Protein AF-A0A831TDZ5-F1 (afdb_monomer)

Structure (mmCIF, N/CA/C/O backbone):
data_AF-A0A831TDZ5-F1
#
_entry.id   AF-A0A831TDZ5-F1
#
loop_
_atom_site.group_PDB
_atom_site.id
_atom_site.type_symbol
_atom_site.label_atom_id
_atom_site.label_alt_id
_atom_site.label_comp_id
_atom_site.label_asym_id
_atom_site.label_entity_id
_atom_site.label_seq_id
_atom_site.pdbx_PDB_ins_code
_atom_site.Cartn_x
_atom_site.Cartn_y
_atom_site.Cartn_z
_atom_site.occupancy
_atom_site.B_iso_or_equiv
_atom_site.auth_seq_id
_atom_site.auth_comp_id
_atom_site.auth_asym_id
_atom_site.auth_atom_id
_atom_site.pdbx_PDB_model_num
ATOM 1 N N . MET A 1 1 ? -37.648 -48.615 -40.691 1.00 34.19 1 MET A N 1
ATOM 2 C CA . MET A 1 1 ? -37.050 -49.918 -41.071 1.00 34.19 1 MET A CA 1
ATOM 3 C C . MET A 1 1 ? -35.592 -49.861 -40.621 1.00 34.19 1 MET A C 1
ATOM 5 O O . MET A 1 1 ? -34.860 -49.092 -41.210 1.00 34.19 1 MET A O 1
ATOM 9 N N . ARG A 1 2 ? -35.202 -50.262 -39.403 1.00 32.56 2 ARG A N 1
ATOM 10 C CA . ARG A 1 2 ? -35.199 -51.575 -38.717 1.00 32.56 2 ARG A CA 1
ATOM 11 C C . ARG A 1 2 ? -34.065 -52.492 -39.233 1.00 32.56 2 ARG A C 1
ATOM 13 O O . ARG A 1 2 ? -33.950 -52.641 -40.442 1.00 32.56 2 ARG A O 1
ATOM 20 N N . TRP A 1 3 ? -33.370 -53.127 -38.271 1.00 30.03 3 TRP A N 1
ATOM 21 C CA . TRP A 1 3 ? -32.343 -54.199 -38.333 1.00 30.03 3 TRP A CA 1
ATOM 22 C C . TRP A 1 3 ? -30.878 -53.733 -38.502 1.00 30.03 3 TRP A C 1
ATOM 24 O O . TRP A 1 3 ? -30.597 -52.934 -39.377 1.00 30.03 3 TRP A O 1
ATOM 34 N N . GLY A 1 4 ? -29.870 -54.148 -37.722 1.00 31.28 4 GLY A N 1
ATOM 35 C CA . GLY A 1 4 ? -29.788 -55.125 -36.628 1.00 31.28 4 GLY A CA 1
ATOM 36 C C . GLY A 1 4 ? -28.623 -56.120 -36.816 1.00 31.28 4 GLY A C 1
ATOM 37 O O . GLY A 1 4 ? -28.772 -57.037 -37.602 1.00 31.28 4 GLY A O 1
ATOM 38 N N . TRP A 1 5 ? -27.544 -55.953 -36.033 1.00 30.80 5 TRP A N 1
ATOM 39 C CA . TRP A 1 5 ? -26.682 -56.978 -35.389 1.00 30.80 5 TRP A CA 1
ATOM 40 C C . TRP A 1 5 ? -25.776 -57.965 -36.185 1.00 30.80 5 TRP A C 1
ATOM 42 O O . TRP A 1 5 ? -26.124 -58.492 -37.230 1.00 30.80 5 TRP A O 1
ATOM 52 N N . ASN A 1 6 ? -24.663 -58.299 -35.498 1.00 32.44 6 ASN A N 1
ATOM 53 C CA . ASN A 1 6 ? -23.831 -59.525 -35.493 1.00 32.44 6 ASN A CA 1
ATOM 54 C C . ASN A 1 6 ? -22.584 -59.707 -36.393 1.00 32.44 6 ASN A C 1
ATOM 56 O O . ASN A 1 6 ? -22.619 -60.216 -37.504 1.00 32.44 6 ASN A O 1
ATOM 60 N N . ARG A 1 7 ? -21.436 -59.376 -35.779 1.00 37.75 7 ARG A N 1
ATOM 61 C CA . ARG A 1 7 ? -20.292 -60.245 -35.407 1.00 37.75 7 ARG A CA 1
ATOM 62 C C . ARG A 1 7 ? -20.275 -61.730 -35.859 1.00 37.75 7 ARG A C 1
ATOM 64 O O . ARG A 1 7 ? -21.210 -62.470 -35.587 1.00 37.75 7 ARG A O 1
ATOM 71 N N . PHE A 1 8 ? -19.072 -62.144 -36.289 1.00 30.59 8 PHE A N 1
ATOM 72 C CA . PHE A 1 8 ? -18.493 -63.503 -36.335 1.00 30.59 8 PHE A CA 1
ATOM 73 C C . PHE A 1 8 ? -19.086 -64.520 -37.323 1.00 30.59 8 PHE A C 1
ATOM 75 O O . PHE A 1 8 ? -20.035 -65.218 -37.001 1.00 30.59 8 PHE A O 1
ATOM 82 N N . GLN A 1 9 ? -18.399 -64.700 -38.456 1.00 29.27 9 GLN A N 1
ATOM 83 C CA . GLN A 1 9 ? -17.840 -65.975 -38.943 1.00 29.27 9 GLN A CA 1
ATOM 84 C C . GLN A 1 9 ? -17.360 -65.765 -40.383 1.00 29.27 9 GLN A C 1
ATOM 86 O O . GLN A 1 9 ? -18.159 -65.396 -41.224 1.00 29.27 9 GLN A O 1
ATOM 91 N N . PHE A 1 10 ? -16.064 -65.940 -40.638 1.00 29.70 10 PHE A N 1
ATOM 92 C CA . PHE A 1 10 ? -15.498 -66.638 -41.806 1.00 29.70 10 PHE A CA 1
ATOM 93 C C . PHE A 1 10 ? -13.969 -66.572 -41.688 1.00 29.70 10 PHE A C 1
ATOM 95 O O . PHE A 1 10 ? -13.270 -65.797 -42.332 1.00 29.70 10 PHE A O 1
ATOM 102 N N . VAL A 1 11 ? -13.467 -67.391 -40.763 1.00 34.38 11 VAL A N 1
ATOM 103 C CA . VAL A 1 11 ? -12.136 -67.990 -40.866 1.00 34.38 11 VAL A CA 1
ATOM 104 C C . VAL A 1 11 ? -12.223 -69.057 -41.962 1.00 34.38 11 VAL A C 1
ATOM 106 O O . VAL A 1 11 ? -13.248 -69.725 -42.064 1.00 34.38 11 VAL A O 1
ATOM 109 N N . ALA A 1 12 ? -11.131 -69.224 -42.712 1.00 33.28 12 ALA A N 1
ATOM 110 C CA . ALA A 1 12 ? -10.887 -70.238 -43.745 1.00 33.28 12 ALA A CA 1
ATOM 111 C C . ALA A 1 12 ? -11.274 -69.866 -45.188 1.00 33.28 12 ALA A C 1
ATOM 113 O O . ALA A 1 12 ? -12.166 -70.466 -45.775 1.00 33.28 12 ALA A O 1
ATOM 114 N N . LEU A 1 13 ? -10.510 -68.948 -45.796 1.00 28.56 13 LEU A N 1
ATOM 115 C CA . LEU A 1 13 ? -10.148 -69.046 -47.219 1.00 28.56 13 LEU A CA 1
ATOM 116 C C . LEU A 1 13 ? -8.895 -68.203 -47.541 1.00 28.56 13 LEU A C 1
ATOM 118 O O . LEU A 1 13 ? -8.940 -67.248 -48.305 1.00 28.56 13 LEU A O 1
ATOM 122 N N . ALA A 1 14 ? -7.765 -68.513 -46.902 1.00 32.25 14 ALA A N 1
ATOM 123 C CA . ALA A 1 14 ? -6.475 -67.886 -47.215 1.00 32.25 14 ALA A CA 1
ATOM 124 C C . ALA A 1 14 ? -5.317 -68.836 -46.879 1.00 32.25 14 ALA A C 1
ATOM 126 O O . ALA A 1 14 ? -4.499 -68.571 -46.005 1.00 32.25 14 ALA A O 1
ATOM 127 N N . ALA A 1 15 ? -5.283 -69.989 -47.539 1.00 36.56 15 ALA A N 1
ATOM 128 C CA . ALA A 1 15 ? -4.116 -70.861 -47.556 1.00 36.56 15 ALA A CA 1
ATOM 129 C C . ALA A 1 15 ? -4.184 -71.710 -48.824 1.00 36.56 15 ALA A C 1
ATOM 131 O O . ALA A 1 15 ? -4.970 -72.649 -48.863 1.00 36.56 15 ALA A O 1
ATOM 132 N N . LEU A 1 16 ? -3.404 -71.311 -49.838 1.00 32.72 16 LEU A N 1
ATOM 133 C CA . LEU A 1 16 ? -2.944 -72.052 -51.031 1.00 32.72 16 LEU A CA 1
ATOM 134 C C . LEU A 1 16 ? -2.995 -71.149 -52.271 1.00 32.72 16 LEU A C 1
ATOM 136 O O . LEU A 1 16 ? -3.950 -71.225 -53.033 1.00 32.72 16 LEU A O 1
ATOM 140 N N . LEU A 1 17 ? -1.975 -70.293 -52.441 1.00 31.19 17 LEU A N 1
ATOM 141 C CA . LEU A 1 17 ? -1.393 -69.853 -53.728 1.00 31.19 17 LEU A CA 1
ATOM 142 C C . LEU A 1 17 ? -0.436 -68.666 -53.500 1.00 31.19 17 LEU A C 1
ATOM 144 O O . LEU A 1 17 ? -0.824 -67.522 -53.686 1.00 31.19 17 LEU A O 1
ATOM 148 N N . SER A 1 18 ? 0.808 -68.947 -53.090 1.00 30.69 18 SER A N 1
ATOM 149 C CA . SER A 1 18 ? 2.015 -68.178 -53.475 1.00 30.69 18 SER A CA 1
ATOM 150 C C . SER A 1 18 ? 3.266 -68.739 -52.777 1.00 30.69 18 SER A C 1
ATOM 152 O O . SER A 1 18 ? 3.900 -68.086 -51.951 1.00 30.69 18 SER A O 1
ATOM 154 N N . LEU A 1 19 ? 3.627 -69.978 -53.104 1.00 34.31 19 LEU A N 1
ATOM 155 C CA . LEU A 1 19 ? 4.990 -70.488 -52.949 1.00 34.31 19 LEU A CA 1
ATOM 156 C C . LEU A 1 19 ? 5.600 -70.512 -54.352 1.00 34.31 19 LEU A C 1
ATOM 158 O O . LEU A 1 19 ? 5.360 -71.472 -55.075 1.00 34.31 19 LEU A O 1
ATOM 162 N N . ALA A 1 20 ? 6.288 -69.433 -54.748 1.00 33.97 20 ALA A N 1
ATOM 163 C CA . ALA A 1 20 ? 7.361 -69.414 -55.759 1.00 33.97 20 ALA A CA 1
ATOM 164 C C . ALA A 1 20 ? 7.752 -67.969 -56.138 1.00 33.97 20 ALA A C 1
ATOM 166 O O . ALA A 1 20 ? 7.321 -67.458 -57.165 1.00 33.97 20 ALA A O 1
ATOM 167 N N . SER A 1 21 ? 8.586 -67.327 -55.315 1.00 34.19 21 SER A N 1
ATOM 168 C CA . SER A 1 21 ? 9.657 -66.406 -55.755 1.00 34.19 21 SER A CA 1
ATOM 169 C C . SER A 1 21 ? 10.458 -65.929 -54.536 1.00 34.19 21 SER A C 1
ATOM 171 O O . SER A 1 21 ? 10.530 -64.743 -54.222 1.00 34.19 21 SER A O 1
ATOM 173 N N . SER A 1 22 ? 11.038 -66.877 -53.802 1.00 35.50 22 SER A N 1
ATOM 174 C CA . SER A 1 22 ? 12.070 -66.616 -52.800 1.00 35.50 22 SER A CA 1
ATOM 175 C C . SER A 1 22 ? 13.398 -66.351 -53.513 1.00 35.50 22 SER A C 1
ATOM 177 O O . SER A 1 22 ? 14.213 -67.254 -53.691 1.00 35.50 22 SER A O 1
ATOM 179 N N . GLY A 1 23 ? 13.603 -65.107 -53.942 1.00 35.00 23 GLY A N 1
ATOM 180 C CA . GLY A 1 23 ? 14.949 -64.564 -54.069 1.00 35.00 23 GLY A CA 1
ATOM 181 C C . GLY A 1 23 ? 15.441 -64.251 -52.661 1.00 35.00 23 GLY A C 1
ATOM 182 O O . GLY A 1 23 ? 14.923 -63.338 -52.025 1.00 35.00 23 GLY A O 1
ATOM 183 N N . LEU A 1 24 ? 16.382 -65.045 -52.151 1.00 39.00 24 LEU A N 1
ATOM 184 C CA . LEU A 1 24 ? 17.098 -64.776 -50.906 1.00 39.00 24 LEU A CA 1
ATOM 185 C C . LEU A 1 24 ? 17.805 -63.417 -51.030 1.00 39.00 24 LEU A C 1
ATOM 187 O O . LEU A 1 24 ? 18.902 -63.329 -51.577 1.00 39.00 24 LEU A O 1
ATOM 191 N N . ALA A 1 25 ? 17.179 -62.347 -50.540 1.00 44.75 25 ALA A N 1
ATOM 192 C CA . ALA A 1 25 ? 17.909 -61.137 -50.204 1.00 44.75 25 ALA A CA 1
ATOM 193 C C . ALA A 1 25 ? 18.804 -61.503 -49.017 1.00 44.75 25 ALA A C 1
ATOM 195 O O . ALA A 1 25 ? 18.308 -61.721 -47.915 1.00 44.75 25 ALA A O 1
ATOM 196 N N . MET A 1 26 ? 20.110 -61.647 -49.254 1.00 46.91 26 MET A N 1
ATOM 197 C CA . MET A 1 26 ? 21.073 -61.723 -48.159 1.00 46.91 26 MET A CA 1
ATOM 198 C C . MET A 1 26 ? 20.871 -60.484 -47.282 1.00 46.91 26 MET A C 1
ATOM 200 O O . MET A 1 26 ? 21.026 -59.360 -47.768 1.00 46.91 26 MET A O 1
ATOM 204 N N . GLU A 1 27 ? 20.482 -60.675 -46.021 1.00 57.94 27 GLU A N 1
ATOM 205 C CA . GLU A 1 27 ? 20.432 -59.585 -45.049 1.00 57.94 27 GLU A CA 1
ATOM 206 C C . GLU A 1 27 ? 21.818 -58.934 -45.004 1.00 57.94 27 GLU A C 1
ATOM 208 O O . GLU A 1 27 ? 22.829 -59.600 -44.767 1.00 57.94 27 GLU A O 1
ATOM 213 N N . LYS A 1 28 ? 21.885 -57.634 -45.316 1.00 69.81 28 LYS A N 1
ATOM 214 C CA . LYS A 1 28 ? 23.139 -56.882 -45.220 1.00 69.81 28 LYS A CA 1
ATOM 215 C C . LYS A 1 28 ? 23.641 -56.974 -43.771 1.00 69.81 28 LYS A C 1
ATOM 217 O O . LYS A 1 28 ? 22.824 -56.811 -42.863 1.00 69.81 28 LYS A O 1
ATOM 222 N N . PRO A 1 29 ? 24.948 -57.194 -43.541 1.00 79.50 29 PRO A N 1
ATOM 223 C CA . PRO A 1 29 ? 25.497 -57.237 -42.190 1.00 79.50 29 PRO A CA 1
ATOM 224 C C . PRO A 1 29 ? 25.173 -55.931 -41.448 1.00 79.50 29 PRO A C 1
ATOM 226 O O . PRO A 1 29 ? 25.162 -54.877 -42.093 1.00 79.50 29 PRO A O 1
ATOM 229 N N . PRO A 1 30 ? 24.886 -55.980 -40.134 1.00 84.50 30 PRO A N 1
ATOM 230 C CA . PRO A 1 30 ? 24.520 -54.802 -39.352 1.00 84.50 30 PRO A CA 1
ATOM 231 C C . PRO A 1 30 ? 25.595 -53.721 -39.460 1.00 84.50 30 PRO A C 1
ATOM 233 O O . PRO A 1 30 ? 26.785 -54.023 -39.546 1.00 84.50 30 PRO A O 1
ATOM 236 N N . ALA A 1 31 ? 25.171 -52.458 -39.479 1.00 91.06 31 ALA A N 1
ATOM 237 C CA . ALA A 1 31 ? 26.119 -51.356 -39.551 1.00 91.06 31 ALA A CA 1
ATOM 238 C C . ALA A 1 31 ? 26.922 -51.258 -38.245 1.00 91.06 31 ALA A C 1
ATOM 240 O O . ALA A 1 31 ? 26.375 -51.393 -37.148 1.00 91.06 31 ALA A O 1
ATOM 241 N N . GLU A 1 32 ? 28.217 -50.988 -38.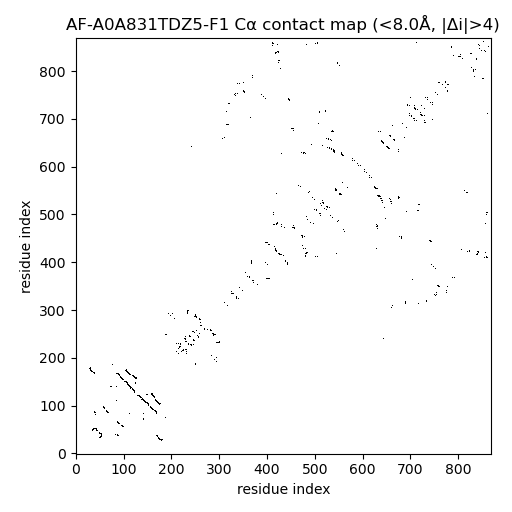362 1.00 92.44 32 GLU A N 1
ATOM 242 C CA . GLU A 1 32 ? 29.123 -50.871 -37.220 1.00 92.44 32 GLU A CA 1
ATOM 243 C C . GLU A 1 32 ? 29.229 -49.413 -36.774 1.00 92.44 32 GLU A C 1
ATOM 245 O O . GLU A 1 32 ? 29.325 -48.509 -37.607 1.00 92.44 32 GLU A O 1
ATOM 250 N N . PHE A 1 33 ? 29.221 -49.160 -35.462 1.00 94.06 33 PHE A N 1
ATOM 251 C CA . PHE A 1 33 ? 29.426 -47.807 -34.942 1.00 94.06 33 PHE A CA 1
ATOM 252 C C . PHE A 1 33 ? 30.821 -47.326 -35.344 1.00 94.06 33 PHE A C 1
ATOM 254 O O . PHE A 1 33 ? 31.816 -47.963 -35.003 1.00 94.06 33 PHE A O 1
ATOM 261 N N . PHE A 1 34 ? 30.895 -46.217 -36.079 1.00 95.69 34 PHE A N 1
ATOM 262 C CA . PHE A 1 34 ? 32.166 -45.660 -36.530 1.00 95.69 34 PHE A CA 1
ATOM 263 C C . PHE A 1 34 ? 32.587 -44.469 -35.671 1.00 95.69 34 PHE A C 1
ATOM 265 O O . PHE A 1 34 ? 33.734 -44.415 -35.232 1.00 95.69 34 PHE A O 1
ATOM 272 N N . ARG A 1 35 ? 31.680 -43.512 -35.431 1.00 95.56 35 ARG A N 1
ATOM 273 C CA . ARG A 1 35 ? 31.990 -42.297 -34.663 1.00 95.56 35 ARG A CA 1
ATOM 274 C C . ARG A 1 35 ? 30.739 -41.645 -34.07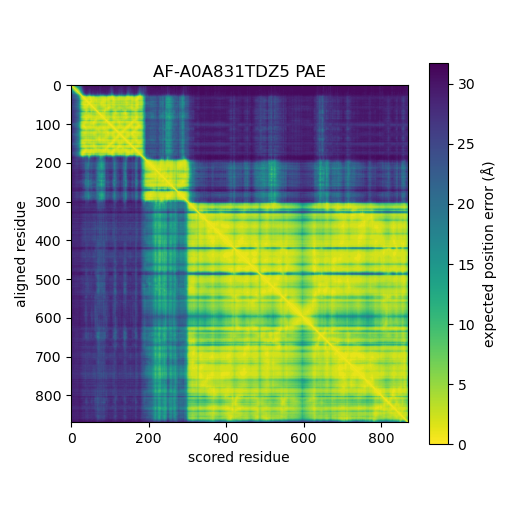8 1.00 95.56 35 ARG A C 1
ATOM 276 O O . ARG A 1 35 ? 29.701 -41.604 -34.732 1.00 95.56 35 ARG A O 1
ATOM 283 N N . GLY A 1 36 ? 30.876 -41.061 -32.889 1.00 96.38 36 GLY A N 1
ATOM 284 C CA . GLY A 1 36 ? 29.900 -40.153 -32.283 1.00 96.38 36 GLY A CA 1
ATOM 285 C C . GLY A 1 36 ? 30.562 -38.824 -31.928 1.00 96.38 36 GLY A C 1
ATOM 286 O O . GLY A 1 36 ? 31.690 -38.820 -31.435 1.00 96.38 36 GLY A O 1
ATOM 287 N N . LEU A 1 37 ? 29.885 -37.708 -32.189 1.00 96.56 37 LEU A N 1
ATOM 288 C CA . LEU A 1 37 ? 30.375 -36.353 -31.924 1.00 96.56 37 LEU A CA 1
ATOM 289 C C . LEU A 1 37 ? 29.386 -35.589 -31.042 1.00 96.56 37 LEU A C 1
ATOM 291 O O . LEU A 1 37 ? 28.221 -35.455 -31.410 1.00 96.56 37 LEU A O 1
ATOM 295 N N . ASN A 1 38 ? 29.861 -35.060 -29.914 1.00 95.81 38 ASN A N 1
ATOM 296 C CA . ASN A 1 38 ? 29.162 -34.084 -29.082 1.00 95.81 38 ASN A CA 1
ATOM 297 C C . ASN A 1 38 ? 29.655 -32.673 -29.450 1.00 95.81 38 ASN A C 1
ATOM 299 O O . ASN A 1 38 ? 30.767 -32.288 -29.091 1.00 95.81 38 ASN A O 1
ATOM 303 N N . LEU A 1 39 ? 28.854 -31.920 -30.208 1.00 94.31 39 LEU A N 1
ATOM 304 C CA . LEU A 1 39 ? 29.337 -30.784 -31.008 1.00 94.31 39 LEU A CA 1
ATOM 305 C C . LEU A 1 39 ? 29.745 -29.544 -30.193 1.00 94.31 39 LEU A C 1
ATOM 307 O O . LEU A 1 39 ? 30.518 -28.717 -30.680 1.00 94.31 39 LEU A O 1
ATOM 311 N N . ASN A 1 40 ? 29.230 -29.389 -28.973 1.00 93.31 40 ASN A N 1
ATOM 312 C CA . ASN A 1 40 ? 29.588 -28.280 -28.079 1.00 93.31 40 ASN A CA 1
ATOM 313 C C . ASN A 1 40 ? 29.903 -28.732 -26.637 1.00 93.31 40 ASN A C 1
ATOM 315 O O . ASN A 1 40 ? 30.256 -27.923 -25.783 1.00 93.31 40 ASN A O 1
ATOM 319 N N . GLY A 1 41 ? 29.810 -30.030 -26.343 1.00 88.56 41 GLY A N 1
ATOM 320 C CA . GLY A 1 41 ? 30.072 -30.561 -25.007 1.00 88.56 41 GLY A CA 1
ATOM 321 C C . GLY A 1 41 ? 31.344 -31.414 -24.915 1.00 88.56 41 GLY A C 1
ATOM 322 O O . GLY A 1 41 ? 32.015 -31.675 -25.915 1.00 88.56 41 GLY A O 1
ATOM 323 N N . PRO A 1 42 ? 31.710 -31.865 -23.704 1.00 91.50 42 PRO A N 1
ATOM 324 C CA . PRO A 1 42 ? 32.866 -32.735 -23.495 1.00 91.50 42 PRO A CA 1
ATOM 325 C C . PRO A 1 42 ? 32.634 -34.149 -24.066 1.00 91.50 42 PRO A C 1
ATOM 327 O O . PRO A 1 42 ? 31.486 -34.521 -24.342 1.00 91.50 42 PRO A O 1
ATOM 330 N N . PRO A 1 43 ? 33.699 -34.968 -24.199 1.00 92.81 43 PRO A N 1
ATOM 331 C CA . PRO A 1 43 ? 33.567 -36.391 -24.501 1.00 92.81 43 PRO A CA 1
ATOM 332 C C . PRO A 1 43 ? 32.633 -37.095 -23.509 1.00 92.81 43 PRO A C 1
ATOM 334 O O . PRO A 1 43 ? 32.610 -36.770 -22.318 1.00 92.81 43 PRO A O 1
ATOM 337 N N . LEU A 1 44 ? 31.858 -38.063 -23.992 1.00 91.50 44 LEU A N 1
ATOM 338 C CA . LEU A 1 44 ? 30.859 -38.784 -23.197 1.00 91.50 44 LEU A CA 1
ATOM 339 C C . LEU A 1 44 ? 30.619 -40.193 -23.746 1.00 91.50 44 LEU A C 1
ATOM 341 O O . LEU A 1 44 ? 31.188 -40.576 -24.763 1.00 91.50 44 LEU A O 1
ATOM 345 N N . VAL A 1 45 ? 29.792 -40.985 -23.064 1.00 86.81 45 VAL A N 1
ATOM 346 C CA . VAL A 1 45 ? 29.429 -42.341 -23.497 1.00 86.81 45 VAL A CA 1
ATOM 347 C C . VAL A 1 45 ? 27.913 -42.427 -23.634 1.00 86.81 45 VAL A C 1
ATOM 349 O O . VAL A 1 45 ? 27.201 -42.183 -22.663 1.00 86.81 45 VAL A O 1
ATOM 352 N N . ILE A 1 46 ? 27.425 -42.786 -24.823 1.00 82.88 46 ILE A N 1
ATOM 353 C CA . ILE A 1 46 ? 25.999 -43.001 -25.118 1.00 82.88 46 ILE A CA 1
ATOM 354 C C . ILE A 1 46 ? 25.840 -44.394 -25.719 1.00 82.88 46 ILE A C 1
ATOM 356 O O . ILE A 1 46 ? 26.597 -44.786 -26.603 1.00 82.88 46 ILE A O 1
ATOM 360 N N . ASP A 1 47 ? 24.869 -45.158 -25.215 1.00 80.44 47 ASP A N 1
ATOM 361 C CA . ASP A 1 47 ? 24.565 -46.530 -25.650 1.00 80.44 47 ASP A CA 1
ATOM 362 C C . ASP A 1 47 ? 25.777 -47.488 -25.610 1.00 80.44 47 ASP A C 1
ATOM 364 O O . ASP A 1 47 ? 25.846 -48.473 -26.343 1.00 80.44 47 ASP A O 1
ATOM 368 N N . GLY A 1 48 ? 26.732 -47.218 -24.712 1.00 78.94 48 GLY A N 1
ATOM 369 C CA . GLY A 1 48 ? 27.978 -47.981 -24.568 1.00 78.94 48 GLY A CA 1
ATOM 370 C C . GLY A 1 48 ? 29.072 -47.615 -25.575 1.00 78.94 48 GLY A C 1
ATOM 371 O O . GLY A 1 48 ? 30.141 -48.216 -25.533 1.00 78.94 48 GLY A O 1
ATOM 372 N N . GLN A 1 49 ? 28.830 -46.633 -26.445 1.00 87.38 49 GLN A N 1
ATOM 373 C CA . GLN A 1 49 ? 29.796 -46.132 -27.418 1.00 87.38 49 GLN A CA 1
ATOM 374 C C . GLN A 1 49 ? 30.459 -44.855 -26.907 1.00 87.38 49 GLN A C 1
ATOM 376 O O . GLN A 1 49 ? 29.792 -44.000 -26.321 1.00 87.38 49 GLN A O 1
ATOM 381 N N . ALA A 1 50 ? 31.764 -44.715 -27.132 1.00 90.25 50 ALA A N 1
ATOM 382 C CA . ALA A 1 50 ? 32.499 -43.501 -26.797 1.00 90.25 50 ALA A CA 1
ATOM 383 C C . ALA A 1 50 ? 32.248 -42.413 -27.851 1.00 90.25 50 ALA A C 1
ATOM 385 O O . ALA A 1 50 ? 32.359 -42.659 -29.052 1.00 90.25 50 ALA A O 1
ATOM 386 N N . TRP A 1 51 ? 31.908 -41.215 -27.386 1.00 95.88 51 TRP A N 1
ATOM 387 C CA . TRP A 1 51 ? 31.677 -40.034 -28.206 1.00 95.88 51 TRP A CA 1
ATOM 388 C C . TRP A 1 51 ? 32.782 -39.021 -27.970 1.00 95.88 51 TRP A C 1
ATOM 390 O O . TRP A 1 51 ? 33.169 -38.741 -26.831 1.00 95.88 51 TRP A O 1
ATOM 400 N N . GLU A 1 52 ? 33.266 -38.448 -29.059 1.00 96.75 52 GLU A N 1
ATOM 401 C CA . GLU A 1 52 ? 34.272 -37.401 -29.032 1.00 96.75 52 GLU A CA 1
ATOM 402 C C . GLU A 1 52 ? 33.605 -36.054 -28.701 1.00 96.75 52 GLU A C 1
ATOM 404 O O . GLU A 1 52 ? 32.448 -35.819 -29.053 1.00 96.75 52 GLU A O 1
ATOM 409 N N . GLY A 1 53 ? 34.315 -35.183 -27.985 1.00 93.00 53 GLY A N 1
ATOM 410 C CA . GLY A 1 53 ? 33.801 -33.879 -27.556 1.00 93.00 53 GLY A CA 1
ATOM 411 C C . GLY A 1 53 ? 34.155 -32.736 -28.504 1.00 93.00 53 GLY A C 1
ATOM 412 O O . GLY A 1 53 ? 34.766 -32.939 -29.556 1.00 93.00 53 GLY A O 1
ATOM 413 N N . LYS A 1 54 ? 33.831 -31.514 -28.074 1.00 93.00 54 LYS A N 1
ATOM 414 C CA . LYS A 1 54 ? 33.987 -30.289 -28.864 1.00 93.00 54 LYS A CA 1
ATOM 415 C C . LYS A 1 54 ? 35.404 -30.041 -29.392 1.00 93.00 54 LYS A C 1
ATOM 417 O O . LYS A 1 54 ? 35.533 -29.483 -30.474 1.00 93.00 54 LYS A O 1
ATOM 422 N N . ASP A 1 55 ? 36.426 -30.507 -28.673 1.00 91.94 55 ASP A N 1
ATOM 423 C CA . ASP A 1 55 ? 37.848 -30.330 -29.005 1.00 91.94 55 ASP A CA 1
ATOM 424 C C . ASP A 1 55 ? 38.406 -31.427 -29.941 1.00 91.94 55 ASP A C 1
ATOM 426 O O . ASP A 1 55 ? 39.620 -31.544 -30.119 1.00 91.94 55 ASP A O 1
ATOM 430 N N . SER A 1 56 ? 37.547 -32.278 -30.517 1.00 94.00 56 SER A N 1
ATOM 431 C CA . SER A 1 56 ? 37.981 -33.328 -31.443 1.00 94.00 56 SER A CA 1
ATOM 432 C C . SER A 1 56 ? 38.609 -32.748 -32.724 1.00 94.00 56 SER A C 1
ATOM 434 O O . SER A 1 56 ? 38.009 -31.878 -33.355 1.00 94.00 56 SER A O 1
ATOM 436 N N . PRO A 1 57 ? 39.757 -33.282 -33.195 1.00 93.69 57 PRO A N 1
ATOM 437 C CA . PRO A 1 57 ? 40.347 -32.892 -34.478 1.00 93.69 57 PRO A CA 1
ATOM 438 C C . PRO A 1 57 ? 39.590 -33.461 -35.694 1.00 93.69 57 PRO A C 1
ATOM 440 O O . PRO A 1 57 ? 39.974 -33.208 -36.836 1.00 93.69 57 PRO A O 1
ATOM 443 N N . HIS A 1 58 ? 38.547 -34.270 -35.479 1.00 93.31 58 HIS A N 1
ATOM 444 C CA . HIS A 1 58 ? 37.859 -35.024 -36.528 1.00 93.31 58 HIS A CA 1
ATOM 445 C C . HIS A 1 58 ? 36.602 -34.342 -37.090 1.00 93.31 58 HIS A C 1
ATOM 447 O O . HIS A 1 58 ? 35.862 -34.957 -37.870 1.00 93.31 58 HIS A O 1
ATOM 453 N N . TYR A 1 59 ? 36.334 -33.092 -36.708 1.00 95.50 59 TYR A N 1
ATOM 454 C CA . TYR A 1 59 ? 35.301 -32.272 -37.330 1.00 95.50 59 TYR A CA 1
ATOM 455 C C . TYR A 1 59 ? 35.626 -30.775 -37.240 1.00 95.50 59 TYR A C 1
ATOM 457 O O . TYR A 1 59 ? 36.403 -30.337 -36.399 1.00 95.50 59 TYR A O 1
ATOM 465 N N . GLU A 1 60 ? 34.998 -29.985 -38.107 1.00 93.00 60 GLU A N 1
ATOM 466 C CA . GLU A 1 60 ? 35.029 -28.524 -38.077 1.00 93.00 60 GLU A CA 1
ATOM 467 C C . GLU A 1 60 ? 33.594 -27.979 -38.029 1.00 93.00 60 GLU A C 1
ATOM 469 O O . GLU A 1 60 ? 32.749 -28.360 -38.845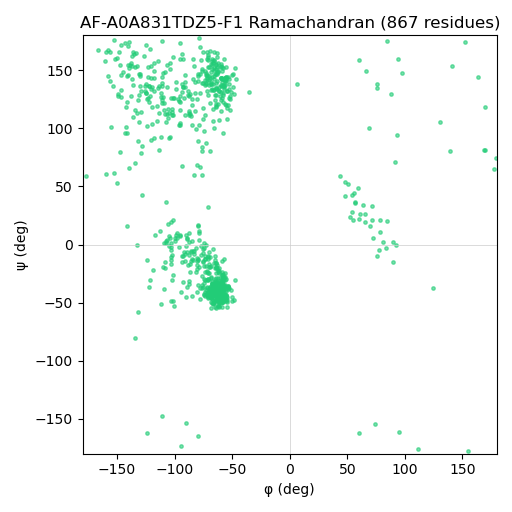 1.00 93.00 60 GLU A O 1
ATOM 474 N N . CYS A 1 61 ? 33.324 -27.066 -37.093 1.00 92.50 61 CYS A N 1
ATOM 475 C CA . CYS A 1 61 ? 32.089 -26.287 -37.000 1.00 92.50 61 CYS A CA 1
ATOM 476 C C . CYS A 1 61 ? 32.432 -24.902 -36.438 1.00 92.50 61 CYS A C 1
ATOM 478 O O . CYS A 1 61 ? 33.085 -24.812 -35.402 1.00 92.50 61 CYS A O 1
ATOM 480 N N . LYS A 1 62 ? 32.029 -23.826 -37.123 1.00 88.81 62 LYS A N 1
ATOM 481 C CA . LYS A 1 62 ? 32.330 -22.435 -36.718 1.00 88.81 62 LYS A CA 1
ATOM 482 C C . LYS A 1 62 ? 31.107 -21.673 -36.205 1.00 88.81 62 LYS A C 1
ATOM 484 O O . LYS A 1 62 ? 31.218 -20.491 -35.893 1.00 88.81 62 LYS A O 1
ATOM 489 N N . ASP A 1 63 ? 29.962 -22.343 -36.152 1.00 91.62 63 ASP A N 1
ATOM 490 C CA . ASP A 1 63 ? 28.695 -21.759 -35.726 1.00 91.62 63 ASP A CA 1
ATOM 491 C C . ASP A 1 63 ? 28.627 -21.571 -34.204 1.00 91.62 63 ASP A C 1
ATOM 493 O O . ASP A 1 63 ? 29.447 -22.114 -33.448 1.00 91.62 63 ASP A O 1
ATOM 497 N N . HIS A 1 64 ? 27.647 -20.777 -33.768 1.00 90.31 64 HIS A N 1
ATOM 498 C CA . HIS A 1 64 ? 27.512 -20.327 -32.388 1.00 90.31 64 HIS A CA 1
ATOM 499 C C . HIS A 1 64 ? 27.365 -21.494 -31.408 1.00 90.31 64 HIS A C 1
ATOM 501 O O . HIS A 1 64 ? 26.718 -22.499 -31.696 1.00 90.31 64 HIS A O 1
ATOM 507 N N . GLU A 1 65 ? 27.968 -21.342 -30.232 1.00 92.06 65 GLU A N 1
ATOM 508 C CA . GLU A 1 65 ? 27.851 -22.288 -29.123 1.00 92.06 65 GLU A CA 1
ATOM 509 C C . GLU A 1 65 ? 26.642 -21.928 -28.266 1.00 92.06 65 GLU A C 1
ATOM 511 O O . GLU A 1 65 ? 26.478 -20.772 -27.878 1.00 92.06 65 GLU A O 1
ATOM 516 N N . LEU A 1 66 ? 25.818 -22.926 -27.955 1.00 85.31 66 LEU A N 1
ATOM 517 C CA . LEU A 1 66 ? 24.659 -22.788 -27.084 1.00 85.31 66 LEU A CA 1
ATOM 518 C C . LEU A 1 66 ? 24.743 -23.806 -25.938 1.00 85.31 66 LEU A C 1
ATOM 520 O O . LEU A 1 66 ? 24.972 -24.995 -26.180 1.00 85.31 66 LEU A O 1
ATOM 524 N N . ASP A 1 67 ? 24.558 -23.327 -24.704 1.00 85.50 67 ASP A N 1
ATOM 525 C CA . ASP A 1 67 ? 24.468 -24.129 -23.475 1.00 85.50 67 ASP A CA 1
ATOM 526 C C . ASP A 1 67 ? 23.252 -23.671 -22.654 1.00 85.50 67 ASP A C 1
ATOM 528 O O . ASP A 1 67 ? 23.207 -22.535 -22.176 1.00 85.50 67 ASP A O 1
ATOM 532 N N . VAL A 1 68 ? 22.240 -24.537 -22.530 1.00 73.12 68 VAL A N 1
ATOM 533 C CA . VAL A 1 68 ? 20.973 -24.215 -21.849 1.00 73.12 68 VAL A CA 1
ATOM 534 C C . VAL A 1 68 ? 20.604 -25.328 -20.857 1.00 73.12 68 VAL A C 1
ATOM 536 O O . VAL A 1 68 ? 19.883 -26.273 -21.200 1.00 73.12 68 VAL A O 1
ATOM 539 N N . PRO A 1 69 ? 21.061 -25.251 -19.591 1.00 66.12 69 PRO A N 1
ATOM 540 C CA . PRO A 1 69 ? 20.911 -26.345 -18.631 1.00 66.12 69 PRO A CA 1
ATOM 541 C C . PRO A 1 69 ? 19.483 -26.527 -18.089 1.00 66.12 69 PRO A C 1
ATOM 543 O O . PRO A 1 69 ? 19.203 -27.539 -17.445 1.00 66.12 69 PRO A O 1
ATOM 546 N N . THR A 1 70 ? 18.577 -25.575 -18.315 1.00 58.97 70 THR A N 1
ATOM 547 C CA . THR A 1 70 ? 17.313 -25.453 -17.566 1.00 58.97 70 THR A CA 1
ATOM 548 C C . THR A 1 70 ? 16.066 -25.946 -18.300 1.00 58.97 70 THR A C 1
ATOM 550 O O . THR A 1 70 ? 15.060 -26.208 -17.643 1.00 58.97 70 THR A O 1
ATOM 553 N N . VAL A 1 71 ? 16.097 -26.126 -19.624 1.00 67.88 71 VAL A N 1
ATOM 554 C CA . VAL A 1 71 ? 14.900 -26.517 -20.393 1.00 67.88 71 VAL A CA 1
ATOM 555 C C . VAL A 1 71 ? 14.656 -28.037 -20.273 1.00 67.88 71 VAL A C 1
ATOM 557 O O . VAL A 1 71 ? 15.568 -28.835 -20.542 1.00 67.88 71 VAL A O 1
ATOM 560 N N . PRO A 1 72 ? 13.459 -28.489 -19.841 1.00 70.06 72 PRO A N 1
ATOM 561 C CA . PRO A 1 72 ? 13.128 -29.915 -19.733 1.00 70.06 72 PRO A CA 1
ATOM 562 C C . PRO A 1 72 ? 13.017 -30.599 -21.101 1.00 70.06 72 PRO A C 1
ATOM 564 O O . PRO A 1 72 ? 12.315 -30.098 -21.972 1.00 70.06 72 PRO A O 1
ATOM 567 N N . LEU A 1 73 ? 13.645 -31.766 -21.280 1.00 67.12 73 LEU A N 1
ATOM 568 C CA . LEU A 1 73 ? 13.643 -32.496 -22.555 1.00 67.12 73 LEU A CA 1
ATOM 569 C C . LEU A 1 73 ? 12.349 -33.289 -22.797 1.00 67.12 73 LEU A C 1
ATOM 571 O O . LEU A 1 73 ? 11.804 -33.911 -21.883 1.00 67.12 73 LEU A O 1
ATOM 575 N N . LYS A 1 74 ? 11.872 -33.289 -24.046 1.00 75.88 74 LYS A N 1
ATOM 576 C CA . LYS A 1 74 ? 10.633 -33.935 -24.501 1.00 75.88 74 LYS A CA 1
ATOM 577 C C . LYS A 1 74 ? 10.896 -34.786 -25.759 1.00 75.88 74 LYS A C 1
ATOM 579 O O . LYS A 1 74 ? 10.985 -34.226 -26.852 1.00 75.88 74 LYS A O 1
ATOM 584 N N . PRO A 1 75 ? 10.943 -36.124 -25.652 1.00 69.50 75 PRO A N 1
ATOM 585 C CA . PRO A 1 75 ? 10.770 -36.919 -24.432 1.00 69.50 75 PRO A CA 1
ATOM 586 C C . PRO A 1 75 ? 11.964 -36.784 -23.464 1.00 69.50 75 PRO A C 1
ATOM 588 O O . PRO A 1 75 ? 13.049 -36.395 -23.885 1.00 69.50 75 PRO A O 1
ATOM 591 N N . PRO A 1 76 ? 11.822 -37.128 -22.176 1.00 57.50 76 PRO A N 1
ATOM 592 C CA . PRO A 1 76 ? 12.974 -37.279 -21.289 1.00 57.50 76 PRO A CA 1
ATOM 593 C C . PRO A 1 76 ? 13.960 -38.332 -21.821 1.00 57.50 76 PRO A C 1
ATOM 595 O O . PRO A 1 76 ? 13.564 -39.269 -22.518 1.00 57.50 76 PRO A O 1
ATOM 598 N N . THR A 1 77 ? 15.244 -38.196 -21.491 1.00 66.25 77 THR A N 1
ATOM 599 C CA . THR A 1 77 ? 16.299 -39.132 -21.911 1.00 66.25 77 THR A CA 1
ATOM 600 C C . THR A 1 77 ? 17.382 -39.265 -20.843 1.00 66.25 77 THR A C 1
ATOM 602 O O . THR A 1 77 ? 17.399 -38.511 -19.875 1.00 66.25 77 THR A O 1
ATOM 605 N N . ASP A 1 78 ? 18.303 -40.213 -21.016 1.00 69.25 78 ASP A N 1
ATOM 606 C CA . ASP A 1 78 ? 19.422 -40.442 -20.102 1.00 69.25 78 ASP A CA 1
ATOM 607 C C . ASP A 1 78 ? 20.324 -39.205 -19.903 1.00 69.25 78 ASP A C 1
ATOM 609 O O . ASP A 1 78 ? 20.371 -38.282 -20.722 1.00 69.25 78 ASP A O 1
ATOM 613 N N . ARG A 1 79 ? 21.086 -39.197 -18.804 1.00 66.94 79 ARG A N 1
ATOM 614 C CA . ARG A 1 79 ? 21.958 -38.079 -18.412 1.00 66.94 79 ARG A CA 1
ATOM 615 C C . ARG A 1 79 ? 23.022 -37.735 -19.458 1.00 66.94 79 ARG A C 1
ATOM 617 O O . ARG A 1 79 ? 23.339 -36.557 -19.616 1.00 66.94 79 ARG A O 1
ATOM 624 N N . ALA A 1 80 ? 23.604 -38.723 -20.140 1.00 74.88 80 ALA A N 1
ATOM 625 C CA . ALA A 1 80 ? 24.660 -38.473 -21.120 1.00 74.88 80 ALA A CA 1
ATOM 626 C C . ALA A 1 80 ? 24.084 -37.794 -22.367 1.00 74.88 80 ALA A C 1
ATOM 628 O O . ALA A 1 80 ? 24.600 -36.764 -22.805 1.00 74.88 80 ALA A O 1
ATOM 629 N N . ARG A 1 81 ? 22.950 -38.295 -22.863 1.00 85.19 81 ARG A N 1
ATOM 630 C CA . ARG A 1 81 ? 22.218 -37.688 -23.977 1.00 85.19 81 ARG A CA 1
ATOM 631 C C . ARG A 1 81 ? 21.616 -36.333 -23.599 1.00 85.19 81 ARG A C 1
ATOM 633 O O . ARG A 1 81 ? 21.650 -35.424 -24.415 1.00 85.19 81 ARG A O 1
ATOM 640 N N . THR A 1 82 ? 21.178 -36.142 -22.354 1.00 78.94 82 THR A N 1
ATOM 641 C CA . THR A 1 82 ? 20.714 -34.839 -21.843 1.00 78.94 82 THR A CA 1
ATOM 642 C C . THR A 1 82 ? 21.819 -33.789 -21.865 1.00 78.94 82 THR A C 1
ATOM 644 O O . THR A 1 82 ? 21.593 -32.670 -22.321 1.00 78.94 82 THR A O 1
ATOM 647 N N . LYS A 1 83 ? 23.027 -34.147 -21.406 1.00 81.81 83 LYS A N 1
ATOM 648 C CA . LYS A 1 83 ? 24.194 -33.256 -21.470 1.00 81.81 83 LYS A CA 1
ATOM 649 C C . LYS A 1 83 ? 24.520 -32.877 -22.912 1.00 81.81 83 LYS A C 1
ATOM 651 O O . LYS A 1 83 ? 24.688 -31.698 -23.177 1.00 81.81 83 LYS A O 1
ATOM 656 N N . MET A 1 84 ? 24.549 -33.853 -23.822 1.00 93.19 84 MET A N 1
ATOM 657 C CA . MET A 1 84 ? 24.775 -33.605 -25.249 1.00 93.19 84 MET A CA 1
ATOM 658 C C . MET A 1 84 ? 23.708 -32.673 -25.836 1.00 93.19 84 MET A C 1
ATOM 660 O O . MET A 1 84 ? 24.046 -31.687 -26.475 1.00 93.19 84 MET A O 1
ATOM 664 N N . LEU A 1 85 ? 22.421 -32.959 -25.608 1.00 90.19 85 LEU A N 1
ATOM 665 C CA . LEU A 1 85 ? 21.308 -32.202 -26.189 1.00 90.19 85 LEU A CA 1
ATOM 666 C C . LEU A 1 85 ? 21.339 -30.721 -25.804 1.00 90.19 85 LEU A C 1
ATOM 668 O O . LEU A 1 85 ? 21.099 -29.874 -26.658 1.00 90.19 85 LEU A O 1
ATOM 672 N N . ARG A 1 86 ? 21.709 -30.422 -24.556 1.00 85.38 86 ARG A N 1
ATOM 673 C CA . ARG A 1 86 ? 21.771 -29.057 -24.016 1.00 85.38 86 ARG A CA 1
ATOM 674 C C . ARG A 1 86 ? 23.019 -28.276 -24.420 1.00 85.38 86 ARG A C 1
ATOM 676 O O . ARG A 1 86 ? 23.027 -27.064 -24.239 1.00 85.38 86 ARG A O 1
ATOM 683 N N . THR A 1 87 ? 24.031 -28.941 -24.980 1.00 87.69 87 THR A N 1
ATOM 684 C CA . THR A 1 87 ? 25.251 -28.316 -25.505 1.00 87.69 87 THR A CA 1
ATOM 685 C C . THR A 1 87 ? 25.281 -28.455 -27.026 1.00 87.69 87 THR A C 1
ATOM 687 O O . THR A 1 87 ? 25.785 -29.447 -27.555 1.00 87.69 87 THR A O 1
ATOM 690 N N . SER A 1 88 ? 24.763 -27.461 -27.749 1.00 92.88 88 SER A N 1
ATOM 691 C CA . SER A 1 88 ? 24.567 -27.532 -29.206 1.00 92.88 88 SER A CA 1
ATOM 692 C C . SER A 1 88 ? 25.306 -26.441 -29.988 1.00 92.88 88 SER A C 1
ATOM 694 O O . SER A 1 88 ? 25.854 -25.495 -29.416 1.00 92.88 88 SER A O 1
ATOM 696 N N . ARG A 1 89 ? 25.356 -26.616 -31.313 1.00 94.62 89 ARG A N 1
ATOM 697 C CA . ARG A 1 89 ? 25.762 -25.605 -32.295 1.00 94.62 89 ARG A CA 1
ATOM 698 C C . ARG A 1 89 ? 24.510 -24.998 -32.920 1.00 94.62 89 ARG A C 1
ATOM 700 O O . ARG A 1 89 ? 23.675 -25.748 -33.426 1.00 94.62 89 ARG A O 1
ATOM 707 N N . TRP A 1 90 ? 24.399 -23.676 -32.882 1.00 91.69 90 TRP A N 1
ATOM 708 C CA . TRP A 1 90 ? 23.179 -22.939 -33.209 1.00 91.69 90 TRP A CA 1
ATOM 709 C C . TRP A 1 90 ? 23.370 -21.949 -34.366 1.00 91.69 90 TRP A C 1
ATOM 711 O O . TRP A 1 90 ? 24.415 -21.301 -34.480 1.00 91.69 90 TRP A O 1
ATOM 721 N N . GLY A 1 91 ? 22.340 -21.810 -35.208 1.00 89.44 91 GLY A N 1
ATOM 722 C CA . GLY A 1 91 ? 22.210 -20.715 -36.172 1.00 89.44 91 GLY A CA 1
ATOM 723 C C . GLY A 1 91 ? 21.402 -21.047 -37.432 1.00 89.44 91 GLY A C 1
ATOM 724 O O . GLY A 1 91 ? 21.032 -22.193 -37.696 1.00 89.44 91 GLY A O 1
ATOM 725 N N . GLY A 1 92 ? 21.173 -20.025 -38.259 1.00 86.69 92 GLY A N 1
ATOM 726 C CA . GLY A 1 92 ? 20.370 -20.124 -39.485 1.00 86.69 92 GLY A CA 1
ATOM 727 C C . GLY A 1 92 ? 20.932 -21.018 -40.603 1.00 86.69 92 GLY A C 1
ATOM 728 O O . GLY A 1 92 ? 20.208 -21.359 -41.538 1.00 86.69 92 GLY A O 1
ATOM 729 N N . ASN A 1 93 ? 22.224 -21.367 -40.538 1.00 90.25 93 ASN A N 1
ATOM 730 C CA . ASN A 1 93 ? 22.933 -22.205 -41.516 1.00 90.25 93 ASN A CA 1
ATOM 731 C C . ASN A 1 93 ? 24.069 -23.009 -40.850 1.00 90.25 93 ASN A C 1
ATOM 733 O O . ASN A 1 93 ? 25.219 -22.933 -41.289 1.00 90.25 93 ASN A O 1
ATOM 737 N N . VAL A 1 94 ? 23.764 -23.756 -39.782 1.00 94.62 94 VAL A N 1
ATOM 738 C CA . VAL A 1 94 ? 24.757 -24.591 -39.085 1.00 94.62 94 VAL A CA 1
ATOM 739 C C . VAL A 1 94 ? 25.422 -25.536 -40.080 1.00 94.62 94 VAL A C 1
ATOM 741 O O . VAL A 1 94 ? 24.731 -26.196 -40.856 1.00 94.62 94 VAL A O 1
ATOM 744 N N . LYS A 1 95 ? 26.754 -25.631 -40.071 1.00 96.62 95 LYS A N 1
ATOM 745 C CA . LYS A 1 95 ? 27.522 -26.486 -40.980 1.00 96.62 95 LYS A CA 1
ATOM 746 C C . LYS A 1 95 ? 28.626 -27.229 -40.237 1.00 96.62 95 LYS A C 1
ATOM 748 O O . LYS A 1 95 ? 29.669 -26.673 -39.902 1.00 96.62 95 LYS A O 1
ATOM 753 N N . VAL A 1 96 ? 28.431 -28.536 -40.101 1.00 96.88 96 VAL A N 1
ATOM 754 C CA . VAL A 1 96 ? 29.376 -29.457 -39.471 1.00 96.88 96 VAL A CA 1
ATOM 755 C C . VAL A 1 96 ? 30.061 -30.297 -40.545 1.00 96.88 96 VAL A C 1
ATOM 757 O O . VAL A 1 96 ? 29.409 -31.078 -41.240 1.00 96.88 96 VAL A O 1
ATOM 760 N N . LYS A 1 97 ? 31.382 -30.157 -40.690 1.00 96.94 97 LYS A N 1
ATOM 761 C CA . LYS A 1 97 ? 32.196 -30.953 -41.621 1.00 96.94 97 LYS A CA 1
ATOM 762 C C . LYS A 1 97 ? 33.016 -31.981 -40.848 1.00 96.94 97 LYS A C 1
ATOM 764 O O . LYS A 1 97 ? 33.977 -31.622 -40.182 1.00 96.94 97 LYS A O 1
ATOM 769 N N . LEU A 1 98 ? 32.664 -33.254 -40.966 1.00 96.75 98 LEU A N 1
ATOM 770 C CA . LEU A 1 98 ? 33.419 -34.372 -40.413 1.00 96.75 98 LEU A CA 1
ATOM 771 C C . LEU A 1 98 ? 34.574 -34.741 -41.355 1.00 96.75 98 LEU A C 1
ATOM 773 O O . LEU A 1 98 ? 34.405 -34.762 -42.577 1.00 96.75 98 LEU A O 1
ATOM 777 N N . THR A 1 99 ? 35.736 -35.057 -40.786 1.00 95.44 99 THR A N 1
ATOM 778 C CA . THR A 1 99 ? 36.978 -35.381 -41.505 1.00 95.44 99 THR A CA 1
ATOM 779 C C . THR A 1 99 ? 37.526 -36.750 -41.084 1.00 95.44 99 THR A C 1
ATOM 781 O O . THR A 1 99 ? 37.025 -37.385 -40.151 1.00 95.44 99 THR A O 1
ATOM 784 N N . ALA A 1 100 ? 38.553 -37.237 -41.790 1.00 94.38 100 ALA A N 1
ATOM 785 C CA . ALA A 1 100 ? 39.193 -38.529 -41.523 1.00 94.38 100 ALA A CA 1
ATOM 786 C C . ALA A 1 100 ? 38.207 -39.718 -41.543 1.00 94.38 100 ALA A C 1
ATOM 788 O O . ALA A 1 100 ? 38.234 -40.582 -40.662 1.00 94.38 100 ALA A O 1
ATOM 789 N N . ILE A 1 101 ? 37.317 -39.747 -42.541 1.00 94.69 101 ILE A N 1
ATOM 790 C CA . ILE A 1 101 ? 36.373 -40.846 -42.780 1.00 94.69 101 ILE A CA 1
ATOM 791 C C . ILE A 1 101 ? 36.868 -41.653 -43.988 1.00 94.69 101 ILE A C 1
ATOM 793 O O . ILE A 1 101 ? 36.884 -41.113 -45.087 1.00 94.69 101 ILE A O 1
ATOM 797 N N . PRO A 1 102 ? 37.303 -42.916 -43.837 1.00 94.62 102 PRO A N 1
ATOM 798 C CA . PRO A 1 102 ? 37.770 -43.720 -44.967 1.00 94.62 102 PRO A CA 1
ATOM 799 C C . PRO A 1 102 ? 36.726 -43.835 -46.093 1.00 94.62 102 PRO A C 1
ATOM 801 O O . PRO A 1 102 ? 35.531 -43.792 -45.807 1.00 94.62 102 PRO A O 1
ATOM 804 N N . PRO A 1 103 ? 37.137 -44.028 -47.360 1.00 94.69 103 PRO A N 1
ATOM 805 C CA . PRO A 1 103 ? 36.185 -44.267 -48.436 1.00 94.69 103 PRO A CA 1
ATOM 806 C C . PRO A 1 103 ? 35.305 -45.495 -48.173 1.00 94.69 103 PRO A C 1
ATOM 808 O O . PRO A 1 103 ? 35.797 -46.542 -47.742 1.00 94.69 103 PRO A O 1
ATOM 811 N N . GLY A 1 104 ? 34.007 -45.377 -48.443 1.00 94.50 104 GLY A N 1
ATOM 812 C CA . GLY A 1 104 ? 33.039 -46.447 -48.210 1.00 94.50 104 GLY A CA 1
ATOM 813 C C . GLY A 1 104 ? 31.612 -45.950 -48.008 1.00 94.50 104 GLY A C 1
ATOM 814 O O . GLY A 1 104 ? 31.336 -44.754 -48.090 1.00 94.50 104 GLY A O 1
ATOM 815 N N . ASP A 1 105 ? 30.705 -46.886 -47.736 1.00 96.00 105 ASP A N 1
ATOM 816 C CA . ASP A 1 105 ? 29.310 -46.577 -47.430 1.00 96.00 105 ASP A CA 1
ATOM 817 C C . ASP A 1 105 ? 29.086 -46.400 -45.928 1.00 96.00 105 ASP A C 1
ATOM 819 O O . ASP A 1 105 ? 29.528 -47.217 -45.115 1.00 96.00 105 ASP A O 1
ATOM 823 N N . TYR A 1 106 ? 28.342 -45.359 -45.572 1.00 96.69 106 TYR A N 1
ATOM 824 C CA . TYR A 1 106 ? 28.029 -44.970 -44.205 1.00 96.69 106 TYR A CA 1
ATOM 825 C C . TYR A 1 106 ? 26.557 -44.587 -44.057 1.00 96.69 106 TYR A C 1
ATOM 827 O O . TYR A 1 106 ? 25.849 -44.332 -45.031 1.00 96.69 106 TYR A O 1
ATOM 835 N N . GLN A 1 107 ? 26.108 -44.505 -42.813 1.00 96.25 107 GLN A N 1
ATOM 836 C CA . GLN A 1 107 ? 24.827 -43.941 -42.414 1.00 96.25 107 GLN A CA 1
ATOM 837 C C . GLN A 1 107 ? 25.058 -42.858 -41.360 1.00 96.25 107 GLN A C 1
ATOM 839 O O . GLN A 1 107 ? 25.857 -43.048 -40.443 1.00 96.25 107 GLN A O 1
ATOM 844 N N . VAL A 1 108 ? 24.363 -41.729 -41.494 1.00 96.75 108 VAL A N 1
ATOM 845 C CA . VAL A 1 108 ? 24.510 -40.565 -40.609 1.00 96.75 108 VAL A CA 1
ATOM 846 C C . VAL A 1 108 ? 23.202 -40.291 -39.882 1.00 96.75 108 VAL A C 1
ATOM 848 O O . VAL A 1 108 ? 22.151 -40.216 -40.521 1.00 96.75 108 VAL A O 1
ATOM 851 N N . CYS A 1 109 ? 23.280 -40.097 -38.567 1.00 96.44 109 CYS A N 1
ATOM 852 C CA . CYS A 1 109 ? 22.176 -39.617 -37.738 1.00 96.44 109 CYS A CA 1
ATOM 853 C C . CYS A 1 109 ? 22.543 -38.276 -37.099 1.00 96.44 109 CYS A C 1
ATOM 855 O O . CYS A 1 109 ? 23.708 -38.038 -36.775 1.00 96.44 109 CYS A O 1
ATOM 857 N N . LEU A 1 110 ? 21.545 -37.431 -36.865 1.00 97.25 110 LEU A N 1
ATOM 858 C CA . LEU A 1 110 ? 21.713 -36.098 -36.290 1.00 97.25 110 LEU A CA 1
ATOM 859 C C . LEU A 1 110 ? 20.759 -35.907 -35.110 1.00 97.25 110 LEU A C 1
ATOM 861 O O . LEU A 1 110 ? 19.569 -36.173 -35.234 1.00 97.25 110 LEU A O 1
ATOM 865 N N . TYR A 1 111 ? 21.268 -35.406 -33.991 1.00 97.06 111 TYR A N 1
ATOM 866 C CA . TYR A 1 111 ? 20.466 -35.006 -32.840 1.00 97.06 111 TYR A CA 1
ATOM 867 C C . TYR A 1 111 ? 20.191 -33.509 -32.896 1.00 97.06 111 TYR A C 1
ATOM 869 O O . TYR A 1 111 ? 21.129 -32.706 -32.930 1.00 97.06 111 TYR A O 1
ATOM 877 N N . VAL A 1 112 ? 18.909 -33.161 -32.877 1.00 96.06 112 VAL A N 1
ATOM 878 C CA . VAL A 1 112 ? 18.419 -31.780 -32.876 1.00 96.06 112 VAL A CA 1
ATOM 879 C C . VAL A 1 112 ? 17.523 -31.540 -31.669 1.00 96.06 112 VAL A C 1
ATOM 881 O O . VAL A 1 112 ? 16.893 -32.481 -31.179 1.00 96.06 112 VAL A O 1
ATOM 884 N N . TRP A 1 113 ? 17.443 -30.295 -31.199 1.00 93.69 113 TRP A N 1
ATOM 885 C CA . TRP A 1 113 ? 16.517 -29.917 -30.128 1.00 93.69 113 TRP A CA 1
ATOM 886 C C . TRP A 1 113 ? 16.009 -28.472 -30.252 1.00 93.69 113 TRP A C 1
ATOM 888 O O . TRP A 1 113 ? 16.587 -27.682 -30.992 1.00 93.69 113 TRP A O 1
ATOM 898 N N . GLU A 1 114 ? 14.952 -28.122 -29.521 1.00 93.62 114 GLU A N 1
ATOM 899 C CA . GLU A 1 114 ? 14.451 -26.748 -29.400 1.00 93.62 114 GLU A CA 1
ATOM 900 C C . GLU A 1 114 ? 14.696 -26.187 -27.996 1.00 93.62 114 GLU A C 1
ATOM 902 O O . GLU A 1 114 ? 14.272 -26.793 -27.010 1.00 93.62 114 GLU A O 1
ATOM 907 N N . ASP A 1 115 ? 15.327 -25.020 -27.886 1.00 87.19 115 ASP A N 1
ATOM 908 C CA . ASP A 1 115 ? 15.595 -24.359 -26.608 1.00 87.19 115 ASP A CA 1
ATOM 909 C C . ASP A 1 115 ? 14.500 -23.356 -26.216 1.00 87.19 115 ASP A C 1
ATOM 911 O O . ASP A 1 115 ? 14.208 -23.219 -25.026 1.00 87.19 115 ASP A O 1
ATOM 915 N N . ASN A 1 116 ? 13.858 -22.693 -27.186 1.00 86.25 116 ASN A N 1
ATOM 916 C CA . ASN A 1 116 ? 12.850 -21.669 -26.924 1.00 86.25 116 ASN A CA 1
ATOM 917 C C . ASN A 1 116 ? 11.584 -21.815 -27.795 1.00 86.25 116 ASN A C 1
ATOM 919 O O . ASN A 1 116 ? 10.561 -22.326 -27.332 1.00 86.25 116 ASN A O 1
ATOM 923 N N . ASN A 1 117 ? 11.612 -21.361 -29.041 1.00 83.50 117 ASN A N 1
ATOM 924 C CA . ASN A 1 117 ? 10.451 -21.180 -29.896 1.00 83.50 117 ASN A CA 1
ATOM 925 C C . ASN A 1 117 ? 10.590 -22.048 -31.135 1.00 83.50 117 ASN A C 1
ATOM 927 O O . ASN A 1 117 ? 11.627 -22.042 -31.788 1.00 83.50 117 ASN A O 1
ATOM 931 N N . ALA A 1 118 ? 9.494 -22.714 -31.499 1.00 88.56 118 ALA A N 1
ATOM 932 C CA . ALA A 1 118 ? 9.452 -23.568 -32.674 1.00 88.56 118 ALA A CA 1
ATOM 933 C C . ALA A 1 118 ? 9.968 -22.842 -33.923 1.00 88.56 118 ALA A C 1
ATOM 935 O O . ALA A 1 118 ? 9.527 -21.737 -34.257 1.00 88.56 118 ALA A O 1
ATOM 936 N N . THR A 1 119 ? 10.862 -23.503 -34.644 1.00 91.81 119 THR A N 1
ATOM 937 C CA . THR A 1 119 ? 11.472 -23.016 -35.873 1.00 91.81 119 THR A CA 1
ATOM 938 C C . THR A 1 119 ? 11.469 -24.114 -36.926 1.00 91.81 119 THR A C 1
ATOM 940 O O . THR A 1 119 ? 11.472 -25.309 -36.626 1.00 91.81 119 THR A O 1
ATOM 943 N N . ASN A 1 120 ? 11.447 -23.696 -38.189 1.00 95.19 120 ASN A N 1
ATOM 944 C CA . ASN A 1 120 ? 11.431 -24.600 -39.327 1.00 95.19 120 ASN A CA 1
ATOM 945 C C . ASN A 1 120 ? 12.751 -24.517 -40.087 1.00 95.19 120 ASN A C 1
ATOM 947 O O . ASN A 1 120 ? 13.076 -23.458 -40.625 1.00 95.19 120 ASN A O 1
ATOM 951 N N . PHE A 1 121 ? 13.452 -25.642 -40.216 1.00 96.06 121 PHE A N 1
ATOM 952 C CA . PHE A 1 121 ? 14.720 -25.720 -40.944 1.00 96.06 121 PHE A CA 1
ATOM 953 C C . PHE A 1 121 ? 14.835 -26.972 -41.805 1.00 96.06 121 PHE A C 1
ATOM 955 O O . PHE A 1 121 ? 14.178 -27.978 -41.571 1.00 96.06 121 PHE A O 1
ATOM 962 N N . SER A 1 122 ? 15.667 -26.937 -42.844 1.00 96.94 122 SER A N 1
ATOM 963 C CA . SER A 1 122 ? 15.952 -28.119 -43.671 1.00 96.94 122 SER A CA 1
ATOM 964 C C . SER A 1 122 ? 17.343 -28.665 -43.380 1.00 96.94 122 SER A C 1
ATOM 966 O O . SER A 1 122 ? 18.293 -27.890 -43.330 1.00 96.94 122 SER A O 1
ATOM 968 N N . VAL A 1 123 ? 17.482 -29.986 -43.247 1.00 97.31 123 VAL A N 1
ATOM 969 C CA . VAL A 1 123 ? 18.772 -30.667 -43.043 1.00 97.31 123 VAL A CA 1
ATOM 970 C C . VAL A 1 123 ? 19.287 -31.223 -44.366 1.00 97.31 123 VAL A C 1
ATOM 972 O O . VAL A 1 123 ? 18.548 -31.871 -45.114 1.00 97.31 123 VAL A O 1
ATOM 975 N N . SER A 1 124 ? 20.570 -30.999 -44.639 1.00 97.38 124 SER A N 1
ATOM 976 C CA . SER A 1 124 ? 21.288 -31.528 -45.796 1.00 97.38 124 SER A CA 1
ATOM 977 C C . SER A 1 124 ? 22.503 -32.344 -45.376 1.00 97.38 124 SER A C 1
ATOM 979 O O . SER A 1 124 ? 23.197 -31.989 -44.426 1.00 97.38 124 SER A O 1
ATOM 981 N N . VAL A 1 125 ? 22.791 -33.407 -46.124 1.00 96.69 125 VAL A N 1
ATOM 982 C CA . VAL A 1 125 ? 24.010 -34.211 -45.988 1.00 96.69 125 VAL A CA 1
ATOM 983 C C . VAL A 1 125 ? 24.734 -34.220 -47.333 1.00 96.69 125 VAL A C 1
ATOM 985 O O . VAL A 1 125 ? 24.127 -34.504 -48.365 1.00 96.69 125 VAL A O 1
ATOM 988 N N . ASN A 1 126 ? 26.012 -33.837 -47.344 1.00 94.94 126 ASN A N 1
ATOM 989 C CA . ASN A 1 126 ? 26.828 -33.608 -48.545 1.00 94.94 126 ASN A CA 1
ATOM 990 C C . ASN A 1 126 ? 26.121 -32.729 -49.598 1.00 94.94 126 ASN A C 1
ATOM 992 O O . ASN A 1 126 ? 26.156 -33.002 -50.794 1.00 94.94 126 ASN A O 1
ATOM 996 N N . GLY A 1 127 ? 25.439 -31.674 -49.137 1.00 91.00 127 GLY A N 1
ATOM 997 C CA . GLY A 1 127 ? 24.719 -30.719 -49.989 1.00 91.00 127 GLY A CA 1
ATOM 998 C C . GLY A 1 127 ? 23.366 -31.204 -50.524 1.00 91.00 127 GLY A C 1
ATOM 999 O O . GLY A 1 127 ? 22.643 -30.417 -51.130 1.00 91.00 127 GLY A O 1
ATOM 1000 N N . LYS A 1 128 ? 22.978 -32.462 -50.281 1.00 94.94 128 LYS A N 1
ATOM 1001 C CA . LYS A 1 128 ? 21.653 -32.989 -50.628 1.00 94.94 128 LYS A CA 1
ATOM 1002 C C . LYS A 1 128 ? 20.697 -32.809 -49.452 1.00 94.94 128 LYS A C 1
ATOM 1004 O O . LYS A 1 128 ? 20.985 -33.303 -48.367 1.00 94.94 128 LYS A O 1
ATOM 1009 N N . VAL A 1 129 ? 19.546 -32.171 -49.671 1.00 95.69 129 VAL A N 1
ATOM 1010 C CA . VAL A 1 129 ? 18.485 -32.064 -48.654 1.00 95.69 129 VAL A CA 1
ATOM 1011 C C . VAL A 1 129 ? 17.949 -33.461 -48.339 1.00 95.69 129 VAL A C 1
ATOM 1013 O O . VAL A 1 129 ? 17.422 -34.143 -49.218 1.00 95.69 129 VAL A O 1
ATOM 1016 N N . VAL A 1 130 ? 18.098 -33.886 -47.087 1.00 95.81 130 VAL A N 1
ATOM 1017 C CA . VAL A 1 130 ? 17.663 -35.202 -46.590 1.00 95.81 130 VAL A CA 1
ATOM 1018 C C . VAL A 1 130 ? 16.451 -35.112 -45.666 1.00 95.81 130 VAL A C 1
ATOM 1020 O O . VAL A 1 130 ? 15.727 -36.093 -45.519 1.00 95.81 130 VAL A O 1
ATOM 1023 N N . HIS A 1 131 ? 16.196 -33.935 -45.089 1.00 94.00 131 HIS A N 1
ATOM 1024 C CA . HIS A 1 131 ? 14.991 -33.656 -44.316 1.00 94.00 131 HIS A CA 1
ATOM 1025 C C . HIS A 1 131 ? 14.507 -32.226 -44.601 1.00 94.00 131 HIS A C 1
ATOM 1027 O O . HIS A 1 131 ? 15.026 -31.276 -44.012 1.00 94.00 131 HIS A O 1
ATOM 1033 N N . PRO A 1 132 ? 13.547 -32.027 -45.518 1.00 94.50 132 PRO A N 1
ATOM 1034 C CA . PRO A 1 132 ? 13.018 -30.699 -45.810 1.00 94.50 132 PRO A CA 1
ATOM 1035 C C . PRO A 1 132 ? 12.070 -30.234 -44.696 1.00 94.50 132 PRO A C 1
ATOM 1037 O O . PRO A 1 132 ? 11.245 -31.022 -44.242 1.00 94.50 132 PRO A O 1
ATOM 1040 N N . ARG A 1 133 ? 12.144 -28.953 -44.305 1.00 91.62 133 ARG A N 1
ATOM 1041 C CA . ARG A 1 133 ? 11.187 -28.297 -43.382 1.00 91.62 133 ARG A CA 1
ATOM 1042 C C . ARG A 1 133 ? 10.883 -29.106 -42.105 1.00 91.62 133 ARG A C 1
ATOM 1044 O O . ARG A 1 133 ? 9.728 -29.393 -41.810 1.00 91.62 133 ARG A O 1
ATOM 1051 N N . TYR A 1 134 ? 11.921 -29.497 -41.378 1.00 94.88 134 TYR A N 1
ATOM 1052 C CA . TYR A 1 134 ? 11.792 -30.014 -40.020 1.00 94.88 134 TYR A CA 1
ATOM 1053 C C . TYR A 1 134 ? 11.262 -28.919 -39.083 1.00 94.88 134 TYR A C 1
ATOM 1055 O O . TYR A 1 134 ? 11.828 -27.829 -39.063 1.00 94.88 134 TYR A O 1
ATOM 1063 N N . ASP A 1 135 ? 10.205 -29.231 -38.332 1.00 94.19 135 ASP A N 1
ATOM 1064 C CA . ASP A 1 135 ? 9.626 -28.388 -37.279 1.00 94.19 135 ASP A CA 1
ATOM 1065 C C . ASP A 1 135 ? 10.217 -28.813 -35.931 1.00 94.19 135 ASP A C 1
ATOM 1067 O O . ASP A 1 135 ? 10.000 -29.945 -35.485 1.00 94.19 135 ASP A O 1
ATOM 1071 N N . SER A 1 136 ? 10.964 -27.917 -35.285 1.00 90.81 136 SER A N 1
ATOM 1072 C CA . SER A 1 136 ? 11.607 -28.184 -33.996 1.00 90.81 136 SER A CA 1
ATOM 1073 C C . SER A 1 136 ? 10.626 -28.310 -32.825 1.00 90.81 136 SER A C 1
ATOM 1075 O O . SER A 1 136 ? 11.003 -28.829 -31.775 1.00 90.81 136 SER A O 1
ATOM 1077 N N . ARG A 1 137 ? 9.348 -27.952 -33.020 1.00 91.88 137 ARG A N 1
ATOM 1078 C CA . ARG A 1 137 ? 8.265 -27.970 -32.023 1.00 91.88 137 ARG A CA 1
ATOM 1079 C C . ARG A 1 137 ? 8.553 -27.068 -30.817 1.00 91.88 137 ARG A C 1
ATOM 1081 O O . ARG A 1 137 ? 9.324 -26.132 -30.888 1.00 91.88 137 ARG A O 1
ATOM 1088 N N . SER A 1 138 ? 7.846 -27.274 -29.705 1.00 85.88 138 SER A N 1
ATOM 1089 C CA . SER A 1 138 ? 7.998 -26.462 -28.489 1.00 85.88 138 SER A CA 1
ATOM 1090 C C . SER A 1 138 ? 9.347 -26.683 -27.794 1.00 85.88 138 SER A C 1
ATOM 1092 O O . SER A 1 138 ? 9.834 -27.816 -27.815 1.00 85.88 138 SER A O 1
ATOM 1094 N N . ALA A 1 139 ? 9.814 -25.690 -27.023 1.00 83.25 139 ALA A N 1
ATOM 1095 C CA . ALA A 1 139 ? 10.940 -25.810 -26.091 1.00 83.25 139 ALA A CA 1
ATOM 1096 C C . ALA A 1 139 ? 11.028 -27.182 -25.400 1.00 83.25 139 ALA A C 1
ATOM 1098 O O . ALA A 1 139 ? 10.046 -27.708 -24.840 1.00 83.25 139 ALA A O 1
ATOM 1099 N N . GLY A 1 140 ? 12.235 -27.735 -25.437 1.00 78.06 140 GLY A N 1
ATOM 1100 C CA . GLY A 1 140 ? 12.606 -29.028 -24.895 1.00 78.06 140 GLY A CA 1
ATOM 1101 C C . GLY A 1 140 ? 12.449 -30.191 -25.860 1.00 78.06 140 GLY A C 1
ATOM 1102 O O . GLY A 1 140 ? 12.974 -31.270 -25.579 1.00 78.06 140 GLY A O 1
ATOM 1103 N N . HIS A 1 141 ? 11.724 -30.031 -26.970 1.00 90.25 141 HIS A N 1
ATOM 1104 C CA . HIS A 1 141 ? 11.568 -31.123 -27.922 1.00 90.25 141 HIS A CA 1
ATOM 1105 C C . HIS A 1 141 ? 12.913 -31.491 -28.542 1.00 90.25 141 HIS A C 1
ATOM 1107 O O . HIS A 1 141 ? 13.673 -30.612 -28.933 1.00 90.25 141 HIS A O 1
ATOM 1113 N N . TRP A 1 142 ? 13.212 -32.786 -28.621 1.00 93.75 142 TRP A N 1
ATOM 1114 C CA . TRP A 1 142 ? 14.402 -33.275 -29.305 1.00 93.75 142 TRP A CA 1
ATOM 1115 C C . TRP A 1 142 ? 14.094 -34.532 -30.104 1.00 93.75 142 TRP A C 1
ATOM 1117 O O . TRP A 1 142 ? 13.215 -35.320 -29.743 1.00 93.75 142 TRP A O 1
ATOM 1127 N N . GLU A 1 143 ? 14.858 -34.734 -31.173 1.00 94.12 143 GLU A N 1
ATOM 1128 C CA . GLU A 1 143 ? 14.728 -35.899 -32.038 1.00 94.12 143 GLU A CA 1
ATOM 1129 C C . GLU A 1 143 ? 16.097 -36.347 -32.565 1.00 94.12 143 GLU A C 1
ATOM 1131 O O . GLU A 1 143 ? 17.010 -35.543 -32.775 1.00 94.12 143 GLU A O 1
ATOM 1136 N N . LYS A 1 144 ? 16.239 -37.660 -32.777 1.00 94.19 144 LYS A N 1
ATOM 1137 C CA . LYS A 1 144 ? 17.339 -38.249 -33.543 1.00 94.19 144 LYS A CA 1
ATOM 1138 C C . LYS A 1 144 ? 16.860 -38.454 -34.978 1.00 94.19 144 LYS A C 1
ATOM 1140 O O . LYS A 1 144 ? 16.137 -39.406 -35.258 1.00 94.19 144 LYS A O 1
ATOM 1145 N N . LEU A 1 145 ? 17.285 -37.577 -35.873 1.00 94.50 145 LEU A N 1
ATOM 1146 C CA . LEU A 1 145 ? 16.966 -37.626 -37.294 1.00 94.50 145 LEU A CA 1
ATOM 1147 C C . LEU A 1 145 ? 17.902 -38.580 -38.052 1.00 94.50 145 LEU A C 1
ATOM 1149 O O . LEU A 1 145 ? 19.052 -38.791 -37.656 1.00 94.50 145 LEU A O 1
ATOM 1153 N N . GLY A 1 146 ? 17.410 -39.124 -39.168 1.00 92.88 146 GLY A N 1
ATOM 1154 C CA . GLY A 1 146 ? 18.091 -40.150 -39.963 1.00 92.88 146 GLY A CA 1
ATOM 1155 C C . GLY A 1 146 ? 17.641 -41.573 -39.591 1.00 92.88 146 GLY A C 1
ATOM 1156 O O . GLY A 1 146 ? 16.573 -41.738 -39.001 1.00 92.88 146 GLY A O 1
ATOM 1157 N N . PRO A 1 147 ? 18.416 -42.618 -39.934 1.00 93.69 147 PRO A N 1
ATOM 1158 C CA . PRO A 1 147 ? 19.701 -42.571 -40.630 1.00 93.69 147 PRO A CA 1
ATOM 1159 C C . PRO A 1 147 ? 19.578 -42.207 -42.113 1.00 93.69 147 PRO A C 1
ATOM 1161 O O . PRO A 1 147 ? 18.672 -42.668 -42.805 1.00 93.69 147 PRO A O 1
ATOM 1164 N N . TRP A 1 148 ? 20.541 -41.443 -42.628 1.00 96.00 148 TRP A N 1
ATOM 1165 C CA . TRP A 1 148 ? 20.664 -41.170 -44.063 1.00 96.00 148 TRP A CA 1
ATOM 1166 C C . TRP A 1 148 ? 21.919 -41.828 -44.647 1.00 96.00 148 TRP A C 1
ATOM 1168 O O . TRP A 1 148 ? 23.001 -41.655 -44.079 1.00 96.00 148 TRP A O 1
ATOM 1178 N N . PRO A 1 149 ? 21.811 -42.568 -45.767 1.00 94.69 149 PRO A N 1
ATOM 1179 C CA . PRO A 1 149 ? 22.953 -43.222 -46.394 1.00 94.69 149 PRO A CA 1
ATOM 1180 C C . PRO A 1 149 ? 23.870 -42.207 -47.087 1.00 94.69 149 PRO A C 1
ATOM 1182 O O . PRO A 1 149 ? 23.401 -41.296 -47.774 1.00 94.69 149 PRO A O 1
ATOM 1185 N N . VAL A 1 150 ? 25.180 -42.396 -46.946 1.00 94.81 150 VAL A N 1
ATOM 1186 C CA . VAL A 1 150 ? 26.225 -41.549 -47.527 1.00 94.81 150 VAL A CA 1
ATOM 1187 C C . VAL A 1 150 ? 27.340 -42.425 -48.078 1.00 94.81 150 VAL A C 1
ATOM 1189 O O . VAL A 1 150 ? 27.886 -43.257 -47.360 1.00 94.81 150 VAL A O 1
ATOM 1192 N N . HIS A 1 151 ? 27.707 -42.207 -49.337 1.00 94.69 151 HIS A N 1
ATOM 1193 C CA . HIS A 1 151 ? 28.916 -42.781 -49.917 1.00 94.69 151 HIS A CA 1
ATOM 1194 C C . HIS A 1 151 ? 30.049 -41.755 -49.820 1.00 94.69 151 HIS A C 1
ATOM 1196 O O . HIS A 1 151 ? 29.901 -40.628 -50.298 1.00 94.69 151 HIS A O 1
ATOM 1202 N N . VAL A 1 152 ? 31.156 -42.123 -49.178 1.00 93.81 152 VAL A N 1
ATOM 1203 C CA . VAL A 1 152 ? 32.309 -41.247 -48.937 1.00 93.81 152 VAL A CA 1
ATOM 1204 C C . VAL A 1 152 ? 33.429 -41.609 -49.905 1.00 93.81 152 VAL A C 1
ATOM 1206 O O . VAL A 1 152 ? 33.853 -42.761 -49.958 1.00 93.81 152 VAL A O 1
ATOM 1209 N N . THR A 1 153 ? 33.937 -40.621 -50.643 1.00 90.88 153 THR A N 1
ATOM 1210 C CA . THR A 1 153 ? 35.073 -40.782 -51.574 1.00 90.88 153 THR A CA 1
ATOM 1211 C C . THR A 1 153 ? 36.250 -39.871 -51.245 1.00 90.88 153 THR A C 1
ATOM 1213 O O . THR A 1 153 ? 37.392 -40.226 -51.512 1.00 90.88 153 THR A O 1
ATOM 1216 N N . ASP A 1 154 ? 35.984 -38.699 -50.670 1.00 90.31 154 ASP A N 1
ATOM 1217 C CA . ASP A 1 154 ? 36.960 -37.622 -50.454 1.00 90.31 154 ASP A CA 1
ATOM 1218 C C . ASP A 1 154 ? 37.423 -37.489 -48.995 1.00 90.31 154 ASP A C 1
ATOM 1220 O O . ASP A 1 154 ? 38.141 -36.554 -48.641 1.00 90.31 154 ASP A O 1
ATOM 1224 N N . GLY A 1 155 ? 37.016 -38.425 -48.139 1.00 92.88 155 GLY A N 1
ATOM 1225 C CA . GLY A 1 155 ? 37.393 -38.431 -46.735 1.00 92.88 155 GLY A CA 1
ATOM 1226 C C . GLY A 1 155 ? 36.454 -37.665 -45.799 1.00 92.88 155 GLY A C 1
ATOM 1227 O O . GLY A 1 155 ? 36.764 -37.563 -44.606 1.00 92.88 155 GLY A O 1
ATOM 1228 N N . THR A 1 156 ? 35.356 -37.086 -46.308 1.00 95.88 156 THR A N 1
ATOM 1229 C CA . THR A 1 156 ? 34.526 -36.138 -45.549 1.00 95.88 156 THR A CA 1
ATOM 1230 C C . THR A 1 156 ? 33.022 -36.410 -45.616 1.00 95.88 156 THR A C 1
ATOM 1232 O O . THR A 1 156 ? 32.496 -36.976 -46.573 1.00 95.88 156 THR A O 1
ATOM 1235 N N . ILE A 1 157 ? 32.311 -35.977 -44.572 1.00 97.19 157 ILE A N 1
ATOM 1236 C CA . ILE A 1 157 ? 30.845 -35.896 -44.536 1.00 97.19 157 ILE A CA 1
ATOM 1237 C C . ILE A 1 157 ? 30.478 -34.507 -44.024 1.00 97.19 157 ILE A C 1
ATOM 1239 O O . ILE A 1 157 ? 30.958 -34.087 -42.977 1.00 97.19 157 ILE A O 1
ATOM 1243 N N . THR A 1 158 ? 29.620 -33.786 -44.736 1.00 97.25 158 THR A N 1
ATOM 1244 C CA . THR A 1 158 ? 29.113 -32.478 -44.301 1.00 97.25 158 THR A CA 1
ATOM 1245 C C . THR A 1 158 ? 27.634 -32.580 -43.961 1.00 97.25 158 THR A C 1
ATOM 1247 O O . THR A 1 158 ? 26.845 -32.966 -44.819 1.00 97.25 158 THR A O 1
ATOM 1250 N N . VAL A 1 159 ? 27.253 -32.190 -42.745 1.00 97.62 159 VAL A N 1
ATOM 1251 C CA . VAL A 1 159 ? 25.857 -32.056 -42.306 1.00 97.62 159 VAL A CA 1
ATOM 1252 C C . VAL A 1 159 ? 25.564 -30.575 -42.099 1.00 97.62 159 VAL A C 1
ATOM 1254 O O . VAL A 1 159 ? 26.313 -29.898 -41.397 1.00 97.62 159 VAL A O 1
ATOM 1257 N N . SER A 1 160 ? 24.508 -30.051 -42.717 1.00 96.94 160 SER A N 1
ATOM 1258 C CA . SER A 1 160 ? 24.169 -28.629 -42.608 1.00 96.94 160 SER A CA 1
ATOM 1259 C C . SER A 1 160 ? 22.673 -28.354 -42.498 1.00 96.94 160 SER A C 1
ATOM 1261 O O . SER A 1 160 ? 21.867 -29.137 -43.002 1.00 96.94 160 SER A O 1
ATOM 1263 N N . SER A 1 161 ? 22.302 -27.227 -41.892 1.00 96.44 161 SER A N 1
ATOM 1264 C CA . SER A 1 161 ? 20.941 -26.685 -41.914 1.00 96.44 161 SER A CA 1
ATOM 1265 C C . SER A 1 161 ? 20.795 -25.536 -42.918 1.00 96.44 161 SER A C 1
ATOM 1267 O O . SER A 1 161 ? 21.782 -24.953 -43.368 1.00 96.44 161 SER A O 1
ATOM 1269 N N . SER A 1 162 ? 19.553 -25.236 -43.301 1.00 93.81 162 SER A N 1
ATOM 1270 C CA . SER A 1 162 ? 19.193 -24.017 -44.033 1.00 93.81 162 SER A CA 1
ATOM 1271 C C . SER A 1 162 ? 17.741 -23.620 -43.763 1.00 93.81 162 SER A C 1
ATOM 1273 O O . SER A 1 162 ? 16.846 -24.477 -43.795 1.00 93.81 162 SER A O 1
ATOM 1275 N N . GLY A 1 163 ? 17.528 -22.318 -43.544 1.00 81.81 163 GLY A N 1
ATOM 1276 C CA . GLY A 1 163 ? 16.251 -21.734 -43.114 1.00 81.81 163 GLY A CA 1
ATOM 1277 C C . GLY A 1 163 ? 15.999 -21.993 -41.631 1.00 81.81 163 GLY A C 1
ATOM 1278 O O . GLY A 1 163 ? 16.287 -23.092 -41.196 1.00 81.81 163 GLY A O 1
ATOM 1279 N N . GLY A 1 164 ? 15.493 -21.005 -40.880 1.00 87.00 164 GLY A N 1
ATOM 1280 C CA . GLY A 1 164 ? 15.273 -21.104 -39.426 1.00 87.00 164 GLY A CA 1
ATOM 1281 C C . GLY A 1 164 ? 16.547 -21.373 -38.607 1.00 87.00 164 GLY A C 1
ATOM 1282 O O . GLY A 1 164 ? 17.544 -21.863 -39.129 1.00 87.00 164 GLY A O 1
ATOM 1283 N N . ASP A 1 165 ? 16.543 -21.059 -37.313 1.00 90.88 165 ASP A N 1
ATOM 1284 C CA . ASP A 1 165 ? 17.733 -21.278 -36.483 1.00 90.88 165 ASP A CA 1
ATOM 1285 C C . ASP A 1 165 ? 17.804 -22.712 -35.934 1.00 90.88 165 ASP A C 1
ATOM 1287 O O . ASP A 1 165 ? 17.109 -23.065 -34.991 1.00 90.88 165 ASP A O 1
ATOM 1291 N N . ALA A 1 166 ? 18.640 -23.565 -36.524 1.00 93.75 166 ALA A N 1
ATOM 1292 C CA . ALA A 1 166 ? 18.752 -24.961 -36.102 1.00 93.75 166 ALA A CA 1
ATOM 1293 C C . ALA A 1 166 ? 19.706 -25.122 -34.911 1.00 93.75 166 ALA A C 1
ATOM 1295 O O . ALA A 1 166 ? 20.775 -24.515 -34.902 1.00 93.75 166 ALA A O 1
ATOM 1296 N N . ASN A 1 167 ? 19.379 -26.021 -33.978 1.00 95.00 167 ASN A N 1
ATOM 1297 C CA . ASN A 1 167 ? 20.294 -26.482 -32.930 1.00 95.00 167 ASN A CA 1
ATOM 1298 C C . ASN A 1 167 ? 20.763 -27.912 -33.223 1.00 95.00 167 ASN A C 1
ATOM 1300 O O . ASN A 1 167 ? 19.971 -28.856 -33.158 1.00 95.00 167 ASN A O 1
ATOM 1304 N N . PHE A 1 168 ? 22.047 -28.094 -33.529 1.00 97.19 168 PHE A N 1
ATOM 1305 C CA . PHE A 1 168 ? 22.661 -29.410 -33.728 1.00 97.19 168 PHE A CA 1
ATOM 1306 C C . PHE A 1 168 ? 23.467 -29.795 -32.487 1.00 97.19 168 PHE A C 1
ATOM 1308 O O . PHE A 1 168 ? 24.484 -29.173 -32.180 1.00 97.19 168 PHE A O 1
ATOM 1315 N N . SER A 1 169 ? 23.034 -30.832 -31.776 1.00 95.75 169 SER A N 1
ATOM 1316 C CA . SER A 1 169 ? 23.654 -31.251 -30.511 1.00 95.75 169 SER A CA 1
ATOM 1317 C C . SER A 1 169 ? 24.703 -32.348 -30.706 1.00 95.75 169 SER A C 1
ATOM 1319 O O . SER A 1 169 ? 25.781 -32.306 -30.113 1.00 95.75 169 SER A O 1
ATOM 1321 N N . GLY A 1 170 ? 24.428 -33.323 -31.576 1.00 96.50 170 GLY A N 1
ATOM 1322 C CA . GLY A 1 170 ? 25.346 -34.437 -31.805 1.00 96.50 170 GLY A CA 1
ATOM 1323 C C . GLY A 1 170 ? 25.127 -35.176 -33.119 1.00 96.50 170 GLY A C 1
ATOM 1324 O O . GLY A 1 170 ? 24.044 -35.118 -33.699 1.00 96.50 170 GLY A O 1
ATOM 1325 N N . ILE A 1 171 ? 26.158 -35.873 -33.597 1.00 97.31 171 ILE A N 1
ATOM 1326 C CA . ILE A 1 171 ? 26.135 -36.641 -34.854 1.00 97.31 171 ILE A CA 1
ATOM 1327 C C . ILE A 1 171 ? 26.651 -38.056 -34.606 1.00 97.31 171 ILE A C 1
ATOM 1329 O O . ILE A 1 171 ? 27.684 -38.234 -33.964 1.00 97.31 171 ILE A O 1
ATOM 1333 N N . GLU A 1 172 ? 25.966 -39.050 -35.171 1.00 95.69 172 GLU A N 1
ATOM 1334 C CA . GLU A 1 172 ? 26.454 -40.430 -35.247 1.00 95.69 172 GLU A CA 1
ATOM 1335 C C . GLU A 1 172 ? 26.774 -40.811 -36.687 1.00 95.69 172 GLU A C 1
ATOM 1337 O O . GLU A 1 172 ? 25.997 -40.534 -37.603 1.00 95.69 172 GLU A O 1
ATOM 1342 N N . VAL A 1 173 ? 27.882 -41.523 -36.866 1.00 96.31 173 VAL A N 1
ATOM 1343 C CA . VAL A 1 173 ? 28.294 -42.124 -38.130 1.00 96.31 173 VAL A CA 1
ATOM 1344 C C . VAL A 1 173 ? 28.442 -43.625 -37.928 1.00 96.31 173 VAL A C 1
ATOM 1346 O O . VAL A 1 173 ? 29.152 -44.082 -37.029 1.00 96.31 173 VAL A O 1
ATOM 1349 N N . TRP A 1 174 ? 27.792 -44.389 -38.796 1.00 96.12 174 TRP A N 1
ATOM 1350 C CA . TRP A 1 174 ? 27.800 -45.848 -38.805 1.00 96.12 174 TRP A CA 1
ATOM 1351 C C . TRP A 1 174 ? 28.357 -46.341 -40.137 1.00 96.12 174 TRP A C 1
ATOM 1353 O O . TRP A 1 174 ? 27.977 -45.828 -41.186 1.00 96.12 174 TRP A O 1
ATOM 1363 N N . LYS A 1 175 ? 29.266 -47.314 -40.116 1.00 95.06 175 LYS A N 1
ATOM 1364 C CA . LYS A 1 175 ? 29.868 -47.901 -41.316 1.00 95.06 175 LYS A CA 1
ATOM 1365 C C . LYS A 1 175 ? 28.989 -49.037 -41.841 1.00 95.06 175 LYS A C 1
ATOM 1367 O O . LYS A 1 175 ? 28.646 -49.953 -41.099 1.00 95.06 175 LYS A O 1
ATOM 1372 N N . GLY A 1 176 ? 28.672 -48.996 -43.133 1.00 92.00 176 GLY A N 1
ATOM 1373 C CA . GLY A 1 176 ? 27.806 -49.954 -43.818 1.00 92.00 176 GLY A CA 1
ATOM 1374 C C . GLY A 1 176 ? 26.338 -49.518 -43.901 1.00 92.00 176 GLY A C 1
ATOM 1375 O O . GLY A 1 176 ? 25.861 -48.681 -43.138 1.00 92.00 176 GLY A O 1
ATOM 1376 N N . LEU A 1 177 ? 25.607 -50.113 -44.852 1.00 91.31 177 LEU A N 1
ATOM 1377 C CA . LEU A 1 177 ? 24.185 -49.835 -45.133 1.00 91.31 177 LEU A CA 1
ATOM 1378 C C . LEU A 1 177 ? 23.236 -50.919 -44.596 1.00 91.31 177 LEU A C 1
ATOM 1380 O O . LEU A 1 177 ? 22.127 -51.082 -45.110 1.00 91.31 177 LEU A O 1
ATOM 1384 N N . GLY A 1 178 ? 23.700 -51.730 -43.647 1.00 86.62 178 GLY A N 1
ATOM 1385 C CA . GLY A 1 178 ? 22.850 -52.680 -42.939 1.00 86.62 178 GLY A CA 1
ATOM 1386 C C . GLY A 1 178 ? 22.011 -52.016 -41.848 1.00 86.62 178 GLY A C 1
ATOM 1387 O O . GLY A 1 178 ? 22.133 -50.810 -41.618 1.00 86.62 178 GLY A O 1
ATOM 1388 N N . PRO A 1 179 ? 21.155 -52.785 -41.160 1.00 85.69 179 PRO A N 1
ATOM 1389 C CA . PRO A 1 179 ? 20.346 -52.259 -40.068 1.00 85.69 179 PRO A CA 1
ATOM 1390 C C . PRO A 1 179 ? 21.236 -51.699 -38.951 1.00 85.69 179 PRO A C 1
ATOM 1392 O O . PRO A 1 179 ? 22.236 -52.318 -38.575 1.00 85.69 179 PRO A O 1
ATOM 1395 N N . LEU A 1 180 ? 20.871 -50.526 -38.422 1.00 83.56 180 LEU A N 1
ATOM 1396 C CA . LEU A 1 180 ? 21.481 -50.007 -37.199 1.00 83.56 180 LEU A CA 1
ATOM 1397 C C . LEU A 1 180 ? 21.027 -50.860 -36.000 1.00 83.56 180 LEU A C 1
ATOM 1399 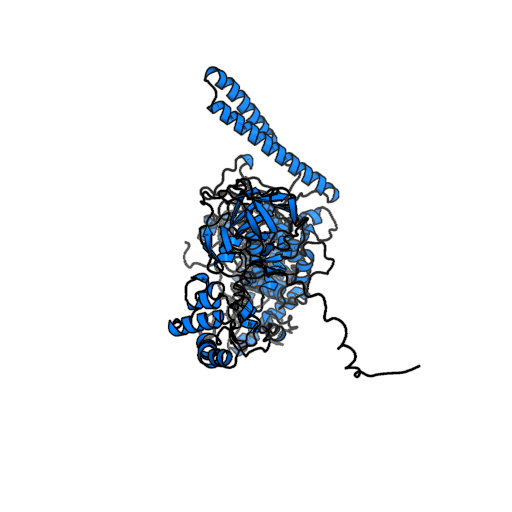O O . LEU A 1 180 ? 19.868 -51.289 -35.975 1.00 83.56 180 LEU A O 1
ATOM 1403 N N . PRO A 1 181 ? 21.884 -51.088 -34.987 1.00 75.44 181 PRO A N 1
ATOM 1404 C CA . PRO A 1 181 ? 21.458 -51.704 -33.736 1.00 75.44 181 PRO A CA 1
ATOM 1405 C C . PRO A 1 181 ? 20.303 -50.914 -33.115 1.00 75.44 181 PRO A C 1
ATOM 1407 O O . PRO A 1 181 ? 20.310 -49.680 -33.130 1.00 75.44 181 PRO A O 1
ATOM 1410 N N . ALA A 1 182 ? 19.321 -51.611 -32.538 1.00 61.56 182 ALA A N 1
ATOM 1411 C CA . ALA A 1 182 ? 18.280 -50.941 -31.769 1.00 61.56 182 ALA A CA 1
ATOM 1412 C C . ALA A 1 182 ? 18.933 -50.127 -30.631 1.00 61.56 182 ALA A C 1
ATOM 1414 O O . ALA A 1 182 ? 19.826 -50.653 -29.956 1.00 61.56 182 ALA A O 1
ATOM 1415 N N . PRO A 1 183 ? 18.530 -48.861 -30.408 1.00 57.72 183 PRO A N 1
ATOM 1416 C CA . PRO A 1 183 ? 19.059 -48.075 -29.301 1.00 57.72 183 PRO A CA 1
ATOM 1417 C C . PRO A 1 183 ? 18.841 -48.825 -27.984 1.00 57.72 183 PRO A C 1
ATOM 1419 O O . PRO A 1 183 ? 17.811 -49.481 -27.802 1.00 57.72 183 PRO A O 1
ATOM 1422 N N . ARG A 1 184 ? 19.788 -48.713 -27.042 1.00 50.16 184 ARG A N 1
ATOM 1423 C CA . ARG A 1 184 ? 19.560 -49.143 -25.656 1.00 50.16 184 ARG A CA 1
ATOM 1424 C C . ARG A 1 184 ? 18.551 -48.180 -25.038 1.00 50.16 184 ARG A C 1
ATOM 1426 O O . ARG A 1 184 ? 18.896 -47.219 -24.363 1.00 50.16 184 ARG A O 1
ATOM 1433 N N . THR A 1 185 ? 17.276 -48.400 -25.323 1.00 39.69 185 THR A N 1
ATOM 1434 C CA . THR A 1 185 ? 16.180 -47.611 -24.778 1.00 39.69 185 THR A CA 1
ATOM 1435 C C . THR A 1 185 ? 16.110 -47.825 -23.270 1.00 39.69 185 THR A C 1
ATOM 1437 O O . THR A 1 185 ? 15.508 -48.792 -22.812 1.00 39.69 185 THR A O 1
ATOM 1440 N N . PHE A 1 186 ? 16.648 -46.885 -22.492 1.00 43.59 186 PHE A N 1
ATOM 1441 C CA . PHE A 1 186 ? 16.342 -46.761 -21.059 1.00 43.59 186 PHE A CA 1
ATOM 1442 C C . PHE A 1 186 ? 14.865 -46.389 -20.810 1.00 43.59 186 PHE A C 1
ATOM 1444 O O . PHE A 1 186 ? 14.366 -46.504 -19.699 1.00 43.59 186 PHE A O 1
ATOM 1451 N N . VAL A 1 187 ? 14.126 -46.036 -21.868 1.00 40.25 187 VAL A N 1
ATOM 1452 C CA . VAL A 1 187 ? 12.677 -45.776 -21.842 1.00 40.25 187 VAL A CA 1
ATOM 1453 C C . VAL A 1 187 ? 11.841 -47.066 -21.969 1.00 40.25 187 VAL A C 1
ATOM 1455 O O . VAL A 1 187 ? 10.650 -47.060 -21.664 1.00 40.25 187 VAL A O 1
ATOM 1458 N N . ALA A 1 188 ? 12.429 -48.212 -22.345 1.00 35.97 188 ALA A N 1
ATOM 1459 C CA . ALA A 1 188 ? 11.655 -49.446 -22.540 1.00 35.97 188 ALA A CA 1
ATOM 1460 C C . ALA A 1 188 ? 11.121 -50.083 -21.240 1.00 35.97 188 ALA A C 1
ATOM 1462 O O . ALA A 1 188 ? 10.235 -50.933 -21.315 1.00 35.97 188 ALA A O 1
ATOM 1463 N N . GLN A 1 189 ? 11.576 -49.656 -20.056 1.00 37.19 189 GLN A N 1
ATOM 1464 C CA . GLN A 1 189 ? 10.987 -50.098 -18.783 1.00 37.19 189 GLN A CA 1
ATOM 1465 C C . GLN A 1 189 ? 9.868 -49.190 -18.253 1.00 37.19 189 GLN A C 1
ATOM 1467 O O . GLN A 1 189 ? 9.178 -49.580 -17.317 1.00 37.19 189 GLN A O 1
ATOM 1472 N N . ALA A 1 190 ? 9.600 -48.033 -18.868 1.00 41.78 190 ALA A N 1
ATOM 1473 C CA . ALA A 1 190 ? 8.516 -47.153 -18.416 1.00 41.78 190 ALA A CA 1
ATOM 1474 C C . ALA A 1 190 ? 7.106 -47.663 -18.790 1.00 41.78 190 ALA A C 1
ATOM 1476 O O . ALA A 1 190 ? 6.124 -47.204 -18.213 1.00 41.78 190 ALA A O 1
ATOM 1477 N N . ASN A 1 191 ? 7.000 -48.631 -19.713 1.00 37.28 191 ASN A N 1
ATOM 1478 C CA . ASN A 1 191 ? 5.724 -49.193 -20.186 1.00 37.28 191 ASN A CA 1
ATOM 1479 C C . ASN A 1 191 ? 5.534 -50.693 -19.890 1.00 37.28 191 ASN A C 1
ATOM 1481 O O . ASN A 1 191 ? 4.566 -51.286 -20.369 1.00 37.28 191 ASN A O 1
ATOM 1485 N N . GLN A 1 192 ? 6.411 -51.328 -19.105 1.00 49.19 192 GLN A N 1
ATOM 1486 C CA . GLN A 1 192 ? 6.119 -52.666 -18.587 1.00 49.19 192 GLN A CA 1
ATOM 1487 C C . GLN A 1 192 ? 5.240 -52.552 -17.340 1.00 49.19 192 GLN A C 1
ATOM 1489 O O . GLN A 1 192 ? 5.522 -51.774 -16.429 1.00 49.19 192 GLN A O 1
ATOM 1494 N N . ALA A 1 193 ? 4.149 -53.320 -17.308 1.00 57.06 193 ALA A N 1
ATOM 1495 C CA . ALA A 1 193 ? 3.337 -53.449 -16.105 1.00 57.06 193 ALA A CA 1
ATOM 1496 C C . ALA A 1 193 ? 4.229 -53.956 -14.954 1.00 57.06 193 ALA A C 1
ATOM 1498 O O . ALA A 1 193 ? 5.027 -54.870 -15.177 1.00 57.06 193 ALA A O 1
ATOM 1499 N N . PRO A 1 194 ? 4.125 -53.371 -13.748 1.00 66.81 194 PRO A N 1
ATOM 1500 C CA . PRO A 1 194 ? 5.015 -53.704 -12.644 1.00 66.81 194 PRO A CA 1
ATOM 1501 C C . PRO A 1 194 ? 4.908 -55.192 -12.306 1.00 66.81 194 PRO A C 1
ATOM 1503 O O . PRO A 1 194 ? 3.802 -55.724 -12.171 1.00 66.81 194 PRO A O 1
ATOM 1506 N N . THR A 1 195 ? 6.047 -55.877 -12.184 1.00 77.56 195 THR A N 1
ATOM 1507 C CA . THR A 1 195 ? 6.043 -57.298 -11.828 1.00 77.56 195 THR A CA 1
ATOM 1508 C C . THR A 1 195 ? 5.633 -57.478 -10.359 1.00 77.56 195 THR A C 1
ATOM 1510 O O . THR A 1 195 ? 5.777 -56.548 -9.558 1.00 77.56 195 THR A O 1
ATOM 1513 N N . PRO A 1 196 ? 5.159 -58.669 -9.942 1.00 74.25 196 PRO A N 1
ATOM 1514 C CA . PRO A 1 196 ? 4.892 -58.941 -8.529 1.00 74.25 196 PRO A CA 1
ATOM 1515 C C . PRO A 1 196 ? 6.096 -58.658 -7.620 1.00 74.25 196 PRO A C 1
ATOM 1517 O O . PRO A 1 196 ? 5.919 -58.126 -6.528 1.00 74.25 196 PRO A O 1
ATOM 1520 N N . ALA A 1 197 ? 7.315 -58.934 -8.097 1.00 71.69 197 ALA A N 1
ATOM 1521 C CA . ALA A 1 197 ? 8.549 -58.655 -7.367 1.00 71.69 197 ALA A CA 1
ATOM 1522 C C . ALA A 1 197 ? 8.818 -57.146 -7.212 1.00 71.69 197 ALA A C 1
ATOM 1524 O O . ALA A 1 197 ? 9.322 -56.716 -6.177 1.00 71.69 197 ALA A O 1
ATOM 1525 N N . ASP A 1 198 ? 8.451 -56.328 -8.202 1.00 79.31 198 ASP A N 1
ATOM 1526 C CA . ASP A 1 198 ? 8.597 -54.870 -8.130 1.00 79.31 198 ASP A CA 1
ATOM 1527 C C . ASP A 1 198 ? 7.616 -54.236 -7.142 1.00 79.31 198 ASP A C 1
ATOM 1529 O O . ASP A 1 198 ? 7.975 -53.338 -6.377 1.00 79.31 198 ASP A O 1
ATOM 1533 N N . LEU A 1 199 ? 6.374 -54.722 -7.130 1.00 82.75 199 LEU A N 1
ATOM 1534 C CA . LEU A 1 199 ? 5.375 -54.289 -6.155 1.00 82.75 199 LEU A CA 1
ATOM 1535 C C . LEU A 1 199 ? 5.760 -54.741 -4.744 1.00 82.75 199 LEU A C 1
ATOM 1537 O O . LEU A 1 199 ? 5.640 -53.967 -3.799 1.00 82.75 199 LEU A O 1
ATOM 1541 N N . GLU A 1 200 ? 6.283 -55.959 -4.598 1.00 80.56 200 GLU A N 1
ATOM 1542 C CA . GLU A 1 200 ? 6.810 -56.455 -3.328 1.00 80.56 200 GLU A CA 1
ATOM 1543 C C . GLU A 1 200 ? 8.006 -55.623 -2.838 1.00 80.56 200 GLU A C 1
ATOM 1545 O O . GLU A 1 200 ? 8.078 -55.304 -1.649 1.00 80.56 200 GLU A O 1
ATOM 1550 N N . PHE A 1 201 ? 8.907 -55.211 -3.739 1.00 84.50 201 PHE A N 1
ATOM 1551 C CA . PHE A 1 201 ? 10.005 -54.298 -3.415 1.00 84.50 201 PHE A CA 1
ATOM 1552 C C . PHE A 1 201 ? 9.467 -52.970 -2.881 1.00 84.50 201 PHE A C 1
ATOM 1554 O O . PHE A 1 201 ? 9.878 -52.521 -1.811 1.00 84.50 201 PHE A O 1
ATOM 1561 N N . PHE A 1 202 ? 8.492 -52.373 -3.567 1.00 90.06 202 PHE A N 1
ATOM 1562 C CA . PHE A 1 202 ? 7.854 -51.146 -3.109 1.00 90.06 202 PHE A CA 1
ATOM 1563 C C . PHE A 1 202 ? 7.209 -51.305 -1.720 1.00 90.06 202 PHE A C 1
ATOM 1565 O O . PHE A 1 202 ? 7.457 -50.487 -0.832 1.00 90.06 202 PHE A O 1
ATOM 1572 N N . GLU A 1 203 ? 6.426 -52.364 -1.501 1.00 85.81 203 GLU A N 1
ATOM 1573 C CA . GLU A 1 203 ? 5.729 -52.611 -0.230 1.00 85.81 203 GLU A CA 1
ATOM 1574 C C . GLU A 1 203 ? 6.689 -52.876 0.937 1.00 85.81 203 GLU A C 1
ATOM 1576 O O . GLU A 1 203 ? 6.426 -52.441 2.058 1.00 85.81 203 GLU A O 1
ATOM 1581 N N . LYS A 1 204 ? 7.816 -53.557 0.694 1.00 85.88 204 LYS A N 1
ATOM 1582 C CA . LYS A 1 204 ? 8.784 -53.908 1.745 1.00 85.88 204 LYS A CA 1
ATOM 1583 C C . LYS A 1 204 ? 9.833 -52.831 2.005 1.00 85.88 204 LYS A C 1
ATOM 1585 O O . LYS A 1 204 ? 10.290 -52.713 3.140 1.00 85.88 204 LYS A O 1
ATOM 1590 N N . LYS A 1 205 ? 10.256 -52.092 0.977 1.00 92.50 205 LYS A N 1
ATOM 1591 C CA . LYS A 1 205 ? 11.419 -51.190 1.044 1.00 92.50 205 LYS A CA 1
ATOM 1592 C C . LYS A 1 205 ? 11.053 -49.714 1.009 1.00 92.50 205 LYS A C 1
ATOM 1594 O O . LYS A 1 205 ? 11.643 -48.931 1.744 1.00 92.50 205 LYS A O 1
ATOM 1599 N N . ILE A 1 206 ? 10.054 -49.331 0.214 1.00 95.00 206 ILE A N 1
ATOM 1600 C CA . ILE A 1 206 ? 9.752 -47.918 -0.058 1.00 95.00 206 ILE A CA 1
ATOM 1601 C C . ILE A 1 206 ? 8.575 -47.412 0.773 1.00 95.00 206 ILE A C 1
ATOM 1603 O O . ILE A 1 206 ? 8.698 -46.411 1.483 1.00 95.00 206 ILE A O 1
ATOM 1607 N N . ARG A 1 207 ? 7.432 -48.109 0.734 1.00 92.06 207 ARG A N 1
ATOM 1608 C CA . ARG A 1 207 ? 6.210 -47.696 1.441 1.00 92.06 207 ARG A CA 1
ATOM 1609 C C . ARG A 1 207 ? 6.427 -47.483 2.945 1.00 92.06 207 ARG A C 1
ATOM 1611 O O . ARG A 1 207 ? 5.933 -46.464 3.433 1.00 92.06 207 ARG A O 1
ATOM 1618 N N . PRO A 1 208 ? 7.143 -48.353 3.687 1.00 91.62 208 PRO A N 1
ATOM 1619 C CA . PRO A 1 208 ? 7.348 -48.148 5.119 1.00 91.62 208 PRO A CA 1
ATOM 1620 C C . PRO A 1 208 ? 8.098 -46.845 5.408 1.00 91.62 208 PRO A C 1
ATOM 1622 O O . PRO A 1 208 ? 7.708 -46.101 6.303 1.00 91.62 208 PRO A O 1
ATOM 1625 N N . VAL A 1 209 ? 9.103 -46.511 4.590 1.00 92.94 209 VAL A N 1
ATOM 1626 C CA . VAL A 1 209 ? 9.891 -45.283 4.754 1.00 92.94 209 VAL A CA 1
ATOM 1627 C C . VAL A 1 209 ? 9.057 -44.046 4.426 1.00 92.94 209 VAL A C 1
ATOM 1629 O O . VAL A 1 209 ? 9.050 -43.098 5.208 1.00 92.94 209 VAL A O 1
ATOM 1632 N N . LEU A 1 210 ? 8.291 -44.063 3.328 1.00 91.44 210 LEU A N 1
ATOM 1633 C CA . LEU A 1 210 ? 7.364 -42.973 3.001 1.00 91.44 210 LEU A CA 1
ATOM 1634 C C . LEU A 1 210 ? 6.331 -42.754 4.119 1.00 91.44 210 LEU A C 1
ATOM 1636 O O . LEU A 1 210 ? 6.050 -41.612 4.489 1.00 91.44 210 LEU A O 1
ATOM 1640 N N . ALA A 1 211 ? 5.798 -43.839 4.687 1.00 88.62 211 ALA A N 1
ATOM 1641 C CA . ALA A 1 211 ? 4.809 -43.777 5.755 1.00 88.62 211 ALA A CA 1
ATOM 1642 C C . ALA A 1 211 ? 5.379 -43.231 7.069 1.00 88.62 211 ALA A C 1
ATOM 1644 O O . ALA A 1 211 ? 4.770 -42.357 7.684 1.00 88.62 211 ALA A O 1
ATOM 1645 N N . GLU A 1 212 ? 6.550 -43.714 7.482 1.00 87.94 212 GLU A N 1
ATOM 1646 C CA . GLU A 1 212 ? 7.180 -43.343 8.750 1.00 87.94 212 GLU A CA 1
ATOM 1647 C C . GLU A 1 212 ? 7.815 -41.946 8.699 1.00 87.94 212 GLU A C 1
ATOM 1649 O O . GLU A 1 212 ? 7.756 -41.201 9.677 1.00 87.94 212 GLU A O 1
ATOM 1654 N N . ARG A 1 213 ? 8.419 -41.572 7.562 1.00 88.31 213 ARG A N 1
ATOM 1655 C CA . ARG A 1 213 ? 9.284 -40.383 7.461 1.00 88.31 213 ARG A CA 1
ATOM 1656 C C . ARG A 1 213 ? 8.694 -39.237 6.650 1.00 88.31 213 ARG A C 1
ATOM 1658 O O . ARG A 1 213 ? 9.152 -38.110 6.814 1.00 88.31 213 ARG A O 1
ATOM 1665 N N . CYS A 1 214 ? 7.692 -39.480 5.802 1.00 88.50 214 CYS A N 1
ATOM 1666 C CA . CYS A 1 214 ? 7.223 -38.466 4.851 1.00 88.50 214 CYS A CA 1
ATOM 1667 C C . CYS A 1 214 ? 5.734 -38.111 4.997 1.00 88.50 214 CYS A C 1
ATOM 1669 O O . CYS A 1 214 ? 5.369 -36.944 4.844 1.00 88.50 214 CYS A O 1
ATOM 1671 N N . TYR A 1 215 ? 4.853 -39.066 5.311 1.00 88.88 215 TYR A N 1
ATOM 1672 C CA . TYR A 1 215 ? 3.398 -38.839 5.274 1.00 88.88 215 TYR A CA 1
ATOM 1673 C C . TYR A 1 215 ? 2.883 -37.775 6.244 1.00 88.88 215 TYR A C 1
ATOM 1675 O O . TYR A 1 215 ? 1.880 -37.128 5.943 1.00 88.88 215 TYR A O 1
ATOM 1683 N N . SER A 1 216 ? 3.548 -37.552 7.377 1.00 84.44 216 SER A N 1
ATOM 1684 C CA . SER A 1 216 ? 3.142 -36.529 8.353 1.00 84.44 216 SER A CA 1
ATOM 1685 C C . SER A 1 216 ? 3.062 -35.118 7.746 1.00 84.44 216 SER A C 1
ATOM 1687 O O . SER A 1 216 ? 2.248 -34.308 8.197 1.00 84.44 216 SER A O 1
ATOM 1689 N N . CYS A 1 217 ? 3.857 -34.860 6.700 1.00 82.06 217 CYS A N 1
ATOM 1690 C CA . CYS A 1 217 ? 3.947 -33.586 5.984 1.00 82.06 217 CYS A CA 1
ATOM 1691 C C . CYS A 1 217 ? 3.562 -33.673 4.494 1.00 82.06 217 CYS A C 1
ATOM 1693 O O . CYS A 1 217 ? 3.214 -32.649 3.912 1.00 82.06 217 CYS A O 1
ATOM 1695 N N . HIS A 1 218 ? 3.621 -34.858 3.875 1.00 88.94 218 HIS A N 1
ATOM 1696 C CA . HIS A 1 218 ? 3.461 -35.057 2.425 1.00 88.94 218 HIS A CA 1
ATOM 1697 C C . HIS A 1 218 ? 2.416 -36.129 2.076 1.00 88.94 218 HIS A C 1
ATOM 1699 O O . HIS A 1 218 ? 2.640 -36.982 1.220 1.00 88.94 218 HIS A O 1
ATOM 1705 N N . SER A 1 219 ? 1.274 -36.141 2.758 1.00 88.12 219 SER A N 1
ATOM 1706 C CA . SER A 1 219 ? 0.162 -37.043 2.434 1.00 88.12 219 SER A CA 1
ATOM 1707 C C . SER A 1 219 ? -1.170 -36.310 2.416 1.00 88.12 219 SER A C 1
ATOM 1709 O O . SER A 1 219 ? -1.294 -35.211 2.957 1.00 88.12 219 SER A O 1
ATOM 1711 N N . THR A 1 220 ? -2.189 -36.939 1.835 1.00 82.38 220 THR A N 1
ATOM 1712 C CA . THR A 1 220 ? -3.561 -36.413 1.817 1.00 82.38 220 THR A CA 1
ATOM 1713 C C . THR A 1 220 ? -4.135 -36.170 3.207 1.00 82.38 220 THR A C 1
ATOM 1715 O O . THR A 1 220 ? -4.933 -35.257 3.390 1.00 82.38 220 THR A O 1
ATOM 1718 N N . ASN A 1 221 ? -3.686 -36.945 4.194 1.00 79.81 221 ASN A N 1
ATOM 1719 C CA . ASN A 1 221 ? -4.115 -36.840 5.586 1.00 79.81 221 ASN A CA 1
ATOM 1720 C C . ASN A 1 221 ? -3.132 -36.033 6.455 1.00 79.81 221 ASN A C 1
ATOM 1722 O O . ASN A 1 221 ? -3.253 -36.026 7.683 1.00 79.81 221 ASN A O 1
ATOM 1726 N N . ALA A 1 222 ? -2.138 -35.367 5.855 1.00 79.62 222 ALA A N 1
ATOM 1727 C CA . ALA A 1 222 ? -1.193 -34.542 6.594 1.00 79.62 222 ALA A CA 1
ATOM 1728 C C . ALA A 1 222 ? -1.919 -33.358 7.249 1.00 79.62 222 ALA A C 1
ATOM 1730 O O . ALA A 1 222 ? -2.597 -32.579 6.582 1.00 79.62 222 ALA A O 1
ATOM 1731 N N . LYS A 1 223 ? -1.717 -33.158 8.560 1.00 71.19 223 LYS A N 1
ATOM 1732 C CA . LYS A 1 223 ? -2.259 -31.982 9.276 1.00 71.19 223 LYS A CA 1
ATOM 1733 C C . LYS A 1 223 ? -1.757 -30.662 8.683 1.00 71.19 223 LYS A C 1
ATOM 1735 O O . LYS A 1 223 ? -2.432 -29.643 8.789 1.00 71.19 223 LYS A O 1
ATOM 1740 N N . LYS A 1 224 ? -0.552 -30.677 8.106 1.00 69.50 224 LYS A N 1
ATOM 1741 C CA . LYS A 1 224 ? 0.053 -29.548 7.403 1.00 69.50 224 LYS A CA 1
ATOM 1742 C C . LYS A 1 224 ? 0.813 -30.057 6.186 1.00 69.50 224 LYS A C 1
ATOM 1744 O O . LYS A 1 224 ? 1.933 -30.543 6.330 1.00 69.50 224 LYS A O 1
ATOM 1749 N N . LEU A 1 225 ? 0.202 -29.922 5.014 1.00 77.38 225 LEU A N 1
ATOM 1750 C CA . LEU A 1 225 ? 0.842 -30.267 3.751 1.00 77.38 225 LEU A CA 1
ATOM 1751 C C . LEU A 1 225 ? 2.023 -29.320 3.482 1.00 77.38 225 LEU A C 1
ATOM 1753 O O . LEU A 1 225 ? 1.907 -28.105 3.660 1.00 77.38 225 LEU A O 1
ATOM 1757 N N . ARG A 1 226 ? 3.179 -29.866 3.098 1.00 75.25 226 ARG A N 1
ATOM 1758 C CA . ARG A 1 226 ? 4.399 -29.103 2.799 1.00 75.25 226 ARG A CA 1
ATOM 1759 C C . ARG A 1 226 ? 4.749 -29.208 1.318 1.00 75.25 226 ARG A C 1
ATOM 1761 O O . ARG A 1 226 ? 4.700 -30.292 0.744 1.00 75.25 226 ARG A O 1
ATOM 1768 N N . GLY A 1 227 ? 5.121 -28.074 0.723 1.00 71.75 227 GLY A N 1
ATOM 1769 C CA . GLY A 1 227 ? 5.617 -27.996 -0.654 1.00 71.75 227 GLY A CA 1
ATOM 1770 C C . GLY A 1 227 ? 4.633 -28.480 -1.719 1.00 71.75 227 GLY A C 1
ATOM 1771 O O . GLY A 1 227 ? 5.088 -28.886 -2.779 1.00 71.75 227 GLY A O 1
ATOM 1772 N N . GLU A 1 228 ? 3.326 -28.508 -1.424 1.00 73.38 228 GLU A N 1
ATOM 1773 C CA . GLU A 1 228 ? 2.276 -29.045 -2.314 1.00 73.38 228 GLU A CA 1
ATOM 1774 C C . GLU A 1 228 ? 2.559 -30.478 -2.806 1.00 73.38 228 GLU A C 1
ATOM 1776 O O . GLU A 1 228 ? 2.055 -30.922 -3.833 1.00 73.38 228 GLU A O 1
ATOM 1781 N N . LEU A 1 229 ? 3.374 -31.224 -2.056 1.00 83.19 229 LEU A N 1
ATOM 1782 C CA . LEU A 1 229 ? 3.865 -32.534 -2.452 1.00 83.19 229 LEU A CA 1
ATOM 1783 C C . LEU A 1 229 ? 3.085 -33.638 -1.738 1.00 83.19 229 LEU A C 1
ATOM 1785 O O . LEU A 1 229 ? 3.049 -33.687 -0.508 1.00 83.19 229 LEU A O 1
ATOM 1789 N N . LEU A 1 230 ? 2.530 -34.563 -2.521 1.00 88.06 230 LEU A N 1
ATOM 1790 C CA . LEU A 1 230 ? 1.911 -35.795 -2.037 1.00 88.06 230 LEU A CA 1
ATOM 1791 C C . LEU A 1 230 ? 2.779 -36.995 -2.409 1.00 88.06 230 LEU A C 1
ATOM 1793 O O . LEU A 1 230 ? 2.933 -37.305 -3.585 1.00 88.06 230 LEU A O 1
ATOM 1797 N N . VAL A 1 231 ? 3.313 -37.698 -1.410 1.00 91.12 231 VAL A N 1
ATOM 1798 C CA . VAL A 1 231 ? 4.098 -38.929 -1.600 1.00 91.12 231 VAL A CA 1
ATOM 1799 C C . VAL A 1 231 ? 3.315 -40.203 -1.262 1.00 91.12 231 VAL A C 1
ATOM 1801 O O . VAL A 1 231 ? 3.845 -41.313 -1.342 1.00 91.12 231 VAL A O 1
ATOM 1804 N N . ASP A 1 232 ? 2.046 -40.066 -0.874 1.00 90.56 232 ASP A N 1
ATOM 1805 C CA . ASP A 1 232 ? 1.133 -41.146 -0.476 1.00 90.56 232 ASP A CA 1
ATOM 1806 C C . ASP A 1 232 ? 0.325 -41.751 -1.639 1.00 90.56 232 ASP A C 1
ATOM 1808 O O . ASP A 1 232 ? -0.539 -42.604 -1.420 1.00 90.56 232 ASP A O 1
ATOM 1812 N N . SER A 1 233 ? 0.610 -41.329 -2.873 1.00 87.25 233 SER A N 1
ATOM 1813 C CA . SER A 1 233 ? 0.067 -41.895 -4.111 1.00 87.25 233 SER A CA 1
ATOM 1814 C C . SER A 1 233 ? 1.082 -41.794 -5.249 1.00 87.25 233 SER A C 1
ATOM 1816 O O . SER A 1 233 ? 1.908 -40.877 -5.270 1.00 87.25 233 SER A O 1
ATOM 1818 N N . ARG A 1 234 ? 0.973 -42.690 -6.237 1.00 86.19 234 ARG A N 1
ATOM 1819 C CA . ARG A 1 234 ? 1.815 -42.657 -7.440 1.00 86.19 234 ARG A CA 1
ATOM 1820 C C . ARG A 1 234 ? 1.615 -41.365 -8.227 1.00 86.19 234 ARG A C 1
ATOM 1822 O O . ARG A 1 234 ? 2.577 -40.722 -8.630 1.00 86.19 234 ARG A O 1
ATOM 1829 N N . ALA A 1 235 ? 0.357 -40.968 -8.417 1.00 79.81 235 ALA A N 1
ATOM 1830 C CA . ALA A 1 235 ? 0.009 -39.739 -9.125 1.00 79.81 235 ALA A CA 1
ATOM 1831 C C . ALA A 1 235 ? 0.577 -38.492 -8.424 1.00 79.81 235 ALA A C 1
ATOM 1833 O O . ALA A 1 235 ? 1.071 -37.586 -9.092 1.00 79.81 235 ALA A O 1
ATOM 1834 N N . GLY A 1 236 ? 0.560 -38.463 -7.086 1.00 81.12 236 GLY A N 1
ATOM 1835 C CA . GLY A 1 236 ? 1.160 -37.386 -6.299 1.00 81.12 236 GLY A CA 1
ATOM 1836 C C . GLY A 1 236 ? 2.672 -37.272 -6.495 1.00 81.12 236 GLY A C 1
ATOM 1837 O O . GLY A 1 236 ? 3.170 -36.170 -6.703 1.00 81.12 236 GLY A O 1
ATOM 1838 N N . LEU A 1 237 ? 3.382 -38.403 -6.512 1.00 86.62 237 LEU A N 1
ATOM 1839 C CA . LEU A 1 237 ? 4.829 -38.449 -6.732 1.00 86.62 237 LEU A CA 1
ATOM 1840 C C . LEU A 1 237 ? 5.226 -37.977 -8.140 1.00 86.62 237 LEU A C 1
ATOM 1842 O O . LEU A 1 237 ? 6.194 -37.233 -8.290 1.00 86.62 237 LEU A O 1
ATOM 1846 N N . LEU A 1 238 ? 4.460 -38.378 -9.159 1.00 79.19 238 LEU A N 1
ATOM 1847 C CA . LEU A 1 238 ? 4.697 -37.986 -10.553 1.00 79.19 238 LEU A CA 1
ATOM 1848 C C . LEU A 1 238 ? 4.381 -36.510 -10.808 1.00 79.19 238 LEU A C 1
ATOM 1850 O O . LEU A 1 238 ? 5.140 -35.830 -11.490 1.00 79.19 238 LEU A O 1
ATOM 1854 N N . ARG A 1 239 ? 3.276 -36.004 -10.245 1.00 78.88 239 ARG A N 1
ATOM 1855 C CA . ARG A 1 239 ? 2.946 -34.572 -10.289 1.00 78.88 239 ARG A CA 1
ATOM 1856 C C . ARG A 1 239 ? 4.005 -33.749 -9.558 1.00 78.88 239 ARG A C 1
ATOM 1858 O O . ARG A 1 239 ? 4.375 -32.678 -10.022 1.00 78.88 239 ARG A O 1
ATOM 1865 N N . GLY A 1 240 ? 4.483 -34.265 -8.427 1.00 77.94 240 GLY A N 1
ATOM 1866 C CA . GLY A 1 240 ? 5.405 -33.572 -7.546 1.00 77.94 240 GLY A CA 1
ATOM 1867 C C . GLY A 1 240 ? 4.743 -32.454 -6.749 1.00 77.94 240 GLY A C 1
ATOM 1868 O O . GLY A 1 240 ? 3.550 -32.520 -6.446 1.00 77.94 240 GLY A O 1
ATOM 1869 N N . GLY A 1 241 ? 5.555 -31.473 -6.365 1.00 71.75 241 GLY A N 1
ATOM 1870 C CA . GLY A 1 241 ? 5.145 -30.327 -5.555 1.00 71.75 241 GLY A CA 1
ATOM 1871 C C . GLY A 1 241 ? 5.462 -28.991 -6.223 1.00 71.75 241 GLY A C 1
ATOM 1872 O O . GLY A 1 241 ? 5.765 -28.937 -7.413 1.00 71.75 241 GLY A O 1
ATOM 1873 N N . ALA A 1 242 ? 5.478 -27.915 -5.435 1.00 56.97 242 ALA A N 1
ATOM 1874 C CA . ALA A 1 242 ? 5.730 -26.538 -5.884 1.00 56.97 242 ALA A CA 1
ATOM 1875 C C . ALA A 1 242 ? 7.077 -26.337 -6.618 1.00 56.97 242 ALA A C 1
ATOM 1877 O O . ALA A 1 242 ? 7.325 -25.292 -7.214 1.00 56.97 242 ALA A O 1
ATOM 1878 N N . THR A 1 243 ? 7.972 -27.325 -6.560 1.00 60.31 243 THR A N 1
ATOM 1879 C CA . THR A 1 243 ? 9.310 -27.294 -7.160 1.00 60.31 243 THR A CA 1
ATOM 1880 C C . THR A 1 243 ? 9.453 -28.184 -8.395 1.00 60.31 243 THR A C 1
ATOM 1882 O O . THR A 1 243 ? 10.549 -28.250 -8.947 1.00 60.31 243 THR A O 1
ATOM 1885 N N . GLY A 1 244 ? 8.379 -28.857 -8.822 1.00 62.75 244 GLY A N 1
ATOM 1886 C CA . GLY A 1 244 ? 8.363 -29.814 -9.930 1.00 62.75 244 GLY A CA 1
ATOM 1887 C C . GLY A 1 244 ? 8.132 -31.270 -9.487 1.00 62.75 244 GLY A C 1
ATOM 1888 O O . GLY A 1 244 ? 7.896 -31.519 -8.298 1.00 62.75 244 GLY A O 1
ATOM 1889 N N . PRO A 1 245 ? 8.193 -32.231 -10.433 1.00 75.12 245 PRO A N 1
ATOM 1890 C CA . PRO A 1 245 ? 7.998 -33.664 -10.191 1.00 75.12 245 PRO A CA 1
ATOM 1891 C C . PRO A 1 245 ? 8.895 -34.202 -9.074 1.00 75.12 245 PRO A C 1
ATOM 1893 O O . PRO A 1 245 ? 10.095 -33.934 -9.049 1.00 75.12 245 PRO A O 1
ATOM 1896 N N . ALA A 1 246 ? 8.336 -34.992 -8.155 1.00 84.94 246 ALA A N 1
ATOM 1897 C CA . ALA A 1 246 ? 9.137 -35.583 -7.083 1.00 84.94 246 ALA A CA 1
ATOM 1898 C C . ALA A 1 246 ? 9.963 -36.761 -7.597 1.00 84.94 246 ALA A C 1
ATOM 1900 O O . ALA A 1 246 ? 11.091 -36.966 -7.158 1.00 84.94 246 ALA A O 1
ATOM 1901 N N . ILE A 1 247 ? 9.412 -37.522 -8.539 1.00 85.62 247 ILE A N 1
ATOM 1902 C CA . ILE A 1 247 ? 10.108 -38.619 -9.204 1.00 85.62 247 ILE A CA 1
ATOM 1903 C C . ILE A 1 247 ? 9.946 -38.512 -10.715 1.00 85.62 247 ILE A C 1
ATOM 1905 O O . ILE A 1 247 ? 8.887 -38.136 -11.221 1.00 85.62 247 ILE A O 1
ATOM 1909 N N . ILE A 1 248 ? 10.985 -38.929 -11.420 1.00 78.12 248 ILE A N 1
ATOM 1910 C CA . ILE A 1 248 ? 10.987 -39.185 -12.852 1.00 78.12 248 ILE A CA 1
ATOM 1911 C C . ILE A 1 248 ? 11.252 -40.691 -13.002 1.00 78.12 248 ILE A C 1
ATOM 1913 O O . ILE A 1 248 ? 12.362 -41.145 -12.725 1.00 78.12 248 ILE A O 1
ATOM 1917 N N . PRO A 1 249 ? 10.240 -41.509 -13.354 1.00 78.50 249 PRO A N 1
ATOM 1918 C CA . PRO A 1 249 ? 10.407 -42.954 -13.504 1.00 78.50 249 PRO A CA 1
ATOM 1919 C C . PRO A 1 249 ? 11.578 -43.316 -14.424 1.00 78.50 249 PRO A C 1
ATOM 1921 O O . PRO A 1 249 ? 11.617 -42.877 -15.570 1.00 78.50 249 PRO A O 1
ATOM 1924 N N . GLY A 1 250 ? 12.510 -44.133 -13.931 1.00 67.19 250 GLY A N 1
ATOM 1925 C CA . GLY A 1 250 ? 13.709 -44.544 -14.665 1.00 67.19 250 GLY A CA 1
ATOM 1926 C C . GLY A 1 250 ? 14.874 -43.551 -14.600 1.00 67.19 250 GLY A C 1
ATOM 1927 O O . GLY A 1 250 ? 15.945 -43.865 -15.109 1.00 67.19 250 GLY A O 1
ATOM 1928 N N . ASP A 1 251 ? 14.703 -42.391 -13.955 1.00 64.56 251 ASP A N 1
ATOM 1929 C CA . ASP A 1 251 ? 15.736 -41.358 -13.823 1.00 64.56 251 ASP A CA 1
ATOM 1930 C C . ASP A 1 251 ? 15.932 -40.929 -12.353 1.00 64.56 251 ASP A C 1
ATOM 1932 O O . ASP A 1 251 ? 15.337 -39.951 -11.882 1.00 64.56 251 ASP A O 1
ATOM 1936 N N . PRO A 1 252 ? 16.768 -41.665 -11.594 1.00 76.50 252 PRO A N 1
ATOM 1937 C CA . PRO A 1 252 ? 17.112 -41.310 -10.218 1.00 76.50 252 PRO A CA 1
ATOM 1938 C C . PRO A 1 252 ? 17.761 -39.929 -10.097 1.00 76.50 252 PRO A C 1
ATOM 1940 O O . PRO A 1 252 ? 17.446 -39.186 -9.171 1.00 76.50 252 PRO A O 1
ATOM 1943 N N . GLU A 1 253 ? 18.635 -39.564 -11.037 1.00 71.00 253 GLU A N 1
ATOM 1944 C CA . GLU A 1 253 ? 19.422 -38.327 -10.973 1.00 71.00 253 GLU A CA 1
ATOM 1945 C C . GLU A 1 253 ? 18.570 -37.080 -11.263 1.00 71.00 253 GLU A C 1
ATOM 1947 O O . GLU A 1 253 ? 18.844 -36.016 -10.713 1.00 71.00 253 GLU A O 1
ATOM 1952 N N . GLY A 1 254 ? 17.522 -37.200 -12.084 1.00 63.72 254 GLY A N 1
ATOM 1953 C CA . GLY A 1 254 ? 16.535 -36.140 -12.318 1.00 63.72 254 GLY A CA 1
ATOM 1954 C C . GLY A 1 254 ? 15.409 -36.063 -11.276 1.00 63.72 254 GLY A C 1
ATOM 1955 O O . GLY A 1 254 ? 14.589 -35.145 -11.324 1.00 63.72 254 GLY A O 1
ATOM 1956 N N . SER A 1 255 ? 15.339 -37.005 -10.329 1.00 79.62 255 SER A N 1
ATOM 1957 C CA . SER A 1 255 ? 14.250 -37.097 -9.350 1.00 79.62 255 SER A CA 1
ATOM 1958 C C . SER A 1 255 ? 14.508 -36.258 -8.092 1.00 79.62 255 SER A C 1
ATOM 1960 O O . SER A 1 255 ? 15.352 -36.601 -7.262 1.00 79.62 255 SER A O 1
ATOM 1962 N N . LEU A 1 256 ? 13.710 -35.201 -7.886 1.00 83.81 256 LEU A N 1
ATOM 1963 C CA . LEU A 1 256 ? 13.855 -34.276 -6.748 1.00 83.81 256 LEU A CA 1
ATOM 1964 C C . LEU A 1 256 ? 13.727 -34.954 -5.377 1.00 83.81 256 LEU A C 1
ATOM 1966 O O . LEU A 1 256 ? 14.380 -34.537 -4.423 1.00 83.81 256 LEU A O 1
ATOM 1970 N N . LEU A 1 257 ? 12.910 -36.005 -5.262 1.00 88.75 257 LEU A N 1
ATOM 1971 C CA . LEU A 1 257 ? 12.774 -36.787 -4.034 1.00 88.75 257 LEU A CA 1
ATOM 1972 C C . LEU A 1 257 ? 14.111 -37.418 -3.640 1.00 88.75 257 LEU A C 1
ATOM 1974 O O . LEU A 1 257 ? 14.457 -37.395 -2.461 1.00 88.75 257 LEU A O 1
ATOM 1978 N N . LEU A 1 258 ? 14.863 -37.949 -4.611 1.00 88.12 258 LEU A N 1
ATOM 1979 C CA . LEU A 1 258 ? 16.154 -38.574 -4.343 1.00 88.12 258 LEU A CA 1
ATOM 1980 C C . LEU A 1 258 ? 17.203 -37.524 -3.955 1.00 88.12 258 LEU A C 1
ATOM 1982 O O . LEU A 1 258 ? 17.905 -37.711 -2.963 1.00 88.12 258 LEU A O 1
ATOM 1986 N N . ALA A 1 259 ? 17.240 -36.391 -4.664 1.00 83.31 259 ALA A N 1
ATOM 1987 C CA . ALA A 1 259 ? 18.102 -35.257 -4.320 1.00 83.31 259 ALA A CA 1
ATOM 1988 C C . ALA A 1 259 ? 17.837 -34.743 -2.889 1.00 83.31 259 ALA A C 1
ATOM 1990 O O . ALA A 1 259 ? 18.772 -34.527 -2.114 1.00 83.31 259 ALA A O 1
ATOM 1991 N N . ALA A 1 260 ? 16.560 -34.631 -2.503 1.00 85.06 260 ALA A N 1
ATOM 1992 C CA . ALA A 1 260 ? 16.151 -34.192 -1.171 1.00 85.06 260 ALA A CA 1
ATOM 1993 C C . ALA A 1 260 ? 16.575 -35.169 -0.059 1.00 85.06 260 ALA A C 1
ATOM 1995 O O . ALA A 1 260 ? 17.015 -34.727 1.002 1.00 85.06 260 ALA A O 1
ATOM 1996 N N . VAL A 1 261 ? 16.466 -36.489 -0.277 1.00 87.00 261 VAL A N 1
ATOM 1997 C CA . VAL A 1 261 ? 16.850 -37.489 0.744 1.00 87.00 261 VAL A CA 1
ATOM 1998 C C . VAL A 1 261 ? 18.353 -37.767 0.799 1.00 87.00 261 VAL A C 1
ATOM 2000 O O . VAL A 1 261 ? 18.839 -38.175 1.853 1.00 87.00 261 VAL A O 1
ATOM 2003 N N . ARG A 1 262 ? 19.096 -37.527 -0.292 1.00 86.06 262 ARG A N 1
ATOM 2004 C CA . ARG A 1 262 ? 20.570 -37.532 -0.290 1.00 86.06 262 ARG A CA 1
ATOM 2005 C C . ARG A 1 262 ? 21.140 -36.312 0.438 1.00 86.06 262 ARG A C 1
ATOM 2007 O O . ARG A 1 262 ? 22.183 -36.415 1.079 1.00 86.06 262 ARG A O 1
ATOM 2014 N N . GLY A 1 263 ? 20.420 -35.189 0.395 1.00 71.69 263 GLY A N 1
ATOM 2015 C CA . GLY A 1 263 ? 20.885 -33.910 0.928 1.00 71.69 263 GLY A CA 1
ATOM 2016 C C . GLY A 1 263 ? 21.878 -33.205 0.003 1.00 71.69 263 GLY A C 1
ATOM 2017 O O . GLY A 1 263 ? 22.636 -32.360 0.473 1.00 71.69 263 GLY A O 1
ATOM 2018 N N . ASP A 1 264 ? 21.871 -33.559 -1.286 1.00 66.38 264 ASP A N 1
ATOM 2019 C CA . ASP A 1 264 ? 22.767 -33.005 -2.309 1.00 66.38 264 ASP A CA 1
ATOM 2020 C C . ASP A 1 264 ? 22.419 -31.549 -2.655 1.00 66.38 264 ASP A C 1
ATOM 2022 O O . ASP A 1 264 ? 23.277 -30.793 -3.104 1.00 66.38 264 ASP A O 1
ATOM 2026 N N . ASP A 1 265 ? 21.161 -31.156 -2.426 1.00 64.38 265 ASP A N 1
ATOM 2027 C CA . ASP A 1 265 ? 20.654 -29.813 -2.684 1.00 64.38 265 ASP A CA 1
ATOM 2028 C C . ASP A 1 265 ? 20.289 -29.111 -1.355 1.00 64.38 265 ASP A C 1
ATOM 2030 O O . ASP A 1 265 ? 19.343 -29.528 -0.668 1.00 64.38 265 ASP A O 1
ATOM 2034 N N . PRO A 1 266 ? 21.020 -28.048 -0.967 1.00 61.72 266 PRO A N 1
ATOM 2035 C CA . PRO A 1 266 ? 20.745 -27.299 0.255 1.00 61.72 266 PRO A CA 1
ATOM 2036 C C . PRO A 1 266 ? 19.360 -26.627 0.258 1.00 61.72 266 PRO A C 1
ATOM 2038 O O . PRO A 1 266 ? 18.805 -26.431 1.341 1.00 61.72 266 PRO A O 1
ATOM 2041 N N . ASP A 1 267 ? 18.764 -26.361 -0.909 1.00 58.59 267 ASP A N 1
ATOM 2042 C CA . ASP A 1 267 ? 17.433 -25.757 -1.061 1.00 58.59 267 ASP A CA 1
ATOM 2043 C C . ASP A 1 267 ? 16.289 -26.784 -0.998 1.00 58.59 267 ASP A C 1
ATOM 2045 O O . ASP A 1 267 ? 15.116 -26.409 -0.894 1.00 58.59 267 ASP A O 1
ATOM 2049 N N . LEU A 1 268 ? 16.605 -28.083 -1.069 1.00 63.94 268 LEU A N 1
ATOM 2050 C CA . LEU A 1 268 ? 15.651 -29.196 -0.943 1.00 63.94 268 LEU A CA 1
ATOM 2051 C C . LEU A 1 268 ? 15.790 -29.946 0.384 1.00 63.94 268 LEU A C 1
ATOM 2053 O O . LEU A 1 268 ? 15.093 -30.939 0.613 1.00 63.94 268 LEU A O 1
ATOM 2057 N N . LYS A 1 269 ? 16.676 -29.480 1.269 1.00 61.41 269 LYS A N 1
ATOM 2058 C CA . LYS A 1 269 ? 16.930 -30.108 2.560 1.00 61.41 269 LYS A CA 1
ATOM 2059 C C . LYS A 1 269 ? 15.664 -30.101 3.420 1.00 61.41 269 LYS A C 1
ATOM 2061 O O . LYS A 1 269 ? 15.236 -29.075 3.948 1.00 61.41 269 LYS A O 1
ATOM 2066 N N . MET A 1 270 ? 15.071 -31.278 3.573 1.00 65.62 270 MET A N 1
ATOM 2067 C CA . MET A 1 270 ? 13.862 -31.477 4.365 1.00 65.62 270 MET A CA 1
ATOM 2068 C C . MET A 1 270 ? 14.182 -31.553 5.868 1.00 65.62 270 MET A C 1
ATOM 2070 O O . MET A 1 270 ? 15.198 -32.138 6.242 1.00 65.62 270 MET A O 1
ATOM 2074 N N . PRO A 1 271 ? 13.307 -31.037 6.751 1.00 55.44 271 PRO A N 1
ATOM 2075 C CA . PRO A 1 271 ? 13.383 -31.285 8.184 1.00 55.44 271 PRO A CA 1
ATOM 2076 C C . PRO A 1 271 ? 12.745 -32.645 8.498 1.00 55.44 271 PRO A C 1
ATOM 2078 O O . PRO A 1 271 ? 11.520 -32.769 8.591 1.00 55.44 271 PRO A O 1
ATOM 2081 N N . PRO A 1 272 ? 13.571 -33.678 8.668 1.00 54.22 272 PRO A N 1
ATOM 2082 C CA . PRO A 1 272 ? 13.538 -34.341 9.965 1.00 54.22 272 PRO A CA 1
ATOM 2083 C C . PRO A 1 272 ? 14.903 -34.301 10.660 1.00 54.22 272 PRO A C 1
ATOM 2085 O O . PRO A 1 272 ? 15.945 -34.262 10.011 1.00 54.22 272 PRO A O 1
ATOM 2088 N N . ASP A 1 273 ? 14.890 -34.365 11.995 1.00 57.84 273 ASP A N 1
ATOM 2089 C CA . ASP A 1 273 ? 16.094 -34.329 12.845 1.00 57.84 273 ASP A CA 1
ATOM 2090 C C . ASP A 1 273 ? 17.095 -35.468 12.548 1.00 57.84 273 ASP A C 1
ATOM 2092 O O . ASP A 1 273 ? 18.244 -35.420 12.988 1.00 57.84 273 ASP A O 1
ATOM 2096 N N . GLN A 1 274 ? 16.674 -36.497 11.799 1.00 74.50 274 GLN A N 1
ATOM 2097 C CA . GLN A 1 274 ? 17.496 -37.639 11.402 1.00 74.50 274 GLN A CA 1
ATOM 2098 C C . GLN A 1 274 ? 17.372 -37.931 9.895 1.00 74.50 274 GLN A C 1
ATOM 2100 O O . GLN A 1 274 ? 16.254 -38.176 9.425 1.00 74.50 274 GLN A O 1
ATOM 2105 N N . PRO A 1 275 ? 18.490 -37.968 9.143 1.00 81.19 275 PRO A N 1
ATOM 2106 C CA . PRO A 1 275 ? 18.490 -38.338 7.729 1.00 81.19 275 PRO A CA 1
ATOM 2107 C C . PRO A 1 275 ? 18.120 -39.816 7.533 1.00 81.19 275 PRO A C 1
ATOM 2109 O O . PRO A 1 275 ? 18.254 -40.633 8.448 1.00 81.19 275 PRO A O 1
ATOM 2112 N N . LEU A 1 276 ? 17.682 -40.173 6.321 1.00 88.44 276 LEU A N 1
ATOM 2113 C CA . LEU A 1 276 ? 17.521 -41.579 5.948 1.00 88.44 276 LEU A CA 1
ATOM 2114 C C . LEU A 1 276 ? 18.875 -42.300 5.991 1.00 88.44 276 LEU A C 1
ATOM 2116 O O . LEU A 1 276 ? 19.932 -41.717 5.744 1.00 88.44 276 LEU A O 1
ATOM 2120 N N . THR A 1 277 ? 18.850 -43.594 6.294 1.00 91.94 277 THR A N 1
ATOM 2121 C CA . THR A 1 277 ? 20.060 -44.424 6.249 1.00 91.94 277 THR A CA 1
ATOM 2122 C C . THR A 1 277 ? 20.549 -44.588 4.808 1.00 91.94 277 THR A C 1
ATOM 2124 O O . THR A 1 277 ? 19.755 -44.577 3.867 1.00 91.94 277 THR A O 1
ATOM 2127 N N . LYS A 1 278 ? 21.854 -44.832 4.621 1.00 90.44 278 LYS A N 1
ATOM 2128 C CA . LYS A 1 278 ? 22.431 -45.092 3.287 1.00 90.44 278 LYS A CA 1
ATOM 2129 C C . LYS A 1 278 ? 21.719 -46.229 2.542 1.00 90.44 278 LYS A C 1
ATOM 2131 O O . LYS A 1 278 ? 21.544 -46.138 1.335 1.00 90.44 278 LYS A O 1
ATOM 2136 N N . SER A 1 279 ? 21.276 -47.262 3.265 1.00 92.31 279 SER A N 1
ATOM 2137 C CA . SER A 1 279 ? 20.506 -48.369 2.683 1.00 92.31 279 SER A CA 1
ATOM 2138 C C . SER A 1 279 ? 19.139 -47.915 2.177 1.00 92.31 279 SER A C 1
ATOM 2140 O O . SER A 1 279 ? 18.753 -48.301 1.086 1.00 92.31 279 SER A O 1
ATOM 2142 N N . GLN A 1 280 ? 18.424 -47.078 2.935 1.00 93.81 280 GLN A N 1
ATOM 2143 C CA . GLN A 1 280 ? 17.125 -46.554 2.502 1.00 93.81 280 GLN A CA 1
ATOM 2144 C C . GLN A 1 280 ? 17.274 -45.657 1.271 1.00 93.81 280 GLN A C 1
ATOM 2146 O O . GLN A 1 280 ? 16.478 -45.759 0.348 1.00 93.81 280 GLN A O 1
ATOM 2151 N N . VAL A 1 281 ? 18.305 -44.808 1.225 1.00 92.75 281 VAL A N 1
ATOM 2152 C CA . VAL A 1 281 ? 18.590 -43.976 0.043 1.00 92.75 281 VAL A CA 1
ATOM 2153 C C . VAL A 1 281 ? 18.890 -44.844 -1.184 1.00 92.75 281 VAL A C 1
ATOM 2155 O O . VAL A 1 281 ? 18.338 -44.583 -2.250 1.00 92.75 281 VAL A O 1
ATOM 2158 N N . ALA A 1 282 ? 19.693 -45.902 -1.026 1.00 91.31 282 ALA A N 1
ATOM 2159 C CA . ALA A 1 282 ? 19.966 -46.861 -2.097 1.00 91.31 282 ALA A CA 1
ATOM 2160 C C . ALA A 1 282 ? 18.694 -47.595 -2.562 1.00 91.31 282 ALA A C 1
ATOM 2162 O O . ALA A 1 282 ? 18.492 -47.751 -3.763 1.00 91.31 282 ALA A O 1
ATOM 2163 N N . ASP A 1 283 ? 17.801 -47.970 -1.637 1.00 94.62 283 ASP A N 1
ATOM 2164 C CA . ASP A 1 283 ? 16.510 -48.578 -1.978 1.00 94.62 283 ASP A CA 1
ATOM 2165 C C . ASP A 1 283 ? 15.648 -47.613 -2.828 1.00 94.62 283 ASP A C 1
ATOM 2167 O O . ASP A 1 283 ? 15.043 -48.035 -3.814 1.00 94.62 283 ASP A O 1
ATOM 2171 N N . PHE A 1 284 ? 15.609 -46.310 -2.499 1.00 94.12 284 PHE A N 1
ATOM 2172 C CA . PHE A 1 284 ? 14.901 -45.294 -3.301 1.00 94.12 284 PHE A CA 1
ATOM 2173 C C . PHE A 1 284 ? 15.508 -45.113 -4.696 1.00 94.12 284 PHE A C 1
ATOM 2175 O O . PHE A 1 284 ? 14.767 -45.024 -5.675 1.00 94.12 284 PHE A O 1
ATOM 2182 N N . GLU A 1 285 ? 16.834 -45.066 -4.796 1.00 90.38 285 GLU A N 1
ATOM 2183 C CA . GLU A 1 285 ? 17.551 -44.985 -6.070 1.00 90.38 285 GLU A CA 1
ATOM 2184 C C . GLU A 1 285 ? 17.253 -46.195 -6.964 1.00 90.38 285 GLU A C 1
ATOM 2186 O O . GLU A 1 285 ? 16.917 -46.040 -8.142 1.00 90.38 285 GLU A O 1
ATOM 2191 N N . GLU A 1 286 ? 17.299 -47.398 -6.394 1.00 88.12 286 GLU A N 1
ATOM 2192 C CA . GLU A 1 286 ? 16.977 -48.640 -7.090 1.00 88.12 286 GLU A CA 1
ATOM 2193 C C . GLU A 1 286 ? 15.507 -48.679 -7.532 1.00 88.12 286 GLU A C 1
ATOM 2195 O O . GLU A 1 286 ? 15.208 -49.015 -8.679 1.00 88.12 286 GLU A O 1
ATOM 2200 N N . TRP A 1 287 ? 14.576 -48.281 -6.663 1.00 93.19 287 TRP A N 1
ATOM 2201 C CA . TRP A 1 287 ? 13.155 -48.212 -6.998 1.00 93.19 287 TRP A CA 1
ATOM 2202 C C . TRP A 1 287 ? 12.865 -47.243 -8.150 1.00 93.19 287 TRP A C 1
ATOM 2204 O O . TRP A 1 287 ? 12.127 -47.596 -9.074 1.00 93.19 287 TRP A O 1
ATOM 2214 N N . ILE A 1 288 ? 13.457 -46.044 -8.137 1.00 84.75 288 ILE A N 1
ATOM 2215 C CA . ILE A 1 288 ? 13.283 -45.068 -9.222 1.00 84.75 288 ILE A CA 1
ATOM 2216 C C . ILE A 1 288 ? 13.887 -45.608 -10.520 1.00 84.75 288 ILE A C 1
ATOM 2218 O O . ILE A 1 288 ? 13.229 -45.534 -11.560 1.00 84.75 288 ILE A O 1
ATOM 2222 N N . SER A 1 289 ? 15.076 -46.219 -10.453 1.00 77.56 289 SER A N 1
ATOM 2223 C CA . SER A 1 289 ? 15.749 -46.841 -11.606 1.00 77.56 289 SER A CA 1
ATOM 2224 C C . SER A 1 289 ? 14.878 -47.899 -12.287 1.00 77.56 289 SER A C 1
ATOM 2226 O O . SER A 1 289 ? 14.882 -48.009 -13.508 1.00 77.56 289 SER A O 1
ATOM 2228 N N . ARG A 1 290 ? 14.074 -48.636 -11.511 1.00 79.56 290 ARG A N 1
ATOM 2229 C CA . ARG A 1 290 ? 13.122 -49.657 -11.991 1.00 79.56 290 ARG A CA 1
ATOM 2230 C C . ARG A 1 290 ? 11.815 -49.080 -12.563 1.00 79.56 290 ARG A C 1
ATOM 2232 O O . ARG A 1 290 ? 10.848 -49.813 -12.746 1.00 79.56 290 ARG A O 1
ATOM 2239 N N . GLY A 1 291 ? 11.734 -47.770 -12.806 1.00 75.81 291 GLY A N 1
ATOM 2240 C CA . GLY A 1 291 ? 10.519 -47.112 -13.306 1.00 75.81 291 GLY A CA 1
ATOM 2241 C C . GLY A 1 291 ? 9.513 -46.729 -12.213 1.00 75.81 291 GLY A C 1
ATOM 2242 O O . GLY A 1 291 ? 8.327 -46.540 -12.501 1.00 75.81 291 GLY A O 1
ATOM 2243 N N . ALA A 1 292 ? 9.970 -46.637 -10.960 1.00 87.81 292 ALA A N 1
ATOM 2244 C CA . ALA A 1 292 ? 9.166 -46.353 -9.772 1.00 87.81 292 ALA A CA 1
ATOM 2245 C C . ALA A 1 292 ? 7.818 -47.119 -9.686 1.00 87.81 292 ALA A C 1
ATOM 2247 O O . ALA A 1 292 ? 6.748 -46.497 -9.616 1.00 87.81 292 ALA A O 1
ATOM 2248 N N . PRO A 1 293 ? 7.821 -48.469 -9.694 1.00 86.81 293 PRO A N 1
ATOM 2249 C CA . PRO A 1 293 ? 6.621 -49.282 -9.499 1.00 86.81 293 PRO A CA 1
ATOM 2250 C C . PRO A 1 293 ? 5.905 -48.948 -8.186 1.00 86.81 293 PRO A C 1
ATOM 2252 O O . PRO A 1 293 ? 6.483 -49.056 -7.110 1.00 86.81 293 PRO A O 1
ATOM 2255 N N . ASP A 1 294 ? 4.643 -48.537 -8.268 1.00 87.19 294 ASP A N 1
ATOM 2256 C CA . ASP A 1 294 ? 3.833 -48.153 -7.110 1.00 87.19 294 ASP A CA 1
ATOM 2257 C C . ASP A 1 294 ? 2.385 -48.640 -7.308 1.00 87.19 294 ASP A C 1
ATOM 2259 O O . ASP A 1 294 ? 1.738 -48.215 -8.276 1.00 87.19 294 ASP A O 1
ATOM 2263 N N . PRO A 1 295 ? 1.867 -49.531 -6.437 1.00 84.50 295 PRO A N 1
ATOM 2264 C CA . PRO A 1 295 ? 0.507 -50.059 -6.523 1.00 84.50 295 PRO A CA 1
ATOM 2265 C C . PRO A 1 295 ? -0.571 -49.045 -6.098 1.00 84.50 295 PRO A C 1
ATOM 2267 O O . P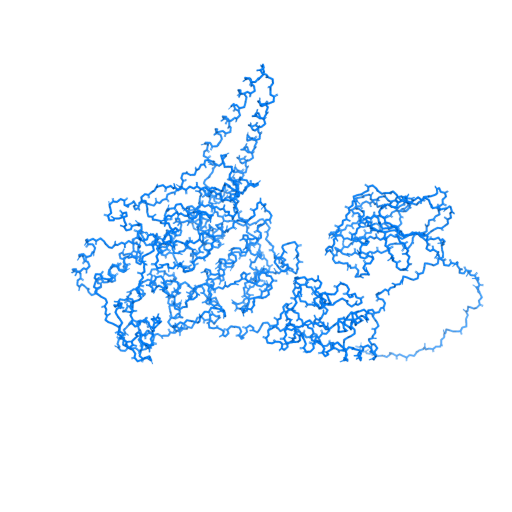RO A 1 295 ? -1.757 -49.294 -6.310 1.00 84.50 295 PRO A O 1
ATOM 2270 N N . ARG A 1 296 ? -0.204 -47.890 -5.519 1.00 86.00 296 ARG A N 1
ATOM 2271 C CA . ARG A 1 296 ? -1.128 -46.827 -5.075 1.00 86.00 296 ARG A CA 1
ATOM 2272 C C . ARG A 1 296 ? -1.561 -45.951 -6.258 1.00 86.00 296 ARG A C 1
ATOM 2274 O O . ARG A 1 296 ? -1.173 -44.786 -6.365 1.00 86.00 296 ARG A O 1
ATOM 2281 N N . THR A 1 297 ? -2.339 -46.529 -7.169 1.00 77.12 297 THR A N 1
ATOM 2282 C CA . THR A 1 297 ? -2.755 -45.903 -8.442 1.00 77.12 297 THR A CA 1
ATOM 2283 C C . THR A 1 297 ? -3.966 -44.977 -8.329 1.00 77.12 297 THR A C 1
ATOM 2285 O O . THR A 1 297 ? -4.273 -44.260 -9.280 1.00 77.12 297 THR A O 1
ATOM 2288 N N . GLU A 1 298 ? -4.629 -44.938 -7.173 1.00 69.88 298 GLU A N 1
ATOM 2289 C CA . GLU A 1 298 ? -5.705 -43.984 -6.909 1.00 69.88 298 GLU A CA 1
ATOM 2290 C C . GLU A 1 298 ? -5.192 -42.547 -7.064 1.00 69.88 298 GLU A C 1
ATOM 2292 O O . GLU A 1 298 ? -4.240 -42.127 -6.396 1.00 69.88 298 GLU A O 1
ATOM 2297 N N . ASN A 1 299 ? -5.827 -41.778 -7.951 1.00 62.34 299 ASN A N 1
ATOM 2298 C CA . ASN A 1 299 ? -5.495 -40.373 -8.125 1.00 62.34 299 ASN A CA 1
ATOM 2299 C C . ASN A 1 299 ? -6.046 -39.579 -6.940 1.00 62.34 299 ASN A C 1
ATOM 2301 O O . ASN A 1 299 ? -7.228 -39.236 -6.890 1.00 62.34 299 ASN A O 1
ATOM 2305 N N . LYS A 1 300 ? -5.176 -39.313 -5.971 1.00 61.53 300 LYS A N 1
ATOM 2306 C CA . LYS A 1 300 ? -5.507 -38.506 -4.806 1.00 61.53 300 LYS A CA 1
ATOM 2307 C C . LYS A 1 300 ? -5.284 -37.022 -5.133 1.00 61.53 300 LYS A C 1
ATOM 2309 O O . LYS A 1 300 ? -4.135 -36.609 -5.351 1.00 61.53 300 LYS A O 1
ATOM 2314 N N . PRO A 1 301 ? -6.348 -36.198 -5.208 1.00 56.50 301 PRO A N 1
ATOM 2315 C CA . PRO A 1 301 ? -6.178 -34.770 -5.429 1.00 56.50 301 PRO A CA 1
ATOM 2316 C C . PRO A 1 301 ? -5.419 -34.157 -4.247 1.00 56.50 301 PRO A C 1
ATOM 2318 O O . PRO A 1 301 ? -5.498 -34.655 -3.122 1.00 56.50 301 PRO A O 1
ATOM 2321 N N . LEU A 1 302 ? -4.697 -33.058 -4.493 1.00 57.16 302 LEU A N 1
ATOM 2322 C CA . LEU A 1 302 ? -4.299 -32.179 -3.394 1.00 57.16 302 LEU A CA 1
ATOM 2323 C C . LEU A 1 302 ? -5.563 -31.828 -2.610 1.00 57.16 302 LEU A C 1
ATOM 2325 O O . LEU A 1 302 ? -6.615 -31.611 -3.222 1.00 57.16 302 LEU A O 1
ATOM 2329 N N . ALA A 1 303 ? -5.478 -31.820 -1.279 1.00 56.28 303 ALA A N 1
ATOM 2330 C CA . ALA A 1 303 ? -6.589 -31.362 -0.464 1.00 56.28 303 ALA A CA 1
ATOM 2331 C C . ALA A 1 303 ? -6.947 -29.950 -0.944 1.00 56.28 303 ALA A C 1
ATOM 2333 O O . ALA A 1 303 ? -6.161 -29.019 -0.775 1.00 56.28 303 ALA A O 1
ATOM 2334 N N . LYS A 1 304 ? -8.091 -29.812 -1.626 1.00 61.28 304 LYS A N 1
ATOM 2335 C CA . LYS A 1 304 ? -8.584 -28.501 -2.040 1.00 61.28 304 LYS A CA 1
ATOM 2336 C C . LYS A 1 304 ? -8.753 -27.674 -0.774 1.00 61.28 304 LYS A C 1
ATOM 2338 O O . LYS A 1 304 ? -9.209 -28.208 0.239 1.00 61.28 304 LYS A O 1
ATOM 2343 N N . VAL A 1 305 ? -8.396 -26.392 -0.833 1.00 70.12 305 VAL A N 1
ATOM 2344 C CA . VAL A 1 305 ? -8.725 -25.475 0.257 1.00 70.12 305 VAL A CA 1
ATOM 2345 C C . VAL A 1 305 ? -10.231 -25.575 0.483 1.00 70.12 305 VAL A C 1
ATOM 2347 O O . VAL A 1 305 ? -11.026 -25.367 -0.434 1.00 70.12 305 VAL A O 1
ATOM 2350 N N . ASP A 1 306 ? -10.617 -25.964 1.694 1.00 80.94 306 ASP A N 1
ATOM 2351 C CA . ASP A 1 306 ? -12.012 -25.964 2.105 1.00 80.94 306 ASP A CA 1
ATOM 2352 C C . ASP A 1 306 ? -12.432 -24.506 2.304 1.00 80.94 306 ASP A C 1
ATOM 2354 O O . ASP A 1 306 ? -12.279 -23.932 3.384 1.00 80.94 306 ASP A O 1
ATOM 2358 N N . TRP A 1 307 ? -12.874 -23.879 1.213 1.00 85.19 307 TRP A N 1
ATOM 2359 C CA . TRP A 1 307 ? -13.261 -22.472 1.189 1.00 85.19 307 TRP A CA 1
ATOM 2360 C C . TRP A 1 307 ? -14.429 -22.182 2.127 1.00 85.19 307 TRP A C 1
ATOM 2362 O O . TRP A 1 307 ? -14.472 -21.110 2.727 1.00 85.19 307 TRP A O 1
ATOM 2372 N N . SER A 1 308 ? -15.345 -23.138 2.291 1.00 86.12 308 SER A N 1
ATOM 2373 C CA . SER A 1 308 ? -16.468 -23.018 3.220 1.00 86.12 308 SER A CA 1
ATOM 2374 C C . SER A 1 308 ? -15.953 -22.897 4.650 1.00 86.12 308 SER A C 1
ATOM 2376 O O . SER A 1 308 ? -16.229 -21.902 5.316 1.00 86.12 308 SER A O 1
ATOM 2378 N N . ARG A 1 309 ? -15.092 -23.826 5.080 1.00 87.00 309 ARG A N 1
ATOM 2379 C CA . ARG A 1 309 ? -14.463 -23.773 6.405 1.00 87.00 309 ARG A CA 1
ATOM 2380 C C . ARG A 1 309 ? -13.528 -22.576 6.571 1.00 87.00 309 ARG A C 1
ATOM 2382 O O . ARG A 1 309 ? -13.416 -22.016 7.657 1.00 87.00 309 ARG A O 1
ATOM 2389 N N . ALA A 1 310 ? -12.821 -22.174 5.518 1.00 87.88 310 ALA A N 1
ATOM 2390 C CA . ALA A 1 310 ? -11.962 -20.995 5.544 1.00 87.88 310 ALA A CA 1
ATOM 2391 C C . ALA A 1 310 ? -12.764 -19.722 5.861 1.00 87.88 310 ALA A C 1
ATOM 2393 O O . ALA A 1 310 ? -12.349 -18.946 6.721 1.00 87.88 310 ALA A O 1
ATOM 2394 N N . ARG A 1 311 ? -13.938 -19.560 5.238 1.00 92.62 311 ARG A N 1
ATOM 2395 C CA . ARG A 1 311 ? -14.854 -18.425 5.447 1.00 92.62 311 ARG A CA 1
ATOM 2396 C C . ARG A 1 311 ? -15.550 -18.431 6.810 1.00 92.62 311 ARG A C 1
ATOM 2398 O O . ARG A 1 311 ? -16.125 -17.421 7.200 1.00 92.62 311 ARG A O 1
ATOM 2405 N N . GLU A 1 312 ? -15.447 -19.513 7.582 1.00 92.75 312 GLU A N 1
ATOM 2406 C CA . GLU A 1 312 ? -15.872 -19.522 8.986 1.00 92.75 312 GLU A CA 1
ATOM 2407 C C . GLU A 1 312 ? -14.910 -18.756 9.906 1.00 92.75 312 GLU A C 1
ATOM 2409 O O . GLU A 1 312 ? -15.261 -18.494 11.057 1.00 92.75 312 GLU A O 1
ATOM 2414 N N . PHE A 1 313 ? -13.705 -18.386 9.461 1.00 94.44 313 PHE A N 1
ATOM 2415 C CA . PHE A 1 313 ? -12.810 -17.557 10.270 1.00 94.44 313 PHE A CA 1
ATOM 2416 C C . PHE A 1 313 ? -13.372 -16.135 10.414 1.00 94.44 313 PHE A C 1
ATOM 2418 O O . PHE A 1 313 ? -13.881 -15.570 9.450 1.00 94.44 313 PHE A O 1
ATOM 2425 N N . TRP A 1 314 ? -13.291 -15.559 11.620 1.00 94.81 314 TRP A N 1
ATOM 2426 C CA . TRP A 1 314 ? -14.055 -14.364 12.012 1.00 94.81 314 TRP A CA 1
ATOM 2427 C C . TRP A 1 314 ? -13.941 -13.186 11.027 1.00 94.81 314 TRP A C 1
ATOM 2429 O O . TRP A 1 314 ? -14.945 -12.536 10.757 1.00 94.81 314 TRP A O 1
ATOM 2439 N N . SER A 1 315 ? -12.755 -12.939 10.461 1.00 95.75 315 SER A N 1
ATOM 2440 C CA . SER A 1 315 ? -12.498 -11.803 9.566 1.00 95.75 315 SER A CA 1
ATOM 2441 C C . SER A 1 315 ? -12.960 -12.035 8.127 1.00 95.75 315 SER A C 1
ATOM 2443 O O . SER A 1 315 ? -13.197 -11.064 7.414 1.00 95.75 315 SER A O 1
ATOM 2445 N N . PHE A 1 316 ? -13.133 -13.294 7.710 1.00 95.31 316 PHE A N 1
ATOM 2446 C CA . PHE A 1 316 ? -13.603 -13.675 6.371 1.00 95.31 316 PHE A CA 1
ATOM 2447 C C . PHE A 1 316 ? -15.116 -13.877 6.300 1.00 95.31 316 PHE A C 1
ATOM 2449 O O . PHE A 1 316 ? -15.669 -14.009 5.209 1.00 95.31 316 PHE A O 1
ATOM 2456 N N . ARG A 1 317 ? -15.799 -13.886 7.448 1.00 93.94 317 ARG A N 1
ATOM 2457 C CA . ARG A 1 317 ? -17.261 -13.876 7.481 1.00 93.94 317 ARG A CA 1
ATOM 2458 C C . ARG A 1 317 ? -17.777 -12.549 6.928 1.00 93.94 317 ARG A C 1
ATOM 2460 O O . ARG A 1 317 ? -17.165 -11.517 7.230 1.00 93.94 317 ARG A O 1
ATOM 2467 N N . PRO A 1 318 ? -18.918 -12.545 6.219 1.00 92.88 318 PRO A N 1
ATOM 2468 C CA . PRO A 1 318 ? -19.653 -11.318 5.938 1.00 92.88 318 PRO A CA 1
ATOM 2469 C C . PRO A 1 318 ? -19.833 -10.467 7.201 1.00 92.88 318 PRO A C 1
ATOM 2471 O O . PRO A 1 318 ? -19.841 -10.996 8.318 1.00 92.88 318 PRO A O 1
ATOM 2474 N N . LEU A 1 319 ? -19.947 -9.152 7.027 1.00 91.56 319 LEU A N 1
ATOM 2475 C CA . LEU A 1 319 ? -20.231 -8.240 8.135 1.00 91.56 319 LEU A CA 1
ATOM 2476 C C . LEU A 1 319 ? -21.557 -8.625 8.796 1.00 91.56 319 LEU A C 1
ATOM 2478 O O . LEU A 1 319 ? -22.570 -8.757 8.109 1.00 91.56 319 LEU A O 1
ATOM 2482 N N . ALA A 1 320 ? -21.532 -8.837 10.112 1.00 87.94 320 ALA A N 1
ATOM 2483 C CA . ALA A 1 320 ? -22.740 -9.115 10.870 1.00 87.94 320 ALA A CA 1
ATOM 2484 C C . ALA A 1 320 ? -23.546 -7.827 11.096 1.00 87.94 320 ALA A C 1
ATOM 2486 O O . ALA A 1 320 ? -22.981 -6.785 11.429 1.00 87.94 320 ALA A O 1
ATOM 2487 N N . ASP A 1 321 ? -24.868 -7.924 10.966 1.00 85.81 321 ASP A N 1
ATOM 2488 C CA . ASP A 1 321 ? -25.797 -6.875 11.388 1.00 85.81 321 ASP A CA 1
ATOM 2489 C C . ASP A 1 321 ? -26.000 -6.977 12.907 1.00 85.81 321 ASP A C 1
ATOM 2491 O O . ASP A 1 321 ? -26.816 -7.759 13.403 1.00 85.81 321 ASP A O 1
ATOM 2495 N N . VAL A 1 322 ? -25.141 -6.283 13.658 1.00 91.44 322 VAL A N 1
ATOM 2496 C CA . VAL A 1 322 ? -25.103 -6.344 15.123 1.00 91.44 322 VAL A CA 1
ATOM 2497 C C . VAL A 1 322 ? -25.785 -5.112 15.704 1.00 91.44 322 VAL A C 1
ATOM 2499 O O . VAL A 1 322 ? -25.243 -4.011 15.644 1.00 91.44 322 VAL A O 1
ATOM 2502 N N . ALA A 1 323 ? -26.940 -5.298 16.340 1.00 91.25 323 ALA A N 1
ATOM 2503 C CA . ALA A 1 323 ? -27.570 -4.233 17.111 1.00 91.25 323 ALA A CA 1
ATOM 2504 C C . ALA A 1 323 ? -26.788 -3.959 18.415 1.00 91.25 323 ALA A C 1
ATOM 2506 O O . ALA A 1 323 ? -26.343 -4.910 19.068 1.00 91.25 323 ALA A O 1
ATOM 2507 N N . PRO A 1 324 ? -26.650 -2.690 18.846 1.00 90.81 324 PRO A N 1
ATOM 2508 C CA . PRO A 1 324 ? -26.093 -2.368 20.154 1.00 90.81 324 PRO A CA 1
ATOM 2509 C C . PRO A 1 324 ? -26.870 -3.062 21.288 1.00 90.81 324 PRO A C 1
ATOM 2511 O O . PRO A 1 324 ? -28.104 -3.108 21.234 1.00 90.81 324 PRO A O 1
ATOM 2514 N N . PRO A 1 325 ? -26.193 -3.562 22.339 1.00 89.25 325 PRO A N 1
ATOM 2515 C CA . PRO A 1 325 ? -26.862 -4.124 23.502 1.00 89.25 325 PRO A CA 1
ATOM 2516 C C . PRO A 1 325 ? -27.813 -3.098 24.126 1.00 89.25 325 PRO A C 1
ATOM 2518 O O . PRO A 1 325 ? -27.466 -1.927 24.278 1.00 89.25 325 PRO A O 1
ATOM 2521 N N . LEU A 1 326 ? -29.012 -3.532 24.522 1.00 79.06 326 LEU A N 1
ATOM 2522 C CA . LEU A 1 326 ? -29.938 -2.665 25.248 1.00 79.06 326 LEU A CA 1
ATOM 2523 C C . LEU A 1 326 ? -29.358 -2.347 26.632 1.00 79.06 326 LEU A C 1
ATOM 2525 O O . LEU A 1 326 ? -29.209 -3.241 27.466 1.00 79.06 326 LEU A O 1
ATOM 2529 N N . ASP A 1 327 ? -29.063 -1.074 26.894 1.00 74.00 327 ASP A N 1
ATOM 2530 C CA . ASP A 1 327 ? -28.531 -0.623 28.179 1.00 74.00 327 ASP A CA 1
ATOM 2531 C C . ASP A 1 327 ? -29.252 0.638 28.669 1.00 74.00 327 ASP A C 1
ATOM 2533 O O . ASP A 1 327 ? -29.145 1.709 28.082 1.00 74.00 327 ASP A O 1
ATOM 2537 N N . ALA A 1 328 ? -29.955 0.539 29.800 1.00 69.75 328 ALA A N 1
ATOM 2538 C CA . ALA A 1 328 ? -30.603 1.697 30.420 1.00 69.75 328 ALA A CA 1
ATOM 2539 C C . ALA A 1 328 ? -29.595 2.755 30.919 1.00 69.75 328 ALA A C 1
ATOM 2541 O O . ALA A 1 328 ? -29.965 3.909 31.123 1.00 69.75 328 ALA A O 1
ATOM 2542 N N . ALA A 1 329 ? -28.328 2.375 31.129 1.00 71.06 329 ALA A N 1
ATOM 2543 C CA . ALA A 1 329 ? -27.263 3.263 31.590 1.00 71.06 329 ALA A CA 1
ATOM 2544 C C . ALA A 1 329 ? -26.503 3.969 30.451 1.00 71.06 329 ALA A C 1
ATOM 2546 O O . ALA A 1 329 ? -25.659 4.822 30.740 1.00 71.06 329 ALA A O 1
ATOM 2547 N N . SER A 1 330 ? -26.767 3.632 29.181 1.00 75.44 330 SER A N 1
ATOM 2548 C CA . SER A 1 330 ? -26.139 4.289 28.033 1.00 75.44 330 SER A CA 1
ATOM 2549 C C . SER A 1 330 ? -27.040 4.314 26.804 1.00 75.44 330 SER A C 1
ATOM 2551 O O . SER A 1 330 ? -27.478 3.281 26.317 1.00 75.44 330 SER A O 1
ATOM 2553 N N . THR A 1 331 ? -27.222 5.501 26.234 1.00 82.00 331 THR A N 1
ATOM 2554 C CA . THR A 1 331 ? -27.891 5.688 24.940 1.00 82.00 331 THR A CA 1
ATOM 2555 C C . THR A 1 331 ? -26.923 5.656 23.754 1.00 82.00 331 THR A C 1
ATOM 2557 O O . THR A 1 331 ? -27.370 5.658 22.611 1.00 82.00 331 THR A O 1
ATOM 2560 N N . HIS A 1 332 ? -25.605 5.635 23.997 1.00 94.62 332 HIS A N 1
ATOM 2561 C CA . HIS A 1 332 ? -24.595 5.617 22.940 1.00 94.62 332 HIS A CA 1
ATOM 2562 C C . HIS A 1 332 ? -24.175 4.173 22.609 1.00 94.62 332 HIS A C 1
ATOM 2564 O O . HIS A 1 332 ? -23.814 3.423 23.525 1.00 94.62 332 HIS A O 1
ATOM 2570 N N . PRO A 1 333 ? -24.137 3.778 21.323 1.00 95.31 333 PRO A N 1
ATOM 2571 C CA . PRO A 1 333 ? -23.930 2.386 20.922 1.00 95.31 333 PRO A CA 1
ATOM 2572 C C . PRO A 1 333 ? -22.554 1.831 21.315 1.00 95.31 333 PRO A C 1
ATOM 2574 O O . PRO A 1 333 ? -22.475 0.743 21.878 1.00 95.31 333 PRO A O 1
ATOM 2577 N N . ILE A 1 334 ? -21.468 2.595 21.111 1.00 97.25 334 ILE A N 1
ATOM 2578 C CA . ILE A 1 334 ? -20.114 2.184 21.542 1.00 97.25 334 ILE A CA 1
ATOM 2579 C C . ILE A 1 334 ? -20.085 1.872 23.041 1.00 97.25 334 ILE A C 1
ATOM 2581 O O . ILE A 1 334 ? -19.556 0.845 23.457 1.00 97.25 334 ILE A O 1
ATOM 2585 N N . ASP A 1 335 ? -20.676 2.747 23.851 1.00 96.88 335 ASP A N 1
ATOM 2586 C CA . ASP A 1 335 ? -20.664 2.602 25.301 1.00 96.88 335 ASP A CA 1
ATOM 2587 C C . ASP A 1 335 ? -21.450 1.371 25.752 1.00 96.88 335 ASP A C 1
ATOM 2589 O O . ASP A 1 335 ? -21.019 0.709 26.689 1.00 96.88 335 ASP A O 1
ATOM 2593 N N . ALA A 1 336 ? -22.544 1.015 25.070 1.00 95.88 336 ALA A N 1
ATOM 2594 C CA . ALA A 1 336 ? -23.299 -0.197 25.377 1.00 95.88 336 ALA A CA 1
ATOM 2595 C C . ALA A 1 336 ? -22.434 -1.467 25.238 1.00 95.88 336 ALA A C 1
ATOM 2597 O O . ALA A 1 336 ? -22.383 -2.279 26.164 1.00 95.88 336 ALA A O 1
ATOM 2598 N N . PHE A 1 337 ? -21.671 -1.601 24.143 1.00 96.56 337 PHE A N 1
ATOM 2599 C CA . PHE A 1 337 ? -20.753 -2.734 23.950 1.00 96.56 337 PHE A CA 1
ATOM 2600 C C . PHE A 1 337 ? -19.627 -2.775 24.995 1.00 96.56 337 PHE A C 1
ATOM 2602 O O . PHE A 1 337 ? -19.287 -3.843 25.512 1.00 96.56 337 PHE A O 1
ATOM 2609 N N . ILE A 1 338 ? -19.036 -1.620 25.321 1.00 96.62 338 ILE A N 1
ATOM 2610 C CA . ILE A 1 338 ? -17.950 -1.541 26.310 1.00 96.62 338 ILE A CA 1
ATOM 2611 C C . ILE A 1 338 ? -18.471 -1.849 27.720 1.00 96.62 338 ILE A C 1
ATOM 2613 O O . ILE A 1 338 ? -17.866 -2.640 28.447 1.00 96.62 338 ILE A O 1
ATOM 2617 N N . LEU A 1 339 ? -19.619 -1.286 28.106 1.00 95.06 339 LEU A N 1
ATOM 2618 C CA . LEU A 1 339 ? -20.240 -1.520 29.411 1.00 95.06 339 LEU A CA 1
ATOM 2619 C C . LEU A 1 339 ? -20.617 -2.984 29.612 1.00 95.06 339 LEU A C 1
ATOM 2621 O O . LEU A 1 339 ? -20.402 -3.519 30.701 1.00 95.06 339 LEU A O 1
ATOM 2625 N N . GLU A 1 340 ? -21.132 -3.653 28.582 1.00 94.31 340 GLU A N 1
ATOM 2626 C CA . GLU A 1 340 ? -21.435 -5.079 28.657 1.00 94.31 340 GLU A CA 1
ATOM 2627 C C . GLU A 1 340 ? -20.184 -5.901 29.008 1.00 94.31 340 GLU A C 1
ATOM 2629 O O . GLU A 1 340 ? -20.217 -6.745 29.911 1.00 94.31 340 GLU A O 1
ATOM 2634 N N . ARG A 1 341 ? -19.051 -5.621 28.352 1.00 95.25 341 ARG A N 1
ATOM 2635 C CA . ARG A 1 341 ? -17.778 -6.302 28.625 1.00 95.25 341 ARG A CA 1
ATOM 2636 C C . ARG A 1 341 ? -17.216 -5.972 30.004 1.00 95.25 341 ARG A C 1
ATOM 2638 O O . ARG A 1 341 ? -16.786 -6.888 30.706 1.00 95.25 341 ARG A O 1
ATOM 2645 N N . LEU A 1 342 ? -17.262 -4.707 30.421 1.00 95.31 342 LEU A N 1
ATOM 2646 C CA . LEU A 1 342 ? -16.833 -4.292 31.759 1.00 95.31 342 LEU A CA 1
ATOM 2647 C C . LEU A 1 342 ? -17.652 -4.992 32.850 1.00 95.31 342 LEU A C 1
ATOM 2649 O O . LEU A 1 342 ? -17.072 -5.557 33.778 1.00 95.31 342 LEU A O 1
ATOM 2653 N N . ARG A 1 343 ? -18.983 -5.047 32.712 1.00 93.56 343 ARG A N 1
ATOM 2654 C CA . ARG A 1 343 ? -19.870 -5.725 33.672 1.00 93.56 343 ARG A CA 1
ATOM 2655 C C . ARG A 1 343 ? -19.615 -7.227 33.733 1.00 93.56 343 ARG A C 1
ATOM 2657 O O . ARG A 1 343 ? -19.533 -7.769 34.833 1.00 93.56 343 ARG A O 1
ATOM 2664 N N . LYS A 1 344 ? -19.420 -7.890 32.585 1.00 94.94 344 LYS A N 1
ATOM 2665 C CA . LYS A 1 344 ? -19.027 -9.312 32.526 1.00 94.94 344 LYS A CA 1
ATOM 2666 C C . LYS A 1 344 ? -17.708 -9.580 33.265 1.00 94.94 344 LYS A C 1
ATOM 2668 O O . LYS A 1 344 ? -17.555 -10.640 33.861 1.00 94.94 344 LYS A O 1
ATOM 2673 N N . ALA A 1 345 ? -16.791 -8.612 33.284 1.00 95.88 345 ALA A N 1
ATOM 2674 C CA . ALA A 1 345 ? -15.539 -8.669 34.041 1.00 95.88 345 ALA A CA 1
ATOM 2675 C C . ALA A 1 345 ? -15.653 -8.152 35.495 1.00 95.88 345 ALA A C 1
ATOM 2677 O O . ALA A 1 345 ? -14.656 -8.094 36.218 1.00 95.88 345 ALA A O 1
ATOM 2678 N N . GLY A 1 346 ? -16.848 -7.755 35.948 1.00 95.69 346 GLY A N 1
ATOM 2679 C CA . GLY A 1 346 ? -17.072 -7.190 37.281 1.00 95.69 346 GLY A CA 1
ATOM 2680 C C . GLY A 1 346 ? -16.392 -5.834 37.508 1.00 95.69 346 GLY A C 1
ATOM 2681 O O . GLY A 1 346 ? -16.043 -5.515 38.650 1.00 95.69 346 GLY A O 1
ATOM 2682 N N . LEU A 1 347 ? -16.164 -5.068 36.439 1.00 95.56 347 LEU A N 1
ATOM 2683 C CA . LEU A 1 347 ? -15.563 -3.735 36.440 1.00 95.56 347 LEU A CA 1
ATOM 2684 C C . LEU A 1 347 ? -16.629 -2.652 36.238 1.00 95.56 347 LEU A C 1
ATOM 2686 O O . LEU A 1 347 ? -17.691 -2.901 35.669 1.00 95.56 347 LEU A O 1
ATOM 2690 N N . GLN A 1 348 ? -16.326 -1.441 36.703 1.00 90.12 348 GLN A N 1
ATOM 2691 C CA . GLN A 1 348 ? -17.166 -0.260 36.519 1.00 90.12 348 GLN A CA 1
ATOM 2692 C C . GLN A 1 348 ? -16.519 0.704 35.519 1.00 90.12 348 GLN A C 1
ATOM 2694 O O . GLN A 1 348 ? -15.287 0.767 35.445 1.00 90.12 348 GLN A O 1
ATOM 2699 N N . PRO A 1 349 ? -17.318 1.462 34.749 1.00 88.88 349 PRO A N 1
ATOM 2700 C CA . PRO A 1 349 ? -16.781 2.500 33.889 1.00 88.88 349 PRO A CA 1
ATOM 2701 C C . PRO A 1 349 ? -16.173 3.629 34.741 1.00 88.88 349 PRO A C 1
ATOM 2703 O O . PRO A 1 349 ? -16.785 4.059 35.724 1.00 88.88 349 PRO A O 1
ATOM 2706 N N . PRO A 1 350 ? -15.007 4.165 34.362 1.00 91.31 350 PRO A N 1
ATOM 2707 C CA . PRO A 1 350 ? -14.409 5.306 35.049 1.00 91.31 350 PRO A CA 1
ATOM 2708 C C . PRO A 1 350 ? -15.256 6.592 34.903 1.00 91.31 350 PRO A C 1
ATOM 2710 O O . PRO A 1 350 ? -16.170 6.683 34.062 1.00 91.31 350 PRO A O 1
ATOM 2713 N N . PRO A 1 351 ? -14.975 7.627 35.719 1.00 94.19 351 PRO A N 1
ATOM 2714 C CA . PRO A 1 351 ? -15.582 8.941 35.535 1.00 94.19 351 PRO A CA 1
ATOM 2715 C C . PRO A 1 351 ? -15.162 9.560 34.194 1.00 94.19 351 PRO A C 1
ATOM 2717 O O . PRO A 1 351 ? -14.157 9.171 33.593 1.00 94.19 351 PRO A O 1
ATOM 2720 N N . ARG A 1 352 ? -15.918 10.560 33.727 1.00 95.31 352 ARG A N 1
ATOM 2721 C CA . ARG A 1 352 ? -15.492 11.392 32.590 1.00 95.31 352 ARG A CA 1
ATOM 2722 C C . ARG A 1 352 ? -14.219 12.160 32.954 1.00 95.31 352 ARG A C 1
ATOM 2724 O O . ARG A 1 352 ? -14.025 12.530 34.111 1.00 95.31 352 ARG A O 1
ATOM 2731 N N . ALA A 1 353 ? -13.354 12.387 31.971 1.00 97.12 353 ALA A N 1
ATOM 2732 C CA . ALA A 1 353 ? -12.218 13.283 32.138 1.00 97.12 353 ALA A CA 1
ATOM 2733 C C . ALA A 1 353 ? -12.705 14.728 32.329 1.00 97.12 353 ALA A C 1
ATOM 2735 O O . ALA A 1 353 ? -13.801 15.094 31.898 1.00 97.12 353 ALA A O 1
ATOM 2736 N N . ASP A 1 354 ? -11.880 15.560 32.961 1.00 96.81 354 ASP A N 1
ATOM 2737 C CA . ASP A 1 354 ? -12.158 16.988 33.052 1.00 96.81 354 ASP A CA 1
ATOM 2738 C C . ASP A 1 354 ? -12.144 17.644 31.657 1.00 96.81 354 ASP A C 1
ATOM 2740 O O . ASP A 1 354 ? -11.479 17.179 30.725 1.00 96.81 354 ASP A O 1
ATOM 2744 N N . ARG A 1 355 ? -12.874 18.756 31.514 1.00 97.31 355 ARG A N 1
ATOM 2745 C CA . ARG A 1 355 ? -13.065 19.446 30.226 1.00 97.31 355 ARG A CA 1
ATOM 2746 C C . ARG A 1 355 ? -11.747 19.873 29.571 1.00 97.31 355 ARG A C 1
ATOM 2748 O O . ARG A 1 355 ? -11.628 19.791 28.351 1.00 97.31 355 ARG A O 1
ATOM 2755 N N . ARG A 1 356 ? -10.742 20.284 30.354 1.00 97.75 356 ARG A N 1
ATOM 2756 C CA . ARG A 1 356 ? -9.431 20.687 29.818 1.00 97.75 356 ARG A CA 1
ATOM 2757 C C . ARG A 1 356 ? -8.704 19.486 29.219 1.00 97.75 356 ARG A C 1
ATOM 2759 O O . ARG A 1 356 ? -8.180 19.585 28.109 1.00 97.75 356 ARG A O 1
ATOM 2766 N N . THR A 1 357 ? -8.692 18.354 29.921 1.00 97.19 357 THR A N 1
ATOM 2767 C CA . THR A 1 357 ? -8.132 17.096 29.410 1.00 97.19 357 THR A CA 1
ATOM 2768 C C . THR A 1 357 ? -8.854 16.636 28.145 1.00 97.19 357 THR A C 1
ATOM 2770 O O . THR A 1 357 ? -8.187 16.232 27.192 1.00 97.19 357 THR A O 1
ATOM 2773 N N . LEU A 1 358 ? -10.189 16.724 28.108 1.00 96.81 358 LEU A N 1
ATOM 2774 C CA . LEU A 1 358 ? -10.993 16.346 26.941 1.00 96.81 358 LEU A CA 1
ATOM 2775 C C . LEU A 1 358 ? -10.682 17.191 25.710 1.00 96.81 358 LEU A C 1
ATOM 2777 O O . LEU A 1 358 ? -10.362 16.625 24.667 1.00 96.81 358 LEU A O 1
ATOM 2781 N N . LEU A 1 359 ? -10.708 18.521 25.838 1.00 98.38 359 LEU A N 1
ATOM 2782 C CA . LEU A 1 359 ? -10.385 19.411 24.724 1.00 98.38 359 LEU A CA 1
ATOM 2783 C C . LEU A 1 359 ? -8.967 19.148 24.222 1.00 98.38 359 LEU A C 1
ATOM 2785 O O . LEU A 1 359 ? -8.768 18.921 23.036 1.00 98.38 359 LEU A O 1
ATOM 2789 N N . ARG A 1 360 ? -7.983 19.097 25.131 1.00 97.75 360 ARG A N 1
ATOM 2790 C CA . ARG A 1 360 ? -6.590 18.844 24.754 1.00 97.75 360 ARG A CA 1
ATOM 2791 C C . ARG A 1 360 ? -6.454 17.528 23.982 1.00 97.75 360 ARG A C 1
ATOM 2793 O O . ARG A 1 360 ? -5.740 17.481 22.990 1.00 97.75 360 ARG A O 1
ATOM 2800 N N . ARG A 1 361 ? -7.106 16.461 24.442 1.00 97.69 361 ARG A N 1
ATOM 2801 C CA . ARG A 1 361 ? -7.078 15.145 23.794 1.00 97.69 361 ARG A CA 1
ATOM 2802 C C . ARG A 1 361 ? -7.661 15.205 22.381 1.00 97.69 361 ARG A C 1
ATOM 2804 O O . ARG A 1 361 ? -6.962 14.836 21.444 1.00 97.69 361 ARG A O 1
ATOM 2811 N N . ALA A 1 362 ? -8.879 15.726 22.230 1.00 98.31 362 ALA A N 1
ATOM 2812 C CA . ALA A 1 362 ? -9.543 15.797 20.931 1.00 98.31 362 ALA A CA 1
ATOM 2813 C C . ALA A 1 362 ? -8.806 16.702 19.937 1.00 98.31 362 ALA A C 1
ATOM 2815 O O . ALA A 1 362 ? -8.694 16.332 18.771 1.00 98.31 362 ALA A O 1
ATOM 2816 N N . THR A 1 363 ? -8.247 17.837 20.376 1.00 98.56 363 THR A N 1
ATOM 2817 C CA . THR A 1 363 ? -7.473 18.708 19.478 1.00 98.56 363 THR A CA 1
ATOM 2818 C C . THR A 1 363 ? -6.233 17.986 18.952 1.00 98.56 363 THR A C 1
ATOM 2820 O O . THR A 1 363 ? -6.038 17.931 17.743 1.00 98.56 363 THR A O 1
ATOM 2823 N N . PHE A 1 364 ? -5.445 17.324 19.807 1.00 98.31 364 PHE A N 1
ATOM 2824 C CA . PHE A 1 364 ? -4.287 16.561 19.324 1.00 98.31 364 PHE A CA 1
ATOM 2825 C C . PHE A 1 364 ? -4.678 15.383 18.426 1.00 98.31 364 PHE A C 1
ATOM 2827 O O . PHE A 1 364 ? -3.993 15.121 17.440 1.00 98.31 364 PHE A O 1
ATOM 2834 N N . ASP A 1 365 ? -5.777 14.696 18.727 1.00 97.94 365 ASP A N 1
ATOM 2835 C CA . ASP A 1 365 ? -6.233 13.555 17.929 1.00 97.94 365 ASP A CA 1
ATOM 2836 C C . ASP A 1 365 ? -6.710 13.960 16.545 1.00 97.94 365 ASP A C 1
ATOM 2838 O O . ASP A 1 365 ? -6.403 13.293 15.556 1.00 97.94 365 ASP A O 1
ATOM 2842 N N . LEU A 1 366 ? -7.462 15.055 16.468 1.00 98.69 366 LEU A N 1
ATOM 2843 C CA . LEU A 1 366 ? -8.060 15.486 15.220 1.00 98.69 366 LEU A CA 1
ATOM 2844 C C . LEU A 1 366 ? -7.140 16.376 14.398 1.00 98.69 366 LEU A C 1
ATOM 2846 O O . LEU A 1 366 ? -7.230 16.279 13.184 1.00 98.69 366 LEU A O 1
ATOM 2850 N N . THR A 1 367 ? -6.258 17.183 14.998 1.00 98.38 367 THR A N 1
ATOM 2851 C CA . THR A 1 367 ? -5.442 18.176 14.268 1.00 98.38 367 THR A CA 1
ATOM 2852 C C . THR A 1 367 ? -3.933 18.026 14.474 1.00 98.38 367 THR A C 1
ATOM 2854 O O . THR A 1 367 ? -3.145 18.604 13.721 1.00 98.38 367 THR A O 1
ATOM 2857 N N . GLY A 1 368 ? -3.493 17.243 15.465 1.00 97.56 368 GLY A N 1
ATOM 2858 C CA . GLY A 1 368 ? -2.079 17.125 15.842 1.00 97.56 368 GLY A CA 1
ATOM 2859 C C . GLY A 1 368 ? -1.512 18.351 16.563 1.00 97.56 368 GLY A C 1
ATOM 2860 O O . GLY A 1 368 ? -0.311 18.389 16.818 1.00 97.56 368 GLY A O 1
ATOM 2861 N N . LEU A 1 369 ? -2.347 19.341 16.889 1.00 97.75 369 LEU A N 1
ATOM 2862 C CA . LEU A 1 369 ? -1.953 20.602 17.519 1.00 97.75 369 LEU A CA 1
ATOM 2863 C C . LEU A 1 369 ? -2.549 20.724 18.934 1.00 97.75 369 LEU A C 1
ATOM 2865 O O . LEU A 1 369 ? -3.555 20.081 19.246 1.00 97.75 369 LEU A O 1
ATOM 2869 N N . PRO A 1 370 ? -1.958 21.547 19.818 1.00 97.25 370 PRO A N 1
ATOM 2870 C CA . PRO A 1 370 ? -2.600 21.914 21.075 1.00 97.25 370 PRO A CA 1
ATOM 2871 C C . PRO A 1 370 ? -3.786 22.865 20.836 1.00 97.25 370 PRO A C 1
ATOM 2873 O O . PRO A 1 370 ? -3.754 23.638 19.878 1.00 97.25 370 PRO A O 1
ATOM 2876 N N . PRO A 1 371 ? -4.806 22.871 21.716 1.00 97.44 371 PRO A N 1
ATOM 2877 C CA . PRO A 1 371 ? -5.818 23.923 21.691 1.00 97.44 371 PRO A CA 1
ATOM 2878 C C . PRO A 1 371 ? -5.188 25.271 22.046 1.00 97.44 371 PRO A C 1
ATOM 2880 O O . PRO A 1 371 ? -4.275 25.335 22.880 1.00 97.44 371 PRO A O 1
ATOM 2883 N N . THR A 1 372 ? -5.696 26.350 21.456 1.00 95.75 372 THR A N 1
ATOM 2884 C CA . THR A 1 372 ? -5.271 27.704 21.837 1.00 95.75 372 THR A CA 1
ATOM 2885 C C . THR A 1 372 ? -5.837 28.081 23.218 1.00 95.75 372 THR A C 1
ATOM 2887 O O . THR A 1 372 ? -6.816 27.480 23.678 1.00 95.75 372 THR A O 1
ATOM 2890 N N . PRO A 1 373 ? -5.249 29.069 23.922 1.00 95.94 373 PRO A N 1
ATOM 2891 C CA . PRO A 1 373 ? -5.814 29.562 25.180 1.00 95.94 373 PRO A CA 1
ATOM 2892 C C . PRO A 1 373 ? -7.261 30.060 25.049 1.00 95.94 373 PRO A C 1
ATOM 2894 O O . PRO A 1 373 ? -8.057 29.833 25.958 1.00 95.94 373 PRO A O 1
ATOM 2897 N N . GLU A 1 374 ? -7.598 30.690 23.921 1.00 97.00 374 GLU A N 1
ATOM 2898 C CA . GLU A 1 374 ? -8.947 31.175 23.604 1.00 97.00 374 GLU A CA 1
ATOM 2899 C C . GLU A 1 374 ? -9.926 30.012 23.413 1.00 97.00 374 GLU A C 1
ATOM 2901 O O . GLU A 1 374 ? -10.925 29.938 24.118 1.00 97.00 374 GLU A O 1
ATOM 2906 N N . GLU A 1 375 ? -9.575 29.017 22.590 1.00 97.50 375 GLU A N 1
ATOM 2907 C CA . GLU A 1 375 ? -10.406 27.822 22.393 1.00 97.50 375 GLU A CA 1
ATOM 2908 C C . GLU A 1 375 ? -10.682 27.070 23.702 1.00 97.50 375 GLU A C 1
ATOM 2910 O O . GLU A 1 375 ? -11.756 26.490 23.890 1.00 97.50 375 GLU A O 1
ATOM 2915 N N . LEU A 1 376 ? -9.704 27.051 24.613 1.00 97.56 376 LEU A N 1
ATOM 2916 C CA . LEU A 1 376 ? -9.882 26.470 25.937 1.00 97.56 376 LEU A CA 1
ATOM 2917 C C . LEU A 1 376 ? -10.842 27.294 26.795 1.00 97.56 376 LEU A C 1
ATOM 2919 O O . LEU A 1 376 ? -11.697 26.705 27.454 1.00 97.56 376 LEU A O 1
ATOM 2923 N N . ALA A 1 377 ? -10.703 28.620 26.812 1.00 97.75 377 ALA A N 1
ATOM 2924 C CA . ALA A 1 377 ? -11.605 29.493 27.555 1.00 97.75 377 ALA A CA 1
ATOM 2925 C C . ALA A 1 377 ? -13.045 29.368 27.035 1.00 97.75 377 ALA A C 1
ATOM 2927 O O . ALA A 1 377 ? -13.959 29.145 27.830 1.00 97.75 377 ALA A O 1
ATOM 2928 N N . ASP A 1 378 ? -13.230 29.399 25.716 1.00 97.50 378 ASP A N 1
ATOM 2929 C CA . ASP A 1 378 ? -14.529 29.252 25.058 1.00 97.50 378 ASP A CA 1
ATOM 2930 C C . ASP A 1 378 ? -15.194 27.931 25.431 1.00 97.50 378 ASP A C 1
ATOM 2932 O O . ASP A 1 378 ? -16.338 27.906 25.886 1.00 97.50 378 ASP A O 1
ATOM 2936 N N . PHE A 1 379 ? -14.460 26.818 25.330 1.00 97.88 379 PHE A N 1
ATOM 2937 C CA . PHE A 1 379 ? -15.016 25.522 25.694 1.00 97.88 379 PHE A CA 1
ATOM 2938 C C . PHE A 1 379 ? -15.298 25.401 27.192 1.00 97.88 379 PHE A C 1
ATOM 2940 O O . PHE A 1 379 ? -16.230 24.702 27.571 1.00 97.88 379 PHE A O 1
ATOM 2947 N N . LEU A 1 380 ? -14.525 26.024 28.080 1.00 97.50 380 LEU A N 1
ATOM 2948 C CA . LEU A 1 380 ? -14.820 25.972 29.516 1.00 97.50 380 LEU A CA 1
ATOM 2949 C C . LEU A 1 380 ? -16.066 26.792 29.887 1.00 97.50 380 LEU A C 1
ATOM 2951 O O . LEU A 1 380 ? -16.780 26.391 30.807 1.00 97.50 380 LEU A O 1
ATOM 2955 N N . ASN A 1 381 ? -16.340 27.870 29.148 1.00 97.38 381 ASN A N 1
ATOM 2956 C CA . ASN A 1 381 ? -17.492 28.751 29.350 1.00 97.38 381 ASN A CA 1
ATOM 2957 C C . ASN A 1 381 ? -18.764 28.284 28.611 1.00 97.38 381 ASN A C 1
ATOM 2959 O O . ASN A 1 381 ? -19.862 28.733 28.939 1.00 97.38 381 ASN A O 1
ATOM 2963 N N . ASP A 1 382 ? -18.651 27.381 27.630 1.00 97.31 382 ASP A N 1
ATOM 2964 C CA . ASP A 1 382 ? -19.809 26.829 26.921 1.00 97.31 382 ASP A CA 1
ATOM 2965 C C . ASP A 1 382 ? -20.518 25.736 27.744 1.00 97.31 382 ASP A C 1
ATOM 2967 O O . ASP A 1 382 ? -20.088 24.578 27.828 1.00 97.31 382 ASP A O 1
ATOM 2971 N N . HIS A 1 383 ? -21.645 26.108 28.350 1.00 95.75 383 HIS A N 1
ATOM 2972 C CA . HIS A 1 383 ? -22.510 25.213 29.122 1.00 95.75 383 HIS A CA 1
ATOM 2973 C C . HIS A 1 383 ? -23.681 24.636 28.313 1.00 95.75 383 HIS A C 1
ATOM 2975 O O . HIS A 1 383 ? -24.564 23.999 28.892 1.00 95.75 383 HIS A O 1
ATOM 2981 N N . SER A 1 384 ? -23.721 24.854 26.995 1.00 97.12 384 SER A N 1
ATOM 2982 C CA . SER A 1 384 ? -24.763 24.283 26.145 1.00 97.12 384 SER A CA 1
ATOM 2983 C C . SER A 1 384 ? -24.705 22.746 26.147 1.00 97.12 384 SER A C 1
ATOM 2985 O O . SER A 1 384 ? -23.626 22.156 26.281 1.00 97.12 384 SER A O 1
ATOM 2987 N N . PRO A 1 385 ? -25.854 22.058 25.998 1.00 93.69 385 PRO A N 1
ATOM 2988 C CA . PRO A 1 385 ? -25.891 20.596 25.994 1.00 93.69 385 PRO A CA 1
ATOM 2989 C C . PRO A 1 385 ? -25.116 19.978 24.823 1.00 93.69 385 PRO A C 1
ATOM 2991 O O . PRO A 1 385 ? -24.735 18.818 24.922 1.00 93.69 385 PRO A O 1
ATOM 2994 N N . ASN A 1 386 ? -24.863 20.745 23.755 1.00 96.06 386 ASN A N 1
ATOM 2995 C CA . ASN A 1 386 ? -24.118 20.330 22.567 1.00 96.06 386 ASN A CA 1
ATOM 2996 C C . ASN A 1 386 ? -22.695 20.926 22.481 1.00 96.06 386 ASN A C 1
ATOM 2998 O O . ASN A 1 386 ? -22.097 20.962 21.403 1.00 96.06 386 ASN A O 1
ATOM 3002 N N . ALA A 1 387 ? -22.146 21.439 23.590 1.00 97.50 387 ALA A N 1
ATOM 3003 C CA . ALA A 1 387 ? -20.830 22.083 23.606 1.00 97.50 387 ALA A CA 1
ATOM 3004 C C . ALA A 1 387 ? -19.706 21.160 23.094 1.00 97.50 387 ALA A C 1
ATOM 3006 O O . ALA A 1 387 ? -18.763 21.615 22.447 1.00 97.50 387 ALA A O 1
ATOM 3007 N N . TRP A 1 388 ? -19.790 19.855 23.373 1.00 97.75 388 TRP A N 1
ATOM 3008 C CA . TRP A 1 388 ? -18.772 18.888 22.958 1.00 97.75 388 TRP A CA 1
ATOM 3009 C C . TRP A 1 388 ? -18.838 18.582 21.460 1.00 97.75 388 TRP A C 1
ATOM 3011 O O . TRP A 1 388 ? -17.815 18.572 20.777 1.00 97.75 388 TRP A O 1
ATOM 3021 N N . GLU A 1 389 ? -20.042 18.404 20.933 1.00 97.88 389 GLU A N 1
ATOM 3022 C CA . GLU A 1 389 ? -20.316 18.182 19.518 1.00 97.88 389 GLU A CA 1
ATOM 3023 C C . GLU A 1 389 ? -19.809 19.364 18.687 1.00 97.88 389 GLU A C 1
ATOM 3025 O O . GLU A 1 389 ? -19.115 19.165 17.692 1.00 97.88 389 GLU A O 1
ATOM 3030 N N . ARG A 1 390 ? -20.033 20.599 19.159 1.00 98.19 390 ARG A N 1
ATOM 3031 C CA . ARG A 1 390 ? -19.507 21.817 18.521 1.00 98.19 390 ARG A CA 1
ATOM 3032 C C . ARG A 1 390 ? -17.980 21.850 18.473 1.00 98.19 390 ARG A C 1
ATOM 3034 O O . ARG A 1 390 ? -17.418 22.313 17.481 1.00 98.19 390 ARG A O 1
ATOM 3041 N N . VAL A 1 391 ? -17.297 21.362 19.514 1.00 98.50 391 VAL A N 1
ATOM 3042 C CA . VAL A 1 391 ? -15.831 21.218 19.501 1.00 98.50 391 VAL A CA 1
ATOM 3043 C C . VAL A 1 391 ? -15.403 20.213 18.439 1.00 98.50 391 VAL A C 1
ATOM 3045 O O . VAL A 1 391 ? -14.511 20.523 17.653 1.00 98.50 391 VAL A O 1
ATOM 3048 N N . ILE A 1 392 ? -16.035 19.038 18.386 1.00 98.69 392 ILE A N 1
ATOM 3049 C CA . ILE A 1 392 ? -15.715 18.013 17.385 1.00 98.69 392 ILE A CA 1
ATOM 3050 C C . ILE A 1 392 ? -15.912 18.574 15.973 1.00 98.69 392 ILE A C 1
ATOM 3052 O O . ILE A 1 392 ? -14.997 18.485 15.157 1.00 98.69 392 ILE A O 1
ATOM 3056 N N . ASP A 1 393 ? -17.054 19.201 15.693 1.00 98.69 393 ASP A N 1
ATOM 3057 C CA . ASP A 1 393 ? -17.356 19.766 14.375 1.00 98.69 393 ASP A CA 1
ATOM 3058 C C . ASP A 1 393 ? -16.350 20.840 13.961 1.00 98.69 393 ASP A C 1
ATOM 3060 O O . ASP A 1 393 ? -15.853 20.819 12.835 1.00 98.69 393 ASP A O 1
ATOM 3064 N N . ARG A 1 394 ? -15.978 21.732 14.886 1.00 98.38 394 ARG A N 1
ATOM 3065 C CA . ARG A 1 394 ? -14.944 22.748 14.658 1.00 98.38 394 ARG A CA 1
ATOM 3066 C C . ARG A 1 394 ? -13.595 22.120 14.304 1.00 98.38 394 ARG A C 1
ATOM 3068 O O . ARG A 1 394 ? -12.933 22.576 13.376 1.00 98.38 394 ARG A O 1
ATOM 3075 N N . LEU A 1 395 ? -13.178 21.087 15.037 1.00 98.81 395 LEU A N 1
ATOM 3076 C CA . LEU A 1 395 ? -11.901 20.409 14.802 1.00 98.81 395 LEU A CA 1
ATOM 3077 C C . LEU A 1 395 ? -11.899 19.634 13.478 1.00 98.81 395 LEU A C 1
ATOM 3079 O O . LEU A 1 395 ? -10.914 19.688 12.749 1.00 98.81 395 LEU A O 1
ATOM 3083 N N . LEU A 1 396 ? -13.001 18.961 13.141 1.00 98.75 396 LEU A N 1
ATOM 3084 C CA . LEU A 1 396 ? -13.166 18.231 11.881 1.00 98.75 396 LEU A CA 1
ATOM 3085 C C . LEU A 1 396 ? -13.287 19.157 10.659 1.00 98.75 396 LEU A C 1
ATOM 3087 O O . LEU A 1 396 ? -12.985 18.736 9.542 1.00 98.75 396 LEU A O 1
ATOM 3091 N N . ALA A 1 397 ? -13.733 20.401 10.846 1.00 98.50 397 ALA A N 1
ATOM 3092 C CA . ALA A 1 397 ? -13.764 21.426 9.803 1.00 98.50 397 ALA A CA 1
ATOM 3093 C C . ALA A 1 397 ? -12.398 22.103 9.571 1.00 98.50 397 ALA A C 1
ATOM 3095 O O . ALA A 1 397 ? -12.216 22.780 8.562 1.00 98.50 397 ALA A O 1
ATOM 3096 N N . SER A 1 398 ? -11.435 21.934 10.484 1.00 97.88 398 SER A N 1
ATOM 3097 C CA . SER A 1 398 ? -10.107 22.539 10.365 1.00 97.88 398 SER A CA 1
ATOM 3098 C C . SER A 1 398 ? -9.282 21.886 9.246 1.00 97.88 398 SER A C 1
ATOM 3100 O O . SER A 1 398 ? -9.212 20.658 9.207 1.00 97.88 398 SER A O 1
ATOM 3102 N N . PRO A 1 399 ? -8.551 22.651 8.409 1.00 96.81 399 PRO A N 1
ATOM 3103 C CA . PRO A 1 399 ? -7.606 22.089 7.435 1.00 96.81 399 PRO A CA 1
ATOM 3104 C C . PRO A 1 399 ? -6.528 21.196 8.067 1.00 96.81 399 PRO A C 1
ATOM 3106 O O . PRO A 1 399 ? -6.052 20.245 7.443 1.00 96.81 399 PRO A O 1
ATOM 3109 N N . ALA A 1 400 ? -6.194 21.464 9.336 1.00 97.88 400 ALA A N 1
ATOM 3110 C CA . ALA A 1 400 ? -5.255 20.674 10.121 1.00 97.88 400 ALA A CA 1
ATOM 3111 C C . ALA A 1 400 ? -5.727 19.227 10.346 1.00 97.88 400 ALA A C 1
ATOM 3113 O O . ALA A 1 400 ? -4.908 18.371 10.687 1.00 97.88 400 ALA A O 1
ATOM 3114 N N . HIS A 1 401 ? -7.022 18.946 10.148 1.00 98.62 401 HIS A N 1
ATOM 3115 C CA . HIS A 1 401 ? -7.578 17.601 10.210 1.00 98.62 401 HIS A CA 1
ATOM 3116 C C . HIS A 1 401 ? -7.009 16.692 9.123 1.00 98.62 401 HIS A C 1
ATOM 3118 O O . HIS A 1 401 ? -6.427 15.651 9.429 1.00 98.62 401 HIS A O 1
ATOM 3124 N N . GLY A 1 402 ? -7.112 17.109 7.861 1.00 98.44 402 GLY A N 1
ATOM 3125 C CA . GLY A 1 402 ? -6.568 16.372 6.725 1.00 98.44 402 GLY A CA 1
ATOM 3126 C C . GLY A 1 402 ? -5.050 16.250 6.790 1.00 98.44 402 GLY A C 1
ATOM 3127 O O . GLY A 1 402 ? -4.512 15.214 6.426 1.00 98.44 402 GLY A O 1
ATOM 3128 N N . GLU A 1 403 ? -4.343 17.247 7.327 1.00 98.44 403 GLU A N 1
ATOM 3129 C CA . GLU A 1 403 ? -2.891 17.161 7.549 1.00 98.44 403 GLU A CA 1
ATOM 3130 C C . GLU A 1 403 ? -2.537 16.077 8.578 1.00 98.44 403 GLU A C 1
ATOM 3132 O O . GLU A 1 403 ? -1.613 15.286 8.370 1.00 98.44 403 GLU A O 1
ATOM 3137 N N . ARG A 1 404 ? -3.302 16.003 9.675 1.00 98.31 404 ARG A N 1
ATOM 3138 C CA . ARG A 1 404 ? -3.112 15.012 10.738 1.00 98.31 404 ARG A CA 1
ATOM 3139 C C . ARG A 1 404 ? -3.446 13.599 10.271 1.00 98.31 404 ARG A C 1
ATOM 3141 O O . ARG A 1 404 ? -2.620 12.697 10.395 1.00 98.31 404 ARG A O 1
ATOM 3148 N N . TRP A 1 405 ? -4.647 13.404 9.738 1.00 98.56 405 TRP A N 1
ATOM 3149 C CA . TRP A 1 405 ? -5.130 12.088 9.316 1.00 98.56 405 TRP A CA 1
ATOM 3150 C C . TRP A 1 405 ? -4.497 11.638 7.997 1.00 98.56 405 TRP A C 1
ATOM 3152 O O . TRP A 1 405 ? -4.256 10.447 7.804 1.00 98.56 405 TRP A O 1
ATOM 3162 N N . GLY A 1 406 ? -4.097 12.587 7.149 1.00 98.25 406 GLY A N 1
ATOM 3163 C CA . GLY A 1 406 ? -3.294 12.333 5.959 1.00 98.25 406 GLY A CA 1
ATOM 3164 C C . GLY A 1 406 ? -1.940 11.737 6.312 1.00 98.25 406 GLY A C 1
ATOM 3165 O O . GLY A 1 406 ? -1.557 10.740 5.712 1.00 98.25 406 GLY A O 1
ATOM 3166 N N . ARG A 1 407 ? -1.245 12.237 7.347 1.00 97.38 407 ARG A N 1
ATOM 3167 C CA . ARG A 1 407 ? 0.016 11.625 7.816 1.00 97.38 407 ARG A CA 1
ATOM 3168 C C . ARG A 1 407 ? -0.154 10.151 8.193 1.00 97.38 407 ARG A C 1
ATOM 3170 O O . ARG A 1 407 ? 0.709 9.346 7.852 1.00 97.38 407 ARG A O 1
ATOM 3177 N N . HIS A 1 408 ? -1.257 9.786 8.848 1.00 97.75 408 HIS A N 1
ATOM 3178 C CA . HIS A 1 408 ? -1.544 8.389 9.188 1.00 97.75 408 HIS A CA 1
ATOM 3179 C C . HIS A 1 408 ? -1.734 7.517 7.939 1.00 97.75 408 HIS A C 1
ATOM 3181 O O . HIS A 1 408 ? -1.185 6.419 7.880 1.00 97.75 408 HIS A O 1
ATOM 3187 N N . TRP A 1 409 ? -2.430 8.008 6.909 1.00 98.44 409 TRP A N 1
ATOM 3188 C CA . TRP A 1 409 ? -2.525 7.293 5.631 1.00 98.44 409 TRP A CA 1
ATOM 3189 C C . TRP A 1 409 ? -1.176 7.204 4.904 1.00 98.44 409 TRP A C 1
ATOM 3191 O O . TRP A 1 409 ? -0.808 6.149 4.392 1.00 98.44 409 TRP A O 1
ATOM 3201 N N . LEU A 1 410 ? -0.397 8.285 4.896 1.00 98.06 410 LEU A N 1
ATOM 3202 C CA . LEU A 1 410 ? 0.903 8.354 4.227 1.00 98.06 410 LEU A CA 1
ATOM 3203 C C . LEU A 1 410 ? 1.942 7.408 4.858 1.00 98.06 410 LEU A C 1
ATOM 3205 O O . LEU A 1 410 ? 2.788 6.880 4.137 1.00 98.06 410 LEU A O 1
ATOM 3209 N N . ASP A 1 411 ? 1.850 7.128 6.164 1.00 96.56 411 ASP A N 1
ATOM 3210 C CA . ASP A 1 411 ? 2.626 6.066 6.831 1.00 96.56 411 ASP A CA 1
ATOM 3211 C C . ASP A 1 411 ? 2.294 4.668 6.278 1.00 96.56 411 ASP A C 1
ATOM 3213 O O . ASP A 1 411 ? 3.179 3.823 6.115 1.00 96.56 411 ASP A O 1
ATOM 3217 N N . LEU A 1 412 ? 1.017 4.411 5.976 1.00 97.00 412 LEU A N 1
ATOM 3218 C CA . LEU A 1 412 ? 0.560 3.132 5.427 1.00 97.00 412 LEU A CA 1
ATOM 3219 C C . LEU A 1 412 ? 0.947 2.990 3.961 1.00 97.00 412 LEU A C 1
ATOM 3221 O O . LEU A 1 412 ? 1.442 1.933 3.569 1.00 97.00 412 LEU A O 1
ATOM 3225 N N . ALA A 1 413 ? 0.761 4.056 3.182 1.00 96.44 413 ALA A N 1
ATOM 3226 C CA . ALA A 1 413 ? 1.091 4.129 1.763 1.00 96.44 413 ALA A CA 1
ATOM 3227 C C . ALA A 1 413 ? 2.608 4.165 1.504 1.00 96.44 413 ALA A C 1
ATOM 3229 O O . ALA A 1 413 ? 3.038 3.993 0.366 1.00 96.44 413 ALA A O 1
ATOM 3230 N N . ARG A 1 414 ? 3.422 4.342 2.559 1.00 94.69 414 ARG A N 1
ATOM 3231 C CA . ARG A 1 414 ? 4.886 4.479 2.482 1.00 94.69 414 ARG A CA 1
ATOM 3232 C C . ARG A 1 414 ? 5.261 5.674 1.617 1.00 94.69 414 ARG A C 1
ATOM 3234 O O . ARG A 1 414 ? 6.048 5.565 0.682 1.00 94.69 414 ARG A O 1
ATOM 3241 N N . TYR A 1 415 ? 4.631 6.810 1.875 1.00 96.19 415 TYR A N 1
ATOM 3242 C CA . TYR A 1 415 ? 4.923 8.019 1.126 1.00 96.19 415 TYR A CA 1
ATOM 3243 C C . TYR A 1 415 ? 6.394 8.416 1.270 1.00 96.19 415 TYR A C 1
ATOM 3245 O O . TYR A 1 415 ? 6.939 8.414 2.376 1.00 96.19 415 TYR A O 1
ATOM 3253 N N . ALA A 1 416 ? 6.998 8.810 0.154 1.00 95.38 416 ALA A N 1
ATOM 3254 C CA . ALA A 1 416 ? 8.265 9.515 0.112 1.00 95.38 416 ALA A CA 1
ATOM 3255 C C . ALA A 1 416 ? 8.256 10.483 -1.078 1.00 95.38 416 ALA A C 1
ATOM 3257 O O . ALA A 1 416 ? 7.704 10.175 -2.134 1.00 95.38 416 ALA A O 1
ATOM 3258 N N . ASP A 1 417 ? 8.911 11.627 -0.912 1.00 96.00 417 ASP A N 1
ATOM 3259 C CA . ASP A 1 417 ? 9.208 12.603 -1.965 1.00 96.00 417 ASP A CA 1
ATOM 3260 C C . ASP A 1 417 ? 10.343 12.122 -2.893 1.00 96.00 417 ASP A C 1
ATOM 3262 O O . ASP A 1 417 ? 10.767 12.826 -3.810 1.00 96.00 417 ASP A O 1
ATOM 3266 N N . THR A 1 418 ? 10.857 10.918 -2.639 1.00 94.50 418 THR A N 1
ATOM 3267 C CA . THR A 1 418 ? 11.925 10.264 -3.384 1.00 94.50 418 THR A CA 1
ATOM 3268 C C . THR A 1 418 ? 11.580 8.795 -3.648 1.00 94.50 418 THR A C 1
ATOM 3270 O O . THR A 1 418 ? 10.681 8.200 -3.035 1.00 94.50 418 THR A O 1
ATOM 3273 N N . SER A 1 419 ? 12.291 8.177 -4.582 1.00 89.19 419 SER A N 1
ATOM 3274 C CA . SER A 1 419 ? 12.085 6.787 -4.957 1.00 89.19 419 SER A CA 1
ATOM 3275 C C . SER A 1 419 ? 13.405 6.037 -5.108 1.00 89.19 419 SER A C 1
ATOM 3277 O O . SER A 1 419 ? 14.328 6.525 -5.752 1.00 89.19 419 SER A O 1
ATOM 3279 N N . GLY A 1 420 ? 13.443 4.808 -4.583 1.00 79.31 420 GLY A N 1
ATOM 3280 C CA . GLY A 1 420 ? 14.544 3.861 -4.769 1.00 79.31 420 GLY A CA 1
ATOM 3281 C C . GLY A 1 420 ? 14.876 3.054 -3.514 1.00 79.31 420 GLY A C 1
ATOM 3282 O O . GLY A 1 420 ? 14.616 3.488 -2.397 1.00 79.31 420 GLY A O 1
ATOM 3283 N N . CYS A 1 421 ? 15.428 1.853 -3.676 1.00 74.50 421 CYS A N 1
ATOM 3284 C CA . CYS A 1 421 ? 15.871 1.019 -2.554 1.00 74.50 421 CYS A CA 1
ATOM 3285 C C . CYS A 1 421 ? 17.388 1.043 -2.332 1.00 74.50 421 CYS A C 1
ATOM 3287 O O . CYS A 1 421 ? 17.820 0.892 -1.193 1.00 74.50 421 CYS A O 1
ATOM 3289 N N . ASN A 1 422 ? 18.160 1.224 -3.408 1.00 76.56 422 ASN A N 1
ATOM 3290 C CA . ASN A 1 422 ? 19.624 1.209 -3.401 1.00 76.56 422 ASN A CA 1
ATOM 3291 C C . ASN A 1 422 ? 20.159 2.610 -3.699 1.00 76.56 422 ASN A C 1
ATOM 3293 O O . ASN A 1 422 ? 20.937 3.149 -2.924 1.00 76.56 422 ASN A O 1
ATOM 3297 N N . SER A 1 423 ? 19.679 3.231 -4.777 1.00 79.94 423 SER A N 1
ATOM 3298 C CA . SER A 1 423 ? 19.924 4.634 -5.110 1.00 79.94 423 SER A CA 1
ATOM 3299 C C . SER A 1 423 ? 18.634 5.435 -4.926 1.00 79.94 423 SER A C 1
ATOM 3301 O O . SER A 1 423 ? 17.634 5.090 -5.548 1.00 79.94 423 SER A O 1
ATOM 3303 N N . ASP A 1 424 ? 18.641 6.469 -4.083 1.00 89.56 424 ASP A N 1
ATOM 3304 C CA . ASP A 1 424 ? 17.469 7.327 -3.849 1.00 89.56 424 ASP A CA 1
ATOM 3305 C C . ASP A 1 424 ? 17.449 8.483 -4.859 1.00 89.56 424 ASP A C 1
ATOM 3307 O O . ASP A 1 424 ? 18.459 9.180 -5.001 1.00 89.56 424 ASP A O 1
ATOM 3311 N N . PHE A 1 425 ? 16.324 8.680 -5.551 1.00 92.75 425 PHE A N 1
ATOM 3312 C CA . PHE A 1 425 ? 16.138 9.719 -6.569 1.00 92.75 425 PHE A CA 1
ATOM 3313 C C . PHE A 1 425 ? 14.964 10.642 -6.219 1.00 92.75 425 PHE A C 1
ATOM 3315 O O . PHE A 1 425 ? 13.903 10.146 -5.827 1.00 92.75 425 PHE A O 1
ATOM 3322 N N . PRO A 1 426 ? 15.102 11.972 -6.379 1.00 94.50 426 PRO A N 1
ATOM 3323 C CA . PRO A 1 426 ? 13.994 12.905 -6.198 1.00 94.50 426 PRO A CA 1
ATOM 3324 C C . PRO A 1 426 ? 12.784 12.587 -7.079 1.00 94.50 426 PRO A C 1
ATOM 3326 O O . PRO A 1 426 ? 12.935 12.258 -8.252 1.00 94.50 426 PRO A O 1
ATOM 3329 N N . VAL A 1 427 ? 11.573 12.781 -6.558 1.00 95.06 427 VAL A N 1
ATOM 3330 C CA . VAL A 1 427 ? 10.328 12.747 -7.337 1.00 95.06 427 VAL A CA 1
ATOM 3331 C C . VAL A 1 427 ? 9.640 14.111 -7.199 1.00 95.06 427 VAL A C 1
ATOM 3333 O O . VAL A 1 427 ? 8.838 14.310 -6.284 1.00 95.06 427 VAL A O 1
ATOM 3336 N N . PRO A 1 428 ? 9.930 15.077 -8.097 1.00 93.06 428 PRO A N 1
ATOM 3337 C CA . PRO A 1 428 ? 9.480 16.466 -7.957 1.00 93.06 428 PRO A CA 1
ATOM 3338 C C . PRO A 1 428 ? 7.969 16.662 -7.815 1.00 93.06 428 PRO A C 1
ATOM 3340 O O . PRO A 1 428 ? 7.533 17.659 -7.246 1.00 93.06 428 PRO A O 1
ATOM 3343 N N . THR A 1 429 ? 7.169 15.714 -8.304 1.00 96.12 429 THR A N 1
ATOM 3344 C CA . THR A 1 429 ? 5.702 15.779 -8.327 1.00 96.12 429 THR A CA 1
ATOM 3345 C C . THR A 1 429 ? 5.029 14.859 -7.302 1.00 96.12 429 THR A C 1
ATOM 3347 O O . THR A 1 429 ? 3.803 14.818 -7.245 1.00 96.12 429 THR A O 1
ATOM 3350 N N . ALA A 1 430 ? 5.787 14.161 -6.441 1.00 96.75 430 ALA A N 1
ATOM 3351 C CA . ALA A 1 430 ? 5.225 13.282 -5.404 1.00 96.75 430 ALA A CA 1
ATOM 3352 C C . ALA A 1 430 ? 4.292 14.030 -4.435 1.00 96.75 430 ALA A C 1
ATOM 3354 O O . ALA A 1 430 ? 3.269 13.491 -4.007 1.00 96.75 430 ALA A O 1
ATOM 3355 N N . TYR A 1 431 ? 4.594 15.304 -4.159 1.00 97.44 431 TYR A N 1
ATOM 3356 C CA . TYR A 1 431 ? 3.797 16.156 -3.276 1.00 97.44 431 TYR A CA 1
ATOM 3357 C C . TYR A 1 431 ? 2.338 16.322 -3.730 1.00 97.44 431 TYR A C 1
ATOM 3359 O O . TYR A 1 431 ? 1.477 16.586 -2.890 1.00 97.44 431 TYR A O 1
ATOM 3367 N N . LEU A 1 432 ? 2.043 16.143 -5.025 1.00 98.31 432 LEU A N 1
ATOM 3368 C CA . LEU A 1 432 ? 0.676 16.186 -5.545 1.00 98.31 432 LEU A CA 1
ATOM 3369 C C . LEU A 1 432 ? -0.182 15.092 -4.904 1.00 98.31 432 LEU A C 1
ATOM 3371 O O . LEU A 1 432 ? -1.278 15.381 -4.435 1.00 98.31 432 LEU A O 1
ATOM 3375 N N . TYR A 1 433 ? 0.340 13.866 -4.787 1.00 98.69 433 TYR A N 1
ATOM 3376 C CA . TYR A 1 433 ? -0.367 12.763 -4.131 1.00 98.69 433 TYR A CA 1
ATOM 3377 C C . TYR A 1 433 ? -0.536 13.009 -2.625 1.00 98.69 433 TYR A C 1
ATOM 3379 O O . TYR A 1 433 ? -1.628 12.824 -2.090 1.00 98.69 433 TYR A O 1
ATOM 3387 N N . ARG A 1 434 ? 0.502 13.506 -1.934 1.00 98.38 434 ARG A N 1
ATOM 3388 C CA . ARG A 1 434 ? 0.398 13.910 -0.517 1.00 98.38 434 ARG A CA 1
ATOM 3389 C C . ARG A 1 434 ? -0.728 14.921 -0.308 1.00 98.38 434 ARG A C 1
ATOM 3391 O O . ARG A 1 434 ? -1.548 14.756 0.593 1.00 98.38 434 ARG A O 1
ATOM 3398 N N . ASN A 1 435 ? -0.753 15.966 -1.129 1.00 98.31 435 ASN A N 1
ATOM 3399 C CA . ASN A 1 435 ? -1.744 17.026 -1.022 1.00 98.31 435 ASN A CA 1
ATOM 3400 C C . ASN A 1 435 ? -3.142 16.516 -1.401 1.00 98.31 435 ASN A C 1
ATOM 3402 O O . ASN A 1 435 ? -4.105 16.870 -0.727 1.00 98.31 435 ASN A O 1
ATOM 3406 N N . TRP A 1 436 ? -3.257 15.629 -2.395 1.00 98.62 436 TRP A N 1
ATOM 3407 C CA . TRP A 1 436 ? -4.514 14.957 -2.733 1.00 98.62 436 TRP A CA 1
ATOM 3408 C C . TRP A 1 436 ? -5.072 14.164 -1.545 1.00 98.62 436 TRP A C 1
ATOM 3410 O O . TRP A 1 436 ? -6.236 14.344 -1.201 1.00 98.62 436 TRP A O 1
ATOM 3420 N N . VAL A 1 437 ? -4.244 13.374 -0.847 1.00 98.81 437 VAL A N 1
ATOM 3421 C CA . VAL A 1 437 ? -4.662 12.633 0.361 1.00 98.81 437 VAL A CA 1
ATOM 3422 C C . VAL A 1 437 ? -5.196 13.583 1.436 1.00 98.81 437 VAL A C 1
ATOM 3424 O O . VAL A 1 437 ? -6.270 13.354 1.993 1.00 98.81 437 VAL A O 1
ATOM 3427 N N . ILE A 1 438 ? -4.460 14.660 1.725 1.00 98.75 438 ILE A N 1
ATOM 3428 C CA . ILE A 1 438 ? -4.851 15.667 2.724 1.00 98.75 438 ILE A CA 1
ATOM 3429 C C . ILE A 1 438 ? -6.191 16.309 2.344 1.00 98.75 438 ILE A C 1
ATOM 3431 O O . ILE A 1 438 ? -7.086 16.427 3.184 1.00 98.75 438 ILE A O 1
ATOM 3435 N N . ASN A 1 439 ? -6.345 16.695 1.078 1.00 98.56 439 ASN A N 1
ATOM 3436 C CA . ASN A 1 439 ? -7.549 17.342 0.572 1.00 98.56 439 ASN A CA 1
ATOM 3437 C C . ASN A 1 439 ? -8.751 16.393 0.567 1.00 98.56 439 ASN A C 1
ATOM 3439 O O . ASN A 1 439 ? -9.829 16.800 0.993 1.00 98.56 439 ASN A O 1
ATOM 3443 N N . ALA A 1 440 ? -8.571 15.131 0.170 1.00 98.69 440 ALA A N 1
ATOM 3444 C CA . ALA A 1 440 ? -9.628 14.124 0.175 1.00 98.69 440 ALA A CA 1
ATOM 3445 C C . ALA A 1 440 ? -10.185 13.894 1.589 1.00 98.69 440 ALA A C 1
ATOM 3447 O O . ALA A 1 440 ? -11.399 13.871 1.781 1.00 98.69 440 ALA A O 1
ATOM 3448 N N . LEU A 1 441 ? -9.315 13.814 2.601 1.00 98.62 441 LEU A N 1
ATOM 3449 C CA . LEU A 1 441 ? -9.734 13.680 4.001 1.00 98.62 441 LEU A CA 1
ATOM 3450 C C . LEU A 1 441 ? -10.389 14.960 4.542 1.00 98.62 441 LEU A C 1
ATOM 3452 O O . LEU A 1 441 ? -11.385 14.896 5.264 1.00 98.62 441 LEU A O 1
ATOM 3456 N N . ASN A 1 442 ? -9.883 16.138 4.166 1.00 98.62 442 ASN A N 1
ATOM 3457 C CA . ASN A 1 442 ? -10.513 17.411 4.524 1.00 98.62 442 ASN A CA 1
ATOM 3458 C C . ASN A 1 442 ? -11.901 17.576 3.894 1.00 98.62 442 ASN A C 1
ATOM 3460 O O . ASN A 1 442 ? -12.796 18.104 4.554 1.00 98.62 442 ASN A O 1
ATOM 3464 N N . ALA A 1 443 ? -12.099 17.090 2.671 1.00 98.50 443 ALA A N 1
ATOM 3465 C CA . ALA A 1 443 ? -13.390 17.071 1.993 1.00 98.50 443 ALA A CA 1
ATOM 3466 C C . ALA A 1 443 ? -14.340 15.979 2.518 1.00 98.50 443 ALA A C 1
ATOM 3468 O O . ALA A 1 443 ? -15.501 15.966 2.126 1.00 98.50 443 ALA A O 1
ATOM 3469 N N . ASP A 1 444 ? -13.865 15.093 3.406 1.00 98.56 444 ASP A N 1
ATOM 3470 C CA . ASP A 1 444 ? -14.584 13.888 3.842 1.00 98.56 444 ASP A CA 1
ATOM 3471 C C . ASP A 1 444 ? -15.025 13.020 2.657 1.00 98.56 444 ASP A C 1
ATOM 3473 O O . ASP A 1 444 ? -16.151 12.528 2.608 1.00 98.56 444 ASP A O 1
ATOM 3477 N N . MET A 1 445 ? -14.128 12.863 1.674 1.00 98.62 445 MET A N 1
ATOM 3478 C CA . MET A 1 445 ? -14.339 11.955 0.553 1.00 98.62 445 MET A CA 1
ATOM 3479 C C . MET A 1 445 ? -14.709 10.568 1.103 1.00 98.62 445 MET A C 1
ATOM 3481 O O . MET A 1 445 ? -13.952 10.040 1.928 1.00 98.62 445 MET A O 1
ATOM 3485 N N . PRO A 1 446 ? -15.823 9.964 0.645 1.00 98.75 446 PRO A N 1
ATOM 3486 C CA . PRO A 1 446 ? -16.190 8.604 1.015 1.00 98.75 446 PRO A CA 1
ATOM 3487 C C . PRO A 1 446 ? -14.999 7.661 0.854 1.00 98.75 446 PRO A C 1
ATOM 3489 O O . PRO A 1 446 ? -14.327 7.667 -0.179 1.00 98.75 446 PRO A O 1
ATOM 3492 N N . TYR A 1 447 ? -14.685 6.876 1.884 1.00 98.75 447 TYR A N 1
ATOM 3493 C CA . TYR A 1 447 ? -13.475 6.053 1.862 1.00 98.75 447 TYR A CA 1
ATOM 3494 C C . TYR A 1 447 ? -13.489 4.985 0.762 1.00 98.75 447 TYR A C 1
ATOM 3496 O O . TYR A 1 447 ? -12.434 4.624 0.242 1.00 98.75 447 TYR A O 1
ATOM 3504 N N . ASP A 1 448 ? -14.663 4.498 0.365 1.00 98.50 448 ASP A N 1
ATOM 3505 C CA . ASP A 1 448 ? -14.779 3.626 -0.800 1.00 98.50 448 ASP A CA 1
ATOM 3506 C C . ASP A 1 448 ? -14.320 4.342 -2.078 1.00 98.50 448 ASP A C 1
ATOM 3508 O O . ASP A 1 448 ? -13.489 3.811 -2.815 1.00 98.50 448 ASP A O 1
ATOM 3512 N N . GLN A 1 449 ? -14.755 5.586 -2.294 1.00 98.50 449 GLN A N 1
ATOM 3513 C CA . GLN A 1 449 ? -14.279 6.423 -3.395 1.00 98.50 449 GLN A CA 1
ATOM 3514 C C . GLN A 1 449 ? -12.780 6.730 -3.274 1.00 98.50 449 GLN A C 1
ATOM 3516 O O . GLN A 1 449 ? -12.056 6.663 -4.268 1.00 98.50 449 GLN A O 1
ATOM 3521 N N . PHE A 1 450 ? -12.287 7.010 -2.068 1.00 98.81 450 PHE A N 1
ATOM 3522 C CA . PHE A 1 450 ? -10.868 7.246 -1.799 1.00 98.81 450 PHE A CA 1
ATOM 3523 C C . PHE A 1 450 ? -9.999 6.050 -2.221 1.00 98.81 450 PHE A C 1
ATOM 3525 O O . PHE A 1 450 ? -8.962 6.225 -2.861 1.00 98.81 450 PHE A O 1
ATOM 3532 N N . ILE A 1 451 ? -10.428 4.819 -1.927 1.00 98.62 451 ILE A N 1
ATOM 3533 C CA . ILE A 1 451 ? -9.717 3.606 -2.347 1.00 98.62 451 ILE A CA 1
ATOM 3534 C C . ILE A 1 451 ? -9.877 3.339 -3.845 1.00 98.62 451 ILE A C 1
ATOM 3536 O O . ILE A 1 451 ? -8.869 3.072 -4.505 1.00 98.62 451 ILE A O 1
ATOM 3540 N N . ARG A 1 452 ? -11.087 3.473 -4.410 1.00 98.69 452 ARG A N 1
ATOM 3541 C CA . ARG A 1 452 ? -11.307 3.296 -5.857 1.00 98.69 452 ARG A CA 1
ATOM 3542 C C . ARG A 1 452 ? -10.401 4.204 -6.681 1.00 98.69 452 ARG A C 1
ATOM 3544 O O . ARG A 1 452 ? -9.704 3.743 -7.583 1.00 98.69 452 ARG A O 1
ATOM 3551 N N . THR A 1 453 ? -10.367 5.485 -6.324 1.00 98.50 453 THR A N 1
ATOM 3552 C CA . THR A 1 453 ? -9.621 6.508 -7.065 1.00 98.50 453 THR A CA 1
ATOM 3553 C C . THR A 1 453 ? -8.110 6.271 -6.981 1.00 98.50 453 THR A C 1
ATOM 3555 O O . THR A 1 453 ? -7.403 6.423 -7.972 1.00 98.50 453 THR A O 1
ATOM 3558 N N . GLN A 1 454 ? -7.595 5.801 -5.842 1.00 98.62 454 GLN A N 1
ATOM 3559 C CA . GLN A 1 454 ? -6.172 5.462 -5.707 1.00 98.62 454 GLN A CA 1
ATOM 3560 C C . GLN A 1 454 ? -5.744 4.234 -6.520 1.00 98.62 454 GLN A C 1
ATOM 3562 O O . GLN A 1 454 ? -4.585 4.133 -6.918 1.00 98.62 454 GLN A O 1
ATOM 3567 N N . LEU A 1 455 ? -6.652 3.288 -6.764 1.00 98.50 455 LEU A N 1
ATOM 3568 C CA . LEU A 1 455 ? -6.349 2.074 -7.523 1.00 98.50 455 LEU A CA 1
ATOM 3569 C C . LEU A 1 455 ? -6.564 2.251 -9.025 1.00 98.50 455 LEU A C 1
ATOM 3571 O O . LEU A 1 455 ? -5.800 1.698 -9.817 1.00 98.50 455 LEU A O 1
ATOM 3575 N N . ALA A 1 456 ? -7.585 3.008 -9.420 1.00 98.25 456 ALA A N 1
ATOM 3576 C CA . ALA A 1 456 ? -8.064 3.052 -10.797 1.00 98.25 456 ALA A CA 1
ATOM 3577 C C . ALA A 1 456 ? -8.493 4.448 -11.268 1.00 98.25 456 ALA A C 1
ATOM 3579 O O . ALA A 1 456 ? -9.183 4.540 -12.272 1.00 98.25 456 ALA A O 1
ATOM 3580 N N . GLY A 1 457 ? -8.119 5.530 -10.578 1.00 97.69 457 GLY A N 1
ATOM 3581 C CA . GLY A 1 457 ? -8.608 6.880 -10.875 1.00 97.69 457 GLY A CA 1
ATOM 3582 C C . GLY A 1 457 ? -8.429 7.321 -12.332 1.00 97.69 457 GLY A C 1
ATOM 3583 O O . GLY A 1 457 ? -9.329 7.930 -12.897 1.00 97.69 457 GLY A O 1
ATOM 3584 N N . ASP A 1 458 ? -7.329 6.943 -12.983 1.00 96.19 458 ASP A N 1
ATOM 3585 C CA . ASP A 1 458 ? -7.089 7.209 -14.408 1.00 96.19 458 ASP A CA 1
ATOM 3586 C C . ASP A 1 458 ? -8.065 6.490 -15.366 1.00 96.19 458 ASP A C 1
ATOM 3588 O O . ASP A 1 458 ? -8.117 6.829 -16.548 1.00 96.19 458 ASP A O 1
ATOM 3592 N N . LEU A 1 459 ? -8.827 5.516 -14.860 1.00 95.62 459 LEU A N 1
ATOM 3593 C CA . LEU A 1 459 ? -9.811 4.700 -15.581 1.00 95.62 459 LEU A CA 1
ATOM 3594 C C . LEU A 1 459 ? -11.254 5.032 -15.210 1.00 95.62 459 LEU A C 1
ATOM 3596 O O . LEU A 1 459 ? -12.169 4.621 -15.918 1.00 95.62 459 LEU A O 1
ATOM 3600 N N . LEU A 1 460 ? -11.466 5.755 -14.108 1.00 95.00 460 LEU A N 1
ATOM 3601 C CA . LEU A 1 460 ? -12.807 6.088 -13.655 1.00 95.00 460 LEU A CA 1
ATOM 3602 C C . LEU A 1 460 ? -13.441 7.148 -14.566 1.00 95.00 460 LEU A C 1
ATOM 3604 O O . LEU A 1 460 ? -12.749 8.059 -15.035 1.00 95.00 460 LEU A O 1
ATOM 3608 N N . PRO A 1 461 ? -14.765 7.083 -14.783 1.00 93.12 461 PRO A N 1
ATOM 3609 C CA . PRO A 1 461 ? -15.478 8.169 -15.432 1.00 93.12 461 PRO A CA 1
ATOM 3610 C C . PRO A 1 461 ? -15.326 9.457 -14.612 1.00 93.12 461 PRO A C 1
ATOM 3612 O O . PRO A 1 461 ? -15.337 9.432 -13.383 1.00 93.12 461 PRO A O 1
ATOM 3615 N N . CYS A 1 462 ? -15.206 10.588 -15.301 1.00 93.00 462 CYS A N 1
ATOM 3616 C CA . CYS A 1 462 ? -15.063 11.907 -14.692 1.00 93.00 462 CYS A CA 1
ATOM 3617 C C . CYS A 1 462 ? -16.059 12.896 -15.307 1.00 93.00 462 CYS A C 1
ATOM 3619 O O . CYS A 1 462 ? -16.368 12.831 -16.498 1.00 93.00 462 CYS A O 1
ATOM 3621 N N . SER A 1 463 ? -16.536 13.835 -14.497 1.00 91.81 463 SER A N 1
ATOM 3622 C CA . SER A 1 463 ? -17.482 14.886 -14.888 1.00 91.81 463 SER A CA 1
ATOM 3623 C C . SER A 1 463 ? -16.805 16.193 -15.319 1.00 91.81 463 SER A C 1
ATOM 3625 O O . SER A 1 463 ? -17.442 17.043 -15.940 1.00 91.81 463 SER A O 1
ATOM 3627 N N . SER A 1 464 ? -15.517 16.361 -15.008 1.00 94.88 464 SER A N 1
ATOM 3628 C CA . SER A 1 464 ? -14.720 17.539 -15.360 1.00 94.88 464 SER A CA 1
ATOM 3629 C C . SER A 1 464 ? -13.241 17.193 -15.552 1.00 94.88 464 SER A C 1
ATOM 3631 O O . SER A 1 464 ? -12.757 16.177 -15.051 1.00 94.88 464 SER A O 1
ATOM 3633 N N . GLU A 1 465 ? -12.502 18.065 -16.243 1.00 94.00 465 GLU A N 1
ATOM 3634 C CA . GLU A 1 465 ? -11.049 17.907 -16.405 1.00 94.00 465 GLU A CA 1
ATOM 3635 C C . GLU A 1 465 ? -10.293 18.017 -15.078 1.00 94.00 465 GLU A C 1
ATOM 3637 O O . GLU A 1 465 ? -9.299 17.324 -14.873 1.00 94.00 465 GLU A O 1
ATOM 3642 N N . GLU A 1 466 ? -10.777 18.844 -14.150 1.00 94.75 466 GLU A N 1
ATOM 3643 C CA . GLU A 1 466 ? -10.180 18.950 -12.820 1.00 94.75 466 GLU A CA 1
ATOM 3644 C C . GLU A 1 466 ? -10.339 17.639 -12.042 1.00 94.75 466 GLU A C 1
ATOM 3646 O O . GLU A 1 466 ? -9.360 17.113 -11.518 1.00 94.75 466 GLU A O 1
ATOM 3651 N N . GLU A 1 467 ? -11.536 17.045 -12.051 1.00 96.00 467 GLU A N 1
ATOM 3652 C CA . GLU A 1 467 ? -11.762 15.721 -11.463 1.00 96.00 467 GLU A CA 1
ATOM 3653 C C . GLU A 1 467 ? -10.869 14.660 -12.115 1.00 96.00 467 GLU A C 1
ATOM 3655 O O . GLU A 1 467 ? -10.238 13.872 -11.414 1.00 96.00 467 GLU A O 1
ATOM 3660 N N . ARG A 1 468 ? -10.731 14.680 -13.446 1.00 95.81 468 ARG A N 1
ATOM 3661 C CA . ARG A 1 468 ? -9.838 13.766 -14.165 1.00 95.81 468 ARG A CA 1
ATOM 3662 C C . ARG A 1 468 ? -8.389 13.884 -13.688 1.00 95.81 468 ARG A C 1
ATOM 3664 O O . ARG A 1 468 ? -7.736 12.871 -13.443 1.00 95.81 468 ARG A O 1
ATOM 3671 N N . GLN A 1 469 ? -7.876 15.104 -13.547 1.00 97.00 469 GLN A N 1
ATOM 3672 C CA . GLN A 1 469 ? -6.511 15.341 -13.073 1.00 97.00 469 GLN A CA 1
ATOM 3673 C C . GLN A 1 469 ? -6.325 14.897 -11.619 1.00 97.00 469 GLN A C 1
ATOM 3675 O O . GLN A 1 469 ? -5.333 14.234 -11.314 1.00 97.00 469 GLN A O 1
ATOM 3680 N N . GLN A 1 470 ? -7.285 15.188 -10.734 1.00 97.94 470 GLN A N 1
ATOM 3681 C CA . GLN A 1 470 ? -7.252 14.704 -9.349 1.00 97.94 470 GLN A CA 1
ATOM 3682 C C . GLN A 1 470 ? -7.300 13.171 -9.287 1.00 97.94 470 GLN A C 1
ATOM 3684 O O . GLN A 1 470 ? -6.555 12.567 -8.515 1.00 97.94 470 GLN A O 1
ATOM 3689 N N . ASN A 1 471 ? -8.103 12.532 -10.139 1.00 98.25 471 ASN A N 1
ATOM 3690 C CA . ASN A 1 471 ? -8.180 11.079 -10.218 1.00 98.25 471 ASN A CA 1
ATOM 3691 C C . ASN A 1 471 ? -6.856 10.462 -10.697 1.00 98.25 471 ASN A C 1
ATOM 3693 O O . ASN A 1 471 ? -6.417 9.460 -10.137 1.00 98.25 471 ASN A O 1
ATOM 3697 N N . ILE A 1 472 ? -6.167 11.082 -11.662 1.00 98.44 472 ILE A N 1
ATOM 3698 C CA . ILE A 1 472 ? -4.814 10.670 -12.072 1.00 98.44 472 ILE A CA 1
ATOM 3699 C C . ILE A 1 472 ? -3.838 10.792 -10.894 1.00 98.44 472 ILE A C 1
ATOM 3701 O O . ILE A 1 472 ? -3.125 9.834 -10.592 1.00 98.44 472 ILE A O 1
ATOM 3705 N N . ILE A 1 473 ? -3.821 11.938 -10.202 1.00 98.69 473 ILE A N 1
ATOM 3706 C CA . ILE A 1 473 ? -2.931 12.196 -9.056 1.00 98.69 473 ILE A CA 1
ATOM 3707 C C . ILE A 1 473 ? -3.139 11.163 -7.938 1.00 98.69 473 ILE A C 1
ATOM 3709 O O . ILE A 1 473 ? -2.162 10.706 -7.341 1.00 98.69 473 ILE A O 1
ATOM 3713 N N . ALA A 1 474 ? -4.383 10.752 -7.678 1.00 98.75 474 ALA A N 1
ATOM 3714 C CA . ALA A 1 474 ? -4.719 9.749 -6.667 1.00 98.75 474 ALA A CA 1
ATOM 3715 C C . ALA A 1 474 ? -4.003 8.409 -6.893 1.00 98.75 474 ALA A C 1
ATOM 3717 O O . ALA A 1 474 ? -3.568 7.761 -5.939 1.00 98.75 474 ALA A O 1
ATOM 3718 N N . THR A 1 475 ? -3.805 8.016 -8.157 1.00 98.75 475 THR A N 1
ATOM 3719 C CA . THR A 1 475 ? -3.072 6.787 -8.509 1.00 98.75 475 THR A CA 1
ATOM 3720 C C . THR A 1 475 ? -1.582 6.839 -8.153 1.00 98.75 475 THR A C 1
ATOM 3722 O O . THR A 1 475 ? -0.867 5.834 -8.246 1.00 98.75 475 THR A O 1
ATOM 3725 N N . GLY A 1 476 ? -1.122 7.988 -7.647 1.00 98.19 476 GLY A N 1
ATOM 3726 C CA . GLY A 1 476 ? 0.126 8.140 -6.919 1.00 98.19 476 GLY A CA 1
ATOM 3727 C C . GLY A 1 476 ? 0.325 7.079 -5.837 1.00 98.19 476 GLY A C 1
ATOM 3728 O O . GLY A 1 476 ? 1.458 6.650 -5.654 1.00 98.19 476 GLY A O 1
ATOM 3729 N N . TYR A 1 477 ? -0.748 6.564 -5.217 1.00 98.38 477 TYR A N 1
ATOM 3730 C CA . TYR A 1 477 ? -0.709 5.431 -4.279 1.00 98.38 477 TYR A CA 1
ATOM 3731 C C . TYR A 1 477 ? 0.051 4.211 -4.827 1.00 98.38 477 TYR A C 1
ATOM 3733 O O . TYR A 1 477 ? 0.895 3.647 -4.133 1.00 98.38 477 TYR A O 1
ATOM 3741 N N . LEU A 1 478 ? -0.204 3.829 -6.084 1.00 97.75 478 LEU A N 1
ATOM 3742 C CA . LEU A 1 478 ? 0.496 2.725 -6.747 1.00 97.75 478 LEU A CA 1
ATOM 3743 C C . LEU A 1 478 ? 1.878 3.158 -7.257 1.00 97.75 478 LEU A C 1
ATOM 3745 O O . LEU A 1 478 ? 2.834 2.379 -7.244 1.00 97.75 478 LEU A O 1
ATOM 3749 N N . ALA A 1 479 ? 2.006 4.407 -7.710 1.00 96.31 479 ALA A N 1
ATOM 3750 C CA . ALA A 1 479 ? 3.251 4.928 -8.266 1.00 96.31 479 ALA A CA 1
ATOM 3751 C C . ALA A 1 479 ? 4.382 5.025 -7.228 1.00 96.31 479 ALA A C 1
ATOM 3753 O O . ALA A 1 479 ? 5.535 4.742 -7.562 1.00 96.31 479 ALA A O 1
ATOM 3754 N N . ILE A 1 480 ? 4.064 5.387 -5.978 1.00 93.50 480 ILE A N 1
ATOM 3755 C CA . ILE A 1 480 ? 5.027 5.500 -4.866 1.00 93.50 480 ILE A CA 1
ATOM 3756 C C . ILE A 1 480 ? 5.530 4.154 -4.335 1.00 93.50 480 ILE A C 1
ATOM 3758 O O . ILE A 1 480 ? 6.360 4.157 -3.420 1.00 93.50 480 ILE A O 1
ATOM 3762 N N . GLY A 1 481 ? 5.061 3.029 -4.889 1.00 90.19 481 GLY A N 1
ATOM 3763 C CA . GLY A 1 481 ? 5.609 1.704 -4.612 1.00 90.19 481 GLY A CA 1
ATOM 3764 C C . GLY A 1 481 ? 7.135 1.681 -4.742 1.00 90.19 481 GLY A C 1
ATOM 3765 O O . GLY A 1 481 ? 7.736 2.408 -5.541 1.00 90.19 481 GLY A O 1
ATOM 3766 N N . ARG A 1 482 ? 7.787 0.864 -3.915 1.00 88.31 482 ARG A N 1
ATOM 3767 C CA . ARG A 1 482 ? 9.248 0.816 -3.825 1.00 88.31 482 ARG A CA 1
ATOM 3768 C C . ARG A 1 482 ? 9.847 0.365 -5.162 1.00 88.31 482 ARG A C 1
ATOM 3770 O O . ARG A 1 482 ? 9.392 -0.604 -5.771 1.00 88.31 482 ARG A O 1
ATOM 3777 N N . ARG A 1 483 ? 10.883 1.074 -5.619 1.00 86.00 483 ARG A N 1
ATOM 3778 C CA . ARG A 1 483 ? 11.670 0.712 -6.809 1.00 86.00 483 ARG A CA 1
ATOM 3779 C C . ARG A 1 483 ? 12.902 -0.064 -6.389 1.00 86.00 483 ARG A C 1
ATOM 3781 O O . ARG A 1 483 ? 13.632 0.397 -5.509 1.00 86.00 483 ARG A O 1
ATOM 3788 N N . PHE A 1 484 ? 13.087 -1.225 -7.004 1.00 80.06 484 PHE A N 1
ATOM 3789 C CA . PHE A 1 484 ? 14.154 -2.155 -6.671 1.00 80.06 484 PHE A CA 1
ATOM 3790 C C . PHE A 1 484 ? 15.251 -2.165 -7.731 1.00 80.06 484 PHE A C 1
ATOM 3792 O O . PHE A 1 484 ? 15.000 -1.822 -8.885 1.00 80.06 484 PHE A O 1
ATOM 3799 N N . GLY A 1 485 ? 16.451 -2.542 -7.297 1.00 65.75 485 GLY A N 1
ATOM 3800 C CA . GLY A 1 485 ? 17.560 -2.845 -8.186 1.00 65.75 485 GLY A CA 1
ATOM 3801 C C . GLY A 1 485 ? 18.378 -1.659 -8.660 1.00 65.75 485 GLY A C 1
ATOM 3802 O O . GLY A 1 485 ? 18.084 -0.490 -8.401 1.00 65.75 485 GLY A O 1
ATOM 3803 N N . SER A 1 486 ? 19.440 -2.012 -9.379 1.00 64.38 486 SER A N 1
ATOM 3804 C CA . SER A 1 486 ? 20.230 -1.085 -10.193 1.00 64.38 486 SER A CA 1
ATOM 3805 C C . SER A 1 486 ? 19.907 -1.226 -11.684 1.00 64.38 486 SER A C 1
ATOM 3807 O O . SER A 1 486 ? 20.403 -0.429 -12.473 1.00 64.38 486 SER A O 1
ATOM 3809 N N . LEU A 1 487 ? 19.067 -2.195 -12.069 1.00 61.97 487 LEU A N 1
ATOM 3810 C CA . LEU A 1 487 ? 18.678 -2.511 -13.444 1.00 61.97 487 LEU A CA 1
ATOM 3811 C C . LEU A 1 487 ? 17.165 -2.322 -13.653 1.00 61.97 487 LEU A C 1
ATOM 3813 O O . LEU A 1 487 ? 16.379 -2.364 -12.711 1.00 61.97 487 LEU A O 1
ATOM 3817 N N . ALA A 1 488 ? 16.753 -2.093 -14.902 1.00 63.81 488 ALA A N 1
ATOM 3818 C CA . ALA A 1 488 ? 15.352 -1.831 -15.252 1.00 63.81 488 ALA A CA 1
ATOM 3819 C C . ALA A 1 488 ? 14.444 -3.077 -15.282 1.00 63.81 488 ALA A C 1
ATOM 3821 O O . ALA A 1 488 ? 13.226 -2.943 -15.385 1.00 63.81 488 ALA A O 1
ATOM 3822 N N . ASP A 1 489 ? 15.013 -4.276 -15.185 1.00 65.19 489 ASP A N 1
ATOM 3823 C CA . ASP A 1 489 ? 14.341 -5.579 -15.274 1.00 65.19 489 ASP A CA 1
ATOM 3824 C C . ASP A 1 489 ? 13.780 -6.095 -13.931 1.00 65.19 489 ASP A C 1
ATOM 3826 O O . ASP A 1 489 ? 12.967 -7.022 -13.902 1.00 65.19 489 ASP A O 1
ATOM 3830 N N . GLU A 1 490 ? 14.097 -5.450 -12.807 1.00 76.19 490 GLU A N 1
ATOM 3831 C CA . GLU A 1 490 ? 13.599 -5.831 -11.473 1.00 76.19 490 GLU A CA 1
ATOM 3832 C C . GLU A 1 490 ? 12.166 -5.350 -11.164 1.00 76.19 490 GLU A C 1
ATOM 3834 O O . GLU A 1 490 ? 11.706 -5.359 -10.019 1.00 76.19 490 GLU A O 1
ATOM 3839 N N . PHE A 1 491 ? 11.407 -4.956 -12.189 1.00 84.38 491 PHE A N 1
ATOM 3840 C CA . PHE A 1 491 ? 10.081 -4.353 -12.038 1.00 84.38 491 PHE A CA 1
ATOM 3841 C C . PHE A 1 491 ? 9.060 -5.246 -11.301 1.00 84.38 491 PHE A C 1
ATOM 3843 O O . PHE A 1 491 ? 8.151 -4.756 -10.625 1.00 84.38 491 PHE A O 1
ATOM 3850 N N . HIS A 1 492 ? 9.248 -6.566 -11.367 1.00 88.50 492 HIS A N 1
ATOM 3851 C CA . HIS A 1 492 ? 8.446 -7.557 -10.652 1.00 88.50 492 HIS A CA 1
ATOM 3852 C C . HIS A 1 492 ? 8.412 -7.337 -9.127 1.00 88.50 492 HIS A C 1
ATOM 3854 O O . HIS A 1 492 ? 7.389 -7.619 -8.502 1.00 88.50 492 HIS A O 1
ATOM 3860 N N . LEU A 1 493 ? 9.474 -6.780 -8.534 1.00 90.06 493 LEU A N 1
ATOM 3861 C CA . LEU A 1 493 ? 9.533 -6.473 -7.101 1.00 90.06 493 LEU A CA 1
ATOM 3862 C C . LEU A 1 493 ? 8.684 -5.249 -6.730 1.00 90.06 493 LEU A C 1
ATOM 3864 O O . LEU A 1 493 ? 8.135 -5.188 -5.632 1.00 90.06 493 LEU A O 1
ATOM 3868 N N . THR A 1 494 ? 8.502 -4.278 -7.635 1.00 91.19 494 THR A N 1
ATOM 3869 C CA . THR A 1 494 ? 7.549 -3.185 -7.377 1.00 91.19 494 THR A CA 1
ATOM 3870 C C . THR A 1 494 ? 6.106 -3.688 -7.411 1.00 91.19 494 THR A C 1
ATOM 3872 O O . THR A 1 494 ? 5.274 -3.241 -6.621 1.00 91.19 494 THR A O 1
ATOM 3875 N N . ILE A 1 495 ? 5.792 -4.639 -8.291 1.00 94.44 495 ILE A N 1
ATOM 3876 C CA . ILE A 1 495 ? 4.471 -5.282 -8.301 1.00 94.44 495 ILE A CA 1
ATOM 3877 C C . ILE A 1 495 ? 4.233 -6.020 -6.978 1.00 94.44 495 ILE A C 1
ATOM 3879 O O . ILE A 1 495 ? 3.192 -5.831 -6.350 1.00 94.44 495 ILE A O 1
ATOM 3883 N N . GLU A 1 496 ? 5.217 -6.791 -6.511 1.00 93.50 496 GLU A N 1
ATOM 3884 C CA . GLU A 1 496 ? 5.169 -7.440 -5.198 1.00 93.50 496 GLU A CA 1
ATOM 3885 C C . GLU A 1 496 ? 4.927 -6.435 -4.067 1.00 93.50 496 GLU A C 1
ATOM 3887 O O . GLU A 1 496 ? 4.061 -6.660 -3.223 1.00 93.50 496 GLU A O 1
ATOM 3892 N N . ASP A 1 497 ? 5.653 -5.318 -4.060 1.00 93.94 497 ASP A N 1
ATOM 3893 C CA . ASP A 1 497 ? 5.539 -4.276 -3.040 1.00 93.94 497 ASP A CA 1
ATOM 3894 C C . ASP A 1 497 ? 4.157 -3.595 -3.028 1.00 93.94 497 ASP A C 1
ATOM 3896 O O . ASP A 1 497 ? 3.671 -3.216 -1.955 1.00 93.94 497 ASP A O 1
ATOM 3900 N N . ASN A 1 498 ? 3.498 -3.479 -4.187 1.00 96.44 498 ASN A N 1
ATOM 3901 C CA . ASN A 1 498 ? 2.116 -3.005 -4.298 1.00 96.44 498 ASN A CA 1
ATOM 3902 C C . ASN A 1 498 ? 1.106 -4.036 -3.779 1.00 96.44 498 ASN A C 1
ATOM 3904 O O . ASN A 1 498 ? 0.208 -3.667 -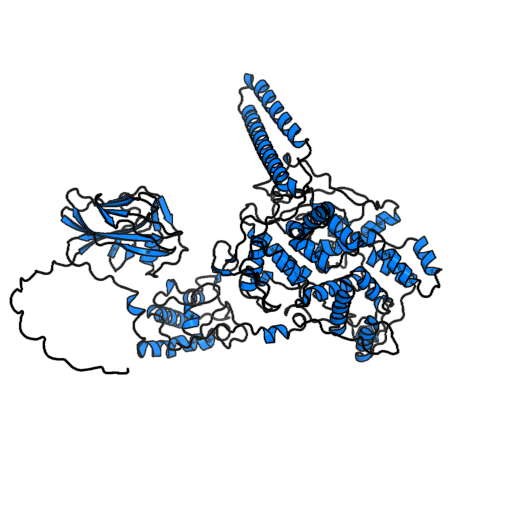3.023 1.00 96.44 498 ASN A O 1
ATOM 3908 N N . ILE A 1 499 ? 1.273 -5.321 -4.112 1.00 97.62 499 ILE A N 1
ATOM 3909 C CA . ILE A 1 499 ? 0.429 -6.404 -3.575 1.00 97.62 499 ILE A CA 1
ATOM 3910 C C . ILE A 1 499 ? 0.581 -6.495 -2.053 1.00 97.62 499 ILE A C 1
ATOM 3912 O O . ILE A 1 499 ? -0.414 -6.629 -1.341 1.00 97.62 499 ILE A O 1
ATOM 3916 N N . ASP A 1 500 ? 1.810 -6.384 -1.541 1.00 96.06 500 ASP A N 1
ATOM 3917 C CA . ASP A 1 500 ? 2.093 -6.376 -0.105 1.00 96.06 500 ASP A CA 1
ATOM 3918 C C . ASP A 1 500 ? 1.386 -5.214 0.601 1.00 96.06 500 ASP A C 1
ATOM 3920 O O . ASP A 1 500 ? 0.749 -5.409 1.639 1.00 96.06 500 ASP A O 1
ATOM 3924 N N . ASN A 1 501 ? 1.454 -4.012 0.023 1.00 97.25 501 ASN A N 1
ATOM 3925 C CA . ASN A 1 501 ? 0.826 -2.832 0.604 1.00 97.25 501 ASN A CA 1
ATOM 3926 C C . ASN A 1 501 ? -0.689 -2.901 0.570 1.00 97.25 501 ASN A C 1
ATOM 3928 O O . ASN A 1 501 ? -1.313 -2.696 1.603 1.00 97.25 501 ASN A O 1
ATOM 3932 N N . LEU A 1 502 ? -1.273 -3.220 -0.583 1.00 97.81 502 LEU A N 1
ATOM 3933 C CA . LEU A 1 502 ? -2.715 -3.360 -0.728 1.00 97.81 502 LEU A CA 1
ATOM 3934 C C . LEU A 1 502 ? -3.250 -4.430 0.230 1.00 97.81 502 LEU A C 1
ATOM 3936 O O . LEU A 1 502 ? -4.208 -4.192 0.969 1.00 97.81 502 LEU A O 1
ATOM 3940 N N . GLY A 1 503 ? -2.571 -5.582 0.267 1.00 97.06 503 GLY A N 1
ATOM 3941 C CA . GLY A 1 503 ? -2.869 -6.677 1.179 1.00 97.06 503 GLY A CA 1
ATOM 3942 C C . GLY A 1 503 ? -2.878 -6.211 2.630 1.00 97.06 503 GLY A C 1
ATOM 3943 O O . GLY A 1 503 ? -3.877 -6.380 3.318 1.00 97.06 503 GLY A O 1
ATOM 3944 N N . LYS A 1 504 ? -1.816 -5.560 3.106 1.00 96.06 504 LYS A N 1
ATOM 3945 C CA . LYS A 1 504 ? -1.684 -5.170 4.519 1.00 96.06 504 LYS A CA 1
ATOM 3946 C C . LYS A 1 504 ? -2.488 -3.928 4.903 1.00 96.06 504 LYS A C 1
ATOM 3948 O O . LYS A 1 504 ? -3.137 -3.919 5.947 1.00 96.06 504 LYS A O 1
ATOM 3953 N N . ALA A 1 505 ? -2.417 -2.866 4.106 1.00 96.25 505 ALA A N 1
ATOM 3954 C CA . ALA A 1 505 ? -2.983 -1.560 4.431 1.00 96.25 505 ALA A CA 1
ATOM 3955 C C . ALA A 1 505 ? -4.511 -1.553 4.315 1.00 96.25 505 ALA A C 1
ATOM 3957 O O . ALA A 1 505 ? -5.169 -0.995 5.198 1.00 96.25 505 ALA A O 1
ATOM 3958 N N . VAL A 1 506 ? -5.053 -2.207 3.279 1.00 97.75 506 VAL A N 1
ATOM 3959 C CA . VAL A 1 506 ? -6.486 -2.188 2.945 1.00 97.75 506 VAL A CA 1
ATOM 3960 C C . VAL A 1 506 ? -7.186 -3.481 3.363 1.00 97.75 506 VAL A C 1
ATOM 3962 O O . VAL A 1 506 ? -8.214 -3.418 4.030 1.00 97.75 506 VAL A O 1
ATOM 3965 N N . LEU A 1 507 ? -6.626 -4.651 3.030 1.00 97.25 507 LEU A N 1
ATOM 3966 C CA . LEU A 1 507 ? -7.255 -5.943 3.355 1.00 97.25 507 LEU A CA 1
ATOM 3967 C C . LEU A 1 507 ? -6.858 -6.483 4.740 1.00 97.25 507 LEU A C 1
ATOM 3969 O O . LEU A 1 507 ? -7.536 -7.354 5.274 1.00 97.25 507 LEU A O 1
ATOM 3973 N N . GLY A 1 508 ? -5.778 -5.986 5.346 1.00 96.00 508 GLY A N 1
ATOM 3974 C CA . GLY A 1 508 ? -5.245 -6.543 6.591 1.00 96.00 508 GLY A CA 1
ATOM 3975 C C . GLY A 1 508 ? -4.739 -7.983 6.437 1.00 96.00 508 GLY A C 1
ATOM 3976 O O . GLY A 1 508 ? -4.894 -8.775 7.356 1.00 96.00 508 GLY A O 1
ATOM 3977 N N . LEU A 1 509 ? -4.176 -8.356 5.286 1.00 95.12 509 LEU A N 1
ATOM 3978 C CA . LEU A 1 509 ? -3.684 -9.704 4.985 1.00 95.12 509 LEU A CA 1
ATOM 3979 C C . LEU A 1 509 ? -2.259 -9.684 4.424 1.00 95.12 509 LEU A C 1
ATOM 3981 O O . LEU A 1 509 ? -1.896 -8.836 3.609 1.00 95.12 509 LEU A O 1
ATOM 3985 N N . SER A 1 510 ? -1.463 -10.694 4.767 1.00 91.69 510 SER A N 1
ATOM 3986 C CA . SER A 1 510 ? -0.128 -10.927 4.206 1.00 91.69 510 SER A CA 1
ATOM 3987 C C . SER A 1 510 ? -0.173 -11.669 2.865 1.00 91.69 510 SER A C 1
ATOM 3989 O O . SER A 1 510 ? 0.395 -12.748 2.717 1.00 91.69 510 SER A O 1
ATOM 3991 N N . VAL A 1 511 ? -0.843 -11.092 1.863 1.00 94.50 511 VAL A N 1
ATOM 3992 C CA . VAL A 1 511 ? -1.014 -11.707 0.528 1.00 94.50 511 VAL A CA 1
ATOM 3993 C C . VAL A 1 511 ? 0.333 -12.032 -0.136 1.00 94.50 511 VAL A C 1
ATOM 3995 O O . VAL A 1 511 ? 0.483 -13.088 -0.743 1.00 94.50 511 VAL A O 1
ATOM 3998 N N . SER A 1 512 ? 1.336 -11.166 0.030 1.00 91.06 512 SER A N 1
ATOM 3999 C CA . SER A 1 512 ? 2.689 -11.326 -0.529 1.00 91.06 512 SER A CA 1
ATOM 4000 C C . SER A 1 512 ? 3.409 -12.600 -0.077 1.00 91.06 512 SER A C 1
ATOM 4002 O O . SER A 1 512 ? 4.213 -13.148 -0.827 1.00 91.06 512 SER A O 1
ATOM 4004 N N . CYS A 1 513 ? 3.078 -13.144 1.098 1.00 87.06 513 CYS A N 1
ATOM 4005 C CA . CYS A 1 513 ? 3.630 -14.415 1.571 1.00 87.06 513 CYS A CA 1
ATOM 4006 C C . CYS A 1 513 ? 3.231 -15.606 0.679 1.00 87.06 513 CYS A C 1
ATOM 4008 O O . CYS A 1 513 ? 3.851 -16.663 0.788 1.00 87.06 513 CYS A O 1
ATOM 4010 N N . ALA A 1 514 ? 2.219 -15.451 -0.185 1.00 86.94 514 ALA A N 1
ATOM 4011 C CA . ALA A 1 514 ? 1.826 -16.455 -1.169 1.00 86.94 514 ALA A CA 1
ATOM 4012 C C . ALA A 1 514 ? 2.638 -16.390 -2.482 1.00 86.94 514 ALA A C 1
ATOM 4014 O O . ALA A 1 514 ? 2.368 -17.160 -3.395 1.00 86.94 514 ALA A O 1
ATOM 4015 N N . ARG A 1 515 ? 3.639 -15.500 -2.600 1.00 89.38 515 ARG A N 1
ATOM 4016 C CA . ARG A 1 515 ? 4.448 -15.309 -3.822 1.00 89.38 515 ARG A CA 1
ATOM 4017 C C . ARG A 1 515 ? 5.189 -16.562 -4.287 1.00 89.38 515 ARG A C 1
ATOM 4019 O O . ARG A 1 515 ? 5.365 -16.747 -5.487 1.00 89.38 515 ARG A O 1
ATOM 4026 N N . CYS A 1 516 ? 5.705 -17.349 -3.346 1.00 79.75 516 CYS A N 1
ATOM 4027 C CA . CYS A 1 516 ? 6.577 -18.489 -3.643 1.00 79.75 516 CYS A CA 1
ATOM 4028 C C . CYS A 1 516 ? 5.843 -19.838 -3.582 1.00 79.75 516 CYS A C 1
ATOM 4030 O O . CYS A 1 516 ? 6.313 -20.811 -4.172 1.00 79.75 516 CYS A O 1
ATOM 4032 N N . HIS A 1 517 ? 4.762 -19.911 -2.800 1.00 81.88 517 HIS A N 1
ATOM 4033 C CA . HIS A 1 517 ? 3.940 -21.095 -2.539 1.00 81.88 517 HIS A CA 1
ATOM 4034 C C . HIS A 1 517 ? 2.624 -20.669 -1.863 1.00 81.88 517 HIS A C 1
ATOM 4036 O O . HIS A 1 517 ? 2.551 -19.556 -1.346 1.00 81.88 517 HIS A O 1
ATOM 4042 N N . ASP A 1 518 ? 1.627 -21.555 -1.764 1.00 80.81 518 ASP A N 1
ATOM 4043 C CA . ASP A 1 518 ? 0.395 -21.287 -1.001 1.00 80.81 518 ASP A CA 1
ATOM 4044 C C . ASP A 1 518 ? 0.686 -20.757 0.411 1.00 80.81 518 ASP A C 1
ATOM 4046 O O . ASP A 1 518 ? 1.540 -21.282 1.134 1.00 80.81 518 ASP A O 1
ATOM 4050 N N . HIS A 1 519 ? -0.030 -19.721 0.841 1.00 85.62 519 HIS A N 1
ATOM 4051 C CA . HIS A 1 519 ? 0.224 -19.062 2.112 1.00 85.62 519 HIS A CA 1
ATOM 4052 C C . HIS A 1 519 ? 0.217 -20.061 3.285 1.00 85.62 519 HIS A C 1
ATOM 4054 O O . HIS A 1 519 ? -0.680 -20.884 3.459 1.00 85.62 519 HIS A O 1
ATOM 4060 N N . LYS A 1 520 ? 1.236 -19.984 4.150 1.00 74.62 520 LYS A N 1
ATOM 4061 C CA . LYS A 1 520 ? 1.521 -21.009 5.178 1.00 74.62 520 LYS A CA 1
ATOM 4062 C C . LYS A 1 520 ? 0.402 -21.219 6.214 1.00 74.62 520 LYS A C 1
ATOM 4064 O O . LYS A 1 520 ? 0.399 -22.255 6.896 1.00 74.62 520 LYS A O 1
ATOM 4069 N N . PHE A 1 521 ? -0.456 -20.220 6.410 1.00 78.62 521 PHE A N 1
ATOM 4070 C CA . PHE A 1 521 ? -1.486 -20.190 7.456 1.00 78.62 521 PHE A CA 1
ATOM 4071 C C . PHE A 1 521 ? -2.850 -19.785 6.905 1.00 78.62 521 PHE A C 1
ATOM 4073 O O . PHE A 1 521 ? -3.815 -20.542 7.046 1.00 78.62 521 PHE A O 1
ATOM 4080 N N . ASP A 1 522 ? -2.918 -18.604 6.299 1.00 84.56 522 ASP A N 1
ATOM 4081 C CA . ASP A 1 522 ? -4.120 -18.091 5.650 1.00 84.56 522 ASP A CA 1
ATOM 4082 C C . ASP A 1 522 ? -4.513 -18.856 4.386 1.00 84.56 522 ASP A C 1
ATOM 4084 O O . ASP A 1 522 ? -3.646 -19.375 3.689 1.00 84.56 522 ASP A O 1
ATOM 4088 N N . PRO A 1 523 ? -5.820 -18.936 4.088 1.00 87.94 523 PRO A N 1
ATOM 4089 C CA . PRO A 1 523 ? -6.357 -19.562 2.883 1.00 87.94 523 PRO A CA 1
ATOM 4090 C C . PRO A 1 523 ? -6.153 -18.646 1.661 1.00 87.94 523 PRO A C 1
ATOM 4092 O O . PRO A 1 523 ? -7.113 -18.199 1.047 1.00 87.94 523 PRO A O 1
ATOM 4095 N N . ILE A 1 524 ? -4.901 -18.319 1.350 1.00 89.69 524 ILE A N 1
ATOM 4096 C CA . ILE A 1 524 ? -4.509 -17.534 0.176 1.00 89.69 524 ILE A CA 1
ATOM 4097 C C . ILE A 1 524 ? -3.583 -18.419 -0.642 1.00 89.69 524 ILE A C 1
ATOM 4099 O O . ILE A 1 524 ? -2.534 -18.844 -0.157 1.00 89.69 524 ILE A O 1
ATOM 4103 N N . THR A 1 525 ? -3.985 -18.732 -1.863 1.00 87.69 525 THR A N 1
ATOM 4104 C CA . THR A 1 525 ? -3.205 -19.596 -2.743 1.00 87.69 525 THR A CA 1
ATOM 4105 C C . THR A 1 525 ? -2.135 -18.810 -3.486 1.00 87.69 525 THR A C 1
ATOM 4107 O O . THR A 1 525 ? -2.227 -17.598 -3.684 1.00 87.69 525 THR A O 1
ATOM 4110 N N . HIS A 1 526 ? -1.129 -19.529 -3.962 1.00 85.94 526 HIS A N 1
ATOM 4111 C CA . HIS A 1 526 ? -0.135 -19.043 -4.904 1.00 85.94 526 HIS A CA 1
ATOM 4112 C C . HIS A 1 526 ? -0.811 -18.450 -6.150 1.00 85.94 526 HIS A C 1
ATOM 4114 O O . HIS A 1 526 ? -0.421 -17.397 -6.646 1.00 85.94 526 HIS A O 1
ATOM 4120 N N . ARG A 1 527 ? -1.900 -19.083 -6.610 1.00 90.75 527 ARG A N 1
ATOM 4121 C CA . ARG A 1 527 ? -2.705 -18.596 -7.737 1.00 90.75 527 ARG A CA 1
ATOM 4122 C C . ARG A 1 527 ? -3.402 -17.275 -7.416 1.00 90.75 527 ARG A C 1
ATOM 4124 O O . ARG A 1 527 ? -3.369 -16.401 -8.271 1.00 90.75 527 ARG A O 1
ATOM 4131 N N . ASP A 1 528 ? -3.942 -17.089 -6.210 1.00 94.62 528 ASP A N 1
ATOM 4132 C CA . ASP A 1 528 ? -4.549 -15.809 -5.802 1.00 94.62 528 ASP A CA 1
ATOM 4133 C C . ASP A 1 528 ? -3.532 -14.655 -5.889 1.00 94.62 528 ASP A C 1
ATOM 4135 O O . ASP A 1 528 ? -3.856 -13.569 -6.373 1.00 94.62 528 ASP A O 1
ATOM 4139 N N . TYR A 1 529 ? -2.279 -14.894 -5.477 1.00 96.56 529 TYR A N 1
ATOM 4140 C CA . TYR A 1 529 ? -1.201 -13.909 -5.619 1.00 96.56 529 TYR A CA 1
ATOM 4141 C C . TYR A 1 529 ? -0.936 -13.567 -7.091 1.00 96.56 529 TYR A C 1
ATOM 4143 O O . TYR A 1 529 ? -0.913 -12.386 -7.436 1.00 96.56 529 TYR A O 1
ATOM 4151 N N . TYR A 1 530 ? -0.783 -14.566 -7.971 1.00 96.38 530 TYR A N 1
ATOM 4152 C CA . TYR A 1 530 ? -0.524 -14.306 -9.395 1.00 96.38 530 TYR A CA 1
ATOM 4153 C C . TYR A 1 530 ? -1.742 -13.757 -10.153 1.00 96.38 530 TYR A C 1
ATOM 4155 O O . TYR A 1 530 ? -1.569 -13.020 -11.122 1.00 96.38 530 TYR A O 1
ATOM 4163 N N . GLY A 1 531 ? -2.960 -14.013 -9.670 1.00 96.25 531 GLY A N 1
ATOM 4164 C CA . GLY A 1 531 ? -4.178 -13.362 -10.150 1.00 96.25 531 GLY A CA 1
ATOM 4165 C C . GLY A 1 531 ? -4.133 -11.845 -9.950 1.00 96.25 531 GLY A C 1
ATOM 4166 O O . GLY A 1 531 ? -4.411 -11.095 -10.886 1.00 96.25 531 GLY A O 1
ATOM 4167 N N . LEU A 1 532 ? -3.702 -11.389 -8.768 1.00 97.75 532 LEU A N 1
ATOM 4168 C CA . LEU A 1 532 ? -3.458 -9.967 -8.494 1.00 97.75 532 LEU A CA 1
ATOM 4169 C C . LEU A 1 532 ? -2.210 -9.443 -9.215 1.00 97.75 532 LEU A C 1
ATOM 4171 O O . LEU A 1 532 ? -2.211 -8.313 -9.704 1.00 97.75 532 LEU A O 1
ATOM 4175 N N . TYR A 1 533 ? -1.157 -10.257 -9.318 1.00 97.69 533 TYR A N 1
ATOM 4176 C CA . TYR A 1 533 ? 0.063 -9.907 -10.044 1.00 97.69 533 TYR A CA 1
ATOM 4177 C C . TYR A 1 533 ? -0.235 -9.532 -11.494 1.00 97.69 533 TYR A C 1
ATOM 4179 O O . TYR A 1 533 ? 0.227 -8.486 -11.938 1.00 97.69 533 TYR A O 1
ATOM 4187 N N . GLY A 1 534 ? -1.055 -10.309 -12.211 1.00 96.56 534 GLY A N 1
ATOM 4188 C CA . GLY A 1 534 ? -1.429 -9.995 -13.594 1.00 96.56 534 GLY A CA 1
ATOM 4189 C C . GLY A 1 534 ? -2.128 -8.638 -13.742 1.00 96.56 534 GLY A C 1
ATOM 4190 O O . GLY A 1 534 ? -1.910 -7.932 -14.728 1.00 96.56 534 GLY A O 1
ATOM 4191 N N . ILE A 1 535 ? -2.912 -8.215 -12.740 1.00 97.44 535 ILE A N 1
ATOM 4192 C CA . ILE A 1 535 ? -3.573 -6.898 -12.740 1.00 97.44 535 ILE A CA 1
ATOM 4193 C C . ILE A 1 535 ? -2.531 -5.775 -12.680 1.00 97.44 535 ILE A C 1
ATOM 4195 O O . ILE A 1 535 ? -2.553 -4.842 -13.486 1.00 97.44 535 ILE A O 1
ATOM 4199 N N . PHE A 1 536 ? -1.582 -5.874 -11.750 1.00 96.94 536 PHE A N 1
ATOM 4200 C CA . PHE A 1 536 ? -0.535 -4.866 -11.584 1.00 96.94 536 PHE A CA 1
ATOM 4201 C C . PHE A 1 536 ? 0.533 -4.923 -12.680 1.00 96.94 536 PHE A C 1
ATOM 4203 O O . PHE A 1 536 ? 1.027 -3.882 -13.096 1.00 96.94 536 PHE A O 1
ATOM 4210 N N . GLN A 1 537 ? 0.851 -6.099 -13.217 1.00 95.12 537 GLN A N 1
ATOM 4211 C CA . GLN A 1 537 ? 1.723 -6.242 -14.386 1.00 95.12 537 GLN A CA 1
ATOM 4212 C C . GLN A 1 537 ? 1.133 -5.555 -15.625 1.00 95.12 537 GLN A C 1
ATOM 4214 O O . GLN A 1 537 ? 1.869 -5.003 -16.438 1.00 95.12 537 GLN A O 1
ATOM 4219 N N . SER A 1 538 ? -0.196 -5.520 -15.730 1.00 96.00 538 SER A N 1
ATOM 4220 C CA . SER A 1 538 ? -0.931 -4.822 -16.790 1.00 96.00 538 SER A CA 1
ATOM 4221 C C . SER A 1 538 ? -1.049 -3.302 -16.560 1.00 96.00 538 SER A C 1
ATOM 4223 O O . SER A 1 538 ? -1.874 -2.635 -17.184 1.00 96.00 538 SER A O 1
ATOM 4225 N N . THR A 1 539 ? -0.246 -2.727 -15.661 1.00 95.25 539 THR A N 1
ATOM 4226 C CA . THR A 1 539 ? -0.239 -1.295 -15.322 1.00 95.25 539 THR A CA 1
ATOM 4227 C C . THR A 1 539 ? 1.088 -0.652 -15.733 1.00 95.25 539 THR A C 1
ATOM 4229 O O . THR A 1 539 ? 2.161 -1.191 -15.472 1.00 95.25 539 THR A O 1
ATOM 4232 N N . ARG A 1 540 ? 1.035 0.521 -16.375 1.00 94.44 540 ARG A N 1
ATOM 4233 C CA . ARG A 1 540 ? 2.207 1.345 -16.697 1.00 94.44 540 ARG A CA 1
ATOM 4234 C C . ARG A 1 540 ? 2.550 2.209 -15.494 1.00 94.44 540 ARG A C 1
ATOM 4236 O O . ARG A 1 540 ? 1.751 3.045 -15.079 1.00 94.44 540 ARG A O 1
ATOM 4243 N N . TYR A 1 541 ? 3.755 2.046 -14.971 1.00 94.31 541 TYR A N 1
ATOM 4244 C CA . TYR A 1 541 ? 4.241 2.827 -13.841 1.00 94.31 541 TYR A CA 1
ATOM 4245 C C . TYR A 1 541 ? 5.240 3.894 -14.285 1.00 94.31 541 TYR A C 1
ATOM 4247 O O . TYR A 1 541 ? 5.971 3.676 -15.247 1.00 94.31 541 TYR A O 1
ATOM 4255 N N . PRO A 1 542 ? 5.332 5.016 -13.557 1.00 93.62 542 PRO A N 1
ATOM 4256 C CA . PRO A 1 542 ? 6.322 6.036 -13.847 1.00 93.62 542 PRO A CA 1
ATOM 4257 C C . PRO A 1 542 ? 7.714 5.550 -13.436 1.00 93.62 542 PRO A C 1
ATOM 4259 O O . PRO A 1 542 ? 7.883 4.835 -12.443 1.00 93.62 542 PRO A O 1
ATOM 4262 N N . TRP A 1 543 ? 8.726 5.983 -14.180 1.00 91.00 543 TRP A N 1
ATOM 4263 C CA . TRP A 1 543 ? 10.124 5.685 -13.908 1.00 91.00 543 TRP A CA 1
ATOM 4264 C C . TRP A 1 543 ? 10.807 6.896 -13.259 1.00 91.00 543 TRP A C 1
ATOM 4266 O O . TRP A 1 543 ? 11.005 7.910 -13.933 1.00 91.00 543 TRP A O 1
ATOM 4276 N N . PRO A 1 544 ? 11.190 6.817 -11.976 1.00 89.38 544 PRO A N 1
ATOM 4277 C CA . PRO A 1 544 ? 11.750 7.946 -11.230 1.00 89.38 544 PRO A CA 1
ATOM 4278 C C . PRO A 1 544 ? 13.264 8.130 -11.403 1.00 89.38 544 PRO A C 1
ATOM 4280 O O . PRO A 1 544 ? 13.798 9.124 -10.919 1.00 89.38 544 PRO A O 1
ATOM 4283 N N . GLY A 1 545 ? 13.943 7.199 -12.079 1.00 87.38 545 GLY A N 1
ATOM 4284 C CA . GLY A 1 545 ? 15.401 7.154 -12.177 1.00 87.38 545 GLY A CA 1
ATOM 4285 C C . GLY A 1 545 ? 16.042 6.187 -11.173 1.00 87.38 545 GLY A C 1
ATOM 4286 O O . GLY A 1 545 ? 15.528 5.989 -10.073 1.00 87.38 545 GLY A O 1
ATOM 4287 N N . ILE A 1 546 ? 17.159 5.575 -11.575 1.00 85.88 546 ILE A N 1
ATOM 4288 C CA . ILE A 1 546 ? 18.064 4.754 -10.748 1.00 85.88 546 ILE A CA 1
ATOM 4289 C C . ILE A 1 546 ? 19.523 4.991 -11.174 1.00 85.88 546 ILE A C 1
ATOM 4291 O O . ILE A 1 546 ? 19.777 5.626 -12.194 1.00 85.88 546 ILE A O 1
ATOM 4295 N N . GLU A 1 547 ? 20.494 4.436 -10.444 1.00 84.50 547 GLU A N 1
ATOM 4296 C CA . GLU A 1 547 ? 21.932 4.602 -10.722 1.00 84.50 547 GLU A CA 1
ATOM 4297 C C . GLU A 1 547 ? 22.337 4.357 -12.191 1.00 84.50 547 GLU A C 1
ATOM 4299 O O . GLU A 1 547 ? 23.047 5.187 -12.767 1.00 84.50 547 GLU A O 1
ATOM 4304 N N . LEU A 1 548 ? 21.884 3.256 -12.809 1.00 83.50 548 LEU A N 1
ATOM 4305 C CA . LEU A 1 548 ? 22.229 2.914 -14.200 1.00 83.50 548 LEU A CA 1
ATOM 4306 C C . LEU A 1 548 ? 21.317 3.578 -15.245 1.00 83.50 548 LEU A C 1
ATOM 4308 O O . LEU A 1 548 ? 21.664 3.614 -16.424 1.00 83.50 548 LEU A O 1
ATOM 4312 N N . ASP A 1 549 ? 20.178 4.131 -14.827 1.00 83.81 549 ASP A N 1
ATOM 4313 C CA . ASP A 1 549 ? 19.200 4.783 -15.699 1.00 83.81 549 ASP A CA 1
ATOM 4314 C C . ASP A 1 549 ? 18.512 5.940 -14.966 1.00 83.81 549 ASP A C 1
ATOM 4316 O O . ASP A 1 549 ? 17.407 5.827 -14.432 1.00 83.81 549 ASP A O 1
ATOM 4320 N N . LYS A 1 550 ? 19.226 7.066 -14.918 1.00 84.19 550 LYS A N 1
ATOM 4321 C CA . LYS A 1 550 ? 18.939 8.221 -14.053 1.00 84.19 550 LYS A CA 1
ATOM 4322 C C . LYS A 1 550 ? 17.761 9.080 -14.508 1.00 84.19 550 LYS A C 1
ATOM 4324 O O . LYS A 1 550 ? 17.309 9.927 -13.747 1.00 84.19 550 LYS A O 1
ATOM 4329 N N . ARG A 1 551 ? 17.300 8.906 -15.750 1.00 83.06 551 ARG A N 1
ATOM 4330 C CA . ARG A 1 551 ? 16.361 9.834 -16.394 1.00 83.06 551 ARG A CA 1
ATOM 4331 C C . ARG A 1 551 ? 14.923 9.475 -16.087 1.00 83.06 551 ARG A C 1
ATOM 4333 O O . ARG A 1 551 ? 14.493 8.355 -16.375 1.00 83.06 551 ARG A O 1
ATOM 4340 N N . GLN A 1 552 ? 14.162 10.451 -15.617 1.00 88.94 552 GLN A N 1
ATOM 4341 C CA . GLN A 1 552 ? 12.745 10.285 -15.343 1.00 88.94 552 GLN A CA 1
ATOM 4342 C C . GLN A 1 552 ? 11.950 10.124 -16.641 1.00 88.94 552 GLN A C 1
ATOM 4344 O O . GLN A 1 552 ? 12.258 10.710 -17.684 1.00 88.94 552 GLN A O 1
ATOM 4349 N N . ARG A 1 553 ? 10.919 9.277 -16.610 1.00 90.44 553 ARG A N 1
ATOM 4350 C CA . ARG A 1 553 ? 10.008 9.075 -17.747 1.00 90.44 553 ARG A CA 1
ATOM 4351 C C . ARG A 1 553 ? 8.680 8.476 -17.315 1.00 90.44 553 ARG A C 1
ATOM 4353 O O . ARG A 1 553 ? 8.567 7.929 -16.228 1.00 90.44 553 ARG A O 1
ATOM 4360 N N . GLU A 1 554 ? 7.705 8.530 -18.220 1.00 91.50 554 GLU A N 1
ATOM 4361 C CA . GLU A 1 554 ? 6.395 7.875 -18.060 1.00 91.50 554 GLU A CA 1
ATOM 4362 C C . GLU A 1 554 ? 5.549 8.440 -16.908 1.00 91.50 554 GLU A C 1
ATOM 4364 O O . GLU A 1 554 ? 4.590 7.813 -16.471 1.00 91.50 554 GLU A O 1
ATOM 4369 N N . PHE A 1 555 ? 5.868 9.659 -16.463 1.00 95.19 555 PHE A N 1
ATOM 4370 C CA . PHE A 1 555 ? 4.982 10.465 -15.628 1.00 95.19 555 PHE A CA 1
ATOM 4371 C C . PHE A 1 555 ? 3.749 10.839 -16.458 1.00 95.19 555 PHE A C 1
ATOM 4373 O O . PHE A 1 555 ? 3.856 11.090 -17.662 1.00 95.19 555 PHE A O 1
ATOM 4380 N N . VAL A 1 556 ? 2.576 10.859 -15.828 1.00 97.00 556 VAL A N 1
ATOM 4381 C CA . VAL A 1 556 ? 1.301 11.014 -16.538 1.00 97.00 556 VAL A CA 1
ATOM 4382 C C . VAL A 1 556 ? 1.012 12.501 -16.771 1.00 97.00 556 VAL A C 1
ATOM 4384 O O . VAL A 1 556 ? 1.009 13.255 -15.797 1.00 97.00 556 VAL A O 1
ATOM 4387 N N . PRO A 1 557 ? 0.765 12.950 -18.017 1.00 96.81 557 PRO A N 1
ATOM 4388 C CA . PRO A 1 557 ? 0.400 14.336 -18.308 1.00 96.81 557 PRO A CA 1
ATOM 4389 C C . PRO A 1 557 ? -0.905 14.772 -17.633 1.00 96.81 557 PRO A C 1
ATOM 4391 O O . PRO A 1 557 ? -1.931 14.103 -17.764 1.00 96.81 557 PRO A O 1
ATOM 4394 N N . LEU A 1 558 ? -0.888 15.938 -16.989 1.00 96.62 558 LEU A N 1
ATOM 4395 C CA . LEU A 1 558 ? -2.074 16.601 -16.442 1.00 96.62 558 LEU A CA 1
ATOM 4396 C C . LEU A 1 558 ? -2.622 17.602 -17.467 1.00 96.62 558 LEU A C 1
ATOM 4398 O O . LEU A 1 558 ? -2.546 18.815 -17.305 1.00 96.62 558 LEU A O 1
ATOM 4402 N N . VAL A 1 559 ? -3.129 17.069 -18.576 1.00 94.75 559 VAL A N 1
ATOM 4403 C CA . VAL A 1 559 ? -3.727 17.833 -19.684 1.00 94.75 559 VAL A CA 1
ATOM 4404 C C . VAL A 1 559 ? -5.125 17.300 -19.997 1.00 94.75 559 VAL A C 1
ATOM 4406 O O . VAL A 1 559 ? -5.416 16.163 -19.607 1.00 94.75 559 VAL A O 1
ATOM 4409 N N . PRO A 1 560 ? -5.968 18.067 -20.715 1.00 92.62 560 PRO A N 1
ATOM 4410 C CA . PRO A 1 560 ? -7.251 17.576 -21.208 1.00 92.62 560 PRO A CA 1
ATOM 4411 C C . PRO A 1 560 ? -7.140 16.238 -21.946 1.00 92.62 560 PRO A C 1
ATOM 4413 O O . PRO A 1 560 ? -6.123 15.964 -22.593 1.00 92.62 560 PRO A O 1
ATOM 4416 N N . ALA A 1 561 ? -8.164 15.388 -21.830 1.00 89.94 561 ALA A N 1
ATOM 4417 C CA . ALA A 1 561 ? -8.125 14.008 -22.327 1.00 89.94 561 ALA A CA 1
ATOM 4418 C C . ALA A 1 561 ? -7.768 13.898 -23.825 1.00 89.94 561 ALA A C 1
ATOM 4420 O O . ALA A 1 561 ? -6.996 13.022 -24.219 1.00 89.94 561 ALA A O 1
ATOM 4421 N N . ASP A 1 562 ? -8.268 14.820 -24.646 1.00 92.31 562 ASP A N 1
ATOM 4422 C CA . ASP A 1 562 ? -8.016 14.916 -26.089 1.00 92.31 562 ASP A CA 1
ATOM 4423 C C . ASP A 1 562 ? -6.578 15.339 -26.443 1.00 92.31 562 ASP A C 1
ATOM 4425 O O . ASP A 1 562 ? -6.118 15.105 -27.561 1.00 92.31 562 ASP A O 1
ATOM 4429 N N . ARG A 1 563 ? -5.831 15.897 -25.483 1.00 94.38 563 ARG A N 1
ATOM 4430 C CA . ARG A 1 563 ? -4.443 16.358 -25.649 1.00 94.38 563 ARG A CA 1
ATOM 4431 C C . ARG A 1 563 ? -3.394 15.424 -25.057 1.00 94.38 563 ARG A C 1
ATOM 4433 O O . ARG A 1 563 ? -2.201 15.682 -25.202 1.00 94.38 563 ARG A O 1
ATOM 4440 N N . VAL A 1 564 ? -3.792 14.327 -24.411 1.00 92.25 564 VAL A N 1
ATOM 4441 C CA . VAL A 1 564 ? -2.850 13.401 -23.753 1.00 92.25 564 VAL A CA 1
ATOM 4442 C C . VAL A 1 564 ? -1.826 12.844 -24.739 1.00 92.25 564 VAL A C 1
ATOM 4444 O O . VAL A 1 564 ? -0.634 12.863 -24.448 1.00 92.25 564 VAL A O 1
ATOM 4447 N N . ALA A 1 565 ? -2.262 12.402 -25.921 1.00 93.38 565 ALA A N 1
ATOM 4448 C CA . ALA A 1 565 ? -1.360 11.847 -26.931 1.00 93.38 565 ALA A CA 1
ATOM 4449 C C . ALA A 1 565 ? -0.349 12.888 -27.451 1.00 93.38 565 ALA A C 1
ATOM 4451 O O . ALA A 1 565 ? 0.829 12.572 -27.631 1.00 93.38 565 ALA A O 1
ATOM 4452 N N . GLU A 1 566 ? -0.793 14.135 -27.649 1.00 96.25 566 GLU A N 1
ATOM 4453 C CA . GLU A 1 566 ? 0.065 15.268 -28.022 1.00 96.25 566 GLU A CA 1
ATOM 4454 C C . GLU A 1 566 ? 1.107 15.544 -26.924 1.00 96.25 566 GLU A C 1
ATOM 4456 O O . GLU A 1 566 ? 2.303 15.640 -27.207 1.00 96.25 566 GLU A O 1
ATOM 4461 N N . ALA A 1 567 ? 0.672 15.603 -25.663 1.00 95.50 567 ALA A N 1
ATOM 4462 C CA . ALA A 1 567 ? 1.539 15.851 -24.516 1.00 95.50 567 ALA A CA 1
ATOM 4463 C C . ALA A 1 567 ? 2.559 14.722 -24.294 1.00 95.50 567 ALA A C 1
ATOM 4465 O O . ALA A 1 567 ? 3.744 14.996 -24.092 1.00 95.50 567 ALA A O 1
ATOM 4466 N N . GLU A 1 568 ? 2.147 13.453 -24.394 1.00 94.19 568 GLU A N 1
ATOM 4467 C CA . GLU A 1 568 ? 3.059 12.304 -24.324 1.00 94.19 568 GLU A CA 1
ATOM 4468 C C . GLU A 1 568 ? 4.108 12.364 -25.448 1.00 94.19 568 GLU A C 1
ATOM 4470 O O . GLU A 1 568 ? 5.301 12.167 -25.195 1.00 94.19 568 GLU A O 1
ATOM 4475 N N . ALA A 1 569 ? 3.705 12.701 -26.678 1.00 95.00 569 ALA A N 1
ATOM 4476 C CA . ALA A 1 569 ? 4.633 12.869 -27.794 1.00 95.00 569 ALA A CA 1
ATOM 4477 C C . ALA A 1 569 ? 5.625 14.022 -27.556 1.00 95.00 569 ALA A C 1
ATOM 4479 O O . ALA A 1 569 ? 6.824 13.854 -27.800 1.00 95.00 569 ALA A O 1
ATOM 4480 N N . ALA A 1 570 ? 5.160 15.158 -27.025 1.00 95.50 570 ALA A N 1
ATOM 4481 C CA . ALA A 1 570 ? 5.999 16.309 -26.692 1.00 95.50 570 ALA A CA 1
ATOM 4482 C C . ALA A 1 570 ? 7.016 15.990 -25.582 1.00 95.50 570 ALA A C 1
ATOM 4484 O O . ALA A 1 570 ? 8.195 16.333 -25.705 1.00 95.50 570 ALA A O 1
ATOM 4485 N N . LEU A 1 571 ? 6.603 15.272 -24.531 1.00 93.50 571 LEU A N 1
ATOM 4486 C CA . LEU A 1 571 ? 7.496 14.799 -23.467 1.00 93.50 571 LEU A CA 1
ATOM 4487 C C . LEU A 1 571 ? 8.563 13.841 -24.014 1.00 93.50 571 LEU A C 1
ATOM 4489 O O . LEU A 1 571 ? 9.749 13.973 -23.700 1.00 93.50 571 LEU A O 1
ATOM 4493 N N . VAL A 1 572 ? 8.172 12.901 -24.882 1.00 93.62 572 VAL A N 1
ATOM 4494 C CA . VAL A 1 572 ? 9.112 11.982 -25.542 1.00 93.62 572 VAL A CA 1
ATOM 4495 C C . VAL A 1 572 ? 10.098 12.740 -26.433 1.00 93.62 572 VAL A C 1
ATOM 4497 O O . VAL A 1 572 ? 11.292 12.428 -26.398 1.00 93.62 572 VAL A O 1
ATOM 4500 N N . ALA A 1 573 ? 9.631 13.719 -27.212 1.00 94.56 573 ALA A N 1
ATOM 4501 C CA . ALA A 1 573 ? 10.470 14.541 -28.081 1.00 94.56 573 ALA A CA 1
ATOM 4502 C C . ALA A 1 573 ? 11.486 15.355 -27.272 1.00 94.56 573 ALA A C 1
ATOM 4504 O O . ALA A 1 573 ? 12.685 15.282 -27.546 1.00 94.56 573 ALA A O 1
ATOM 4505 N N . ARG A 1 574 ? 11.034 16.035 -26.211 1.00 92.12 574 ARG A N 1
ATOM 4506 C CA . ARG A 1 574 ? 11.910 16.778 -25.299 1.00 92.12 574 ARG A CA 1
ATOM 4507 C C . ARG A 1 574 ? 12.973 15.883 -24.670 1.00 92.12 574 ARG A C 1
ATOM 4509 O O . ARG A 1 574 ? 14.142 16.249 -24.657 1.00 92.12 574 ARG A O 1
ATOM 4516 N N . ARG A 1 575 ? 12.601 14.690 -24.197 1.00 89.75 575 ARG A N 1
ATOM 4517 C CA . ARG A 1 575 ? 13.550 13.726 -23.617 1.00 89.75 575 ARG A CA 1
ATOM 4518 C C . ARG A 1 575 ? 14.599 13.264 -24.630 1.00 89.75 575 ARG A C 1
ATOM 4520 O O . ARG A 1 575 ? 15.767 13.123 -24.275 1.00 89.75 575 ARG A O 1
ATOM 4527 N N . LYS A 1 576 ? 14.199 13.011 -25.882 1.00 92.31 576 LYS A N 1
ATOM 4528 C CA . LYS A 1 576 ? 15.140 12.662 -26.960 1.00 92.31 576 LYS A CA 1
ATOM 4529 C C . LYS A 1 576 ? 16.118 13.805 -27.230 1.00 92.31 576 LYS A C 1
ATOM 4531 O O . LYS A 1 576 ? 17.308 13.544 -27.380 1.00 92.31 576 LYS A O 1
ATOM 4536 N N . GLU A 1 577 ? 15.631 15.042 -27.248 1.00 93.19 577 GLU A N 1
ATOM 4537 C CA . GLU A 1 577 ? 16.475 16.217 -27.463 1.00 93.19 577 GLU A CA 1
ATOM 4538 C C . GLU A 1 577 ? 17.434 16.465 -26.293 1.00 93.19 577 GLU A C 1
ATOM 4540 O O . GLU A 1 577 ? 18.626 16.669 -26.518 1.00 93.19 577 GLU A O 1
ATOM 4545 N N . LEU A 1 578 ? 16.965 16.327 -25.049 1.00 89.25 578 LEU A N 1
ATOM 4546 C CA . LEU A 1 578 ? 17.816 16.389 -23.859 1.00 89.25 578 LEU A CA 1
ATOM 4547 C C . LEU A 1 578 ? 18.934 15.340 -23.936 1.00 89.25 578 LEU A C 1
ATOM 4549 O O . LEU A 1 578 ? 20.111 15.661 -23.795 1.00 89.25 578 LEU A O 1
ATOM 4553 N N . ALA A 1 579 ? 18.586 14.095 -24.272 1.00 89.19 579 ALA A N 1
ATOM 4554 C CA . ALA A 1 579 ? 19.560 13.022 -24.431 1.00 89.19 579 ALA A CA 1
ATOM 4555 C C . ALA A 1 579 ? 20.593 13.302 -25.536 1.00 89.19 579 ALA A C 1
ATOM 4557 O O . ALA A 1 579 ? 21.764 12.933 -25.396 1.00 89.19 579 ALA A O 1
ATOM 4558 N N . ARG A 1 580 ? 20.164 13.940 -26.634 1.00 94.00 580 ARG A N 1
ATOM 4559 C CA . ARG A 1 580 ? 21.027 14.346 -27.747 1.00 94.00 580 ARG A CA 1
ATOM 4560 C C . ARG A 1 580 ? 22.015 15.425 -27.303 1.00 94.00 580 ARG A C 1
ATOM 4562 O O . ARG A 1 580 ? 23.215 15.242 -27.509 1.00 94.00 580 ARG A O 1
ATOM 4569 N N . LEU A 1 581 ? 21.526 16.494 -26.670 1.00 92.69 581 LEU A N 1
ATOM 4570 C CA . LEU A 1 581 ? 22.341 17.611 -26.181 1.00 92.69 581 LEU A CA 1
ATOM 4571 C C . LEU A 1 581 ? 23.319 17.173 -25.086 1.00 92.69 581 LEU A C 1
ATOM 4573 O O . LEU A 1 581 ? 24.489 17.537 -25.139 1.00 92.69 581 LEU A O 1
ATOM 4577 N N . GLU A 1 582 ? 22.902 16.317 -24.152 1.00 89.00 582 GLU A N 1
ATOM 4578 C CA . GLU A 1 582 ? 23.797 15.739 -23.140 1.00 89.00 582 GLU A CA 1
ATOM 4579 C C . GLU A 1 582 ? 24.926 14.914 -23.771 1.00 89.00 582 GLU A C 1
ATOM 4581 O O . GLU A 1 582 ? 26.086 15.014 -23.364 1.00 89.00 582 GLU A O 1
ATOM 4586 N N . SER A 1 583 ? 24.604 14.096 -24.781 1.00 91.31 583 SER A N 1
ATOM 4587 C CA . SER A 1 583 ? 25.603 13.309 -25.510 1.00 91.31 583 SER A CA 1
ATOM 4588 C C . SER A 1 583 ? 26.586 14.206 -26.265 1.00 91.31 583 SER A C 1
ATOM 4590 O O . SER A 1 583 ? 27.791 13.950 -26.239 1.00 91.31 583 SER A O 1
ATOM 4592 N N . GLU A 1 584 ? 26.083 15.257 -26.915 1.00 94.69 584 GLU A N 1
ATOM 4593 C CA . GLU A 1 584 ? 26.880 16.262 -27.621 1.00 94.69 584 GLU A CA 1
ATOM 4594 C C . GLU A 1 584 ? 27.828 16.990 -26.659 1.00 94.69 584 GLU A C 1
ATOM 4596 O O . GLU A 1 584 ? 29.044 16.974 -26.866 1.00 94.69 584 GLU A O 1
ATOM 4601 N N . ALA A 1 585 ? 27.298 17.527 -25.559 1.00 92.12 585 ALA A N 1
ATOM 4602 C CA . ALA A 1 585 ? 28.066 18.231 -24.541 1.00 92.12 585 ALA A CA 1
ATOM 4603 C C . ALA A 1 585 ? 29.138 17.330 -23.904 1.00 92.12 585 ALA A C 1
ATOM 4605 O O . ALA A 1 585 ? 30.298 17.726 -23.781 1.00 92.12 585 ALA A O 1
ATOM 4606 N N . ARG A 1 586 ? 28.805 16.068 -23.586 1.00 92.19 586 ARG A N 1
ATOM 4607 C CA . ARG A 1 586 ? 29.781 15.094 -23.066 1.00 92.19 586 ARG A CA 1
ATOM 4608 C C . ARG A 1 586 ? 30.915 14.835 -24.056 1.00 92.19 586 ARG A C 1
ATOM 4610 O O . ARG A 1 586 ? 32.078 14.882 -23.666 1.00 92.19 586 ARG A O 1
ATOM 4617 N N . LYS A 1 587 ? 30.590 14.579 -25.328 1.00 95.25 587 LYS A N 1
ATOM 4618 C CA . LYS A 1 587 ? 31.594 14.331 -26.377 1.00 95.25 587 LYS A CA 1
ATOM 4619 C C . LYS A 1 587 ? 32.525 15.527 -26.557 1.00 95.25 587 LYS A C 1
ATOM 4621 O O . LYS A 1 587 ? 33.727 15.325 -26.699 1.00 95.25 587 LYS A O 1
ATOM 4626 N N . LEU A 1 588 ? 31.991 16.747 -26.525 1.00 95.69 588 LEU A N 1
ATOM 4627 C CA . LEU A 1 588 ? 32.788 17.966 -26.661 1.00 95.69 588 LEU A CA 1
ATOM 4628 C C . LEU A 1 588 ? 33.682 18.205 -25.440 1.00 95.69 588 LEU A C 1
ATOM 4630 O O . LEU A 1 588 ? 34.861 18.500 -25.616 1.00 95.69 588 LEU A O 1
ATOM 4634 N N . ARG A 1 589 ? 33.198 17.960 -24.215 1.00 93.69 589 ARG A N 1
ATOM 4635 C CA . ARG A 1 589 ? 34.051 17.974 -23.010 1.00 93.69 589 ARG A CA 1
ATOM 4636 C C . ARG A 1 589 ? 35.180 16.949 -23.075 1.00 93.69 589 ARG A C 1
ATOM 4638 O O . ARG A 1 589 ? 36.307 17.240 -22.684 1.00 93.69 589 ARG A O 1
ATOM 4645 N N . ASP A 1 590 ? 34.904 15.745 -23.567 1.00 94.06 590 ASP A N 1
ATOM 4646 C CA . ASP A 1 590 ? 35.941 14.725 -23.731 1.00 94.06 590 ASP A CA 1
ATOM 4647 C C . ASP A 1 590 ? 36.916 15.063 -24.869 1.00 94.06 590 ASP A C 1
ATOM 4649 O O . ASP A 1 590 ? 38.091 14.705 -24.783 1.00 94.06 590 ASP A O 1
ATOM 4653 N N . ALA A 1 591 ? 36.470 15.786 -25.901 1.00 93.81 591 ALA A N 1
ATOM 4654 C CA . ALA A 1 591 ? 37.339 16.315 -26.949 1.00 93.81 591 ALA A CA 1
ATOM 4655 C C . ALA A 1 591 ? 38.293 17.391 -26.407 1.00 93.81 591 ALA A C 1
ATOM 4657 O O . ALA A 1 591 ? 39.475 17.343 -26.730 1.00 93.81 591 ALA A O 1
ATOM 4658 N N . VAL A 1 592 ? 37.834 18.280 -25.516 1.00 95.19 592 VAL A N 1
ATOM 4659 C CA . VAL A 1 592 ? 38.696 19.264 -24.824 1.00 95.19 592 VAL A CA 1
ATOM 4660 C C . VAL A 1 592 ? 39.851 18.581 -24.090 1.00 95.19 592 VAL A C 1
ATOM 4662 O O . VAL A 1 592 ? 40.993 19.019 -24.195 1.00 95.19 592 VAL A O 1
ATOM 4665 N N . LYS A 1 593 ? 39.586 17.467 -23.392 1.00 93.88 593 LYS A N 1
ATOM 4666 C CA . LYS A 1 593 ? 40.626 16.700 -22.676 1.00 93.88 593 LYS A CA 1
ATOM 4667 C C . LYS A 1 593 ? 41.678 16.087 -23.608 1.00 93.88 593 LYS A C 1
ATOM 4669 O O . LYS A 1 593 ? 42.773 15.782 -23.150 1.00 93.88 593 LYS A O 1
ATOM 4674 N N . LYS A 1 594 ? 41.329 15.852 -24.876 1.00 93.50 594 LYS A N 1
ATOM 4675 C CA . LYS A 1 594 ? 42.181 15.207 -25.889 1.00 93.50 594 LYS A CA 1
ATOM 4676 C C . LYS A 1 594 ? 42.807 16.201 -26.875 1.00 93.50 594 LYS A C 1
ATOM 4678 O O . LYS A 1 594 ? 43.633 15.784 -27.682 1.00 93.50 594 LYS A O 1
ATOM 4683 N N . ALA A 1 595 ? 42.396 17.469 -26.847 1.00 92.25 595 ALA A N 1
ATOM 4684 C CA . ALA A 1 595 ? 42.837 18.483 -27.795 1.00 92.25 595 ALA A CA 1
ATOM 4685 C C . ALA A 1 595 ? 44.294 18.910 -27.521 1.00 92.25 595 ALA A C 1
ATOM 4687 O O . ALA A 1 595 ? 44.650 19.122 -26.358 1.00 92.25 595 ALA A O 1
ATOM 4688 N N . PRO A 1 596 ? 45.129 19.081 -28.562 1.00 93.19 596 PRO A N 1
ATOM 4689 C CA . PRO A 1 596 ? 46.422 19.749 -28.437 1.00 93.19 596 PRO A CA 1
ATOM 4690 C C . PRO A 1 596 ? 46.269 21.188 -27.921 1.00 93.19 596 PRO A C 1
ATOM 4692 O O . PRO A 1 596 ? 45.256 21.836 -28.190 1.00 93.19 596 PRO A O 1
ATOM 4695 N N . ASP A 1 597 ? 47.293 21.727 -27.252 1.00 91.56 597 ASP A N 1
ATOM 4696 C CA . ASP A 1 597 ? 47.226 23.052 -26.606 1.00 91.56 597 ASP A CA 1
ATOM 4697 C C . ASP A 1 597 ? 46.784 24.184 -27.552 1.00 91.56 597 ASP A C 1
ATOM 4699 O O . ASP A 1 597 ? 46.033 25.070 -27.147 1.00 91.56 597 ASP A O 1
ATOM 4703 N N . PHE A 1 598 ? 47.177 24.133 -28.829 1.00 91.62 598 PHE A N 1
ATOM 4704 C CA . PHE A 1 598 ? 46.820 25.152 -29.824 1.00 91.62 598 PHE A CA 1
ATOM 4705 C C . PHE A 1 598 ? 45.353 25.086 -30.302 1.00 91.62 598 PHE A C 1
ATOM 4707 O O . PHE A 1 598 ? 44.839 26.072 -30.823 1.00 91.62 598 PHE A O 1
ATOM 4714 N N . GLU A 1 599 ? 44.660 23.959 -30.109 1.00 91.50 599 GLU A N 1
ATOM 4715 C CA . GLU A 1 599 ? 43.237 23.769 -30.446 1.00 91.50 599 GLU A CA 1
ATOM 4716 C C . GLU A 1 599 ? 42.321 23.819 -29.217 1.00 91.50 599 GLU A C 1
ATOM 4718 O O . GLU A 1 599 ? 41.095 23.902 -29.345 1.00 91.50 599 GLU A O 1
ATOM 4723 N N . LYS A 1 600 ? 42.905 23.791 -28.016 1.00 92.00 600 LYS A N 1
ATOM 4724 C CA . LYS A 1 600 ? 42.179 23.640 -26.756 1.00 92.00 600 LYS A CA 1
ATOM 4725 C C . LYS A 1 600 ? 41.170 24.760 -26.509 1.00 92.00 600 LYS A C 1
ATOM 4727 O O . LYS A 1 600 ? 40.020 24.462 -26.209 1.00 92.00 600 LYS A O 1
ATOM 4732 N N . ALA A 1 601 ? 41.548 26.017 -26.748 1.00 92.81 601 ALA A N 1
ATOM 4733 C CA . ALA A 1 601 ? 40.644 27.162 -26.593 1.00 92.81 601 ALA A CA 1
ATOM 4734 C C . ALA A 1 601 ? 39.414 27.080 -27.522 1.00 92.81 601 ALA A C 1
ATOM 4736 O O . ALA A 1 601 ? 38.294 27.394 -27.122 1.00 92.81 601 ALA A O 1
ATOM 4737 N N . ALA A 1 602 ? 39.596 26.605 -28.760 1.00 92.62 602 ALA A N 1
ATOM 4738 C CA . ALA A 1 602 ? 38.494 26.423 -29.704 1.00 92.62 602 ALA A CA 1
ATOM 4739 C C . ALA A 1 602 ? 37.594 25.233 -29.323 1.00 92.62 602 ALA A C 1
ATOM 4741 O O . ALA A 1 602 ? 36.374 25.296 -29.493 1.00 92.62 602 ALA A O 1
ATOM 4742 N N . ALA A 1 603 ? 38.175 24.150 -28.797 1.00 93.19 603 ALA A N 1
ATOM 4743 C CA . ALA A 1 603 ? 37.418 23.019 -28.265 1.00 93.19 603 ALA A CA 1
ATOM 4744 C C . ALA A 1 603 ? 36.611 23.410 -27.013 1.00 93.19 603 ALA A C 1
ATOM 4746 O O . ALA A 1 603 ? 35.454 23.006 -26.886 1.00 93.19 603 ALA A O 1
ATOM 4747 N N . GLU A 1 604 ? 37.188 24.225 -26.125 1.00 95.19 604 GLU A N 1
ATOM 4748 C CA . GLU A 1 604 ? 36.534 24.744 -24.916 1.00 95.19 604 GLU A CA 1
ATOM 4749 C C . GLU A 1 604 ? 35.334 25.623 -25.267 1.00 95.19 604 GLU A C 1
ATOM 4751 O O . GLU A 1 604 ? 34.250 25.397 -24.733 1.00 95.19 604 GLU A O 1
ATOM 4756 N N . ALA A 1 605 ? 35.479 26.536 -26.232 1.00 95.44 605 ALA A N 1
ATOM 4757 C CA . ALA A 1 605 ? 34.372 27.364 -26.711 1.00 95.44 605 ALA A CA 1
ATOM 4758 C C . ALA A 1 605 ? 33.195 26.518 -27.238 1.00 95.44 605 ALA A C 1
ATOM 4760 O O . ALA A 1 605 ? 32.044 26.768 -26.885 1.00 95.44 605 ALA A O 1
ATOM 4761 N N . LYS A 1 606 ? 33.475 25.463 -28.020 1.00 95.50 606 LYS A N 1
ATOM 4762 C CA . LYS A 1 606 ? 32.438 24.539 -28.520 1.00 95.50 606 LYS A CA 1
ATOM 4763 C C . LYS A 1 606 ? 31.759 23.754 -27.399 1.00 95.50 606 LYS A C 1
ATOM 4765 O O . LYS A 1 606 ? 30.544 23.565 -27.433 1.00 95.50 606 LYS A O 1
ATOM 4770 N N . ALA A 1 607 ? 32.529 23.271 -26.421 1.00 94.19 607 ALA A N 1
ATOM 4771 C CA . ALA A 1 607 ? 31.977 22.572 -25.263 1.00 94.19 607 ALA A CA 1
ATOM 4772 C C . ALA A 1 607 ? 31.073 23.501 -24.439 1.00 94.19 607 ALA A C 1
ATOM 4774 O O . ALA A 1 607 ? 29.964 23.108 -24.088 1.00 94.19 607 ALA A O 1
ATOM 4775 N N . GLN A 1 608 ? 31.501 24.747 -24.221 1.00 94.69 608 GLN A N 1
ATOM 4776 C CA . GLN A 1 608 ? 30.722 25.761 -23.518 1.00 94.69 608 GLN A CA 1
ATOM 4777 C C . GLN A 1 608 ? 29.421 26.107 -24.255 1.00 94.69 608 GLN A C 1
ATOM 4779 O O . GLN A 1 608 ? 28.374 26.193 -23.622 1.00 94.69 608 GLN A O 1
ATOM 4784 N N . GLU A 1 609 ? 29.449 26.249 -25.581 1.00 95.62 609 GLU A N 1
ATOM 4785 C CA . GLU A 1 609 ? 28.245 26.482 -26.391 1.00 95.62 609 GLU A CA 1
ATOM 4786 C C . GLU A 1 609 ? 27.263 25.298 -26.323 1.00 95.62 609 GLU A C 1
ATOM 4788 O O . GLU A 1 609 ? 26.046 25.481 -26.263 1.00 95.62 609 GLU A O 1
ATOM 4793 N N . ALA A 1 610 ? 27.766 24.060 -26.325 1.00 93.88 610 ALA A N 1
ATOM 4794 C CA . ALA A 1 610 ? 26.924 22.878 -26.144 1.00 93.88 610 ALA A CA 1
ATOM 4795 C C . ALA A 1 610 ? 26.306 22.811 -24.741 1.00 93.88 610 ALA A C 1
ATOM 4797 O O . ALA A 1 610 ? 25.123 22.495 -24.617 1.00 93.88 610 ALA A O 1
ATOM 4798 N N . ASP A 1 611 ? 27.071 23.161 -23.705 1.00 91.12 611 ASP A N 1
ATOM 4799 C CA . ASP A 1 611 ? 26.569 23.247 -22.333 1.00 91.12 611 ASP A CA 1
ATOM 4800 C C . ASP A 1 611 ? 25.528 24.361 -22.168 1.00 91.12 611 ASP A C 1
ATOM 4802 O O . ASP A 1 611 ? 24.497 24.138 -21.540 1.00 91.12 611 ASP A O 1
ATOM 4806 N N . GLN A 1 612 ? 25.715 25.518 -22.810 1.00 93.25 612 GLN A N 1
ATOM 4807 C CA . GLN A 1 612 ? 24.709 26.585 -22.844 1.00 93.25 612 GLN A CA 1
ATOM 4808 C C . GLN A 1 612 ? 23.412 26.137 -23.528 1.00 93.25 612 GLN A C 1
ATOM 4810 O O . GLN A 1 612 ? 22.329 26.423 -23.024 1.00 93.25 612 GLN A O 1
ATOM 4815 N N . ARG A 1 613 ? 23.495 25.402 -24.646 1.00 94.38 613 ARG A N 1
ATOM 4816 C CA . ARG A 1 613 ? 22.310 24.848 -25.328 1.00 94.38 613 ARG A CA 1
ATOM 4817 C C . ARG A 1 613 ? 21.578 23.818 -24.467 1.00 94.38 613 ARG A C 1
ATOM 4819 O O . ARG A 1 613 ? 20.350 23.844 -24.409 1.00 94.38 613 ARG A O 1
ATOM 4826 N N . LEU A 1 614 ? 22.314 22.934 -23.790 1.00 90.56 614 LEU A N 1
ATOM 4827 C CA . LEU A 1 614 ? 21.740 21.977 -22.843 1.00 90.56 614 LEU A CA 1
ATOM 4828 C C . LEU A 1 614 ? 21.044 22.702 -21.684 1.00 90.56 614 LEU A C 1
ATOM 4830 O O . LEU A 1 614 ? 19.884 22.414 -21.395 1.00 90.56 614 LEU A O 1
ATOM 4834 N N . GLN A 1 615 ? 21.723 23.674 -21.074 1.00 88.44 615 GLN A N 1
ATOM 4835 C CA . GLN A 1 615 ? 21.191 24.466 -19.969 1.00 88.44 615 GLN A CA 1
ATOM 4836 C C . GLN A 1 615 ? 19.923 25.225 -20.378 1.00 88.44 615 GLN A C 1
ATOM 4838 O O . GLN A 1 615 ? 18.922 25.168 -19.671 1.00 88.44 615 GLN A O 1
ATOM 4843 N N . ALA A 1 616 ? 19.920 25.849 -21.559 1.00 91.38 616 ALA A N 1
ATOM 4844 C CA . ALA A 1 616 ? 18.756 26.557 -22.081 1.00 91.38 616 ALA A CA 1
ATOM 4845 C C . ALA A 1 616 ? 17.536 25.639 -22.263 1.00 91.38 616 ALA A C 1
ATOM 4847 O O . ALA A 1 616 ? 16.410 26.074 -22.035 1.00 91.38 616 ALA A O 1
ATOM 4848 N N . LEU A 1 617 ? 17.727 24.371 -22.654 1.00 90.38 617 LEU A N 1
ATOM 4849 C CA . LEU A 1 617 ? 16.624 23.407 -22.734 1.00 90.38 617 LEU A CA 1
ATOM 4850 C C . LEU A 1 617 ? 16.146 22.960 -21.348 1.00 90.38 617 LEU A C 1
ATOM 4852 O O . LEU A 1 617 ? 14.946 22.796 -21.145 1.00 90.38 617 LEU A O 1
ATOM 4856 N N . VAL A 1 618 ? 17.059 22.751 -20.398 1.00 85.81 618 VAL A N 1
ATOM 4857 C CA . VAL A 1 618 ? 16.713 22.387 -19.014 1.00 85.81 618 VAL A CA 1
ATOM 4858 C C . VAL A 1 618 ? 15.880 23.483 -18.354 1.00 85.81 618 VAL A C 1
ATOM 4860 O O . VAL A 1 618 ? 14.895 23.170 -17.692 1.00 85.81 618 VAL A O 1
ATOM 4863 N N . GLU A 1 619 ? 16.270 24.745 -18.529 1.00 86.44 619 GLU A N 1
ATOM 4864 C CA . GLU A 1 619 ? 15.609 25.905 -17.919 1.00 86.44 619 GLU A CA 1
ATOM 4865 C C . GLU A 1 619 ? 14.227 26.194 -18.515 1.00 86.44 619 GLU A C 1
ATOM 4867 O O . GLU A 1 619 ? 13.403 26.847 -17.876 1.00 86.44 619 GLU A O 1
ATOM 4872 N N . GLN A 1 620 ? 13.933 25.687 -19.716 1.00 88.00 620 GLN A N 1
ATOM 4873 C CA . GLN A 1 620 ? 12.583 25.769 -20.265 1.00 88.00 620 GLN A CA 1
ATOM 4874 C C . GLN A 1 620 ? 11.612 24.960 -19.397 1.00 88.00 620 GLN A C 1
ATOM 4876 O O . GLN A 1 620 ? 11.928 23.826 -19.034 1.00 88.00 620 GLN A O 1
ATOM 4881 N N . PRO A 1 621 ? 10.393 25.452 -19.131 1.00 84.31 621 PRO A N 1
ATOM 4882 C CA . PRO A 1 621 ? 9.381 24.652 -18.451 1.00 84.31 621 PRO A CA 1
ATOM 4883 C C . PRO A 1 621 ? 9.072 23.375 -19.253 1.00 84.31 621 PRO A C 1
ATOM 4885 O O . PRO A 1 621 ? 9.192 23.384 -20.486 1.00 84.31 621 PRO A O 1
ATOM 4888 N N . PRO A 1 622 ? 8.701 22.260 -18.595 1.00 85.56 622 PRO A N 1
ATOM 4889 C CA . PRO A 1 622 ? 8.259 21.064 -19.302 1.00 85.56 622 PRO A CA 1
ATOM 4890 C C . PRO A 1 622 ? 7.022 21.373 -20.174 1.00 85.56 622 PRO A C 1
ATOM 4892 O O . PRO A 1 622 ? 6.278 22.302 -19.864 1.00 85.56 622 PRO A O 1
ATOM 4895 N N . PRO A 1 623 ? 6.771 20.603 -21.253 1.00 90.81 623 PRO A N 1
ATOM 4896 C CA . PRO A 1 623 ? 5.665 20.856 -22.186 1.00 90.81 623 PRO A CA 1
ATOM 4897 C C . PRO A 1 623 ? 4.278 20.871 -21.531 1.00 90.81 623 PRO A C 1
ATOM 4899 O O . PRO A 1 623 ? 3.351 21.478 -22.059 1.00 90.81 623 PRO A O 1
ATOM 4902 N N . CYS A 1 624 ? 4.136 20.184 -20.400 1.00 93.88 624 CYS A N 1
ATOM 4903 C CA . CYS A 1 624 ? 2.945 20.176 -19.568 1.00 93.88 624 CYS A CA 1
ATOM 4904 C C . CYS A 1 624 ? 3.314 19.806 -18.127 1.00 93.88 624 CYS A C 1
ATOM 4906 O O . CYS A 1 624 ? 4.393 19.260 -17.868 1.00 93.88 624 CYS A O 1
ATOM 4908 N N . GLU A 1 625 ? 2.391 20.044 -17.200 1.00 94.56 625 GLU A N 1
ATOM 4909 C CA . GLU A 1 625 ? 2.467 19.455 -15.866 1.00 94.56 625 GLU A CA 1
ATOM 4910 C C . GLU A 1 625 ? 2.267 17.938 -15.937 1.00 94.56 625 GLU A C 1
ATOM 4912 O O . GLU A 1 625 ? 1.606 17.409 -16.838 1.00 94.56 625 GLU A O 1
ATOM 4917 N N . THR A 1 626 ? 2.873 17.218 -14.996 1.00 96.50 626 THR A N 1
ATOM 4918 C CA . THR A 1 626 ? 2.783 15.758 -14.923 1.00 96.50 626 THR A CA 1
ATOM 4919 C C . THR A 1 626 ? 2.625 15.302 -13.478 1.00 96.50 626 THR A C 1
ATOM 4921 O O . THR A 1 626 ? 3.063 15.983 -12.551 1.00 96.50 626 THR A O 1
ATOM 4924 N N . ALA A 1 627 ? 2.032 14.130 -13.280 1.00 97.56 627 ALA A N 1
ATOM 4925 C CA . ALA A 1 627 ? 1.935 13.475 -11.984 1.00 97.56 627 ALA A CA 1
ATOM 4926 C C . ALA A 1 627 ? 2.801 12.211 -11.942 1.00 97.56 627 ALA A C 1
ATOM 4928 O O . ALA A 1 627 ? 2.899 11.464 -12.923 1.00 97.56 627 ALA A O 1
ATOM 4929 N N . TYR A 1 628 ? 3.395 11.944 -10.777 1.00 97.44 628 TYR A N 1
ATOM 4930 C CA . TYR A 1 628 ? 3.968 10.638 -10.466 1.00 97.44 628 TYR A CA 1
ATOM 4931 C C . TYR A 1 628 ? 2.822 9.671 -10.139 1.00 97.44 628 TYR A C 1
ATOM 4933 O O . TYR A 1 628 ? 2.463 9.466 -8.984 1.00 97.44 628 TYR A O 1
ATOM 4941 N N . ALA A 1 629 ? 2.204 9.165 -11.200 1.00 98.06 629 ALA A N 1
ATOM 4942 C CA . ALA A 1 629 ? 0.946 8.428 -11.229 1.00 98.06 629 ALA A CA 1
ATOM 4943 C C . ALA A 1 629 ? 1.078 7.222 -12.168 1.00 98.06 629 ALA A C 1
ATOM 4945 O O . ALA A 1 629 ? 1.994 7.187 -12.992 1.00 98.06 629 ALA A O 1
ATOM 4946 N N . VAL A 1 630 ? 0.185 6.239 -12.053 1.00 97.44 630 VAL A N 1
ATOM 4947 C CA . VAL A 1 630 ? 0.147 5.101 -12.984 1.00 97.44 630 VAL A CA 1
ATOM 4948 C C . VAL A 1 630 ? -0.830 5.351 -14.133 1.00 97.44 630 VAL A C 1
ATOM 4950 O O . VAL A 1 630 ? -1.668 6.246 -14.071 1.00 97.44 630 VAL A O 1
ATOM 4953 N N . ALA A 1 631 ? -0.705 4.560 -15.195 1.00 95.88 631 ALA A N 1
ATOM 4954 C CA . ALA A 1 631 ? -1.627 4.547 -16.323 1.00 95.88 631 ALA A CA 1
ATOM 4955 C C . ALA A 1 631 ? -1.870 3.110 -16.809 1.00 95.88 631 ALA A C 1
ATOM 4957 O O . ALA A 1 631 ? -1.173 2.175 -16.413 1.00 95.88 631 ALA A O 1
ATOM 4958 N N . GLU A 1 632 ? -2.822 2.908 -17.714 1.00 93.56 632 GLU A N 1
ATOM 4959 C CA . GLU A 1 632 ? -2.962 1.640 -18.442 1.00 93.56 632 GLU A CA 1
ATOM 4960 C C . GLU A 1 632 ? -1.691 1.264 -19.222 1.00 93.56 632 GLU A C 1
ATOM 4962 O O . GLU A 1 632 ? -1.141 2.069 -19.983 1.00 93.56 632 GLU A O 1
ATOM 4967 N N . ALA A 1 633 ? -1.227 0.018 -19.060 1.00 92.62 633 ALA A N 1
ATOM 4968 C CA . ALA A 1 633 ? -0.162 -0.531 -19.898 1.00 92.62 633 ALA A CA 1
ATOM 4969 C C . ALA A 1 633 ? -0.666 -0.788 -21.319 1.00 92.62 633 ALA A C 1
ATOM 4971 O O . ALA A 1 633 ? -1.861 -0.856 -21.562 1.00 92.62 633 ALA A O 1
ATOM 4972 N N . LYS A 1 634 ? 0.237 -0.960 -22.290 1.00 87.81 634 LYS A N 1
ATOM 4973 C CA . LYS A 1 634 ? -0.163 -1.361 -23.653 1.00 87.81 634 LYS A CA 1
ATOM 4974 C C . LYS A 1 634 ? -0.543 -2.843 -23.721 1.00 87.81 634 LYS A C 1
ATOM 4976 O O . LYS A 1 634 ? -1.472 -3.204 -24.439 1.00 87.81 634 LYS A O 1
ATOM 4981 N N . THR A 1 635 ? 0.168 -3.672 -22.968 1.00 86.81 635 THR A N 1
ATOM 4982 C CA . THR A 1 635 ? -0.040 -5.116 -22.832 1.00 86.81 635 THR A CA 1
ATOM 4983 C C . THR A 1 635 ? -0.862 -5.392 -21.573 1.00 86.81 635 THR A C 1
ATOM 4985 O O . THR A 1 635 ? -0.484 -4.936 -20.494 1.00 86.81 635 THR A O 1
ATOM 4988 N N . ARG A 1 636 ? -1.986 -6.107 -21.712 1.00 91.25 636 ARG A N 1
ATOM 4989 C CA . ARG A 1 636 ? -2.853 -6.519 -20.597 1.00 91.25 636 ARG A CA 1
ATOM 4990 C C . ARG A 1 636 ? -2.997 -8.025 -20.636 1.00 91.25 636 ARG A C 1
ATOM 4992 O O . ARG A 1 636 ? -3.707 -8.554 -21.485 1.00 91.25 636 ARG A O 1
ATOM 4999 N N . GLU A 1 637 ? -2.267 -8.699 -19.766 1.00 88.69 637 GLU A N 1
ATOM 5000 C CA . GLU A 1 637 ? -2.062 -10.138 -19.861 1.00 88.69 637 GLU A CA 1
ATOM 5001 C C . GLU A 1 637 ? -2.193 -10.791 -18.490 1.00 88.69 637 GLU A C 1
ATOM 5003 O O . GLU A 1 637 ? -2.000 -10.175 -17.438 1.00 88.69 637 GLU A O 1
ATOM 5008 N N . ASP A 1 638 ? -2.559 -12.062 -18.529 1.00 93.50 638 ASP A N 1
ATOM 5009 C CA . ASP A 1 638 ? -2.545 -12.933 -17.369 1.00 93.50 638 ASP A CA 1
ATOM 5010 C C . ASP A 1 638 ? -1.101 -13.299 -17.005 1.00 93.50 638 ASP A C 1
ATOM 5012 O O . ASP A 1 638 ? -0.227 -13.382 -17.869 1.00 93.50 638 ASP A O 1
ATOM 5016 N N . ALA A 1 639 ? -0.834 -13.520 -15.719 1.00 92.88 639 ALA A N 1
ATOM 5017 C CA . ALA A 1 639 ? 0.528 -13.737 -15.244 1.00 92.88 639 ALA A CA 1
ATOM 5018 C C . ALA A 1 639 ? 0.879 -15.225 -15.198 1.00 92.88 639 ALA A C 1
ATOM 5020 O O . ALA A 1 639 ? 0.116 -16.041 -14.678 1.00 92.88 639 ALA A O 1
ATOM 5021 N N . ALA A 1 640 ? 2.071 -15.580 -15.673 1.00 88.88 640 ALA A N 1
ATOM 5022 C CA . ALA A 1 640 ? 2.663 -16.877 -15.370 1.00 88.88 640 ALA A CA 1
ATOM 5023 C C . ALA A 1 640 ? 3.163 -16.907 -13.919 1.00 88.88 640 ALA A C 1
ATOM 5025 O O . ALA A 1 640 ? 3.788 -15.954 -13.447 1.00 88.88 640 ALA A O 1
ATOM 5026 N N . ILE A 1 641 ? 2.905 -18.010 -13.214 1.00 84.75 641 ILE A N 1
ATOM 5027 C CA . ILE A 1 641 ? 3.419 -18.224 -11.857 1.00 84.75 641 ILE A CA 1
ATOM 5028 C C . ILE A 1 641 ? 4.947 -18.212 -11.887 1.00 84.75 641 ILE A C 1
ATOM 5030 O O . ILE A 1 641 ? 5.549 -18.990 -12.623 1.00 84.75 641 ILE A O 1
ATOM 5034 N N . GLN A 1 642 ? 5.582 -17.402 -11.045 1.00 87.19 642 GLN A N 1
ATOM 5035 C CA . GLN A 1 642 ? 7.032 -17.454 -10.851 1.00 87.19 642 GLN A CA 1
ATOM 5036 C C . GLN A 1 642 ? 7.338 -18.519 -9.795 1.00 87.19 642 GLN A C 1
ATOM 5038 O O . GLN A 1 642 ? 6.994 -18.385 -8.618 1.00 87.19 642 GLN A O 1
ATOM 5043 N N . LEU A 1 643 ? 7.952 -19.625 -10.211 1.00 74.25 643 LEU A N 1
ATOM 5044 C CA . LEU A 1 643 ? 8.222 -20.775 -9.351 1.00 74.25 643 LEU A CA 1
ATOM 5045 C C . LEU A 1 643 ? 9.202 -20.381 -8.246 1.00 74.25 643 LEU A C 1
ATOM 5047 O O . LEU A 1 643 ? 10.293 -19.887 -8.520 1.00 74.25 643 LEU A O 1
ATOM 5051 N N . LYS A 1 644 ? 8.813 -20.601 -6.983 1.00 75.06 644 LYS A N 1
ATOM 5052 C CA . LYS A 1 644 ? 9.526 -20.084 -5.800 1.00 75.06 644 LYS A CA 1
ATOM 5053 C C . LYS A 1 644 ? 9.725 -18.553 -5.818 1.00 75.06 644 LYS A C 1
ATOM 5055 O O . LYS A 1 644 ? 10.579 -18.047 -5.098 1.00 75.06 644 LYS A O 1
ATOM 5060 N N . GLY A 1 645 ? 8.929 -17.811 -6.591 1.00 78.75 645 GLY A N 1
ATOM 5061 C CA . GLY A 1 645 ? 9.049 -16.361 -6.753 1.00 78.75 645 GLY A CA 1
ATOM 5062 C C . GLY A 1 645 ? 10.164 -15.905 -7.703 1.00 78.75 645 GLY A C 1
ATOM 5063 O O . GLY A 1 645 ? 10.461 -14.712 -7.715 1.00 78.75 645 GLY A O 1
ATOM 5064 N N . ASP A 1 646 ? 10.787 -16.816 -8.459 1.00 82.44 646 ASP A N 1
ATOM 5065 C CA . ASP A 1 646 ? 11.857 -16.500 -9.414 1.00 82.44 646 ASP A CA 1
ATOM 5066 C C . ASP A 1 646 ? 11.277 -16.125 -10.794 1.00 82.44 646 ASP A C 1
ATOM 5068 O O . ASP A 1 646 ? 10.734 -17.000 -11.480 1.00 82.44 646 ASP A O 1
ATOM 5072 N N . PRO A 1 647 ? 11.387 -14.856 -11.236 1.00 87.12 647 PRO A N 1
ATOM 5073 C CA . PRO A 1 647 ? 10.809 -14.394 -12.498 1.00 87.12 647 PRO A CA 1
ATOM 5074 C C . PRO A 1 647 ? 11.408 -15.068 -13.740 1.00 87.12 647 PRO A C 1
ATOM 5076 O O . PRO A 1 647 ? 10.769 -15.064 -14.789 1.00 87.12 647 PRO A O 1
ATOM 5079 N N . ALA A 1 648 ? 12.598 -15.672 -13.643 1.00 84.88 648 ALA A N 1
ATOM 5080 C CA . ALA A 1 648 ? 13.201 -16.428 -14.740 1.00 84.88 648 ALA A CA 1
ATOM 5081 C C . ALA A 1 648 ? 12.630 -17.854 -14.866 1.00 84.88 648 ALA A C 1
ATOM 5083 O O . ALA A 1 648 ? 12.879 -18.542 -15.858 1.00 84.88 648 ALA A O 1
ATOM 5084 N N . ARG A 1 649 ? 11.862 -18.321 -13.872 1.00 77.00 649 ARG A N 1
ATOM 5085 C CA . ARG A 1 649 ? 11.304 -19.676 -13.808 1.00 77.00 649 ARG A CA 1
ATOM 5086 C C . ARG A 1 649 ? 9.785 -19.630 -13.800 1.00 77.00 649 ARG A C 1
ATOM 5088 O O . ARG A 1 649 ? 9.156 -19.587 -12.746 1.00 77.00 649 ARG A O 1
ATOM 5095 N N . LEU A 1 650 ? 9.196 -19.691 -14.985 1.00 83.25 650 LEU A N 1
ATOM 5096 C CA . LEU A 1 650 ? 7.751 -19.583 -15.158 1.00 83.25 650 LEU A CA 1
ATOM 5097 C C . LEU A 1 650 ? 7.055 -20.953 -15.114 1.00 83.25 650 LEU A C 1
ATOM 5099 O O . LEU A 1 650 ? 7.561 -21.947 -15.636 1.00 83.25 650 LEU A O 1
ATOM 5103 N N . GLY A 1 651 ? 5.893 -20.990 -14.468 1.00 77.38 651 GLY A N 1
ATOM 5104 C CA . GLY A 1 651 ? 4.954 -22.107 -14.426 1.00 77.38 651 GLY A CA 1
ATOM 5105 C C . GLY A 1 651 ? 3.670 -21.795 -15.197 1.00 77.38 651 GLY A C 1
ATOM 5106 O O . GLY A 1 651 ? 3.688 -21.068 -16.189 1.00 77.38 651 GLY A O 1
ATOM 5107 N N . ASP A 1 652 ? 2.547 -22.344 -14.730 1.00 78.75 652 ASP A N 1
ATOM 5108 C CA . ASP A 1 652 ? 1.242 -22.151 -15.369 1.00 78.75 652 ASP A CA 1
ATOM 5109 C C . ASP A 1 652 ? 0.833 -20.673 -15.425 1.00 78.75 652 ASP A C 1
ATOM 5111 O O . ASP A 1 652 ? 1.025 -19.919 -14.467 1.00 78.75 652 ASP A O 1
ATOM 5115 N N . VAL A 1 653 ? 0.183 -20.287 -16.525 1.00 86.25 653 VAL A N 1
ATOM 5116 C CA . VAL A 1 653 ? -0.501 -18.994 -16.641 1.00 86.25 653 VAL A CA 1
ATOM 5117 C C . VAL A 1 653 ? -1.761 -19.002 -15.777 1.00 86.25 653 VAL A C 1
ATOM 5119 O O . VAL A 1 653 ? -2.558 -19.948 -15.790 1.00 86.25 653 VAL A O 1
ATOM 5122 N N . VAL A 1 654 ? -1.930 -17.943 -14.993 1.00 87.56 654 VAL A N 1
ATOM 5123 C CA . VAL A 1 654 ? -3.035 -17.752 -14.060 1.00 87.56 654 VAL A CA 1
ATOM 5124 C C . VAL A 1 654 ? -3.872 -16.564 -14.519 1.00 87.56 654 VAL A C 1
ATOM 5126 O O . VAL A 1 654 ? -3.358 -15.445 -14.536 1.00 87.56 654 VAL A O 1
ATOM 5129 N N . PRO A 1 655 ? -5.163 -16.782 -14.832 1.00 92.00 655 PRO A N 1
ATOM 5130 C CA . PRO A 1 655 ? -6.076 -15.695 -15.143 1.00 92.00 655 PRO A CA 1
ATOM 5131 C C . PRO A 1 655 ? -6.125 -14.662 -14.027 1.00 92.00 655 PRO A C 1
ATOM 5133 O O . PRO A 1 655 ? -6.106 -15.025 -12.849 1.00 92.00 655 PRO A O 1
ATOM 5136 N N . ARG A 1 656 ? -6.242 -13.383 -14.375 1.00 95.12 656 ARG A N 1
ATOM 5137 C CA . ARG A 1 656 ? -6.466 -12.320 -13.387 1.00 95.12 656 ARG A CA 1
ATOM 5138 C C . ARG A 1 656 ? -7.767 -12.564 -12.611 1.00 95.12 656 ARG A C 1
ATOM 5140 O O . ARG A 1 656 ? -8.841 -12.724 -13.194 1.00 95.12 656 ARG A O 1
ATOM 5147 N N . HIS A 1 657 ? -7.660 -12.610 -11.285 1.00 94.31 657 HIS A N 1
ATOM 5148 C CA . HIS A 1 657 ? -8.775 -12.858 -10.367 1.00 94.31 657 HIS A CA 1
ATOM 5149 C C . HIS A 1 657 ? -8.473 -12.316 -8.969 1.00 94.31 657 HIS A C 1
ATOM 5151 O O . HIS A 1 657 ? -7.334 -11.957 -8.659 1.00 94.31 657 HIS A O 1
ATOM 5157 N N . PHE A 1 658 ? -9.503 -12.258 -8.127 1.00 94.50 658 PHE A N 1
ATOM 5158 C CA . PHE A 1 658 ? -9.394 -11.828 -6.734 1.00 94.50 658 PHE A CA 1
ATOM 5159 C C . PHE A 1 658 ? -9.243 -13.025 -5.786 1.00 94.50 658 PHE A C 1
ATOM 5161 O O . PHE A 1 658 ? -9.637 -14.131 -6.150 1.00 94.50 658 PHE A O 1
ATOM 5168 N N . PRO A 1 659 ? -8.729 -12.836 -4.556 1.00 93.69 659 PRO A N 1
ATOM 5169 C CA . PRO A 1 659 ? -8.524 -13.931 -3.613 1.00 93.69 659 PRO A CA 1
ATOM 5170 C C . PRO A 1 659 ? -9.770 -14.796 -3.371 1.00 93.69 659 PRO A C 1
ATOM 5172 O O . PRO A 1 659 ? -10.822 -14.306 -2.952 1.00 93.69 659 PRO A O 1
ATOM 5175 N N . ALA A 1 660 ? -9.640 -16.109 -3.557 1.00 91.56 660 ALA A N 1
ATOM 5176 C CA . ALA A 1 660 ? -10.745 -17.063 -3.497 1.00 91.56 660 ALA A CA 1
ATOM 5177 C C . ALA A 1 660 ? -11.459 -17.131 -2.137 1.00 91.56 660 ALA A C 1
ATOM 5179 O O . ALA A 1 660 ? -12.686 -17.289 -2.088 1.00 91.56 660 ALA A O 1
ATOM 5180 N N . VAL A 1 661 ? -10.746 -16.945 -1.017 1.00 91.19 661 VAL A N 1
ATOM 5181 C CA . VAL A 1 661 ? -11.393 -16.880 0.310 1.00 91.19 661 VAL A CA 1
ATOM 5182 C C . VAL A 1 661 ? -12.391 -15.719 0.408 1.00 91.19 661 VAL A C 1
ATOM 5184 O O . VAL A 1 661 ? -13.414 -15.863 1.074 1.00 91.19 661 VAL A O 1
ATOM 5187 N N . LEU A 1 662 ? -12.162 -14.635 -0.337 1.00 91.75 662 LEU A N 1
ATOM 5188 C CA . LEU A 1 662 ? -12.966 -13.410 -0.367 1.00 91.75 662 LEU A CA 1
ATOM 5189 C C . LEU A 1 662 ? -13.906 -13.320 -1.590 1.00 91.75 662 LEU A C 1
ATOM 5191 O O . LEU A 1 662 ? -14.330 -12.234 -1.974 1.00 91.75 662 LEU A O 1
ATOM 5195 N N . GLY A 1 663 ? -14.214 -14.457 -2.218 1.00 84.12 663 GLY A N 1
ATOM 5196 C CA . GLY A 1 663 ? -15.188 -14.555 -3.312 1.00 84.12 663 GLY A CA 1
ATOM 5197 C C . GLY A 1 663 ? -14.619 -15.185 -4.580 1.00 84.12 663 GLY A C 1
ATOM 5198 O O . GLY A 1 663 ? -15.297 -16.006 -5.193 1.00 84.12 663 GLY A O 1
ATOM 5199 N N . GLY A 1 664 ? -13.356 -14.910 -4.918 1.00 83.06 664 GLY A N 1
ATOM 5200 C CA . GLY A 1 664 ? -12.682 -15.550 -6.054 1.00 83.06 664 GLY A CA 1
ATOM 5201 C C . GLY A 1 664 ? -13.172 -15.109 -7.429 1.00 83.06 664 GLY A C 1
ATOM 5202 O O . GLY A 1 664 ? -13.030 -15.865 -8.389 1.00 83.06 664 GLY A O 1
ATOM 5203 N N . GLN A 1 665 ? -13.801 -13.937 -7.528 1.00 90.00 665 GLN A N 1
ATOM 5204 C CA . GLN A 1 665 ? -14.343 -13.438 -8.784 1.00 90.00 665 GLN A CA 1
ATOM 5205 C C . GLN A 1 665 ? -13.201 -13.251 -9.797 1.00 90.00 665 GLN A C 1
ATOM 5207 O O . GLN A 1 665 ? -12.125 -12.739 -9.474 1.00 90.00 665 GLN A O 1
ATOM 5212 N N . THR A 1 666 ? -13.435 -13.695 -11.028 1.00 89.56 666 THR A N 1
ATOM 5213 C CA . THR A 1 666 ? -12.529 -13.491 -12.161 1.00 89.56 666 THR A CA 1
ATOM 5214 C C . THR A 1 666 ? -12.924 -12.230 -12.915 1.00 89.56 666 THR A C 1
ATOM 5216 O O . THR A 1 666 ? -14.076 -11.794 -12.848 1.00 89.56 666 THR A O 1
ATOM 5219 N N . LEU A 1 667 ? -11.995 -11.669 -13.686 1.00 91.44 667 LEU A N 1
ATOM 5220 C CA . LEU A 1 667 ? -12.359 -10.630 -14.649 1.00 91.44 667 LEU A CA 1
ATOM 5221 C C . LEU A 1 667 ? -13.334 -11.185 -15.712 1.00 91.44 667 LEU A C 1
ATOM 5223 O O . LEU A 1 667 ? -13.342 -12.399 -15.959 1.00 91.44 667 LEU A O 1
ATOM 5227 N N . PRO A 1 668 ? -14.146 -10.325 -16.359 1.00 89.38 668 PRO A N 1
ATOM 5228 C CA . PRO A 1 668 ? -14.909 -10.708 -17.544 1.00 89.38 668 PRO A CA 1
ATOM 5229 C C . PRO A 1 668 ? -14.000 -11.331 -18.611 1.00 89.38 668 PRO A C 1
ATOM 5231 O O . PRO A 1 668 ? -12.866 -10.890 -18.798 1.00 89.38 668 PRO A O 1
ATOM 5234 N N . ALA A 1 669 ? -14.491 -12.353 -19.317 1.00 83.94 669 ALA A N 1
ATOM 5235 C CA . ALA A 1 669 ? -13.689 -13.108 -20.285 1.00 83.94 669 ALA A CA 1
ATOM 5236 C C . ALA A 1 669 ? -13.167 -12.250 -21.455 1.00 83.94 669 ALA A C 1
ATOM 5238 O O . ALA A 1 669 ? -12.155 -12.582 -22.064 1.00 83.94 669 ALA A O 1
ATOM 5239 N N . ASP A 1 670 ? -13.851 -11.150 -21.763 1.00 84.31 670 ASP A N 1
ATOM 5240 C CA . ASP A 1 670 ? -13.528 -10.177 -22.804 1.00 84.31 670 ASP A CA 1
ATOM 5241 C C . ASP A 1 670 ? -12.813 -8.922 -22.268 1.00 84.31 670 ASP A C 1
ATOM 5243 O O . ASP A 1 670 ? -12.598 -7.974 -23.025 1.00 84.31 670 ASP A O 1
ATOM 5247 N N . CYS A 1 671 ? -12.407 -8.904 -20.993 1.00 86.81 671 CYS A N 1
ATOM 5248 C CA . CYS A 1 671 ? -11.781 -7.747 -20.358 1.00 86.81 671 CYS A CA 1
ATOM 5249 C C . CYS A 1 671 ? -10.483 -7.321 -21.071 1.00 86.81 671 CYS A C 1
ATOM 5251 O O . CYS A 1 671 ? -9.476 -8.030 -21.054 1.00 86.81 671 CYS A O 1
ATOM 5253 N N . GLN A 1 672 ? -10.508 -6.121 -21.662 1.00 86.44 672 GLN A N 1
ATOM 5254 C CA . GLN A 1 672 ? -9.373 -5.513 -22.374 1.00 86.44 672 GLN A CA 1
ATOM 5255 C C . GLN A 1 672 ? -8.558 -4.531 -21.514 1.00 86.44 672 GLN A C 1
ATOM 5257 O O . GLN A 1 672 ? -7.579 -3.959 -21.994 1.00 86.44 672 GLN A O 1
ATOM 5262 N N . THR A 1 673 ? -8.961 -4.294 -20.263 1.00 92.69 673 THR A N 1
ATOM 5263 C CA . THR A 1 673 ? -8.258 -3.391 -19.337 1.00 92.69 673 THR A CA 1
ATOM 5264 C C . THR A 1 673 ? -7.301 -4.173 -18.444 1.00 92.69 673 THR A C 1
ATOM 5266 O O . THR A 1 673 ? -7.276 -5.405 -18.459 1.00 92.69 673 THR A O 1
ATOM 5269 N N . SER A 1 674 ? -6.497 -3.478 -17.641 1.00 95.31 674 SER A N 1
ATOM 5270 C CA . SER A 1 674 ? -5.623 -4.087 -16.630 1.00 95.31 674 SER A CA 1
ATOM 5271 C C . SER A 1 674 ? -6.383 -4.929 -15.606 1.00 95.31 674 SER A C 1
ATOM 5273 O O . SER A 1 674 ? -5.831 -5.892 -15.077 1.00 95.31 674 SER A O 1
ATOM 5275 N N . GLY A 1 675 ? -7.649 -4.597 -15.344 1.00 96.50 675 GLY A N 1
ATOM 5276 C CA . GLY A 1 675 ? -8.429 -5.134 -14.232 1.00 96.50 675 GLY A CA 1
ATOM 5277 C C . GLY A 1 675 ? -8.364 -4.279 -12.962 1.00 96.50 675 GLY A C 1
ATOM 5278 O O . GLY A 1 675 ? -9.033 -4.623 -11.991 1.00 96.50 675 GLY A O 1
ATOM 5279 N N . ARG A 1 676 ? -7.623 -3.154 -12.947 1.00 97.38 676 ARG A N 1
ATOM 5280 C CA . ARG A 1 676 ? -7.534 -2.265 -11.769 1.00 97.38 676 ARG A CA 1
ATOM 5281 C C . ARG A 1 676 ? -8.884 -1.688 -11.353 1.00 97.38 676 ARG A C 1
ATOM 5283 O O . ARG A 1 676 ? -9.175 -1.661 -10.165 1.00 97.38 676 ARG A O 1
ATOM 5290 N N . GLU A 1 677 ? -9.717 -1.284 -12.309 1.00 96.94 677 GLU A N 1
ATOM 5291 C CA . GLU A 1 677 ? -11.083 -0.808 -12.041 1.00 96.94 677 GLU A CA 1
ATOM 5292 C C . GLU A 1 677 ? -11.950 -1.898 -11.387 1.00 96.94 677 GLU A C 1
ATOM 5294 O O . GLU A 1 677 ? -12.621 -1.660 -10.389 1.00 96.94 677 GLU A O 1
ATOM 5299 N N . HIS A 1 678 ? -11.856 -3.138 -11.871 1.00 96.94 678 HIS A N 1
ATOM 5300 C CA . HIS A 1 678 ? -12.599 -4.263 -11.300 1.00 96.94 678 HIS A CA 1
ATOM 5301 C C . HIS A 1 678 ? -12.103 -4.607 -9.889 1.00 96.94 678 HIS A C 1
ATOM 5303 O O . HIS A 1 678 ? -12.901 -4.904 -9.002 1.00 96.94 678 HIS A O 1
ATOM 5309 N N . LEU A 1 679 ? -10.784 -4.546 -9.669 1.00 97.56 679 LEU A N 1
ATOM 5310 C CA . LEU A 1 679 ? -10.181 -4.708 -8.347 1.00 97.56 679 LEU A CA 1
ATOM 5311 C C . LEU A 1 679 ? -10.648 -3.607 -7.387 1.00 97.56 679 LEU A C 1
ATOM 5313 O O . LEU A 1 679 ? -10.974 -3.902 -6.238 1.00 97.56 679 LEU A O 1
ATOM 5317 N N . ALA A 1 680 ? -10.697 -2.359 -7.858 1.00 97.50 680 ALA A N 1
ATOM 5318 C CA . ALA A 1 680 ? -11.184 -1.211 -7.105 1.00 97.50 680 ALA A CA 1
ATOM 5319 C C . ALA A 1 680 ? -12.637 -1.406 -6.651 1.00 97.50 680 ALA A C 1
ATOM 5321 O O . ALA A 1 680 ? -12.919 -1.235 -5.465 1.00 97.50 680 ALA A O 1
ATOM 5322 N N . GLU A 1 681 ? -13.528 -1.842 -7.547 1.00 96.81 681 GLU A N 1
ATOM 5323 C CA . GLU A 1 681 ? -14.922 -2.139 -7.194 1.00 96.81 681 GLU A CA 1
ATOM 5324 C C . GLU A 1 681 ? -15.052 -3.326 -6.238 1.00 96.81 681 GLU A C 1
ATOM 5326 O O . GLU A 1 681 ? -15.804 -3.270 -5.262 1.00 96.81 681 GLU A O 1
ATOM 5331 N N . TRP A 1 682 ? -14.292 -4.399 -6.462 1.00 96.75 682 TRP A N 1
ATOM 5332 C CA . TRP A 1 682 ? -14.342 -5.573 -5.593 1.00 96.75 682 TRP A CA 1
ATOM 5333 C C . TRP A 1 682 ? -13.864 -5.269 -4.167 1.00 96.75 682 TRP A C 1
ATOM 5335 O O . TRP A 1 682 ? -14.475 -5.742 -3.203 1.00 96.75 682 TRP A O 1
ATOM 5345 N N . ILE A 1 683 ? -12.814 -4.455 -4.003 1.00 96.62 683 ILE A N 1
ATOM 5346 C CA . ILE A 1 683 ? -12.253 -4.123 -2.684 1.00 96.62 683 ILE A CA 1
ATOM 5347 C C . ILE A 1 683 ? -13.282 -3.469 -1.766 1.00 96.62 683 ILE A C 1
ATOM 5349 O O . ILE A 1 683 ? -13.289 -3.741 -0.566 1.00 96.62 683 ILE A O 1
ATOM 5353 N N . VAL A 1 684 ? -14.151 -2.625 -2.310 1.00 95.81 684 VAL A N 1
ATOM 5354 C CA . VAL A 1 684 ? -15.156 -1.882 -1.535 1.00 95.81 684 VAL A CA 1
ATOM 5355 C C . VAL A 1 684 ? -16.543 -2.529 -1.595 1.00 95.81 684 VAL A C 1
ATOM 5357 O O . VAL A 1 684 ? -17.504 -2.007 -1.026 1.00 95.81 684 VAL A O 1
ATOM 5360 N N . SER A 1 685 ? -16.655 -3.675 -2.271 1.00 94.25 685 SER A N 1
ATOM 5361 C CA . SER A 1 685 ? -17.909 -4.406 -2.419 1.00 94.25 685 SER A CA 1
ATOM 5362 C C . SER A 1 685 ? -18.448 -4.907 -1.078 1.00 94.25 685 SER A C 1
ATOM 5364 O O . SER A 1 685 ? -17.711 -5.169 -0.128 1.00 94.25 685 SER A O 1
ATOM 5366 N N . ALA A 1 686 ? -19.765 -5.113 -1.015 1.00 89.75 686 ALA A N 1
ATOM 5367 C CA . ALA A 1 686 ? -20.420 -5.696 0.156 1.00 89.75 686 ALA A CA 1
ATOM 5368 C C . ALA A 1 686 ? -19.952 -7.129 0.472 1.00 89.75 686 ALA A C 1
ATOM 5370 O O . ALA A 1 686 ? -20.106 -7.583 1.606 1.00 89.75 686 ALA A O 1
ATOM 5371 N N . GLU A 1 687 ? -19.406 -7.829 -0.526 1.00 87.69 687 GLU A N 1
ATOM 5372 C CA . GLU A 1 687 ? -18.902 -9.198 -0.413 1.00 87.69 687 GLU A CA 1
ATOM 5373 C C . GLU A 1 687 ? -17.498 -9.257 0.200 1.00 87.69 687 GLU A C 1
ATOM 5375 O O . GLU A 1 687 ? -17.101 -10.311 0.694 1.00 87.69 687 GLU A O 1
ATOM 5380 N N . ASN A 1 688 ? -16.762 -8.138 0.217 1.00 94.94 688 ASN A N 1
ATOM 5381 C CA . ASN A 1 688 ? -15.470 -8.033 0.881 1.00 94.94 688 ASN A CA 1
ATOM 5382 C C . ASN A 1 688 ? -15.638 -7.451 2.298 1.00 94.94 688 ASN A C 1
ATOM 5384 O O . ASN A 1 688 ? -15.818 -6.242 2.468 1.00 94.94 688 ASN A O 1
ATOM 5388 N N . PRO A 1 689 ? -15.541 -8.276 3.355 1.00 94.94 689 PRO A N 1
ATOM 5389 C CA . PRO A 1 689 ? -15.809 -7.812 4.707 1.00 94.94 689 PRO A CA 1
ATOM 5390 C C . PRO A 1 689 ? -14.609 -7.108 5.366 1.00 94.94 689 PRO A C 1
ATOM 5392 O O . PRO A 1 689 ? -14.730 -6.618 6.490 1.00 94.94 689 PRO A O 1
ATOM 5395 N N . LEU A 1 690 ? -13.437 -7.081 4.723 1.00 97.56 690 LEU A N 1
ATOM 5396 C CA . LEU A 1 690 ? -12.193 -6.640 5.358 1.00 97.56 690 LEU A CA 1
ATOM 5397 C C . LEU A 1 690 ? -12.010 -5.128 5.305 1.00 97.56 690 LEU A C 1
ATOM 5399 O O . LEU A 1 690 ? -11.677 -4.536 6.326 1.00 97.56 690 LEU A O 1
ATOM 5403 N N . THR A 1 691 ? -12.278 -4.493 4.165 1.00 97.50 691 THR A N 1
ATOM 5404 C CA . THR A 1 691 ? -11.963 -3.074 3.927 1.00 97.50 691 THR A CA 1
ATOM 5405 C C . THR A 1 691 ? -12.548 -2.149 4.997 1.00 97.50 691 THR A C 1
ATOM 5407 O O . THR A 1 691 ? -11.832 -1.334 5.581 1.00 97.50 691 THR A O 1
ATOM 5410 N N . ALA A 1 692 ? -13.830 -2.327 5.337 1.00 98.00 692 ALA A N 1
ATOM 5411 C CA . ALA A 1 692 ? -14.473 -1.555 6.400 1.00 98.00 692 ALA A CA 1
ATOM 5412 C C . ALA A 1 692 ? -13.900 -1.893 7.790 1.00 98.00 692 ALA A C 1
ATOM 5414 O O . ALA A 1 692 ? -13.547 -0.979 8.535 1.00 98.00 692 ALA A O 1
ATOM 5415 N N . ARG A 1 693 ? -13.742 -3.186 8.131 1.00 98.31 693 ARG A N 1
ATOM 5416 C CA . ARG A 1 693 ? -13.186 -3.630 9.428 1.00 98.31 693 ARG A CA 1
ATOM 5417 C C . ARG A 1 693 ? -11.777 -3.090 9.665 1.00 98.31 693 ARG A C 1
ATOM 5419 O O . ARG A 1 693 ? -11.468 -2.627 10.762 1.00 98.31 693 ARG A O 1
ATOM 5426 N N . VAL A 1 694 ? -10.924 -3.149 8.646 1.00 98.50 694 VAL A N 1
ATOM 5427 C CA . VAL A 1 694 ? -9.535 -2.693 8.716 1.00 98.50 694 VAL A CA 1
ATOM 5428 C C . VAL A 1 694 ? -9.493 -1.192 8.959 1.00 98.50 694 VAL A C 1
ATOM 5430 O O . VAL A 1 694 ? -8.802 -0.764 9.886 1.00 98.50 694 VAL A O 1
ATOM 5433 N N . LEU A 1 695 ? -10.260 -0.388 8.212 1.00 98.62 695 LEU A N 1
ATOM 5434 C CA . LEU A 1 695 ? -10.235 1.057 8.424 1.00 98.62 695 LEU A CA 1
ATOM 5435 C C . LEU A 1 695 ? -10.781 1.445 9.799 1.00 98.62 695 LEU A C 1
ATOM 5437 O O . LEU A 1 695 ? -10.095 2.165 10.522 1.00 98.62 695 LEU A O 1
ATOM 5441 N N . VAL A 1 696 ? -11.962 0.967 10.208 1.00 98.75 696 VAL A N 1
ATOM 5442 C CA . VAL A 1 696 ? -12.531 1.369 11.511 1.00 98.75 696 VAL A CA 1
ATOM 5443 C C . VAL A 1 696 ? -11.641 0.935 12.673 1.00 98.75 696 VAL A C 1
ATOM 5445 O O . VAL A 1 696 ? -11.503 1.670 13.650 1.00 98.75 696 VAL A O 1
ATOM 5448 N N . ASN A 1 697 ? -10.946 -0.201 12.542 1.00 98.81 697 ASN A N 1
ATOM 5449 C CA . ASN A 1 697 ? -9.942 -0.626 13.508 1.00 98.81 697 ASN A CA 1
ATOM 5450 C C . ASN A 1 697 ? -8.767 0.359 13.604 1.00 98.81 697 ASN A C 1
ATOM 5452 O O . ASN A 1 697 ? -8.277 0.613 14.704 1.00 98.81 697 ASN A O 1
ATOM 5456 N N . ARG A 1 698 ? -8.326 0.939 12.481 1.00 98.25 698 ARG A N 1
ATOM 5457 C CA . ARG A 1 698 ? -7.281 1.975 12.460 1.00 98.25 698 ARG A CA 1
ATOM 5458 C C . ARG A 1 698 ? -7.770 3.295 13.034 1.00 98.25 698 ARG A C 1
ATOM 5460 O O . ARG A 1 698 ? -7.062 3.890 13.841 1.00 98.25 698 ARG A O 1
ATOM 5467 N N . LEU A 1 699 ? -8.977 3.739 12.676 1.00 98.62 699 LEU A N 1
ATOM 5468 C CA . LEU A 1 699 ? -9.571 4.949 13.259 1.00 98.62 699 LEU A CA 1
ATOM 5469 C C . LEU A 1 699 ? -9.638 4.812 14.785 1.00 98.62 699 LEU A C 1
ATOM 5471 O O . LEU A 1 699 ? -9.180 5.690 15.513 1.00 98.62 699 LEU A O 1
ATOM 5475 N N . TRP A 1 700 ? -10.107 3.659 15.265 1.00 98.69 700 TRP A N 1
ATOM 5476 C CA . TRP A 1 700 ? -10.097 3.309 16.680 1.00 98.69 700 TRP A CA 1
ATOM 5477 C C . TRP A 1 700 ? -8.682 3.320 17.271 1.00 98.69 700 TRP A C 1
ATOM 5479 O O . TRP A 1 700 ? -8.441 3.938 18.307 1.00 98.69 700 TRP A O 1
ATOM 5489 N N . GLN A 1 701 ? -7.723 2.674 16.607 1.00 97.81 701 GLN A N 1
ATOM 5490 C CA . GLN A 1 701 ? -6.332 2.619 17.049 1.00 97.81 701 GLN A CA 1
ATOM 5491 C C . GLN A 1 701 ? -5.714 4.008 17.211 1.00 97.81 701 GLN A C 1
ATOM 5493 O O . GLN A 1 701 ? -5.016 4.234 18.194 1.00 97.81 701 GLN A O 1
ATOM 5498 N N . HIS A 1 702 ? -5.948 4.943 16.293 1.00 97.06 702 HIS A N 1
ATOM 5499 C CA . HIS A 1 702 ? -5.374 6.284 16.401 1.00 97.06 702 HIS A CA 1
ATOM 5500 C C . HIS A 1 702 ? -5.968 7.081 17.572 1.00 97.06 702 HIS A C 1
ATOM 5502 O O . HIS A 1 702 ? -5.244 7.865 18.187 1.00 97.06 702 HIS A O 1
ATOM 5508 N N . HIS A 1 703 ? -7.216 6.803 17.967 1.00 97.81 703 HIS A N 1
ATOM 5509 C CA . HIS A 1 703 ? -7.858 7.396 19.148 1.00 97.81 703 HIS A CA 1
ATOM 5510 C C . HIS A 1 703 ? -7.449 6.726 20.466 1.00 97.81 703 HIS A C 1
ATOM 5512 O O . HIS A 1 703 ? -7.166 7.411 21.448 1.00 97.81 703 HIS A O 1
ATOM 5518 N N . PHE A 1 704 ? -7.344 5.398 20.506 1.00 97.06 704 PHE A N 1
ATOM 5519 C CA . PHE A 1 704 ? -7.089 4.636 21.739 1.00 97.06 704 PHE A CA 1
ATOM 5520 C C . PHE A 1 704 ? -5.650 4.101 21.868 1.00 97.06 704 PHE A C 1
ATOM 5522 O O . PHE A 1 704 ? -5.301 3.466 22.857 1.00 97.06 704 PHE A O 1
ATOM 5529 N N . GLY A 1 705 ? -4.784 4.332 20.884 1.00 94.12 705 GLY A N 1
ATOM 5530 C CA . GLY A 1 705 ? -3.402 3.828 20.833 1.00 94.12 705 GLY A CA 1
ATOM 5531 C C . GLY A 1 705 ? -3.271 2.346 20.479 1.00 94.12 705 GLY A C 1
ATOM 5532 O O . GLY A 1 705 ? -2.169 1.876 20.206 1.00 94.12 705 GLY A O 1
ATOM 5533 N N . ARG A 1 706 ? -4.382 1.607 20.456 1.00 94.62 706 ARG A N 1
ATOM 5534 C CA . ARG A 1 706 ? -4.451 0.182 20.128 1.00 94.62 706 ARG A CA 1
ATOM 5535 C C . ARG A 1 706 ? -5.773 -0.100 19.420 1.00 94.62 706 ARG A C 1
ATOM 5537 O O . ARG A 1 706 ? -6.817 0.346 19.886 1.00 94.62 706 ARG A O 1
ATOM 5544 N N . GLY A 1 707 ? -5.723 -0.832 18.308 1.00 97.00 707 GLY A N 1
ATOM 5545 C CA . GLY A 1 707 ? -6.921 -1.277 17.593 1.00 97.00 707 GLY A CA 1
ATOM 5546 C C . GLY A 1 707 ? -7.723 -2.302 18.400 1.00 97.00 707 GLY A C 1
ATOM 5547 O O . GLY A 1 707 ? -7.170 -2.993 19.260 1.00 97.00 707 GLY A O 1
ATOM 5548 N N . ILE A 1 708 ? -9.014 -2.433 18.090 1.00 98.19 708 ILE A N 1
ATOM 5549 C CA . ILE A 1 708 ? -9.856 -3.540 18.573 1.00 98.19 708 ILE A CA 1
ATOM 5550 C C . ILE A 1 708 ? -9.202 -4.876 18.191 1.00 98.19 708 ILE A C 1
ATOM 5552 O O . ILE A 1 708 ? -9.082 -5.779 19.017 1.00 98.19 708 ILE A O 1
ATOM 5556 N N . VAL A 1 709 ? -8.712 -4.963 16.955 1.00 97.94 709 VAL A N 1
ATOM 5557 C CA . VAL A 1 709 ? -7.753 -5.958 16.478 1.00 97.94 709 VAL A CA 1
ATOM 5558 C C . VAL A 1 709 ? -6.353 -5.373 16.687 1.00 97.94 709 VAL A C 1
ATOM 5560 O O . VAL A 1 709 ? -5.984 -4.401 16.019 1.00 97.94 709 VAL A O 1
ATOM 5563 N N . PRO A 1 710 ? -5.548 -5.924 17.610 1.00 94.56 710 PRO A N 1
ATOM 5564 C CA . PRO A 1 710 ? -4.265 -5.331 17.984 1.00 94.56 710 PRO A CA 1
ATOM 5565 C C . PRO A 1 710 ? -3.148 -5.567 16.957 1.00 94.56 710 PRO A C 1
ATOM 5567 O O . PRO A 1 710 ? -2.032 -5.102 17.171 1.00 94.56 710 PRO A O 1
ATOM 5570 N N . THR A 1 711 ? -3.430 -6.289 15.870 1.00 94.06 711 THR A N 1
ATOM 5571 C CA . THR A 1 711 ? -2.544 -6.534 14.724 1.00 94.06 711 THR A CA 1
ATOM 5572 C C . THR A 1 711 ? -3.120 -5.843 13.477 1.00 94.06 711 THR A C 1
ATOM 5574 O O . THR A 1 711 ? -3.788 -6.483 12.672 1.00 94.06 711 THR A O 1
ATOM 5577 N N . PRO A 1 712 ? -2.906 -4.528 13.280 1.00 92.44 712 PRO A N 1
ATOM 5578 C CA . PRO A 1 712 ? -3.695 -3.745 12.319 1.00 92.44 712 PRO A CA 1
ATOM 5579 C C . PRO A 1 712 ? -3.467 -4.100 10.841 1.00 92.44 712 PRO A C 1
ATOM 5581 O O . PRO A 1 712 ? -4.301 -3.761 10.012 1.00 92.44 712 PRO A O 1
ATOM 5584 N N . ASN A 1 713 ? -2.355 -4.768 10.514 1.00 93.31 713 ASN A N 1
ATOM 5585 C CA . ASN A 1 713 ? -2.033 -5.270 9.167 1.00 93.31 713 ASN A CA 1
ATOM 5586 C C . ASN A 1 713 ? -2.230 -6.791 9.023 1.00 93.31 713 ASN A C 1
ATOM 5588 O O . ASN A 1 713 ? -1.856 -7.345 7.994 1.00 93.31 713 ASN A O 1
ATOM 5592 N N . ASP A 1 714 ? -2.756 -7.469 10.047 1.00 93.75 714 ASP A N 1
ATOM 5593 C CA . ASP A 1 714 ? -2.936 -8.923 10.047 1.00 93.75 714 ASP A CA 1
ATOM 5594 C C . ASP A 1 714 ? -4.237 -9.301 10.771 1.00 93.75 714 ASP A C 1
ATOM 5596 O O . ASP A 1 714 ? -4.311 -9.385 12.000 1.00 93.75 714 ASP A O 1
ATOM 5600 N N . PHE A 1 715 ? -5.275 -9.479 9.963 1.00 96.50 715 PHE A N 1
ATOM 5601 C CA . PHE A 1 715 ? -6.604 -9.993 10.274 1.00 96.50 715 PHE A CA 1
ATOM 5602 C C . PHE A 1 715 ? -6.703 -11.475 9.883 1.00 96.50 715 PHE A C 1
ATOM 5604 O O . PHE A 1 715 ? -7.788 -12.050 9.954 1.00 96.50 715 PHE A O 1
ATOM 5611 N N . GLY A 1 716 ? -5.600 -12.088 9.444 1.00 90.38 716 GLY A N 1
ATOM 5612 C CA . GLY A 1 716 ? -5.507 -13.503 9.125 1.00 90.38 716 GLY A CA 1
ATOM 5613 C C . GLY A 1 716 ? -5.344 -14.368 10.374 1.00 90.38 716 GLY A C 1
ATOM 5614 O O . GLY A 1 716 ? -5.560 -13.949 11.513 1.00 90.38 716 GLY A O 1
ATOM 5615 N N . ARG A 1 717 ? -4.943 -15.620 10.170 1.00 84.50 717 ARG A N 1
ATOM 5616 C CA . ARG A 1 717 ? -4.740 -16.628 11.217 1.00 84.50 717 ARG A CA 1
ATOM 5617 C C . ARG A 1 717 ? -3.494 -16.383 12.064 1.00 84.50 717 ARG A C 1
ATOM 5619 O O . ARG A 1 717 ? -3.378 -16.992 13.125 1.00 84.50 717 ARG A O 1
ATOM 5626 N N . GLN A 1 718 ? -2.551 -15.572 11.585 1.00 81.69 718 GLN A N 1
ATOM 5627 C CA . GLN A 1 718 ? -1.387 -15.148 12.371 1.00 81.69 718 GLN A CA 1
ATOM 5628 C C . GLN A 1 718 ? -1.685 -13.907 13.224 1.00 81.69 718 GLN A C 1
ATOM 5630 O O . GLN A 1 718 ? -1.056 -13.720 14.271 1.00 81.69 718 GLN A O 1
ATOM 5635 N N . GLY A 1 719 ? -2.684 -13.124 12.817 1.00 87.75 719 GLY A N 1
ATOM 5636 C CA . GLY A 1 719 ? -3.243 -12.021 13.572 1.00 87.75 719 GLY A CA 1
ATOM 5637 C C . GLY A 1 719 ? -3.897 -12.443 14.885 1.00 87.75 719 GLY A C 1
ATOM 5638 O O . GLY A 1 719 ? -4.209 -13.611 15.137 1.00 87.75 719 GLY A O 1
ATOM 5639 N N . LYS A 1 720 ? -4.131 -11.458 15.751 1.00 91.38 720 LYS A N 1
ATOM 5640 C CA . LYS A 1 720 ? -4.884 -11.651 16.995 1.00 91.38 720 LYS A CA 1
ATOM 5641 C C . LYS A 1 720 ? -6.374 -11.384 16.756 1.00 91.38 720 LYS A C 1
ATOM 5643 O O . LYS A 1 720 ? -6.706 -10.487 15.987 1.00 91.38 720 LYS A O 1
ATOM 5648 N N . PRO A 1 721 ? -7.285 -12.102 17.436 1.00 94.00 721 PRO A N 1
ATOM 5649 C CA . PRO A 1 721 ? -8.711 -11.816 17.336 1.00 94.00 721 PRO A CA 1
ATOM 5650 C C . PRO A 1 721 ? -9.052 -10.433 17.926 1.00 94.00 721 PRO A C 1
ATOM 5652 O O . PRO A 1 721 ? -8.303 -9.918 18.766 1.00 94.00 721 PRO A O 1
ATOM 5655 N N . PRO A 1 722 ? -10.189 -9.836 17.527 1.00 97.31 722 PRO A N 1
ATOM 5656 C CA . PRO A 1 722 ? -10.671 -8.589 18.107 1.00 97.31 722 PRO A CA 1
ATOM 5657 C C . PRO A 1 722 ? -10.997 -8.749 19.598 1.00 97.31 722 PRO A C 1
ATOM 5659 O O . PRO A 1 722 ? -11.600 -9.740 20.010 1.00 97.31 722 PRO A O 1
ATOM 5662 N N . THR A 1 723 ? -10.676 -7.737 20.407 1.00 96.88 723 THR A N 1
ATOM 5663 C CA . THR A 1 723 ? -11.087 -7.686 21.824 1.00 96.88 723 THR A CA 1
ATOM 5664 C C . THR A 1 723 ? -12.610 -7.562 21.959 1.00 96.88 723 THR A C 1
ATOM 5666 O O . THR A 1 723 ? -13.215 -8.184 22.836 1.00 96.88 723 THR A O 1
ATOM 5669 N N . HIS A 1 724 ? -13.231 -6.827 21.029 1.00 97.50 724 HIS A N 1
ATOM 5670 C CA . HIS A 1 724 ? -14.670 -6.571 20.940 1.00 97.50 724 HIS A CA 1
ATOM 5671 C C . HIS A 1 724 ? -15.184 -6.876 19.513 1.00 97.50 724 HIS A C 1
ATOM 5673 O O . HIS A 1 724 ? -15.356 -5.950 18.724 1.00 97.50 724 HIS A O 1
ATOM 5679 N N . PRO A 1 725 ? -15.402 -8.157 19.142 1.00 96.62 725 PRO A N 1
ATOM 5680 C CA . PRO A 1 725 ? -15.825 -8.549 17.791 1.00 96.62 725 PRO A CA 1
ATOM 5681 C C . PRO A 1 725 ? -17.135 -7.889 17.349 1.00 96.62 725 PRO A C 1
ATOM 5683 O O . PRO A 1 725 ? -17.213 -7.370 16.245 1.00 96.62 725 PRO A O 1
ATOM 5686 N N . GLU A 1 726 ? -18.138 -7.862 18.225 1.00 96.88 726 GLU A N 1
ATOM 5687 C CA . GLU A 1 726 ? -19.449 -7.263 17.941 1.00 96.88 726 GLU A CA 1
ATOM 5688 C C . GLU A 1 726 ? -19.362 -5.748 17.726 1.00 96.88 726 GLU A C 1
ATOM 5690 O O . GLU A 1 726 ? -19.948 -5.228 16.782 1.00 96.88 726 GLU A O 1
ATOM 5695 N N . LEU A 1 727 ? -18.553 -5.048 18.531 1.00 98.00 727 LEU A N 1
ATOM 5696 C CA . LEU A 1 727 ? -18.285 -3.622 18.336 1.00 98.00 727 LEU A CA 1
ATOM 5697 C C . LEU A 1 727 ? -17.549 -3.361 17.013 1.00 98.00 727 LEU A C 1
ATOM 5699 O O . LEU A 1 727 ? -17.845 -2.380 16.342 1.00 98.00 727 LEU A O 1
ATOM 5703 N N . LEU A 1 728 ? -16.590 -4.212 16.631 1.00 98.38 728 LEU A N 1
ATOM 5704 C CA . LEU A 1 728 ? -15.879 -4.071 15.357 1.00 98.38 728 LEU A CA 1
ATOM 5705 C C . LEU A 1 728 ? -16.840 -4.176 14.167 1.00 98.38 728 LEU A C 1
ATOM 5707 O O . LEU A 1 728 ? -16.787 -3.334 13.272 1.00 98.38 728 LEU A O 1
ATOM 5711 N N . ASP A 1 729 ? -17.712 -5.185 14.168 1.00 97.62 729 ASP A N 1
ATOM 5712 C CA . ASP A 1 729 ? -18.689 -5.398 13.097 1.00 97.62 729 ASP A CA 1
ATOM 5713 C C . ASP A 1 729 ? -19.773 -4.316 13.084 1.00 97.62 729 ASP A C 1
ATOM 5715 O O . ASP A 1 729 ? -20.142 -3.849 12.006 1.00 97.62 729 ASP A O 1
ATOM 5719 N N . TYR A 1 730 ? -20.205 -3.843 14.259 1.00 98.00 730 TYR A N 1
ATOM 5720 C CA . TYR A 1 730 ? -21.083 -2.681 14.376 1.00 98.00 730 TYR A CA 1
ATOM 5721 C C . TYR A 1 730 ? -20.443 -1.440 13.744 1.00 98.00 730 TYR A C 1
ATOM 5723 O O . TYR A 1 730 ? -21.017 -0.850 12.835 1.00 98.00 730 TYR A O 1
ATOM 5731 N N . LEU A 1 731 ? -19.219 -1.076 14.147 1.00 98.44 731 LEU A N 1
ATOM 5732 C CA . LEU A 1 731 ? -18.527 0.094 13.599 1.00 98.44 731 LEU A CA 1
ATOM 5733 C C . LEU A 1 731 ? -18.291 -0.034 12.091 1.00 98.44 731 LEU A C 1
ATOM 5735 O O . LEU A 1 731 ? -18.446 0.945 11.370 1.00 98.44 731 LEU A O 1
ATOM 5739 N N . ALA A 1 732 ? -17.933 -1.220 11.597 1.00 98.31 732 ALA A N 1
ATOM 5740 C CA . ALA A 1 732 ? -17.736 -1.452 10.169 1.00 98.31 732 ALA A CA 1
ATOM 5741 C C . ALA A 1 732 ? -19.049 -1.336 9.372 1.00 98.31 732 ALA A C 1
ATOM 5743 O O . ALA A 1 732 ? -19.044 -0.804 8.261 1.00 98.31 732 ALA A O 1
ATOM 5744 N N . SER A 1 733 ? -20.169 -1.793 9.934 1.00 96.94 733 SER A N 1
ATOM 5745 C CA . SER A 1 733 ? -21.494 -1.666 9.318 1.00 96.94 733 SER A CA 1
ATOM 5746 C C . SER A 1 733 ? -21.984 -0.218 9.330 1.00 96.94 733 SER A C 1
ATOM 5748 O O . SER A 1 733 ? -22.365 0.298 8.282 1.00 96.94 733 SER A O 1
ATOM 5750 N N . GLU A 1 734 ? -21.862 0.477 10.464 1.00 97.38 734 GLU A N 1
ATOM 5751 C CA . GLU A 1 734 ? -22.161 1.910 10.585 1.00 97.38 734 GLU A CA 1
ATOM 5752 C C . GLU A 1 734 ? -21.300 2.757 9.650 1.00 97.38 734 GLU A C 1
ATOM 5754 O O . GLU A 1 734 ? -21.780 3.724 9.067 1.00 97.38 734 GLU A O 1
ATOM 5759 N N . PHE A 1 735 ? -20.033 2.386 9.457 1.00 98.19 735 PHE A N 1
ATOM 5760 C CA . PHE A 1 735 ? -19.152 3.084 8.529 1.00 98.19 735 PHE A CA 1
ATOM 5761 C C . PHE A 1 735 ? -19.661 3.021 7.091 1.00 98.19 735 PHE A C 1
ATOM 5763 O O . PHE A 1 735 ? -19.642 4.017 6.377 1.00 98.19 735 PHE A O 1
ATOM 5770 N N . ARG A 1 736 ? -20.153 1.857 6.662 1.00 97.25 736 ARG A N 1
ATOM 5771 C CA . ARG A 1 736 ? -20.767 1.705 5.339 1.00 97.25 736 ARG A CA 1
ATOM 5772 C C . ARG A 1 736 ? -22.099 2.449 5.264 1.00 97.25 736 ARG A C 1
ATOM 5774 O O . ARG A 1 736 ? -22.360 3.119 4.269 1.00 97.25 736 ARG A O 1
ATOM 5781 N N . ALA A 1 737 ? -22.917 2.357 6.313 1.00 96.25 737 ALA A N 1
ATOM 5782 C CA . ALA A 1 737 ? -24.222 3.011 6.393 1.00 96.25 737 ALA A CA 1
ATOM 5783 C C . ALA A 1 737 ? -24.121 4.546 6.391 1.00 96.25 737 ALA A C 1
ATOM 5785 O O . ALA A 1 737 ? -24.985 5.215 5.829 1.00 96.25 737 ALA A O 1
ATOM 5786 N N . SER A 1 738 ? -23.043 5.110 6.941 1.00 97.19 738 SER A N 1
ATOM 5787 C CA . SER A 1 738 ? -22.756 6.549 6.915 1.00 97.19 738 SER A CA 1
ATOM 5788 C C . SER A 1 738 ? -22.171 7.041 5.585 1.00 97.19 738 SER A C 1
ATOM 5790 O O . SER A 1 738 ? -21.709 8.179 5.504 1.00 97.19 738 SER A O 1
ATOM 5792 N N . GLY A 1 739 ? -22.168 6.201 4.543 1.00 98.06 739 GLY A N 1
ATOM 5793 C CA . GLY A 1 739 ? -21.584 6.530 3.246 1.00 98.06 739 GLY A CA 1
ATOM 5794 C C . GLY A 1 739 ? -20.058 6.577 3.280 1.00 98.06 739 GLY A C 1
ATOM 5795 O O . GLY A 1 739 ? -19.465 7.398 2.591 1.00 98.06 739 GLY A O 1
ATOM 5796 N N . TRP A 1 740 ? -19.422 5.735 4.103 1.00 98.56 740 TRP A N 1
ATOM 5797 C CA . TRP A 1 740 ? -17.964 5.650 4.242 1.00 98.56 740 TRP A CA 1
ATOM 5798 C C . TRP A 1 740 ? -17.301 6.952 4.732 1.00 98.56 740 TRP A C 1
ATOM 5800 O O . TRP A 1 740 ? -16.119 7.187 4.468 1.00 98.56 740 TRP A O 1
ATOM 5810 N N . SER A 1 741 ? -18.040 7.791 5.469 1.00 98.81 741 SER A N 1
ATOM 5811 C CA . SER A 1 741 ? -17.543 9.060 6.019 1.00 98.81 741 SER A CA 1
ATOM 5812 C C . SER A 1 741 ? -16.625 8.829 7.223 1.00 98.81 741 SER A C 1
ATOM 5814 O O . SER A 1 741 ? -17.032 8.326 8.281 1.00 98.81 741 SER A O 1
ATOM 5816 N N . ILE A 1 742 ? -15.359 9.232 7.084 1.00 98.81 742 ILE A N 1
ATOM 5817 C CA . ILE A 1 742 ? -14.367 9.153 8.164 1.00 98.81 742 ILE A CA 1
ATOM 5818 C C . ILE A 1 742 ? -14.723 10.152 9.268 1.00 98.81 742 ILE A C 1
ATOM 5820 O O . ILE A 1 742 ? -14.642 9.817 10.455 1.00 98.81 742 ILE A O 1
ATOM 5824 N N . LYS A 1 743 ? -15.192 11.355 8.912 1.00 98.81 743 LYS A N 1
ATOM 5825 C CA . LYS A 1 743 ? -15.600 12.363 9.900 1.00 98.81 743 LYS A CA 1
ATOM 5826 C C . LYS A 1 743 ? -16.838 11.935 10.685 1.00 98.81 743 LYS A C 1
ATOM 5828 O O . LYS A 1 743 ? -16.898 12.191 11.888 1.00 98.81 743 LYS A O 1
ATOM 5833 N N . ALA A 1 744 ? -17.808 11.258 10.068 1.00 98.81 744 ALA A N 1
ATOM 5834 C CA . ALA A 1 744 ? -18.939 10.668 10.789 1.00 98.81 744 ALA A CA 1
ATOM 5835 C C . ALA A 1 744 ? -18.462 9.615 11.799 1.00 98.81 744 ALA A C 1
ATOM 5837 O O . ALA A 1 744 ? -18.892 9.629 12.953 1.00 98.81 744 ALA A O 1
ATOM 5838 N N . MET A 1 745 ? -17.503 8.769 11.411 1.00 98.81 745 MET A N 1
ATOM 5839 C CA . MET A 1 745 ? -16.925 7.785 12.325 1.00 98.81 745 MET A CA 1
ATOM 5840 C C . MET A 1 745 ? -16.150 8.441 13.480 1.00 98.81 745 MET A C 1
ATOM 5842 O O . MET A 1 745 ? -16.233 7.988 14.621 1.00 98.81 745 MET A O 1
ATOM 5846 N N . HIS A 1 746 ? -15.450 9.554 13.239 1.00 98.81 746 HIS A N 1
ATOM 5847 C CA . HIS A 1 746 ? -14.866 10.355 14.319 1.00 98.81 746 HIS A CA 1
ATOM 5848 C C . HIS A 1 746 ? -15.916 10.886 15.288 1.00 98.81 746 HIS A C 1
ATOM 5850 O O . HIS A 1 746 ? -15.731 10.743 16.494 1.00 98.81 746 HIS A O 1
ATOM 5856 N N . ARG A 1 747 ? -17.026 11.447 14.794 1.00 98.75 747 ARG A N 1
ATOM 5857 C CA . ARG A 1 747 ? -18.125 11.908 15.659 1.00 98.75 747 ARG A CA 1
ATOM 5858 C C . ARG A 1 747 ? -18.666 10.780 16.526 1.00 98.75 747 ARG A C 1
ATOM 5860 O O . ARG A 1 747 ? -18.800 10.970 17.731 1.00 98.75 747 ARG A O 1
ATOM 5867 N N . LEU A 1 748 ? -18.893 9.603 15.940 1.00 98.62 748 LEU A N 1
ATOM 5868 C CA . LEU A 1 748 ? -19.365 8.428 16.670 1.00 98.62 748 LEU A CA 1
ATOM 5869 C C . LEU A 1 748 ? -18.374 8.003 17.766 1.00 98.62 748 LEU A C 1
ATOM 5871 O O . LEU A 1 748 ? -18.766 7.762 18.903 1.00 98.62 748 LEU A O 1
ATOM 5875 N N . ILE A 1 749 ? -17.073 7.948 17.464 1.00 98.75 749 ILE A N 1
ATOM 5876 C CA . ILE A 1 749 ? -16.059 7.544 18.449 1.00 98.75 749 ILE A CA 1
ATOM 5877 C C . ILE A 1 749 ? -15.924 8.590 19.565 1.00 98.75 749 ILE A C 1
ATOM 5879 O O . ILE A 1 749 ? -15.993 8.240 20.746 1.00 98.75 749 ILE A O 1
ATOM 5883 N N . LEU A 1 750 ? -15.756 9.868 19.213 1.00 98.56 750 LEU A N 1
ATOM 5884 C CA . LEU A 1 750 ? -15.494 10.957 20.163 1.00 98.56 750 LEU A CA 1
ATOM 5885 C C . LEU A 1 750 ? -16.739 11.348 20.974 1.00 98.56 750 LEU A C 1
ATOM 5887 O O . LEU A 1 750 ? -16.613 11.872 22.086 1.00 98.56 750 LEU A O 1
ATOM 5891 N N . GLY A 1 751 ? -17.935 11.076 20.450 1.00 97.69 751 GLY A N 1
ATOM 5892 C CA . GLY A 1 751 ? -19.208 11.235 21.151 1.00 97.69 751 GLY A CA 1
ATOM 5893 C C . GLY A 1 751 ? -19.411 10.226 22.284 1.00 97.69 751 GLY A C 1
ATOM 5894 O O . GLY A 1 751 ? -20.183 10.491 23.205 1.00 97.69 751 GLY A O 1
ATOM 5895 N N . SER A 1 752 ? -18.673 9.113 22.283 1.00 97.81 752 SER A N 1
ATOM 5896 C CA . SER A 1 752 ? -18.819 8.077 23.307 1.00 97.81 752 SER A CA 1
ATOM 5897 C C . SER A 1 752 ? -18.255 8.509 24.668 1.00 97.81 752 SER A C 1
ATOM 5899 O O . SER A 1 752 ? -17.212 9.168 24.776 1.00 97.81 752 SER A O 1
ATOM 5901 N N . ARG A 1 753 ? -18.905 8.076 25.752 1.00 95.81 753 ARG A N 1
ATOM 5902 C CA . ARG A 1 753 ? -18.391 8.201 27.122 1.00 95.81 753 ARG A CA 1
ATOM 5903 C C . ARG A 1 753 ? -17.056 7.475 27.266 1.00 95.81 753 ARG A C 1
ATOM 5905 O O . ARG A 1 753 ? -16.201 7.958 28.004 1.00 95.81 753 ARG A O 1
ATOM 5912 N N . THR A 1 754 ? -16.869 6.370 26.550 1.00 96.88 754 THR A N 1
ATOM 5913 C CA . THR A 1 754 ? -15.628 5.591 26.498 1.00 96.88 754 THR A CA 1
ATOM 5914 C C . THR A 1 754 ? -14.458 6.440 26.001 1.00 96.88 754 THR A C 1
ATOM 5916 O O . THR A 1 754 ? -13.393 6.434 26.618 1.00 96.88 754 THR A O 1
ATOM 5919 N N . TYR A 1 755 ? -14.633 7.234 24.939 1.00 98.06 755 TYR A N 1
ATOM 5920 C CA . TYR A 1 755 ? -13.603 8.190 24.521 1.00 98.06 755 TYR A CA 1
ATOM 5921 C C . TYR A 1 755 ? -13.440 9.322 25.540 1.00 98.06 755 TYR A C 1
ATOM 5923 O O . TYR A 1 755 ? -12.318 9.735 25.823 1.00 98.06 755 TYR A O 1
ATOM 5931 N N . GLN A 1 756 ? -14.534 9.801 26.139 1.00 97.38 756 GLN A N 1
ATOM 5932 C CA . GLN A 1 756 ? -14.522 10.917 27.094 1.00 97.38 756 GLN A CA 1
ATOM 5933 C C . GLN A 1 756 ? -14.076 10.540 28.517 1.00 97.38 756 GLN A C 1
ATOM 5935 O O . GLN A 1 756 ? -14.105 11.367 29.432 1.00 97.38 756 GLN A O 1
ATOM 5940 N N . GLN A 1 757 ? -13.670 9.299 28.758 1.00 96.56 757 GLN A N 1
ATOM 5941 C CA . GLN A 1 757 ? -13.373 8.853 30.109 1.00 96.56 757 GLN A CA 1
ATOM 5942 C C . GLN A 1 757 ? -12.012 9.338 30.636 1.00 96.56 757 GLN A C 1
ATOM 5944 O O . GLN A 1 757 ? -11.099 9.701 29.879 1.00 96.56 757 GLN A O 1
ATOM 5949 N N . ALA A 1 758 ? -11.867 9.355 31.959 1.00 96.88 758 ALA A N 1
ATOM 5950 C CA . ALA A 1 758 ? -10.607 9.622 32.637 1.00 96.88 758 ALA A CA 1
ATOM 5951 C C . ALA A 1 758 ? -9.616 8.463 32.441 1.00 96.88 758 ALA A C 1
ATOM 5953 O O . ALA A 1 758 ? -9.998 7.310 32.253 1.00 96.88 758 ALA A O 1
ATOM 5954 N N . ALA A 1 759 ? -8.318 8.768 32.499 1.00 95.56 759 ALA A N 1
ATOM 5955 C CA . ALA A 1 759 ? -7.264 7.754 32.399 1.00 95.56 759 ALA A CA 1
ATOM 5956 C C . ALA A 1 759 ? -7.027 6.989 33.714 1.00 95.56 759 ALA A C 1
ATOM 5958 O O . ALA A 1 759 ? -6.329 5.977 33.721 1.00 95.56 759 ALA A O 1
ATOM 5959 N N . THR A 1 760 ? -7.570 7.484 34.830 1.00 93.44 760 THR A N 1
ATOM 5960 C CA . THR A 1 760 ? -7.442 6.859 36.149 1.00 93.44 760 THR A CA 1
ATOM 5961 C C . THR A 1 760 ? -8.198 5.536 36.181 1.00 93.44 760 THR A C 1
ATOM 5963 O O . THR A 1 760 ? -9.346 5.465 35.749 1.00 93.44 760 THR A O 1
ATOM 5966 N N . ARG A 1 761 ? -7.550 4.500 36.718 1.00 94.19 761 ARG A N 1
ATOM 5967 C CA . ARG A 1 761 ? -8.086 3.140 36.811 1.00 94.19 761 ARG A CA 1
ATOM 5968 C C . ARG A 1 761 ? -8.094 2.699 38.265 1.00 94.19 761 ARG A C 1
ATOM 5970 O O . ARG A 1 761 ? -7.113 2.914 38.974 1.00 94.19 761 ARG A O 1
ATOM 5977 N N . GLU A 1 762 ? -9.181 2.071 38.696 1.00 93.88 762 GLU A N 1
ATOM 5978 C CA . GLU A 1 762 ? -9.251 1.467 40.028 1.00 93.88 762 GLU A CA 1
ATOM 5979 C C . GLU A 1 762 ? -8.272 0.284 40.146 1.00 93.88 762 GLU A C 1
ATOM 5981 O O . GLU A 1 762 ? -8.048 -0.418 39.153 1.00 93.88 762 GLU A O 1
ATOM 5986 N N . PRO A 1 763 ? -7.735 -0.017 41.346 1.00 96.19 763 PRO A N 1
ATOM 5987 C CA . PRO A 1 763 ? -6.823 -1.147 41.542 1.00 96.19 763 PRO A CA 1
ATOM 5988 C C . PRO A 1 763 ? -7.373 -2.481 41.019 1.00 96.19 763 PRO A C 1
ATOM 5990 O O . PRO A 1 763 ? -6.638 -3.262 40.417 1.00 96.19 763 PRO A O 1
ATOM 5993 N N . LYS A 1 764 ? -8.686 -2.715 41.168 1.00 96.50 764 LYS A N 1
ATOM 5994 C CA . LYS A 1 764 ? -9.358 -3.907 40.634 1.00 96.50 764 LYS A CA 1
ATOM 5995 C C . LYS A 1 764 ? -9.283 -3.977 39.107 1.00 96.50 764 LYS A C 1
ATOM 5997 O O . LYS A 1 764 ? -8.993 -5.038 38.568 1.00 96.50 764 LYS A O 1
ATOM 6002 N N . ALA A 1 765 ? -9.506 -2.861 38.412 1.00 95.50 765 ALA A N 1
ATOM 6003 C CA . ALA A 1 765 ? -9.424 -2.805 36.954 1.00 95.50 765 ALA A CA 1
ATOM 6004 C C . ALA A 1 765 ? -8.000 -3.076 36.453 1.00 95.50 765 ALA A C 1
ATOM 6006 O O . ALA A 1 765 ? -7.823 -3.803 35.479 1.00 95.50 765 ALA A O 1
ATOM 6007 N N . VAL A 1 766 ? -6.984 -2.548 37.144 1.00 95.81 766 VAL A N 1
ATOM 6008 C CA . VAL A 1 766 ? -5.572 -2.824 36.831 1.00 95.81 766 VAL A CA 1
ATOM 6009 C C . VAL A 1 766 ? -5.230 -4.302 37.042 1.00 95.81 766 VAL A C 1
ATOM 6011 O O . VAL A 1 766 ? -4.502 -4.869 36.235 1.00 95.81 766 VAL A O 1
ATOM 6014 N N . ALA A 1 767 ? -5.771 -4.937 38.085 1.00 96.50 767 ALA A N 1
ATOM 6015 C CA . ALA A 1 767 ? -5.535 -6.352 38.363 1.00 96.50 767 ALA A CA 1
ATOM 6016 C C . ALA A 1 767 ? -6.246 -7.297 37.374 1.00 96.50 767 ALA A C 1
ATOM 6018 O O . ALA A 1 767 ? -5.657 -8.288 36.953 1.00 96.50 767 ALA A O 1
ATOM 6019 N N . VAL A 1 768 ? -7.499 -7.000 37.006 1.00 96.75 768 VAL A N 1
ATOM 6020 C CA . VAL A 1 768 ? -8.315 -7.840 36.104 1.00 96.75 768 VAL A CA 1
ATOM 6021 C C . VAL A 1 768 ? -7.915 -7.665 34.638 1.00 96.75 768 VAL A C 1
ATOM 6023 O O . VAL A 1 768 ? -7.906 -8.631 33.884 1.00 96.75 768 VAL A O 1
ATOM 6026 N N . ASP A 1 769 ? -7.579 -6.441 34.232 1.00 95.81 769 ASP A N 1
ATOM 6027 C CA . ASP A 1 769 ? -7.259 -6.089 32.849 1.00 95.81 769 ASP A CA 1
ATOM 6028 C C . ASP A 1 769 ? -5.992 -5.212 32.799 1.00 95.81 769 ASP A C 1
ATOM 6030 O O . ASP A 1 769 ? -6.050 -4.010 32.526 1.00 95.81 769 ASP A O 1
ATOM 6034 N N . PRO A 1 770 ? -4.803 -5.759 33.093 1.00 94.69 770 PRO A N 1
ATOM 6035 C CA . PRO A 1 770 ? -3.575 -4.964 33.161 1.00 94.69 770 PRO A CA 1
ATOM 6036 C C . PRO A 1 770 ? -3.257 -4.245 31.843 1.00 94.69 770 PRO A C 1
ATOM 6038 O O . PRO A 1 770 ? -2.771 -3.114 31.863 1.00 94.69 770 PRO A O 1
ATOM 6041 N N . ALA A 1 771 ? -3.608 -4.851 30.705 1.00 92.94 771 ALA A N 1
ATOM 6042 C CA . ALA A 1 771 ? -3.397 -4.296 29.369 1.00 92.94 771 ALA A CA 1
ATOM 6043 C C . ALA A 1 771 ? -4.461 -3.264 28.937 1.00 92.94 771 ALA A C 1
ATOM 6045 O O . ALA A 1 771 ? -4.318 -2.668 27.869 1.00 92.94 771 ALA A O 1
ATOM 6046 N N . ASN A 1 772 ? -5.482 -3.021 29.768 1.00 95.88 772 ASN A N 1
ATOM 6047 C CA . ASN A 1 772 ? -6.594 -2.106 29.504 1.00 95.88 772 ASN A CA 1
ATOM 6048 C C . ASN A 1 772 ? -7.356 -2.433 28.202 1.00 95.88 772 ASN A C 1
ATOM 6050 O O . ASN A 1 772 ? -7.789 -1.530 27.485 1.00 95.88 772 ASN A O 1
ATOM 6054 N N . GLU A 1 773 ? -7.493 -3.720 27.877 1.00 95.50 773 GLU A N 1
ATOM 6055 C CA . GLU A 1 773 ? -8.186 -4.210 26.684 1.00 95.50 773 GLU A CA 1
ATOM 6056 C C . GLU A 1 773 ? -9.689 -3.961 26.728 1.00 95.50 773 GLU A C 1
ATOM 6058 O O . GLU A 1 773 ? -10.283 -3.741 25.678 1.00 95.50 773 GLU A O 1
ATOM 6063 N N . LEU A 1 774 ? -10.284 -3.962 27.923 1.00 96.38 774 LEU A N 1
ATOM 6064 C CA . LEU A 1 774 ? -11.697 -3.667 28.173 1.00 96.38 774 LEU A CA 1
ATOM 6065 C C . LEU A 1 774 ? -11.960 -2.165 28.328 1.00 96.38 774 LEU A C 1
ATOM 6067 O O . LEU A 1 774 ? -13.107 -1.757 28.479 1.00 96.38 774 LEU A O 1
ATOM 6071 N N . LEU A 1 775 ? -10.894 -1.352 28.330 1.00 96.12 775 LEU A N 1
ATOM 6072 C CA . LEU A 1 775 ? -10.916 0.109 28.497 1.00 96.12 775 LEU A CA 1
ATOM 6073 C C . LEU A 1 775 ? -11.722 0.585 29.707 1.00 96.12 775 LEU A C 1
ATOM 6075 O O . LEU A 1 775 ? -12.497 1.534 29.638 1.00 96.12 775 LEU A O 1
ATOM 6079 N N . ALA A 1 776 ? -11.401 0.003 30.862 1.00 95.50 776 ALA A N 1
ATOM 6080 C CA . ALA A 1 776 ? -11.777 0.496 32.190 1.00 95.50 776 ALA A CA 1
ATOM 6081 C C . ALA A 1 776 ? -11.010 1.783 32.592 1.00 95.50 776 ALA A C 1
ATOM 6083 O O . ALA A 1 776 ? -10.648 1.969 33.754 1.00 95.50 776 ALA A O 1
ATOM 6084 N N . GLY A 1 777 ? -10.668 2.626 31.618 1.00 95.56 777 GLY A N 1
ATOM 6085 C CA . GLY A 1 777 ? -9.759 3.766 31.715 1.00 95.56 777 GLY A CA 1
ATOM 6086 C C . GLY A 1 777 ? -9.330 4.224 30.329 1.00 95.56 777 GLY A C 1
ATOM 6087 O O . GLY A 1 777 ? -9.116 3.402 29.438 1.00 95.56 777 GLY A O 1
ATOM 6088 N N . TYR A 1 778 ? -9.166 5.529 30.123 1.00 97.12 778 TYR A N 1
ATOM 6089 C CA . TYR A 1 778 ? -8.619 6.025 28.863 1.00 97.12 778 TYR A CA 1
ATOM 6090 C C . TYR A 1 778 ? -7.115 5.696 28.752 1.00 97.12 778 TYR A C 1
ATOM 6092 O O . TYR A 1 778 ? -6.352 6.028 29.667 1.00 97.12 778 TYR A O 1
ATOM 6100 N N . PRO A 1 779 ? -6.653 5.080 27.651 1.00 94.19 779 PRO A N 1
ATOM 6101 C CA . PRO A 1 779 ? -5.244 4.755 27.464 1.00 94.19 779 PRO A CA 1
ATOM 6102 C C . PRO A 1 779 ? -4.417 6.031 27.261 1.00 94.19 779 PRO A C 1
ATOM 6104 O O . PRO A 1 779 ? -4.649 6.816 26.342 1.00 94.19 779 PRO A O 1
ATOM 6107 N N . ARG A 1 780 ? -3.419 6.255 28.124 1.00 90.38 780 ARG A N 1
ATOM 6108 C CA . ARG A 1 780 ? -2.487 7.383 27.966 1.00 90.38 780 ARG A CA 1
ATOM 6109 C C . ARG A 1 780 ? -1.634 7.177 26.715 1.00 90.38 780 ARG A C 1
ATOM 6111 O O . ARG A 1 780 ? -1.062 6.106 26.537 1.00 90.38 780 ARG A O 1
ATOM 6118 N N . ARG A 1 781 ? -1.509 8.222 25.896 1.00 89.81 781 ARG A N 1
ATOM 6119 C CA . ARG A 1 781 ? -0.696 8.220 24.676 1.00 89.81 781 ARG A CA 1
ATOM 6120 C C . ARG A 1 781 ? 0.423 9.248 24.746 1.00 89.81 781 ARG A C 1
ATOM 6122 O O . ARG A 1 781 ? 0.242 10.338 25.288 1.00 89.81 781 ARG A O 1
ATOM 6129 N N . ARG A 1 782 ? 1.570 8.884 24.179 1.00 90.31 782 ARG A N 1
ATOM 6130 C CA . ARG A 1 782 ? 2.667 9.811 23.899 1.00 90.31 782 ARG A CA 1
ATOM 6131 C C . ARG A 1 782 ? 2.321 10.617 22.643 1.00 90.31 782 ARG A C 1
ATOM 6133 O O . ARG A 1 782 ? 1.663 10.093 21.748 1.00 90.31 782 ARG A O 1
ATOM 6140 N N . LEU A 1 783 ? 2.760 11.873 22.588 1.00 92.69 783 LEU A N 1
ATOM 6141 C CA . LEU A 1 783 ? 2.730 12.645 21.345 1.00 92.69 783 LEU A CA 1
ATOM 6142 C C . LEU A 1 783 ? 3.744 12.059 20.357 1.00 92.69 783 LEU A C 1
ATOM 6144 O O . LEU A 1 783 ? 4.854 11.706 20.755 1.00 92.69 783 LEU A O 1
ATOM 6148 N N . ASP A 1 784 ? 3.361 11.964 19.089 1.00 94.12 784 ASP A N 1
ATOM 6149 C CA . ASP A 1 784 ? 4.281 11.587 18.018 1.00 94.12 784 ASP A CA 1
ATOM 6150 C C . ASP A 1 784 ? 5.187 12.755 17.605 1.00 94.12 784 ASP A C 1
ATOM 6152 O O . ASP A 1 784 ? 5.009 13.894 18.047 1.00 94.12 784 ASP A O 1
ATOM 6156 N N . ALA A 1 785 ? 6.192 12.449 16.781 1.00 94.69 785 ALA A N 1
ATOM 6157 C CA . ALA A 1 785 ? 7.187 13.404 16.308 1.00 94.69 785 ALA A CA 1
ATOM 6158 C C . ALA A 1 785 ? 6.546 14.682 15.746 1.00 94.69 785 ALA A C 1
ATOM 6160 O O . ALA A 1 785 ? 6.922 15.792 16.122 1.00 94.69 785 ALA A O 1
ATOM 6161 N N . GLU A 1 786 ? 5.552 14.531 14.876 1.00 96.19 786 GLU A N 1
ATOM 6162 C CA . GLU A 1 786 ? 4.863 15.633 14.220 1.00 96.19 786 GLU A CA 1
ATOM 6163 C C . GLU A 1 786 ? 4.151 16.520 15.239 1.00 96.19 786 GLU A C 1
ATOM 6165 O O . GLU A 1 786 ? 4.358 17.732 15.235 1.00 96.19 786 GLU A O 1
ATOM 6170 N N . ALA A 1 787 ? 3.382 15.929 16.161 1.00 96.88 787 ALA A N 1
ATOM 6171 C CA . ALA A 1 787 ? 2.695 16.687 17.198 1.00 96.88 787 ALA A CA 1
ATOM 6172 C C . ALA A 1 787 ? 3.673 17.426 18.123 1.00 96.88 787 ALA A C 1
ATOM 6174 O O . ALA A 1 787 ? 3.385 18.548 18.537 1.00 96.88 787 ALA A O 1
ATOM 6175 N N . ILE A 1 788 ? 4.834 16.840 18.445 1.00 96.69 788 ILE A N 1
ATOM 6176 C CA . ILE A 1 788 ? 5.865 17.504 19.258 1.00 96.69 788 ILE A CA 1
ATOM 6177 C C . ILE A 1 788 ? 6.430 18.716 18.508 1.00 96.69 788 ILE A C 1
ATOM 6179 O O . ILE A 1 788 ? 6.412 19.824 19.046 1.00 96.69 788 ILE A O 1
ATOM 6183 N N . ARG A 1 789 ? 6.906 18.532 17.271 1.00 97.25 789 ARG A N 1
ATOM 6184 C CA . ARG A 1 789 ? 7.504 19.612 16.472 1.00 97.25 789 ARG A CA 1
ATOM 6185 C C . ARG A 1 789 ? 6.516 20.732 16.197 1.00 97.25 789 ARG A C 1
ATOM 6187 O O . ARG A 1 789 ? 6.838 21.897 16.419 1.00 97.25 789 ARG A O 1
ATOM 6194 N N . ASP A 1 790 ? 5.319 20.377 15.746 1.00 98.06 790 ASP A N 1
ATOM 6195 C CA . ASP A 1 790 ? 4.290 21.347 15.387 1.00 98.06 790 ASP A CA 1
ATOM 6196 C C . ASP A 1 790 ? 3.824 22.127 16.623 1.00 98.06 790 ASP A C 1
ATOM 6198 O O . ASP A 1 790 ? 3.603 23.331 16.533 1.00 98.06 790 ASP A O 1
ATOM 6202 N N . THR A 1 791 ? 3.767 21.489 17.802 1.00 97.69 791 THR A N 1
ATOM 6203 C CA . THR A 1 791 ? 3.494 22.182 19.075 1.00 97.69 791 THR A CA 1
ATOM 6204 C C . THR A 1 791 ? 4.574 23.209 19.403 1.00 97.69 791 THR A C 1
ATOM 6206 O O . THR A 1 791 ? 4.242 24.324 19.799 1.00 97.69 791 THR A O 1
ATOM 6209 N N . LEU A 1 792 ? 5.857 22.863 19.247 1.00 97.31 792 LEU A N 1
ATOM 6210 C CA . LEU A 1 792 ? 6.960 23.791 19.523 1.00 97.31 792 LEU A CA 1
ATOM 6211 C C . LEU A 1 792 ? 6.914 25.009 18.592 1.00 97.31 792 LEU A C 1
ATOM 6213 O O . LEU A 1 792 ? 7.070 26.139 19.053 1.00 97.31 792 LEU A O 1
ATOM 6217 N N . LEU A 1 793 ? 6.636 24.792 17.303 1.00 97.62 793 LEU A N 1
ATOM 6218 C CA . LEU A 1 793 ? 6.465 25.873 16.332 1.00 97.62 793 LEU A CA 1
ATOM 6219 C C . LEU A 1 793 ? 5.228 26.729 16.633 1.00 97.62 793 LEU A C 1
ATOM 6221 O O . LEU A 1 793 ? 5.312 27.954 16.568 1.00 97.62 793 LEU A O 1
ATOM 6225 N N . ALA A 1 794 ? 4.102 26.103 16.992 1.00 96.75 794 ALA A N 1
ATOM 6226 C CA . ALA A 1 794 ? 2.854 26.799 17.298 1.00 96.75 794 ALA A CA 1
ATOM 6227 C C . ALA A 1 794 ? 2.986 27.677 18.549 1.00 96.75 794 ALA A C 1
ATOM 6229 O O . ALA A 1 794 ? 2.643 28.855 18.515 1.00 96.75 794 ALA A O 1
ATOM 6230 N N . VAL A 1 795 ? 3.536 27.133 19.640 1.00 95.44 795 VAL A N 1
ATOM 6231 C CA . VAL A 1 795 ? 3.752 27.877 20.894 1.00 95.44 795 VAL A CA 1
ATOM 6232 C C . VAL A 1 795 ? 4.771 29.002 20.704 1.00 95.44 795 VAL A C 1
ATOM 6234 O O . VAL A 1 795 ? 4.630 30.059 21.311 1.00 95.44 795 VAL A O 1
ATOM 6237 N N . GLY A 1 796 ? 5.770 28.802 19.840 1.00 95.88 796 GLY A N 1
ATOM 6238 C CA . GLY A 1 796 ? 6.739 29.834 19.476 1.00 95.88 796 GLY A CA 1
ATOM 6239 C C . GLY A 1 796 ? 6.214 30.905 18.512 1.00 95.88 796 GLY A C 1
ATOM 6240 O O . GLY A 1 796 ? 6.966 31.820 18.195 1.00 95.88 796 GLY A O 1
ATOM 6241 N N . GLY A 1 797 ? 4.973 30.795 18.018 1.00 95.75 797 GLY A N 1
ATOM 6242 C CA . GLY A 1 797 ? 4.401 31.724 17.035 1.00 95.75 797 GLY A CA 1
ATOM 6243 C C . GLY A 1 797 ? 5.026 31.634 15.637 1.00 95.75 797 GLY A C 1
ATOM 6244 O O . GLY A 1 797 ? 4.856 32.546 14.836 1.00 95.75 797 GLY A O 1
ATOM 6245 N N . ASN A 1 798 ? 5.753 30.552 15.345 1.00 96.88 798 ASN A N 1
ATOM 6246 C CA . ASN A 1 798 ? 6.508 30.381 14.102 1.00 96.88 798 ASN A CA 1
ATOM 6247 C C . ASN A 1 798 ? 5.821 29.452 13.096 1.00 96.88 798 ASN A C 1
ATOM 6249 O O . ASN A 1 798 ? 6.264 29.398 11.954 1.00 96.88 798 ASN A O 1
ATOM 6253 N N . LEU A 1 799 ? 4.795 28.695 13.506 1.00 97.44 799 LEU A N 1
ATOM 6254 C CA . LEU A 1 799 ? 4.151 27.698 12.649 1.00 97.44 799 LEU A CA 1
ATOM 6255 C C . LEU A 1 799 ? 3.460 28.350 11.441 1.00 97.44 799 LEU A C 1
ATOM 6257 O O . LEU A 1 799 ? 2.509 29.113 11.596 1.00 97.44 799 LEU A O 1
ATOM 6261 N N . ASP A 1 800 ? 3.902 27.979 10.241 1.00 96.50 800 ASP A N 1
ATOM 6262 C CA . ASP A 1 800 ? 3.262 28.332 8.976 1.00 96.50 800 ASP A CA 1
ATOM 6263 C C . ASP A 1 800 ? 2.179 27.293 8.641 1.00 96.50 800 ASP A C 1
ATOM 6265 O O . ASP A 1 800 ? 2.469 26.113 8.428 1.00 96.50 800 ASP A O 1
ATOM 6269 N N . LEU A 1 801 ? 0.920 27.735 8.622 1.00 93.88 801 LEU A N 1
ATOM 6270 C CA . LEU A 1 801 ? -0.247 26.905 8.300 1.00 93.88 801 LEU A CA 1
ATOM 6271 C C . LEU A 1 801 ? -0.573 26.884 6.796 1.00 93.88 801 LEU A C 1
ATOM 6273 O O . LEU A 1 801 ? -1.589 26.315 6.402 1.00 93.88 801 LEU A O 1
ATOM 6277 N N . SER A 1 802 ? 0.246 27.514 5.948 1.00 92.19 802 SER A N 1
ATOM 6278 C CA . SER A 1 802 ? 0.058 27.442 4.501 1.00 92.19 802 SER A CA 1
ATOM 6279 C C . SER A 1 802 ? 0.386 26.040 3.964 1.00 92.19 802 SER A C 1
ATOM 6281 O O . SER A 1 802 ? 1.349 25.405 4.414 1.00 92.19 802 SER A O 1
ATOM 6283 N N . PRO A 1 803 ? -0.385 25.537 2.980 1.00 85.62 803 PRO A N 1
ATOM 6284 C CA . PRO A 1 803 ? -0.094 24.256 2.352 1.00 85.62 803 PRO A CA 1
ATOM 6285 C C . PRO A 1 803 ? 1.270 24.292 1.655 1.00 85.62 803 PRO A C 1
ATOM 6287 O O . PRO A 1 803 ? 1.697 25.322 1.124 1.00 85.62 803 PRO A O 1
ATOM 6290 N N . ALA A 1 804 ? 1.958 23.147 1.617 1.00 86.62 804 ALA A N 1
ATOM 6291 C CA . ALA A 1 804 ? 3.251 23.055 0.949 1.00 86.62 804 ALA A CA 1
ATOM 6292 C C . ALA A 1 804 ? 3.159 22.598 -0.511 1.00 86.62 804 ALA A C 1
ATOM 6294 O O . ALA A 1 804 ? 2.473 21.627 -0.841 1.00 86.62 804 ALA A O 1
ATOM 6295 N N . GLY A 1 805 ? 3.919 23.285 -1.365 1.00 89.00 805 GLY A N 1
ATOM 6296 C CA . GLY A 1 805 ? 4.166 22.917 -2.758 1.00 89.00 805 GLY A CA 1
ATOM 6297 C C . GLY A 1 805 ? 5.397 22.010 -2.929 1.00 89.00 805 GLY A C 1
ATOM 6298 O O . GLY A 1 805 ? 5.754 21.284 -1.991 1.00 89.00 805 GLY A O 1
ATOM 6299 N N . PRO A 1 806 ? 6.047 22.043 -4.106 1.00 92.25 806 PRO A N 1
ATOM 6300 C CA . PRO A 1 806 ? 7.216 21.219 -4.391 1.00 92.25 806 PRO A CA 1
ATOM 6301 C C . PRO A 1 806 ? 8.417 21.601 -3.519 1.00 92.25 806 PRO A C 1
ATOM 6303 O O . PRO A 1 806 ? 8.587 22.755 -3.118 1.00 92.25 806 PRO A O 1
ATOM 6306 N N . HIS A 1 807 ? 9.286 20.624 -3.266 1.00 95.31 807 HIS A N 1
ATOM 6307 C CA . HIS A 1 807 ? 10.592 20.871 -2.665 1.00 95.31 807 HIS A CA 1
ATOM 6308 C C . HIS A 1 807 ? 11.571 21.462 -3.695 1.00 95.31 807 HIS A C 1
ATOM 6310 O O . HIS A 1 807 ? 11.458 21.154 -4.885 1.00 95.31 807 HIS A O 1
ATOM 6316 N N . PRO A 1 808 ? 12.558 22.274 -3.268 1.00 93.69 808 PRO A N 1
ATOM 6317 C CA . PRO A 1 808 ? 13.551 22.867 -4.162 1.00 93.69 808 PRO A CA 1
ATOM 6318 C C . PRO A 1 808 ? 14.632 21.838 -4.535 1.00 93.69 808 PRO A C 1
ATOM 6320 O O . PRO A 1 808 ? 15.791 21.929 -4.120 1.00 93.69 808 PRO A O 1
ATOM 6323 N N . PHE A 1 809 ? 14.229 20.809 -5.281 1.00 93.00 809 PHE A N 1
ATOM 6324 C CA . PHE A 1 809 ? 15.121 19.774 -5.789 1.00 93.00 809 PHE A CA 1
ATOM 6325 C C . PHE A 1 809 ? 16.155 20.351 -6.766 1.00 93.00 809 PHE A C 1
ATOM 6327 O O . PHE A 1 809 ? 15.845 21.291 -7.502 1.00 93.00 809 PHE A O 1
ATOM 6334 N N . PRO A 1 810 ? 17.380 19.793 -6.809 1.00 89.44 810 PRO A N 1
ATOM 6335 C CA . PRO A 1 810 ? 18.347 20.171 -7.830 1.00 89.44 810 PRO A CA 1
ATOM 6336 C C . PRO A 1 810 ? 17.830 19.783 -9.229 1.00 89.44 810 PRO A C 1
ATOM 6338 O O . PRO A 1 810 ? 17.096 18.794 -9.343 1.00 89.44 810 PRO A O 1
ATOM 6341 N N . PRO A 1 811 ? 18.220 20.506 -10.295 1.00 82.06 811 PRO A N 1
ATOM 6342 C CA . PRO A 1 811 ? 17.797 20.190 -11.659 1.00 82.06 811 PRO A CA 1
ATOM 6343 C C . PRO A 1 811 ? 18.146 18.750 -12.075 1.00 82.06 811 PRO A C 1
ATOM 6345 O O . PRO A 1 811 ? 19.232 18.267 -11.774 1.00 82.06 811 PRO A O 1
ATOM 6348 N N . GLU A 1 812 ? 17.260 18.078 -12.818 1.00 81.56 812 GLU A N 1
ATOM 6349 C CA . GLU A 1 812 ? 17.407 16.650 -13.170 1.00 81.56 812 GLU A CA 1
ATOM 6350 C C . GLU A 1 812 ? 18.738 16.316 -13.866 1.00 81.56 812 GLU A C 1
ATOM 6352 O O . GLU A 1 812 ? 19.384 15.320 -13.549 1.00 81.56 812 GLU A O 1
ATOM 6357 N N . HIS A 1 813 ? 19.205 17.182 -14.768 1.00 76.19 813 HIS A N 1
ATOM 6358 C CA . HIS A 1 813 ? 20.457 16.971 -15.503 1.00 76.19 813 HIS A CA 1
ATOM 6359 C C . HIS A 1 813 ? 21.711 16.956 -14.604 1.00 76.19 813 HIS A C 1
ATOM 6361 O O . HIS A 1 813 ? 22.771 16.510 -15.045 1.00 76.19 813 HIS A O 1
ATOM 6367 N N . THR A 1 814 ? 21.623 17.440 -13.356 1.00 80.31 814 THR A N 1
ATOM 6368 C CA . THR A 1 814 ? 22.734 17.402 -12.392 1.00 80.31 814 THR A CA 1
ATOM 6369 C C . THR A 1 814 ? 22.735 16.134 -11.544 1.00 80.31 814 THR A C 1
ATOM 6371 O O . THR A 1 814 ? 23.591 15.995 -10.671 1.00 80.31 814 THR A O 1
ATOM 6374 N N . TRP A 1 815 ? 21.765 15.233 -11.715 1.00 87.31 815 TRP A N 1
ATOM 6375 C CA . TRP A 1 815 ? 21.631 14.061 -10.859 1.00 87.31 815 TRP A CA 1
ATOM 6376 C C . TRP A 1 815 ? 22.719 13.037 -11.170 1.00 87.31 815 TRP A C 1
ATOM 6378 O O . TRP A 1 815 ? 22.738 12.389 -12.217 1.00 87.31 815 TRP A O 1
ATOM 6388 N N . ASP A 1 816 ? 23.632 12.858 -10.221 1.00 86.62 816 ASP A N 1
ATOM 6389 C CA . ASP A 1 816 ? 24.712 11.882 -10.288 1.00 86.62 816 ASP A CA 1
ATOM 6390 C C . ASP A 1 816 ? 24.573 10.758 -9.247 1.00 86.62 816 ASP A C 1
ATOM 6392 O O . ASP A 1 816 ? 25.501 9.964 -9.108 1.00 86.62 816 ASP A O 1
ATOM 6396 N N . PHE A 1 817 ? 23.410 10.652 -8.589 1.00 90.25 817 PHE A N 1
ATOM 6397 C CA . PHE A 1 817 ? 23.158 9.749 -7.461 1.00 90.25 817 PHE A CA 1
ATOM 6398 C C . PHE A 1 817 ? 23.438 8.275 -7.785 1.00 90.25 817 PHE A C 1
ATOM 6400 O O . PHE A 1 817 ? 23.174 7.788 -8.889 1.00 90.25 817 PHE A O 1
ATOM 6407 N N . THR A 1 818 ? 23.973 7.570 -6.790 1.00 89.31 818 THR A N 1
ATOM 6408 C CA . THR A 1 818 ? 24.359 6.150 -6.851 1.00 89.31 818 THR A CA 1
ATOM 6409 C C . THR A 1 818 ? 23.974 5.443 -5.557 1.00 89.31 818 THR A C 1
ATOM 6411 O O . THR A 1 818 ? 23.584 6.094 -4.587 1.00 89.31 818 THR A O 1
ATOM 6414 N N . GLN A 1 819 ? 24.141 4.122 -5.489 1.00 86.50 819 GLN A N 1
ATOM 6415 C CA . GLN A 1 819 ? 23.960 3.373 -4.242 1.00 86.50 819 GLN A CA 1
ATOM 6416 C C . GLN A 1 819 ? 24.871 3.845 -3.093 1.00 86.50 819 GLN A C 1
ATOM 6418 O O . GLN A 1 819 ? 24.502 3.781 -1.925 1.00 86.50 819 GLN A O 1
ATOM 6423 N N . HIS A 1 820 ? 26.065 4.354 -3.416 1.00 88.75 820 HIS A N 1
ATOM 6424 C CA . HIS A 1 820 ? 27.032 4.849 -2.428 1.00 88.75 820 HIS A CA 1
ATOM 6425 C C . HIS A 1 820 ? 26.875 6.345 -2.135 1.00 88.75 820 HIS A C 1
ATOM 6427 O O . HIS A 1 820 ? 27.433 6.851 -1.161 1.00 88.75 820 HIS A O 1
ATOM 6433 N N . ARG A 1 821 ? 26.123 7.059 -2.976 1.00 90.56 821 ARG A N 1
ATOM 6434 C CA . ARG A 1 821 ? 25.827 8.484 -2.839 1.00 90.56 821 ARG A CA 1
ATOM 6435 C C . ARG A 1 821 ? 24.358 8.737 -3.207 1.00 90.56 821 ARG A C 1
ATOM 6437 O O . ARG A 1 821 ? 24.098 9.366 -4.237 1.00 90.56 821 ARG A O 1
ATOM 6444 N N . PRO A 1 822 ? 23.401 8.211 -2.419 1.00 90.75 822 PRO A N 1
ATOM 6445 C CA . PRO A 1 822 ? 21.984 8.436 -2.676 1.00 90.75 822 PRO A CA 1
ATOM 6446 C C . PRO A 1 822 ? 21.641 9.917 -2.489 1.00 90.75 822 PRO A C 1
ATOM 6448 O O . PRO A 1 822 ? 22.365 10.648 -1.802 1.00 90.75 822 PRO A O 1
ATOM 6451 N N . PHE A 1 823 ? 20.533 10.367 -3.083 1.00 92.12 823 PHE A N 1
ATOM 6452 C CA . PHE A 1 823 ? 20.036 11.714 -2.830 1.00 92.12 823 PHE A CA 1
ATOM 6453 C C . PHE A 1 823 ? 19.800 11.935 -1.332 1.00 92.12 823 PHE A C 1
ATOM 6455 O O . PHE A 1 823 ? 19.260 11.079 -0.629 1.00 92.12 823 PHE A O 1
ATOM 6462 N N . LYS A 1 824 ? 20.213 13.112 -0.859 1.00 91.50 824 LYS A N 1
ATOM 6463 C CA . LYS A 1 824 ? 19.983 13.571 0.504 1.00 91.50 824 LYS A CA 1
ATOM 6464 C C . LYS A 1 824 ? 19.674 15.060 0.503 1.00 91.50 824 LYS A C 1
ATOM 6466 O O . LYS A 1 824 ? 20.523 15.862 0.119 1.00 91.50 824 LYS A O 1
ATOM 6471 N N . ALA A 1 825 ? 18.522 15.434 1.040 1.00 92.19 825 ALA A N 1
ATOM 6472 C CA . ALA A 1 825 ? 18.186 16.813 1.349 1.00 92.19 825 ALA A CA 1
ATOM 6473 C C . ALA A 1 825 ? 17.429 16.931 2.674 1.00 92.19 825 ALA A C 1
ATOM 6475 O O . ALA A 1 825 ? 16.637 16.069 3.051 1.00 92.19 825 ALA A O 1
ATOM 6476 N N . ILE A 1 826 ? 17.679 18.034 3.374 1.00 93.81 826 ILE A N 1
ATOM 6477 C CA . ILE A 1 826 ? 16.866 18.513 4.488 1.00 93.81 826 ILE A CA 1
ATOM 6478 C C . ILE A 1 826 ? 16.578 19.972 4.163 1.00 93.81 826 ILE A C 1
ATOM 6480 O O . ILE A 1 826 ? 17.500 20.780 4.080 1.00 93.81 826 ILE A O 1
ATOM 6484 N N . TYR A 1 827 ? 15.310 20.279 3.911 1.00 94.56 827 TYR A N 1
ATOM 6485 C CA . TYR A 1 827 ? 14.870 21.633 3.613 1.00 94.56 827 TYR A CA 1
ATOM 6486 C C . TYR A 1 827 ? 14.225 22.222 4.858 1.00 94.56 827 TYR A C 1
ATOM 6488 O O . TYR A 1 827 ? 13.203 21.716 5.325 1.00 94.56 827 TYR A O 1
ATOM 6496 N N . GLU A 1 828 ? 14.830 23.281 5.389 1.00 93.00 828 GLU A N 1
ATOM 6497 C CA . GLU A 1 828 ? 14.270 24.012 6.519 1.00 93.00 828 GLU A CA 1
ATOM 6498 C C . GLU A 1 828 ? 12.912 24.609 6.141 1.00 93.00 828 GLU A C 1
ATOM 6500 O O . GLU A 1 828 ? 12.740 25.223 5.086 1.00 93.00 828 GLU A O 1
ATOM 6505 N N . THR A 1 829 ? 11.923 24.411 7.005 1.00 94.25 829 THR A N 1
ATOM 6506 C CA . THR A 1 829 ? 10.582 24.960 6.824 1.00 94.25 829 THR A CA 1
ATOM 6507 C C . THR A 1 829 ? 9.889 25.087 8.168 1.00 94.25 829 THR A C 1
ATOM 6509 O O . THR A 1 829 ? 9.981 24.193 9.003 1.00 94.25 829 THR A O 1
ATOM 6512 N N . ASN A 1 830 ? 9.138 26.166 8.366 1.00 96.69 830 ASN A N 1
ATOM 6513 C CA . ASN A 1 830 ? 8.286 26.325 9.542 1.00 96.69 830 ASN A CA 1
ATOM 6514 C C . ASN A 1 830 ? 6.872 25.774 9.333 1.00 96.69 830 ASN A C 1
ATOM 6516 O O . ASN A 1 830 ? 6.004 25.975 10.177 1.00 96.69 830 ASN A O 1
ATOM 6520 N N . ARG A 1 831 ? 6.629 25.078 8.220 1.00 96.75 831 ARG A N 1
ATOM 6521 C CA . ARG A 1 831 ? 5.348 24.430 7.958 1.00 96.75 831 ARG A CA 1
ATOM 6522 C C . ARG A 1 831 ? 5.143 23.200 8.839 1.00 96.75 831 ARG A C 1
ATOM 6524 O O . ARG A 1 831 ? 6.083 22.670 9.449 1.00 96.75 831 ARG A O 1
ATOM 6531 N N . ARG A 1 832 ? 3.892 22.737 8.864 1.00 97.38 832 ARG A N 1
ATOM 6532 C CA . ARG A 1 832 ? 3.463 21.479 9.494 1.00 97.38 832 ARG A CA 1
ATOM 6533 C C . ARG A 1 832 ? 4.388 20.322 9.124 1.00 97.38 832 ARG A C 1
ATOM 6535 O O . ARG A 1 832 ? 4.820 20.192 7.979 1.00 97.38 832 ARG A O 1
ATOM 6542 N N . SER A 1 833 ? 4.644 19.438 10.081 1.00 97.00 833 SER A N 1
ATOM 6543 C CA . SER A 1 833 ? 5.627 18.359 9.930 1.00 97.00 833 SER A CA 1
ATOM 6544 C C . SER A 1 833 ? 5.280 17.333 8.846 1.00 97.00 833 SER A C 1
ATOM 6546 O O . SER A 1 833 ? 6.177 16.672 8.331 1.00 97.00 833 SER A O 1
ATOM 6548 N N . VAL A 1 834 ? 4.008 17.236 8.438 1.00 96.50 834 VAL A N 1
ATOM 6549 C CA . VAL A 1 834 ? 3.574 16.424 7.282 1.00 96.50 834 VAL A CA 1
ATOM 6550 C C . VAL A 1 834 ? 4.200 16.888 5.955 1.00 96.50 834 VAL A C 1
ATOM 6552 O O . VAL A 1 834 ? 4.272 16.106 5.011 1.00 96.50 834 VAL A O 1
ATOM 6555 N N . PHE A 1 835 ? 4.689 18.131 5.888 1.00 97.06 835 PHE A N 1
ATOM 6556 C CA . PHE A 1 835 ? 5.333 18.728 4.716 1.00 97.06 835 PHE A CA 1
ATOM 6557 C C . PHE A 1 835 ? 6.866 18.689 4.757 1.00 97.06 835 PHE A C 1
ATOM 6559 O O . PHE A 1 835 ? 7.519 19.278 3.895 1.00 97.06 835 PHE A O 1
ATOM 6566 N N . LEU A 1 836 ? 7.457 18.030 5.757 1.00 96.25 836 LEU A N 1
ATOM 6567 C CA . LEU A 1 836 ? 8.895 17.785 5.772 1.00 96.25 836 LEU A CA 1
ATOM 6568 C C . LEU A 1 836 ? 9.283 16.818 4.653 1.00 96.25 836 LEU A C 1
ATOM 6570 O O . LEU A 1 836 ? 8.573 15.848 4.383 1.00 96.25 836 LEU A O 1
ATOM 6574 N N . MET A 1 837 ? 10.460 17.061 4.072 1.00 95.25 837 MET A N 1
ATOM 6575 C CA . MET A 1 837 ? 11.085 16.172 3.095 1.00 95.25 837 MET A CA 1
ATOM 6576 C C . MET A 1 837 ? 11.150 14.741 3.645 1.00 95.25 837 MET A C 1
ATOM 6578 O O . MET A 1 837 ? 11.834 14.477 4.641 1.00 95.25 837 MET A O 1
ATOM 6582 N N . THR A 1 838 ? 10.445 13.820 2.991 1.00 94.56 838 THR A N 1
ATOM 6583 C CA . THR A 1 838 ? 10.410 12.400 3.337 1.00 94.56 838 THR A CA 1
ATOM 6584 C C . THR A 1 838 ? 11.173 11.612 2.280 1.00 94.56 838 THR A C 1
ATOM 6586 O O . THR A 1 838 ? 10.730 11.515 1.143 1.00 94.56 838 THR A O 1
ATOM 6589 N N . GLN A 1 839 ? 12.313 11.027 2.642 1.00 93.31 839 GLN A N 1
ATOM 6590 C CA . GLN A 1 839 ? 13.176 10.305 1.697 1.00 93.31 839 GLN A CA 1
ATOM 6591 C C . GLN A 1 839 ? 13.142 8.809 1.979 1.00 93.31 839 GLN A C 1
ATOM 6593 O O . GLN A 1 839 ? 13.019 8.403 3.134 1.00 93.31 839 GLN A O 1
ATOM 6598 N N . ARG A 1 840 ? 13.273 7.990 0.937 1.00 91.00 840 ARG A N 1
ATOM 6599 C CA . ARG A 1 840 ? 13.108 6.537 1.015 1.00 91.00 840 ARG A CA 1
ATOM 6600 C C . ARG A 1 840 ? 14.207 5.864 1.824 1.00 91.00 840 ARG A C 1
ATOM 6602 O O . ARG A 1 840 ? 13.910 5.010 2.660 1.00 91.00 840 ARG A O 1
ATOM 6609 N N . ILE A 1 841 ? 15.457 6.245 1.569 1.00 89.19 841 ILE A N 1
ATOM 6610 C CA . ILE A 1 841 ? 16.629 5.615 2.187 1.00 89.19 841 ILE A CA 1
ATOM 6611 C C . ILE A 1 841 ? 16.987 6.318 3.496 1.00 89.19 841 ILE A C 1
ATOM 6613 O O . ILE A 1 841 ? 17.228 5.666 4.513 1.00 89.19 841 ILE A O 1
ATOM 6617 N N . GLN A 1 842 ? 17.005 7.654 3.498 1.00 87.75 842 GLN A N 1
ATOM 6618 C CA . GLN A 1 842 ? 17.427 8.429 4.661 1.00 87.75 842 GLN A CA 1
ATOM 6619 C C . GLN A 1 842 ? 16.258 9.109 5.370 1.00 87.75 842 GLN A C 1
ATOM 6621 O O . GLN A 1 842 ? 15.765 10.157 4.952 1.00 87.75 842 GLN A O 1
ATOM 6626 N N . ARG A 1 843 ? 15.880 8.566 6.530 1.00 88.38 843 ARG A N 1
ATOM 6627 C CA . ARG A 1 843 ? 14.865 9.187 7.388 1.00 88.38 843 ARG A CA 1
ATOM 6628 C C . ARG A 1 843 ? 15.290 10.596 7.811 1.00 88.38 843 ARG A C 1
ATOM 6630 O O . ARG A 1 843 ? 16.460 10.845 8.112 1.00 88.38 843 ARG A O 1
ATOM 6637 N N . HIS A 1 844 ? 14.320 11.506 7.873 1.00 92.75 844 HIS A N 1
ATOM 6638 C CA . HIS A 1 844 ? 14.538 12.856 8.383 1.00 92.75 844 HIS A CA 1
ATOM 6639 C C . HIS A 1 844 ? 15.076 12.783 9.828 1.00 92.75 844 HIS A C 1
ATOM 6641 O O . HIS A 1 844 ? 14.434 12.124 10.651 1.00 92.75 844 HIS A O 1
ATOM 6647 N N . PRO A 1 845 ? 16.188 13.461 10.187 1.00 91.94 845 PRO A N 1
ATOM 6648 C CA . PRO A 1 845 ? 16.834 13.290 11.493 1.00 91.94 845 PRO A CA 1
ATOM 6649 C C . PRO A 1 845 ? 15.894 13.511 12.679 1.00 91.94 845 PRO A C 1
ATOM 6651 O O . PRO A 1 845 ? 15.839 12.690 13.586 1.00 91.94 845 PRO A O 1
ATOM 6654 N N . TYR A 1 846 ? 15.088 14.576 12.631 1.00 93.25 846 TYR A N 1
ATOM 6655 C CA . TYR A 1 846 ? 14.094 14.843 13.671 1.00 93.25 846 TYR A CA 1
ATOM 6656 C C . TYR A 1 846 ? 13.052 13.717 13.805 1.00 93.25 846 TYR A C 1
ATOM 6658 O O . TYR A 1 846 ? 12.812 13.230 14.906 1.00 93.25 846 TYR A O 1
ATOM 6666 N N . LEU A 1 847 ? 12.448 13.274 12.692 1.00 93.12 847 LEU A N 1
ATOM 6667 C CA . LEU A 1 847 ? 11.436 12.216 12.730 1.00 93.12 847 LEU A CA 1
ATOM 6668 C C . LEU A 1 847 ? 12.049 10.899 13.221 1.00 93.12 847 LEU A C 1
ATOM 6670 O O . LEU A 1 847 ? 11.421 10.203 14.007 1.00 93.12 847 LEU A O 1
ATOM 6674 N N . ALA A 1 848 ? 13.285 10.585 12.827 1.00 90.38 848 ALA A N 1
ATOM 6675 C CA . ALA A 1 848 ? 13.980 9.375 13.259 1.00 90.38 848 ALA A CA 1
ATOM 6676 C C . ALA A 1 848 ? 14.185 9.308 14.786 1.00 90.38 848 ALA A C 1
ATOM 6678 O O . ALA A 1 848 ? 14.003 8.241 15.364 1.00 90.38 848 ALA A O 1
ATOM 6679 N N . ILE A 1 849 ? 14.499 10.437 15.436 1.00 91.38 849 ILE A N 1
ATOM 6680 C CA . ILE A 1 849 ? 14.699 10.519 16.898 1.00 91.38 849 ILE A CA 1
ATOM 6681 C C . ILE A 1 849 ? 13.392 10.273 17.672 1.00 91.38 849 ILE A C 1
ATOM 6683 O O . ILE A 1 849 ? 13.403 9.707 18.765 1.00 91.38 849 ILE A O 1
ATOM 6687 N N . PHE A 1 850 ? 12.253 10.693 17.114 1.00 92.19 850 PHE A N 1
ATOM 6688 C CA . PHE A 1 850 ? 10.938 10.635 17.765 1.00 92.19 850 PHE A CA 1
ATOM 6689 C C . PHE A 1 850 ? 10.019 9.550 17.175 1.00 92.19 850 PHE A C 1
ATOM 6691 O O . PHE A 1 850 ? 8.806 9.735 17.085 1.00 92.19 850 PHE A O 1
ATOM 6698 N N . ASP A 1 851 ? 10.607 8.410 16.802 1.00 91.06 851 ASP A N 1
ATOM 6699 C CA . ASP A 1 851 ? 9.919 7.210 16.305 1.00 91.06 851 ASP A CA 1
ATOM 6700 C C . ASP A 1 851 ? 9.020 7.432 15.065 1.00 91.06 851 ASP A C 1
ATOM 6702 O O . ASP A 1 851 ? 7.950 6.836 14.922 1.00 91.06 851 ASP A O 1
ATOM 6706 N N . GLY A 1 852 ? 9.435 8.302 14.145 1.00 90.50 852 GLY A N 1
ATOM 6707 C CA . GLY A 1 852 ? 8.772 8.499 12.857 1.00 90.50 852 GLY A CA 1
ATOM 6708 C C . GLY A 1 852 ? 8.726 7.218 12.016 1.00 90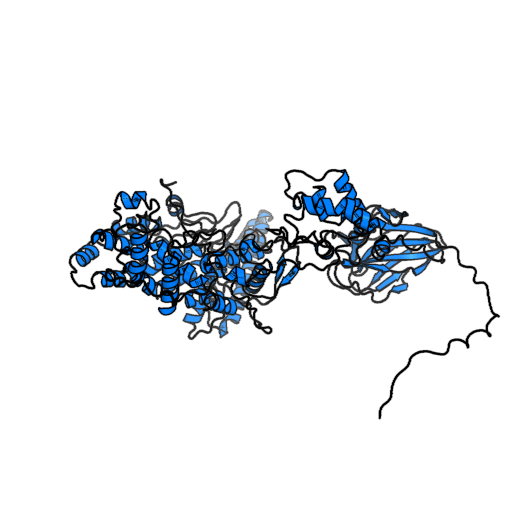.50 852 GLY A C 1
ATOM 6709 O O . GLY A 1 852 ? 9.576 6.331 12.147 1.00 90.50 852 GLY A O 1
ATOM 6710 N N . ALA A 1 853 ? 7.722 7.127 11.140 1.00 91.75 853 ALA A N 1
ATOM 6711 C CA . ALA A 1 853 ? 7.503 5.957 10.295 1.00 91.75 853 ALA A CA 1
ATOM 6712 C C . ALA A 1 853 ? 8.690 5.665 9.362 1.00 91.75 853 ALA A C 1
ATOM 6714 O O . ALA A 1 853 ? 9.428 6.566 8.956 1.00 91.75 853 ALA A O 1
ATOM 6715 N N . ASP A 1 854 ? 8.851 4.391 9.002 1.00 90.06 854 ASP A N 1
ATOM 6716 C CA . ASP A 1 854 ? 9.809 3.982 7.981 1.00 90.06 854 ASP A CA 1
ATOM 6717 C C . ASP A 1 854 ? 9.193 4.174 6.584 1.00 90.06 854 ASP A C 1
ATOM 6719 O O . ASP A 1 854 ? 8.251 3.460 6.244 1.00 90.06 854 ASP A O 1
ATOM 6723 N N . PRO A 1 855 ? 9.711 5.077 5.736 1.00 89.94 855 PRO A N 1
ATOM 6724 C CA . PRO A 1 855 ? 9.169 5.292 4.395 1.00 89.94 855 PRO A CA 1
ATOM 6725 C C . PRO A 1 855 ? 9.426 4.120 3.432 1.00 89.94 855 PRO A C 1
ATOM 6727 O O . PRO A 1 855 ? 8.911 4.121 2.313 1.00 89.94 855 PRO A O 1
ATOM 6730 N N . SER A 1 856 ? 10.204 3.109 3.831 1.00 87.75 856 SER A N 1
ATOM 6731 C CA . SER A 1 856 ? 10.436 1.888 3.052 1.00 87.75 856 SER A CA 1
ATOM 6732 C C . SER A 1 856 ? 9.482 0.738 3.391 1.00 87.75 856 SER A C 1
ATOM 6734 O O . SER A 1 856 ? 9.466 -0.254 2.664 1.00 87.75 856 SER A O 1
ATOM 6736 N N . THR A 1 857 ? 8.675 0.832 4.458 1.00 88.44 857 THR A N 1
ATOM 6737 C CA . THR A 1 857 ? 7.747 -0.244 4.862 1.00 88.44 857 THR A CA 1
ATOM 6738 C C . THR A 1 857 ? 6.415 0.303 5.364 1.00 88.44 857 THR A C 1
ATOM 6740 O O . THR A 1 857 ? 6.354 1.365 5.978 1.00 88.44 857 THR A O 1
ATOM 6743 N N . SER A 1 858 ? 5.311 -0.400 5.088 1.00 91.31 858 SER A N 1
ATOM 6744 C CA . SER A 1 858 ? 3.994 0.043 5.562 1.00 91.31 858 SER A CA 1
ATOM 6745 C C . SER A 1 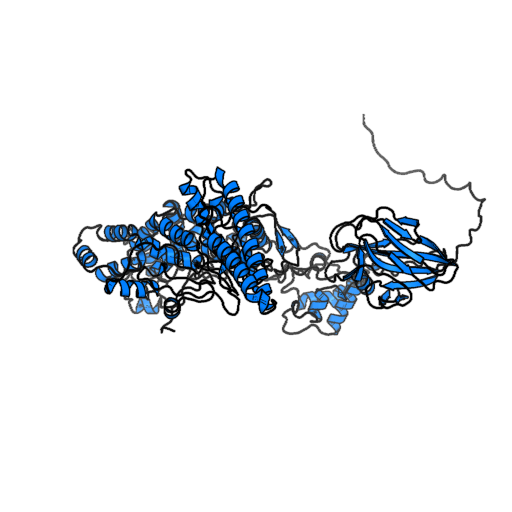858 ? 3.985 0.007 7.088 1.00 91.31 858 SER A C 1
ATOM 6747 O O . SER A 1 858 ? 4.228 -1.051 7.672 1.00 91.31 858 SER A O 1
ATOM 6749 N N . THR A 1 859 ? 3.731 1.149 7.731 1.00 92.12 859 THR A N 1
ATOM 6750 C CA . THR A 1 859 ? 3.849 1.291 9.189 1.00 92.12 859 THR A CA 1
ATOM 6751 C C . THR A 1 859 ? 2.455 1.330 9.841 1.00 92.12 859 THR A C 1
ATOM 6753 O O . THR A 1 859 ? 1.876 2.405 9.969 1.00 92.12 859 THR A O 1
ATOM 6756 N N . PRO A 1 860 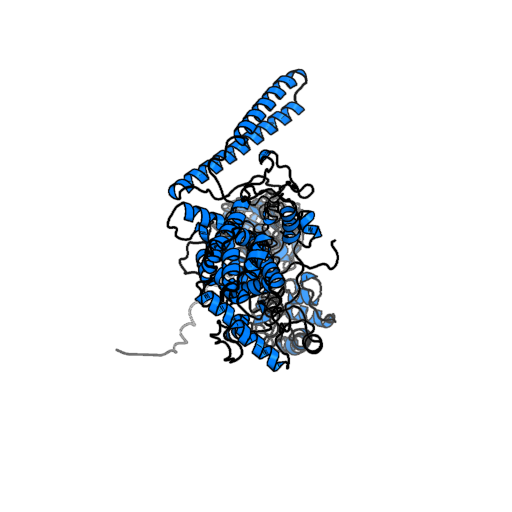? 1.877 0.185 10.273 1.00 89.62 860 PRO A N 1
ATOM 6757 C CA . PRO A 1 860 ? 0.544 0.144 10.895 1.00 89.62 860 PRO A CA 1
ATOM 6758 C C . PRO A 1 860 ? 0.489 0.751 12.292 1.00 89.62 860 PRO A C 1
ATOM 6760 O O . PRO A 1 860 ? -0.560 1.200 12.745 1.00 89.62 860 PRO A O 1
ATOM 6763 N N . ALA A 1 861 ? 1.602 0.672 13.008 1.00 89.50 861 ALA A N 1
ATOM 6764 C CA . ALA A 1 861 ? 1.795 1.208 14.337 1.00 89.50 861 ALA A CA 1
ATOM 6765 C C . ALA A 1 861 ? 3.269 1.586 14.443 1.00 89.50 861 ALA A C 1
ATOM 6767 O O . ALA A 1 861 ? 4.140 0.778 14.113 1.00 89.50 861 ALA A O 1
ATOM 6768 N N . ARG A 1 862 ? 3.549 2.812 14.877 1.00 88.50 862 ARG A N 1
ATOM 6769 C CA . ARG A 1 862 ? 4.922 3.249 15.120 1.00 88.50 862 ARG A CA 1
ATOM 6770 C C . ARG A 1 862 ? 5.433 2.595 16.400 1.00 88.50 862 ARG A C 1
ATOM 6772 O O . ARG A 1 862 ? 4.686 2.447 17.370 1.00 88.50 862 ARG A O 1
ATOM 6779 N N . LEU A 1 863 ? 6.705 2.202 16.400 1.00 79.88 863 LEU A N 1
ATOM 6780 C CA . LEU A 1 863 ? 7.378 1.799 17.632 1.00 79.88 863 LEU A CA 1
ATOM 6781 C C . LEU A 1 863 ? 7.322 2.973 18.614 1.00 79.88 863 LEU A C 1
ATOM 6783 O O . LEU A 1 863 ? 7.362 4.124 18.206 1.00 79.88 863 LEU A O 1
ATOM 6787 N N . THR A 1 864 ? 7.160 2.703 19.904 1.00 78.94 864 THR A N 1
ATOM 6788 C CA . THR A 1 864 ? 7.196 3.759 20.921 1.00 78.94 864 THR A CA 1
ATOM 6789 C C . THR A 1 864 ? 8.338 3.449 21.867 1.00 78.94 864 THR A C 1
ATOM 6791 O O . THR A 1 864 ? 8.238 2.533 22.684 1.00 78.94 864 THR A O 1
ATOM 6794 N N . SER A 1 865 ? 9.440 4.180 21.728 1.00 74.94 865 SER A N 1
ATOM 6795 C CA . SER A 1 865 ? 10.586 4.054 22.624 1.00 74.94 865 SER A CA 1
ATOM 6796 C C . SER A 1 865 ? 10.307 4.739 23.971 1.00 74.94 865 SER A C 1
ATOM 6798 O O . SER A 1 865 ? 9.545 5.708 24.063 1.00 74.94 865 SER A O 1
ATOM 6800 N N . THR A 1 866 ? 10.896 4.214 25.052 1.00 70.00 866 THR A N 1
ATOM 6801 C CA . THR A 1 866 ? 10.833 4.829 26.393 1.00 70.00 866 THR A CA 1
ATOM 6802 C C . THR A 1 866 ? 11.808 5.999 26.552 1.00 70.00 866 THR A C 1
ATOM 6804 O O . THR A 1 866 ? 11.625 6.825 27.442 1.00 70.00 866 THR A O 1
ATOM 6807 N N . THR A 1 867 ? 12.824 6.085 25.691 1.00 63.09 867 THR A N 1
ATOM 6808 C CA . THR A 1 867 ? 13.821 7.163 25.610 1.00 63.09 867 THR A CA 1
ATOM 6809 C C . THR A 1 867 ? 14.053 7.514 24.139 1.00 63.09 867 THR A C 1
ATOM 6811 O O . THR A 1 867 ? 14.068 6.585 23.332 1.00 63.09 867 THR A O 1
ATOM 6814 N N . PRO A 1 868 ? 14.251 8.797 23.774 1.00 58.03 868 PRO A N 1
ATOM 6815 C CA . PRO A 1 868 ? 14.660 9.147 22.413 1.00 58.03 868 PRO A CA 1
ATOM 6816 C C . PRO A 1 868 ? 15.985 8.451 22.062 1.00 58.03 868 PRO A C 1
ATOM 6818 O O . PRO A 1 868 ? 16.831 8.278 22.945 1.00 58.03 868 PRO A O 1
ATOM 6821 N N . LEU A 1 869 ? 16.104 8.012 20.804 1.00 50.16 869 LEU A N 1
ATOM 6822 C CA . LEU A 1 869 ? 17.264 7.284 20.269 1.00 50.16 869 LEU A CA 1
ATOM 6823 C C . LEU A 1 869 ? 18.504 8.166 20.110 1.00 50.16 869 LEU A C 1
ATOM 6825 O O . LEU A 1 869 ? 18.343 9.344 19.710 1.00 50.16 869 LEU A O 1
#

Solvent-accessible surface area (backbone atoms only — not comparable to full-atom values): 46998 Å² total; per-residue (Å²): 137,85,89,81,90,83,85,90,88,83,83,89,89,86,83,89,89,85,92,86,80,85,74,82,75,75,79,59,65,64,26,42,87,68,47,35,38,20,58,51,26,69,60,48,60,56,87,87,39,75,25,42,22,51,86,43,92,49,49,48,68,86,54,46,81,42,78,53,93,81,62,66,53,43,69,75,74,58,71,57,56,47,54,27,55,35,13,12,32,35,34,50,58,30,52,41,38,37,42,89,40,74,67,45,49,26,26,38,33,40,30,35,45,20,82,61,72,61,37,49,26,23,37,23,52,73,85,42,77,77,39,76,68,44,70,40,43,56,48,16,21,51,50,74,44,69,74,41,83,44,78,29,78,86,27,52,51,36,42,31,41,42,50,42,66,41,35,42,9,32,41,39,37,26,43,37,88,24,55,71,73,80,76,77,58,76,64,68,54,70,77,55,78,71,48,74,67,44,42,49,45,28,62,71,62,46,49,56,51,41,57,77,76,38,29,70,32,17,20,85,84,22,91,54,68,45,61,72,28,29,68,76,24,44,51,22,25,51,60,15,27,66,88,44,42,27,46,38,66,44,32,42,91,77,8,47,50,52,39,26,65,71,50,80,36,82,93,47,56,66,91,57,104,64,79,72,52,74,66,56,52,49,49,53,43,54,40,22,50,65,30,47,46,59,86,44,66,63,79,64,68,75,76,67,81,57,52,70,68,53,28,68,38,82,55,55,29,66,70,53,93,51,77,62,56,93,40,99,91,39,93,45,55,70,37,20,50,42,50,53,53,26,49,76,69,76,42,68,81,46,58,68,38,56,70,68,58,47,50,42,48,52,32,35,69,39,36,33,34,72,62,51,75,64,61,49,51,52,57,74,68,45,81,56,97,57,44,65,60,53,51,50,52,54,43,62,70,32,71,45,18,8,49,38,55,27,45,58,51,36,29,35,58,15,53,36,43,27,38,28,72,52,19,28,24,71,35,77,39,34,50,54,30,57,49,48,48,19,49,40,54,50,70,45,47,30,46,55,56,56,50,26,27,25,57,21,15,71,75,53,91,63,95,44,68,68,54,40,42,53,20,27,29,35,13,15,58,60,37,53,35,57,42,46,65,63,53,88,81,42,55,67,54,25,46,47,46,41,46,34,39,49,21,20,66,42,51,9,28,71,48,50,66,6,51,48,41,56,28,94,74,44,80,43,43,34,59,32,37,28,5,46,44,9,26,52,68,6,40,34,60,38,41,58,26,32,53,76,50,61,67,66,42,66,51,39,68,62,58,55,82,92,43,40,68,59,50,53,50,47,48,53,50,52,52,52,49,52,54,49,35,52,50,51,23,50,52,31,50,54,44,33,76,70,41,56,81,92,48,25,68,62,34,45,52,53,20,51,53,32,44,50,55,38,47,57,56,67,72,43,77,69,95,61,56,56,27,50,8,40,44,81,34,94,60,59,53,60,22,53,34,29,48,64,53,35,83,90,39,70,53,64,74,29,67,40,28,45,47,57,54,63,70,39,56,62,63,64,95,81,64,81,58,37,47,38,58,59,50,26,54,48,52,63,29,85,73,32,39,29,39,46,41,34,49,48,28,48,58,44,13,72,73,50,76,52,26,52,33,73,35,63,40,25,58,46,74,88,28,53,75,49,75,46,57,64,55,46,30,27,49,23,46,50,33,55,73,59,56,28,25,59,63,59,50,47,50,60,50,63,69,21,62,64,63,41,24,21,57,65,57,56,72,65,42,46,70,78,36,72,86,47,76,67,48,46,28,32,63,89,75,82,80,49,36,48,33,51,53,40,34,56,28,49,76,67,72,54,51,38,84,67,85,77,73,68,74,94,69,79,64,75,93,72,67,77,43,24,64,91,48,42,64,82,82,83,72,91,67,53,46,52,53,79,68,50,64,35,35,35,74,60,67,42,69,69,35,56,39,44,43,44,68,52,35,76,42,67,38,79,67,65,68,80,73,97,60,78,110

Sequence (869 aa):
MRWGWNRFQFVALAALLSLASSGLAMEKPPAEFFRGLNLNGPPLVIDGQAWEGKDSPHYECKDHELDVPTVPLKPPTDRARTKMLRTSRWGGNVKVKLTAIPPGDYQVCLYVWEDNNATNFSVSVNGKVVHPRYDSRSAGHWEKLGPWPVHVTDGTITVSSSGGDANFSGIEVWKGLGPLPAPRTFVAQANQAPTPADLEFFEKKIRPVLAERCYSCHSTNAKKLRGELLVDSRAGLLRGGATGPAIIPGDPEGSLLLAAVRGDDPDLKMPPDQPLTKSQVADFEEWISRGAPDPRTENKPLAKVDWSRAREFWSFRPLADVAPPLDAASTHPIDAFILERLRKAGLQPPPRADRRTLLRRATFDLTGLPPTPEELADFLNDHSPNAWERVIDRLLASPAHGERWGRHWLDLARYADTSGCNSDFPVPTAYLYRNWVINALNADMPYDQFIRTQLAGDLLPCSSEEERQQNIIATGYLAIGRRFGSLADEFHLTIEDNIDNLGKAVLGLSVSCARCHDHKFDPITHRDYYGLYGIFQSTRYPWPGIELDKRQREFVPLVPADRVAEAEAALVARRKELARLESEARKLRDAVKKAPDFEKAAAEAKAQEADQRLQALVEQPPPCETAYAVAEAKTREDAAIQLKGDPARLGDVVPRHFPAVLGGQTLPADCQTSGREHLAEWIVSAENPLTARVLVNRLWQHHFGRGIVPTPNDFGRQGKPPTHPELLDYLASEFRASGWSIKAMHRLILGSRTYQQAATREPKAVAVDPANELLAGYPRRRLDAEAIRDTLLAVGGNLDLSPAGPHPFPPEHTWDFTQHRPFKAIYETNRRSVFLMTQRIQRHPYLAIFDGADPSTSTPARLTSTTPL

Foldseek 3Di:
DDDDDDDDDDDDDPDDDDDDDPPPPPFWPAWAFDAKEQCQACWDAFLNDTHHYNPDPFKDWDADWFADLPWAAVVHDDPRVSRLARTWGKDQKTKMKGFQADFAKKWKKWKWAAAADWFWKFKDKPNHTPRHTDTRDGHNYMDIDDRDMDGDDPGMMMIIIHGTMITTRMMTMTGDDGHYPDGPPLVPLLPDQQDPVLQVLCVPQPVVCCVPPPCCAADLPNPHHPQQAHPPAPLRQQQGGLQGHQADALDLPPHLVLCQLVVVDVVSPDDDPDGDDPVSSVSVSVCSNSGNDDPRHPPDDRPPPPLVVLCPQLLLDFQDPFDADDDPVDPFRLQSLLCVVCVVLVHDFFAFDDQQVLLQQLLCLQQLAGDDPVSSVVLVPDPDPCSLVVSLVVSLLDLSRLLNVLQLVCLLLLQACWAEDQFTFGNQFSVLLSVLSSVCSNVLPFVLVLLLLLLQLCPDDDPDLVSSLSSQQSVSSLQLQHDYDQDPPVVLVSLLSSCCSCLQQFQLHRLSCQQAAQRRFRRFGVLQSLLSSLLVVQKAAWDRAAQNGLDTDDFFFSDPPVCRVVLNVQQVVLVVVLVVLVVQLVVLVVVLVVDDPVCNVVSVVSSVVSVVVSVVSLPDDRPGDGHSHMDGHPDRAFGFRCHSNPPVRGDDGHANFHGVSLPTDGPDPPDPTSCSSVVSCSSSDSSRSRRLLLVLQLLVCSLQVAGLFRSSRHPGPVTDDGLRSSSSSVSSVVCVVVSNRSSVSVCSQSVDSLSSRAQDADPSCCVSCVVCSSSSGRHDDDSFLQSVLLHVLVVVVNEDADDDHGDPDDRSVPDNIHSVRHDDDFDDDSYRPSPTRGIQHDGDPSNQQRQHRRSPHNPSHTDHDPHGD

pLDDT: mean 88.05, std 14.06, range [28.56, 98.81]

Nearest PDB structures (foldseek):
  6ueh-assembly1_A  TM=4.775E-01  e=1.196E-04  metagenome
  4qaw-assembly5_E  TM=4.753E-01  e=2.251E-04  Paenibacillus barcinonensis
  4qaw-assembly1_A  TM=5.166E-01  e=1.017E-03  Paenibacillus barcinonensis
  6kka-assembly2_B  TM=4.569E-01  e=1.527E-01  Bacillus sp. 41M-1
  6kjl-assembly1_A  TM=4.673E-01  e=2.366E-01  Bacillus sp. 41M-1

Mean predicted aligned error: 15.15 Å

Secondary structure (DSSP, 8-state):
---------------SS--------PPPPPPEEEEEEESSS--EEETTEEEB-TT-TTEE--SEEEE-TTSPPBS---HHHHHHHHEEEEETT-EEEE----SEEEEEEEEEE-SSS--EEEEEETTEEEEEEEE--STTBEEEEEEEEEEESSS-EEEEEESS-EEEEEEEEEESSSPPPPP--TTTTTTSPPPHHHHHHIIIIIHHHHHHHTHHHHSTT-SS--TT---SSHHHHHH-BTTB-S-BTTBSTT-HHHHHHHT--TTS----SSPPPHHHHHHHHHHHHTT---S--S--------HHHHHTSTTTSPPP--PPPP-TT--SHHHHHHHHHHHHTT--PPPBPPHHHHHHHHHHHHHSSPPPHHHHHHHHH--STTHHHHHHHHHHHSHHHHHHHHHHHHHHHT--SEE-SSS-EE-TTHHHHHHHHHHHHHTT--HHHHHHHHHHGGGS--SSHHHHHHHHHHTHHHHTSPP-SSSTTTHHHHHHHHHHHIIIIII-S-GGGGSSSS-SSSS--HHHHHHHHHHHHTEE--B--BTTB---B-PEE-S-GGGHHHHHHHHHHHHHHHHHHHHHHHHHHHHHHHS-HHHHHHHHHHHHHHHHHHHHHHHSPPSS-EES--EE-S---PEEEEGGG-TTSEEEEE--B--GGGT-PBPPTT--S-SHHHHHHHHHSTT--HHHHHHHHHHHHHHHSS-SSS-TT--SSSSPPPSSHHHHHHHHHHHHHTTS-HHHHHHHHHHSTTTTB-S---HHHHHH-TT-TT-SSPPP-PPPHHHHHHHHHHHTT--B-SPP----PPPGGG---BTTB---------B-GGGS---SSS--HHHHHTT---TTS--SS----SS--

Radius of gyration: 36.78 Å; Cα contacts (8 Å, |Δi|>4): 1580; chains: 1; bounding box: 84×104×97 Å